Protein AF-A0A158PCN5-F1 (afdb_monomer)

Solvent-accessible surface area (backbone atoms only — not comparable to full-atom values): 52069 Å² total; per-residue (Å²): 144,90,88,88,84,86,87,84,90,72,97,65,90,73,74,81,76,56,83,80,60,51,60,63,44,44,75,76,46,55,90,62,90,71,87,57,81,92,58,58,67,81,50,50,25,30,46,49,51,27,66,89,44,34,61,41,16,14,32,66,30,36,47,32,69,95,60,77,64,40,23,57,74,60,38,73,46,63,46,52,27,91,87,75,43,81,59,66,56,39,60,61,54,22,59,75,51,40,44,72,83,76,62,91,84,60,80,88,72,73,70,64,87,44,64,33,8,41,42,43,44,53,52,47,51,52,56,40,51,13,32,39,34,82,47,58,40,54,52,99,86,65,49,67,78,64,27,60,84,62,61,82,47,93,56,39,58,49,50,65,60,90,65,82,87,64,91,82,65,101,62,55,48,41,76,37,55,44,64,28,72,23,69,44,78,94,64,46,89,76,51,72,35,46,28,24,55,18,16,22,41,83,63,47,26,82,76,48,26,31,34,65,66,51,31,46,52,74,57,62,81,64,86,62,95,75,61,79,66,66,54,54,68,63,33,41,73,82,47,97,67,69,48,63,56,57,53,50,41,49,49,46,39,51,54,44,38,74,55,37,77,83,61,53,73,67,57,44,51,53,52,39,50,51,52,51,30,37,47,52,52,47,40,42,62,73,65,45,42,42,49,44,45,9,60,69,51,29,57,78,58,54,49,71,78,51,84,86,67,49,58,67,63,61,37,78,86,52,77,15,30,36,38,39,54,38,71,40,44,51,58,65,47,52,41,16,33,43,57,90,59,78,65,65,59,59,67,74,67,64,56,72,73,50,32,41,67,34,50,22,40,62,50,30,47,70,31,60,46,38,70,80,51,82,80,90,81,60,62,66,79,50,51,62,16,48,50,53,47,43,18,37,73,65,13,51,54,24,29,34,62,49,24,35,75,59,70,71,50,79,63,88,47,68,72,69,39,53,87,47,33,58,64,36,87,68,46,48,64,53,48,60,73,58,39,95,47,56,58,58,40,52,33,45,63,52,35,37,32,30,46,50,42,90,68,24,56,34,5,66,50,41,27,44,53,51,45,55,47,55,29,30,35,53,28,35,27,60,72,34,64,52,25,61,64,71,79,50,30,53,50,74,61,44,44,48,27,47,71,65,11,60,37,67,29,33,60,50,26,71,70,67,31,63,84,32,66,48,25,57,52,40,49,35,37,64,46,96,77,89,28,39,64,40,50,43,75,40,76,80,32,44,56,69,58,65,69,70,63,47,76,64,80,71,78,78,76,85,80,59,68,66,58,52,51,42,45,51,52,17,44,54,51,51,54,53,51,40,56,55,35,43,55,26,44,65,59,54,68,76,56,80,81,83,66,84,41,73,64,62,36,49,53,58,46,29,56,54,51,72,68,44,48,30,45,22,55,42,16,51,27,34,40,41,30,33,49,54,42,47,31,82,83,48,92,91,46,61,69,42,52,93,85,43,60,88,65,54,67,85,55,92,39,61,81,61,47,42,71,53,54,60,96,42,92,43,56,72,81,75,77,79,69,70,85,82,58,91,67,83,47,48,32,29,45,47,76,29,83,89,49,37,72,58,54,16,34,61,35,48,65,88,69,95,59,84,78,79,30,64,75,55,37,75,42,72,68,72,86,82,77,78,95,66,86,88,64,48,76,55,71,65,72,80,69,60,63,97,58,91,77,75,66,91,86,62,62,73,61,59,61,40,54,49,50,53,54,45,50,18,39,51,40,61,24,39,52,60,40,83,88,70,42,84,67,79,19,48,46,67,57,15,37,82,58,36,38,79,51,19,60,33,47,44,48,30,86,83,42,90,83,53,70,29,57,50,96,93,38,71,24,27,44,65,34,62,40,64,28,43,27,38,75,44,48,42,51,71,40,43,27,19,60,31,20,62,44,97,73,51,25,35,63,44,10,33,26,53,50,51,32,55,67,49,36,54,84,50,96,85,35,64,44,64,29,78,65,77,82,82,52,102,58,93,59,72,36,61,30,65,35,92,76,53,89,57,35,79,50,49,91,83,41,80,47,40,46,52,34,30,59,56,40,56,75,46,70,73,52,36,52,76,77,51,132

Foldseek 3Di:
DDDDPDPDDDPDPPPPDDPVVVVVCCVQQPPDDDADDFDLFAALQRAPLQRVARCQLGAFAFFDAPDQFQAPVSAFHFHDFPVRHRAFALLLVLCQQADDPPPPPPPPPPDFPALFFLVLLQLLVQQLLQQADWDFDADPVRDHFDPPPHGPDPQWDWRAAPCPPDDDDPGSTFTDGFTYFGADPNNDDGHTTHGGRHGNALQRCVAQNNHPVSNVVSVVVPPDDDDPVVLLQVCFAAGVPHSLLVVQLVVQLVVLCVLPVPDDPVRSNRVSSLLVSQLSLLQCQPFRLCAAQNPVLCCVLVVCVDLPVLEQLADSVFRLRFHLCCHLNASSLSQQKDWPDPLLPDPDDNDPVNRQAIRIHFRARHGGNQSNDRDDRDDRSCPSSRSQVSCSSNSPFAQQVLCVVLVVDGDWALVVCPVFFDPSVSVSVSCVVRGVTNRSHGNNHVFRGGDGDVSHSTHSSSSSSVSVSSSSNQRNGSLNASHCDDSNYDDPVQSCLSNQAHDPQLSVCVVVDQADWGFLNRRGHADPPRGHTDGSVDCSNHHRDCNSVRCPDDPPDPDDDVVVVLLVVLLVVVVVVLVVLVVLQVVVVVDDPPDLDLLNLVLVLQADDQQLQLLLSLLSSLLSSLVVQCDPPDPVHDHQDLSCQAVADFDQCVVVSCVSPPDDPFDDQDPDDDPVDPAAALQQACVPNVDRPPQGAFAFDDDPDQDDAPSQAEHHDDPPDDDPPDDFPQPVVVPPPPDPDDDPPDDPLVVLVVVLQCQQAARFHFDARPVSHHFPLFDCCCCPSNHVQWHWGWHDCPHPPDHLDDPNHGTTHTDGHTRFRDSGRHHTTTTGRGGNDPRPLQAQASTNVSNVQQCPPPPRDGDWDQPPPPDPDRFTAADADPDQPSPPCPPVDGQHDGNGSCCVVDVSSVVVNGD

Nearest PDB structures (foldseek):
  6azp-assembly1_A  TM=8.158E-01  e=5.557E-30  Homo sapiens
  6bmt-assembly1_A  TM=8.157E-01  e=2.849E-29  Homo sapiens
  7oih-assembly1_A  TM=8.213E-01  e=1.122E-28  Homo sapiens
  7oih-assembly3_F  TM=8.105E-01  e=2.004E-28  Homo sapiens
  2z5z-assembly1_A  TM=8.029E-01  e=6.392E-28  Bubalus bubalis

pLDDT: mean 76.55, std 18.45, range [26.62, 98.06]

InterPro domains:
  IPR010255 Haem peroxidase superfamily [SSF48113] (36-550)
  IPR010255 Haem peroxidase superfamily [SSF48113] (673-914)
  IPR019791 Haem peroxidase, animal-type [PF03098] (41-226)
  IPR019791 Haem peroxidase, animal-type [PF03098] (258-338)
  IPR019791 Haem peroxidase, animal-type [PF03098] (384-523)
  IPR019791 Haem peroxidase, animal-type [PF03098] (679-914)
  IPR019791 Haem peroxidase, animal-type [PR00457] (65-76)
  IPR019791 Haem peroxidase, animal-type [PR00457] (268-294)
  IPR019791 Haem peroxidase, animal-type [PR00457] (424-444)
  IPR019791 Haem peroxidase, animal-type [PS50292] (33-553)
  IPR019791 Haem peroxidase, animal-type [PS50292] (670-915)
  IPR037120 Haem peroxidase domain superfamily, animal type [G3DSA:1.10.640.10] (29-245)
  IPR037120 Haem peroxidase domain superfamily, animal type [G3DSA:1.10.640.10] (249-552)
  IPR037120 Haem peroxidase domain superfamily, animal type [G3DSA:1.10.640.10] (665-915)

Structure (mmCIF, N/CA/C/O backb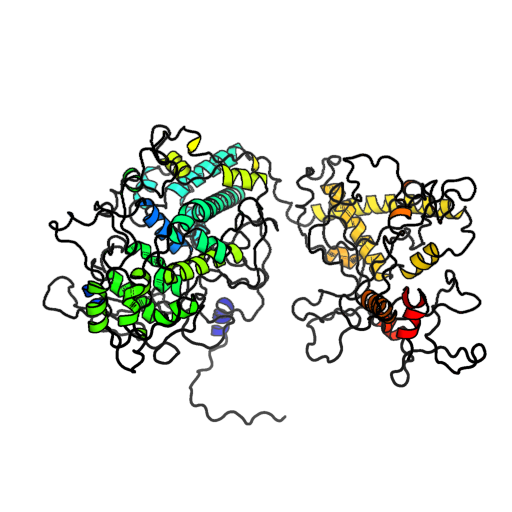one):
data_AF-A0A158PCN5-F1
#
_entry.id   AF-A0A158PCN5-F1
#
loop_
_atom_site.group_PDB
_atom_site.id
_atom_site.type_symbol
_atom_site.label_atom_id
_atom_site.label_alt_id
_atom_site.label_comp_id
_atom_site.label_asym_id
_atom_site.label_entity_id
_atom_site.label_seq_id
_atom_site.pdbx_PDB_ins_code
_atom_site.Cartn_x
_atom_site.Cartn_y
_atom_site.Cartn_z
_atom_site.occupancy
_atom_site.B_iso_or_equiv
_atom_site.auth_seq_id
_atom_site.auth_comp_id
_atom_site.auth_asym_id
_atom_site.auth_atom_id
_atom_site.pdbx_PDB_model_num
ATOM 1 N N . MET A 1 1 ? 1.568 -51.370 8.784 1.00 36.78 1 MET A N 1
ATOM 2 C CA . MET A 1 1 ? 2.260 -52.214 7.783 1.00 36.78 1 MET A CA 1
ATOM 3 C C . MET A 1 1 ? 1.472 -52.214 6.479 1.00 36.78 1 MET A C 1
ATOM 5 O O . MET A 1 1 ? 0.464 -52.900 6.411 1.00 36.78 1 MET A O 1
ATOM 9 N N . ARG A 1 2 ? 1.916 -51.409 5.502 1.00 32.78 2 ARG A N 1
ATOM 10 C CA . ARG A 1 2 ? 1.713 -51.487 4.033 1.00 32.78 2 ARG A CA 1
ATOM 11 C C . ARG A 1 2 ? 1.726 -50.071 3.441 1.00 32.78 2 ARG A C 1
ATOM 13 O O . ARG A 1 2 ? 0.676 -49.528 3.150 1.00 32.78 2 ARG A O 1
ATOM 20 N N . THR A 1 3 ? 2.925 -49.521 3.261 1.00 27.47 3 THR A N 1
ATOM 21 C CA . THR A 1 3 ? 3.263 -48.481 2.267 1.00 27.47 3 THR A CA 1
ATOM 22 C C . THR A 1 3 ? 4.791 -48.367 2.212 1.00 27.47 3 THR A C 1
ATOM 24 O O . THR A 1 3 ? 5.396 -47.459 2.765 1.00 27.47 3 THR A O 1
ATOM 27 N N . GLN A 1 4 ? 5.453 -49.351 1.594 1.00 29.39 4 GLN A N 1
ATOM 28 C CA . GLN A 1 4 ? 6.906 -49.306 1.365 1.00 29.39 4 GLN A CA 1
ATOM 29 C C . GLN A 1 4 ? 7.296 -49.846 -0.021 1.00 29.39 4 GLN A C 1
ATOM 31 O O . GLN A 1 4 ? 8.317 -50.499 -0.189 1.00 29.39 4 GLN A O 1
ATOM 36 N N . SER A 1 5 ? 6.478 -49.575 -1.040 1.00 33.09 5 SER A N 1
ATOM 37 C CA . SER A 1 5 ? 6.804 -49.942 -2.423 1.00 33.09 5 SER A CA 1
ATOM 38 C C . SER A 1 5 ? 6.317 -48.885 -3.410 1.00 33.09 5 SER A C 1
ATOM 40 O O . SER A 1 5 ? 5.390 -49.117 -4.178 1.00 33.09 5 SER A O 1
ATOM 42 N N . ALA A 1 6 ? 6.953 -47.717 -3.364 1.00 28.19 6 ALA A N 1
ATOM 43 C CA . ALA A 1 6 ? 6.990 -46.754 -4.467 1.00 28.19 6 ALA A CA 1
ATOM 44 C C . ALA A 1 6 ? 8.223 -45.840 -4.312 1.00 28.19 6 ALA A C 1
ATOM 46 O O . ALA A 1 6 ? 8.125 -44.621 -4.276 1.00 28.19 6 ALA A O 1
ATOM 47 N N . LYS A 1 7 ? 9.407 -46.440 -4.145 1.00 31.45 7 LYS A N 1
ATOM 48 C CA . LYS A 1 7 ? 10.701 -45.759 -4.300 1.00 31.45 7 LYS A CA 1
ATOM 49 C C . LYS A 1 7 ? 11.551 -46.584 -5.257 1.00 31.45 7 LYS A C 1
ATOM 51 O O . LYS A 1 7 ? 12.351 -47.405 -4.822 1.00 31.45 7 LYS A O 1
ATOM 56 N N . LYS A 1 8 ? 11.336 -46.405 -6.558 1.00 31.25 8 LYS A N 1
ATOM 57 C CA . LYS A 1 8 ? 12.357 -46.638 -7.586 1.00 31.25 8 LYS A CA 1
ATOM 58 C C . LYS A 1 8 ? 11.882 -46.061 -8.916 1.00 31.25 8 LYS A C 1
ATOM 60 O O . LYS A 1 8 ? 10.817 -46.438 -9.388 1.00 31.25 8 LYS A O 1
ATOM 65 N N . ASN A 1 9 ? 12.729 -45.193 -9.470 1.00 31.14 9 ASN A N 1
ATOM 66 C CA . ASN A 1 9 ? 12.731 -44.613 -10.819 1.00 31.14 9 ASN A CA 1
ATOM 67 C C . ASN A 1 9 ? 12.341 -43.132 -10.908 1.00 31.14 9 ASN A C 1
ATOM 69 O O . ASN A 1 9 ? 11.371 -42.771 -11.556 1.00 31.14 9 ASN A O 1
ATOM 73 N N . LEU A 1 10 ? 13.184 -42.284 -10.318 1.00 29.42 10 LEU A N 1
ATOM 74 C CA . LEU A 1 10 ? 13.584 -40.992 -10.881 1.00 29.42 10 LEU A CA 1
ATOM 75 C C . LEU A 1 10 ? 15.049 -40.804 -10.469 1.00 29.42 10 LEU A C 1
ATOM 77 O O . LEU A 1 10 ? 15.355 -40.592 -9.299 1.00 29.42 10 LEU A O 1
ATOM 81 N N . GLY A 1 11 ? 15.961 -41.027 -11.414 1.00 29.19 11 GLY A N 1
ATOM 82 C CA . GLY A 1 11 ? 17.407 -40.916 -11.227 1.00 29.19 11 GLY A CA 1
ATOM 83 C C . GLY A 1 11 ? 17.870 -39.463 -11.171 1.00 29.19 11 GLY A C 1
ATOM 84 O O . GLY A 1 11 ? 18.660 -39.046 -12.006 1.00 29.19 11 GLY A O 1
ATOM 85 N N . LEU A 1 12 ? 17.378 -38.700 -10.197 1.00 31.09 12 LEU A N 1
ATOM 86 C CA . LEU A 1 12 ? 17.938 -37.411 -9.803 1.00 31.09 12 LEU A CA 1
ATOM 87 C C . LEU A 1 12 ? 18.507 -37.596 -8.400 1.00 31.09 12 LEU A C 1
ATOM 89 O O . LEU A 1 12 ? 17.770 -37.791 -7.435 1.00 31.09 12 LEU A O 1
ATOM 93 N N . GLY A 1 13 ? 19.834 -37.616 -8.307 1.00 26.62 13 GLY A N 1
ATOM 94 C CA . GLY A 1 13 ? 20.552 -37.685 -7.041 1.00 26.62 13 GLY A CA 1
ATOM 95 C C . GLY A 1 13 ? 20.362 -36.401 -6.243 1.00 26.62 13 GLY A C 1
ATOM 96 O O . GLY A 1 13 ? 21.245 -35.552 -6.228 1.00 26.62 13 GLY A O 1
ATOM 97 N N . VAL A 1 14 ? 19.227 -36.262 -5.562 1.00 29.42 14 VAL A N 1
ATOM 98 C CA . VAL A 1 14 ? 19.102 -35.325 -4.447 1.00 29.42 14 VAL A CA 1
ATOM 99 C C . VAL A 1 14 ? 19.861 -35.966 -3.290 1.00 29.42 14 VAL A C 1
ATOM 101 O O . VAL A 1 14 ? 19.388 -36.929 -2.687 1.00 29.42 14 VAL A O 1
ATOM 104 N N . LYS A 1 15 ? 21.084 -35.493 -3.023 1.00 33.19 15 LYS A N 1
ATOM 105 C CA . LYS A 1 15 ? 21.747 -35.774 -1.745 1.00 33.19 15 LYS A CA 1
ATOM 106 C C . LYS A 1 15 ? 20.788 -35.326 -0.641 1.00 33.19 15 LYS A C 1
ATOM 108 O O . LYS A 1 15 ? 20.347 -34.182 -0.654 1.00 33.19 15 LYS A O 1
ATOM 113 N N . GLU A 1 16 ? 20.455 -36.225 0.281 1.00 33.88 16 GLU A N 1
ATOM 114 C CA . GLU A 1 16 ? 19.755 -35.866 1.515 1.00 33.88 16 GLU A CA 1
ATOM 115 C C . GLU A 1 16 ? 20.581 -34.784 2.233 1.00 33.88 16 GLU A C 1
ATOM 117 O O . GLU A 1 16 ? 21.687 -35.053 2.709 1.00 33.88 16 GLU A O 1
ATOM 122 N N . LEU A 1 17 ? 20.074 -33.546 2.236 1.00 36.72 17 LEU A N 1
ATOM 123 C CA . LEU A 1 17 ? 20.633 -32.429 2.999 1.00 36.72 17 LEU A CA 1
ATOM 124 C C . LEU A 1 17 ? 20.594 -32.790 4.489 1.00 36.72 17 LEU A C 1
ATOM 126 O O . LEU A 1 17 ? 19.602 -33.339 4.984 1.00 36.72 17 LEU A O 1
ATOM 130 N N . ARG A 1 18 ? 21.689 -32.530 5.210 1.00 33.97 18 ARG A N 1
ATOM 131 C CA . ARG A 1 18 ? 21.818 -32.914 6.626 1.00 33.97 18 ARG A CA 1
ATOM 132 C C . ARG A 1 18 ? 20.902 -32.039 7.479 1.00 33.97 18 ARG A C 1
ATOM 134 O O . ARG A 1 18 ? 20.659 -30.883 7.160 1.00 33.97 18 ARG A O 1
ATOM 141 N N . HIS A 1 19 ? 20.451 -32.556 8.622 1.00 39.81 19 HIS A N 1
ATOM 142 C CA . HIS A 1 19 ? 19.543 -31.851 9.541 1.00 39.81 19 HIS A CA 1
ATOM 143 C C . HIS A 1 19 ? 20.027 -30.450 9.988 1.00 39.81 19 HIS A C 1
ATOM 145 O O . HIS A 1 19 ? 19.202 -29.626 10.362 1.00 39.81 19 HIS A O 1
ATOM 151 N N . SER A 1 20 ? 21.331 -30.158 9.911 1.00 40.22 20 SER A N 1
ATOM 152 C CA . SER A 1 20 ? 21.919 -28.840 10.200 1.00 40.22 20 SER A CA 1
ATOM 153 C C . SER A 1 20 ? 21.675 -27.777 9.118 1.00 40.22 20 SER A C 1
ATOM 155 O O . SER A 1 20 ? 21.795 -26.594 9.406 1.00 40.22 20 SER A O 1
ATOM 157 N N . GLU A 1 21 ? 21.337 -28.173 7.888 1.00 41.56 21 GLU A N 1
ATOM 158 C CA . GLU A 1 21 ? 21.079 -27.266 6.752 1.00 41.56 21 GLU A CA 1
ATOM 159 C C . GLU A 1 21 ? 19.607 -26.813 6.692 1.00 41.56 21 GLU A C 1
ATOM 161 O O . GLU A 1 21 ? 19.281 -25.846 6.009 1.00 41.56 21 GLU A O 1
ATOM 166 N N . TRP A 1 22 ? 18.720 -27.461 7.458 1.00 41.69 22 TRP A N 1
ATOM 167 C CA . TRP A 1 22 ? 17.305 -27.082 7.569 1.00 41.69 22 TRP A CA 1
ATOM 168 C C . TRP A 1 22 ? 17.094 -25.778 8.351 1.00 41.69 22 TRP A C 1
ATOM 170 O O . TRP A 1 22 ? 16.144 -25.060 8.066 1.00 41.69 22 TRP A O 1
ATOM 180 N N . GLY A 1 23 ? 17.995 -25.434 9.282 1.00 44.22 23 GLY A N 1
ATOM 181 C CA . GLY A 1 23 ? 17.886 -24.199 10.072 1.00 44.22 23 GLY A CA 1
ATOM 182 C C . GLY A 1 23 ? 17.980 -22.928 9.221 1.00 44.22 23 GLY A C 1
ATOM 183 O O . GLY A 1 23 ? 17.174 -22.025 9.387 1.00 44.22 23 GLY A O 1
ATOM 184 N N . ALA A 1 24 ? 18.893 -22.893 8.243 1.00 50.75 24 ALA A N 1
ATOM 185 C CA . ALA A 1 24 ? 19.049 -21.746 7.344 1.00 50.75 24 ALA A CA 1
ATOM 186 C C . ALA A 1 24 ? 17.900 -21.624 6.325 1.00 50.75 24 ALA A C 1
ATOM 188 O O . ALA A 1 24 ? 17.564 -20.523 5.893 1.00 50.75 24 ALA A O 1
ATOM 189 N N . LEU A 1 25 ? 17.291 -22.751 5.933 1.00 53.62 25 LEU A N 1
ATOM 190 C CA . LEU A 1 25 ? 16.153 -22.744 5.015 1.00 53.62 25 LEU A CA 1
ATOM 191 C C . LEU A 1 25 ? 14.871 -22.256 5.703 1.00 53.62 25 LEU A C 1
ATOM 193 O O . LEU A 1 25 ? 14.098 -21.553 5.064 1.00 53.62 25 LEU A O 1
ATOM 197 N N . ASP A 1 26 ? 14.667 -22.583 6.984 1.00 55.25 26 ASP A N 1
ATOM 198 C CA . ASP A 1 26 ? 13.543 -22.075 7.784 1.00 55.25 26 ASP A CA 1
ATOM 199 C C . ASP A 1 26 ? 13.640 -20.552 8.016 1.00 55.25 26 ASP A C 1
ATOM 201 O O . ASP A 1 26 ? 12.610 -19.885 8.058 1.00 55.25 26 ASP A O 1
ATOM 205 N N . ASP A 1 27 ? 14.849 -19.982 8.099 1.00 53.72 27 ASP A N 1
ATOM 206 C CA . ASP A 1 27 ? 15.054 -18.530 8.252 1.00 53.72 27 ASP A CA 1
ATOM 207 C C . ASP A 1 27 ? 14.791 -17.746 6.949 1.00 53.72 27 ASP A C 1
ATOM 209 O O . ASP A 1 27 ? 14.288 -16.622 6.972 1.00 53.72 27 ASP A O 1
ATOM 213 N N . ILE A 1 28 ? 15.128 -18.336 5.796 1.00 55.16 28 ILE A N 1
ATOM 214 C CA . ILE A 1 28 ? 14.999 -17.710 4.464 1.00 55.16 28 ILE A CA 1
ATOM 215 C C . ILE A 1 28 ? 13.635 -18.024 3.827 1.00 55.16 28 ILE A C 1
ATOM 217 O O . ILE A 1 28 ? 13.120 -17.268 3.001 1.00 55.16 28 ILE A O 1
ATOM 221 N N . CYS A 1 29 ? 13.052 -19.159 4.198 1.00 62.91 29 CYS A N 1
ATOM 222 C CA . CYS A 1 29 ? 11.831 -19.703 3.637 1.00 62.91 29 CYS A CA 1
ATOM 223 C C . CYS A 1 29 ? 10.959 -20.339 4.736 1.00 62.91 29 CYS A C 1
ATOM 225 O O . CYS A 1 29 ? 10.746 -21.556 4.747 1.00 62.91 29 CYS A O 1
ATOM 227 N N . PRO A 1 30 ? 10.451 -19.528 5.684 1.00 57.41 30 PRO A N 1
ATOM 228 C CA . PRO A 1 30 ? 9.732 -20.040 6.838 1.00 57.41 30 PRO A CA 1
ATOM 229 C C . PRO A 1 30 ? 8.433 -20.719 6.405 1.00 57.41 30 PRO A C 1
ATOM 231 O O . PRO A 1 30 ? 7.486 -20.086 5.939 1.00 57.41 30 PRO A O 1
ATOM 234 N N . LEU A 1 31 ? 8.360 -22.034 6.618 1.00 54.09 31 LEU A N 1
ATOM 235 C CA . LEU A 1 31 ? 7.109 -22.799 6.531 1.00 54.09 31 LEU A CA 1
ATOM 236 C C . LEU A 1 31 ? 6.194 -22.543 7.745 1.00 54.09 31 LEU A C 1
ATOM 238 O O . LEU A 1 31 ? 5.067 -23.039 7.790 1.00 54.09 31 LEU A O 1
ATOM 242 N N . ARG A 1 32 ? 6.681 -21.794 8.745 1.00 54.44 32 ARG A N 1
ATOM 243 C CA . ARG A 1 32 ? 5.956 -21.411 9.961 1.00 54.44 32 ARG A CA 1
ATOM 244 C C . ARG A 1 32 ? 5.415 -19.990 9.848 1.00 54.44 32 ARG A C 1
ATOM 246 O O . ARG A 1 32 ? 6.055 -19.111 9.284 1.00 54.44 32 ARG A O 1
ATOM 253 N N . TYR A 1 33 ? 4.239 -19.779 10.429 1.00 58.56 33 TYR A N 1
ATOM 254 C CA . TYR A 1 33 ? 3.614 -18.465 10.520 1.00 58.56 33 TYR A CA 1
ATOM 255 C C . TYR A 1 33 ? 4.485 -17.517 11.357 1.00 58.56 33 TYR A C 1
ATOM 257 O O . TYR A 1 33 ? 4.848 -17.847 12.486 1.00 58.56 33 TYR A O 1
ATOM 265 N N . MET A 1 34 ? 4.826 -16.357 10.793 1.00 69.00 34 MET A N 1
ATOM 266 C CA . MET A 1 34 ? 5.485 -15.275 11.518 1.00 69.00 34 MET A CA 1
ATOM 267 C C . MET A 1 34 ? 4.409 -14.363 12.109 1.00 69.00 34 MET A C 1
ATOM 269 O O . MET A 1 34 ? 3.636 -13.752 11.375 1.00 69.00 34 MET A O 1
ATOM 273 N N . GLU A 1 35 ? 4.366 -14.259 13.435 1.00 71.62 35 GLU A N 1
ATOM 274 C CA . GLU A 1 35 ? 3.506 -13.290 14.112 1.00 71.62 35 GLU A CA 1
ATOM 275 C C . GLU A 1 35 ? 4.110 -11.886 14.013 1.00 71.62 35 GLU A C 1
ATOM 277 O O . GLU A 1 35 ? 5.271 -11.657 14.359 1.00 71.62 35 GLU A O 1
ATOM 282 N N . CYS A 1 36 ? 3.307 -10.934 13.541 1.00 74.69 36 CYS A N 1
ATOM 283 C CA . CYS A 1 36 ? 3.668 -9.525 13.502 1.00 74.69 36 CYS A CA 1
ATOM 284 C C . CYS A 1 36 ? 2.997 -8.776 14.649 1.00 74.69 36 CYS A C 1
ATOM 286 O O . CYS A 1 36 ? 1.771 -8.698 14.709 1.00 74.69 36 CYS A O 1
ATOM 288 N N . ASN A 1 37 ? 3.797 -8.139 15.502 1.00 68.69 37 ASN A N 1
ATOM 289 C CA . ASN A 1 37 ? 3.276 -7.133 16.420 1.00 68.69 37 ASN A CA 1
ATOM 290 C C . ASN A 1 37 ? 2.984 -5.850 15.638 1.00 68.69 37 ASN A C 1
ATOM 292 O O . ASN A 1 37 ? 3.862 -5.315 14.957 1.00 68.69 37 ASN A O 1
ATOM 296 N N . THR A 1 38 ? 1.756 -5.343 15.730 1.00 65.06 38 THR A N 1
ATOM 297 C CA . THR A 1 38 ? 1.387 -4.065 15.118 1.00 65.06 38 THR A CA 1
ATOM 298 C C . THR A 1 38 ? 2.088 -2.934 15.862 1.00 65.06 38 THR A C 1
ATOM 300 O O . THR A 1 38 ? 1.691 -2.560 16.962 1.00 65.06 38 THR A O 1
ATOM 303 N N . THR A 1 39 ? 3.162 -2.409 15.275 1.00 74.44 39 THR A N 1
ATOM 304 C CA . THR A 1 39 ? 3.881 -1.235 15.775 1.00 74.44 39 THR A CA 1
ATOM 305 C C . THR A 1 39 ? 3.483 0.014 15.000 1.00 74.44 39 THR A C 1
ATOM 307 O O . THR A 1 39 ? 3.189 -0.045 13.803 1.00 74.44 39 THR A O 1
ATOM 310 N N . LYS A 1 40 ? 3.557 1.163 15.678 1.00 80.31 40 LYS A N 1
ATOM 311 C CA . LYS A 1 40 ? 3.364 2.495 15.088 1.00 80.31 40 LYS A CA 1
ATOM 312 C C . LYS A 1 40 ? 4.382 2.832 13.994 1.00 80.31 40 LYS A C 1
ATOM 314 O O . LYS A 1 40 ? 4.065 3.567 13.063 1.00 80.31 40 LYS A O 1
ATOM 319 N N . TYR A 1 41 ? 5.606 2.320 14.115 1.00 84.44 41 TYR A N 1
ATOM 320 C CA . TYR A 1 41 ? 6.699 2.603 13.186 1.00 84.44 41 TYR A CA 1
ATOM 321 C C . TYR A 1 41 ? 7.018 1.400 12.311 1.00 84.44 41 TYR A C 1
ATOM 323 O O . TYR A 1 41 ? 6.896 0.246 12.733 1.00 84.44 41 TYR A O 1
ATOM 331 N N . ARG A 1 42 ? 7.461 1.698 11.092 1.00 88.00 42 ARG A N 1
ATOM 332 C CA . ARG A 1 42 ? 7.875 0.717 10.096 1.00 88.00 42 ARG A CA 1
ATOM 333 C C . ARG A 1 42 ? 9.252 0.140 10.432 1.00 88.00 42 ARG A C 1
ATOM 335 O O . ARG A 1 42 ? 10.184 0.872 10.778 1.00 88.00 42 ARG A O 1
ATOM 342 N N . SER A 1 43 ? 9.404 -1.168 10.251 1.00 86.44 43 SER A N 1
ATOM 343 C CA . SER A 1 43 ? 10.706 -1.841 10.308 1.00 86.44 43 SER A CA 1
ATOM 344 C C . SER A 1 43 ? 11.678 -1.301 9.240 1.00 86.44 43 SER A C 1
ATOM 346 O O . SER A 1 43 ? 11.265 -0.740 8.228 1.00 86.44 43 SER A O 1
ATOM 348 N N . ALA A 1 44 ? 12.991 -1.434 9.448 1.00 79.44 44 ALA A N 1
ATOM 349 C CA . ALA A 1 44 ? 13.974 -0.967 8.459 1.00 79.44 44 ALA A CA 1
ATOM 350 C C . ALA A 1 44 ? 13.916 -1.774 7.148 1.00 79.44 44 ALA A C 1
ATOM 352 O O . ALA A 1 44 ? 14.086 -1.219 6.074 1.00 79.44 44 ALA A O 1
ATOM 353 N N . CYS A 1 45 ? 13.635 -3.076 7.227 1.00 81.94 45 CYS A N 1
ATOM 354 C CA . CYS A 1 45 ? 13.583 -3.965 6.065 1.00 81.94 45 CYS A CA 1
ATOM 355 C C . CYS A 1 45 ? 12.192 -4.090 5.431 1.00 81.94 45 CYS A C 1
ATOM 357 O O . CYS A 1 45 ? 12.028 -4.859 4.492 1.00 81.94 45 CYS A O 1
ATOM 359 N N . GLY A 1 46 ? 11.176 -3.394 5.947 1.00 88.25 46 GLY A N 1
ATOM 360 C CA . GLY A 1 46 ? 9.803 -3.464 5.438 1.00 88.25 46 GLY A CA 1
ATOM 361 C C . GLY A 1 46 ? 9.004 -4.702 5.870 1.00 88.25 46 GLY A C 1
ATOM 362 O O . GLY A 1 46 ? 7.825 -4.799 5.531 1.00 88.25 46 GLY A O 1
ATOM 363 N N . ILE A 1 47 ? 9.594 -5.615 6.652 1.00 85.94 47 ILE A N 1
ATOM 364 C CA . ILE A 1 47 ? 8.882 -6.763 7.232 1.00 85.94 47 ILE A CA 1
ATOM 365 C C . ILE A 1 47 ? 7.734 -6.302 8.138 1.00 85.94 47 ILE A C 1
ATOM 367 O O . ILE A 1 47 ? 7.835 -5.259 8.794 1.00 85.94 47 ILE A O 1
ATOM 371 N N . CYS A 1 48 ? 6.657 -7.085 8.192 1.00 85.94 48 CYS A N 1
ATOM 372 C CA . CYS A 1 48 ? 5.439 -6.779 8.952 1.00 85.94 48 CYS A CA 1
ATOM 373 C C . CYS A 1 48 ? 4.713 -5.490 8.527 1.00 85.94 48 CYS A C 1
ATOM 375 O O . CYS A 1 48 ? 3.891 -4.947 9.276 1.00 85.94 48 CYS A O 1
ATOM 377 N N . ASN A 1 49 ? 4.971 -5.002 7.310 1.00 89.31 49 ASN A N 1
ATOM 378 C CA . ASN A 1 49 ? 4.046 -4.071 6.675 1.00 89.31 49 ASN A CA 1
ATOM 379 C C . ASN A 1 49 ? 2.677 -4.742 6.510 1.00 89.31 49 ASN A C 1
ATOM 381 O O . ASN A 1 49 ? 1.683 -4.270 7.060 1.00 89.31 49 ASN A O 1
ATOM 385 N N . ASN A 1 50 ? 2.681 -5.898 5.846 1.00 88.44 50 ASN A N 1
ATOM 386 C CA . ASN A 1 50 ? 1.517 -6.742 5.669 1.00 88.44 50 ASN A CA 1
ATOM 387 C C . ASN A 1 50 ? 1.446 -7.790 6.786 1.00 88.44 50 ASN A C 1
ATOM 389 O O . ASN A 1 50 ? 2.320 -8.643 6.898 1.00 88.44 50 ASN A O 1
ATOM 393 N N . VAL A 1 51 ? 0.409 -7.721 7.621 1.00 85.12 51 VAL A N 1
ATOM 394 C CA . VAL A 1 51 ? 0.253 -8.606 8.789 1.00 85.12 51 VAL A CA 1
ATOM 395 C C . VAL A 1 51 ? -0.130 -10.034 8.378 1.00 85.12 51 VAL A C 1
ATOM 397 O O . VAL A 1 51 ? 0.309 -10.985 9.016 1.00 85.12 51 VAL A O 1
ATOM 400 N N . LEU A 1 52 ? -0.893 -10.202 7.290 1.00 83.06 52 LEU A N 1
ATOM 401 C CA . LEU A 1 52 ? -1.281 -11.520 6.767 1.00 83.06 52 LEU A CA 1
ATOM 402 C C . LEU A 1 52 ? -0.123 -12.233 6.059 1.00 83.06 52 LEU A C 1
ATOM 404 O O . LEU A 1 52 ? -0.071 -13.460 6.010 1.00 83.06 52 LEU A O 1
ATOM 408 N N . SER A 1 53 ? 0.777 -11.469 5.445 1.00 85.25 53 SER A N 1
ATOM 409 C CA . SER A 1 53 ? 1.938 -11.959 4.700 1.00 85.25 53 SER A CA 1
ATOM 410 C C . SER A 1 53 ? 3.168 -11.104 5.028 1.00 85.25 53 SER A C 1
ATOM 412 O O . SER A 1 53 ? 3.541 -10.244 4.229 1.00 85.25 53 SER A O 1
ATOM 414 N N . PRO A 1 54 ? 3.835 -11.357 6.174 1.00 85.12 54 PRO A N 1
ATOM 415 C CA . PRO A 1 54 ? 4.885 -10.498 6.746 1.00 85.12 54 PRO A CA 1
ATOM 416 C C . PRO A 1 54 ? 6.032 -10.116 5.811 1.00 85.12 54 PRO A C 1
ATOM 418 O O . PRO A 1 54 ? 6.620 -9.047 5.969 1.00 85.12 54 PRO A O 1
ATOM 421 N N . HIS A 1 55 ? 6.344 -10.971 4.836 1.00 84.44 55 HIS A N 1
ATOM 422 C CA . HIS A 1 55 ? 7.434 -10.770 3.881 1.00 84.44 55 HIS A CA 1
ATOM 423 C C . HIS A 1 55 ? 7.043 -9.944 2.646 1.00 84.44 55 HIS A C 1
ATOM 425 O O . HIS A 1 55 ? 7.919 -9.613 1.847 1.00 84.44 55 HIS A O 1
ATOM 431 N N . TYR A 1 56 ? 5.761 -9.628 2.434 1.00 90.31 56 TYR A N 1
ATOM 432 C CA . TYR A 1 56 ? 5.341 -8.834 1.276 1.00 90.31 56 TYR A CA 1
ATOM 433 C C . TYR A 1 56 ? 5.908 -7.414 1.360 1.00 90.31 56 TYR A C 1
ATOM 435 O O . TYR A 1 56 ? 5.664 -6.675 2.310 1.00 90.31 56 TYR A O 1
ATOM 443 N N . GLY A 1 57 ? 6.688 -7.055 0.345 1.00 91.19 57 GLY A N 1
ATOM 444 C CA . GLY A 1 57 ? 7.430 -5.809 0.220 1.00 91.19 57 GLY A CA 1
ATOM 445 C C . GLY A 1 57 ? 8.711 -5.730 1.054 1.00 91.19 57 GLY A C 1
ATOM 446 O O . GLY A 1 57 ? 9.389 -4.705 1.008 1.00 91.19 57 GLY A O 1
ATOM 447 N N . ALA A 1 58 ? 9.059 -6.777 1.807 1.00 90.25 58 ALA A N 1
ATOM 448 C CA . ALA A 1 58 ? 10.277 -6.794 2.606 1.00 90.25 58 ALA A CA 1
ATOM 449 C C . ALA A 1 58 ? 11.533 -6.959 1.733 1.00 90.25 58 ALA A C 1
ATOM 451 O O . ALA A 1 58 ? 11.500 -7.617 0.689 1.00 90.25 58 ALA A O 1
ATOM 452 N N . ALA A 1 59 ? 12.648 -6.400 2.198 1.00 89.38 59 ALA A N 1
ATOM 453 C CA . ALA A 1 59 ? 13.967 -6.640 1.630 1.00 89.38 59 ALA A CA 1
ATOM 454 C C . ALA A 1 59 ? 14.343 -8.130 1.690 1.00 89.38 59 ALA A C 1
ATOM 456 O O . ALA A 1 59 ? 13.845 -8.883 2.529 1.00 89.38 59 ALA A O 1
ATOM 457 N N . LEU A 1 60 ? 15.253 -8.540 0.803 1.00 85.81 60 LEU A N 1
ATOM 458 C CA . LEU A 1 60 ? 15.708 -9.922 0.593 1.00 85.81 60 LEU A CA 1
ATOM 459 C C . LEU A 1 60 ? 14.625 -10.870 0.049 1.00 85.81 60 LEU A C 1
ATOM 461 O O . LEU A 1 60 ? 14.793 -12.089 0.072 1.00 85.81 60 LEU A O 1
ATOM 465 N N . ASN A 1 61 ? 13.528 -10.324 -0.480 1.00 86.38 61 ASN A N 1
ATOM 466 C CA . ASN A 1 61 ? 12.461 -11.097 -1.108 1.00 86.38 61 ASN A CA 1
ATOM 467 C C . ASN A 1 61 ? 12.539 -11.029 -2.644 1.00 86.38 61 ASN A C 1
ATOM 469 O O . ASN A 1 61 ? 13.249 -10.207 -3.222 1.00 86.38 61 ASN A O 1
ATOM 473 N N . SER A 1 62 ? 11.813 -11.914 -3.324 1.00 91.81 62 SER A N 1
ATOM 474 C CA . SER A 1 62 ? 11.735 -11.946 -4.788 1.00 91.81 62 SER A CA 1
ATOM 475 C C . SER A 1 62 ? 10.965 -10.756 -5.365 1.00 91.81 62 SER A C 1
ATOM 477 O O . SER A 1 62 ? 9.980 -10.297 -4.783 1.00 91.81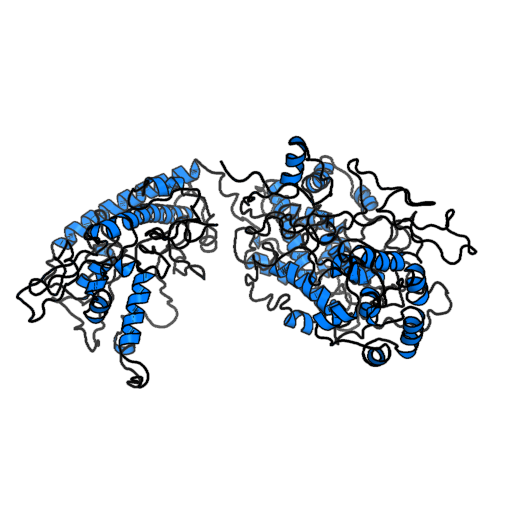 62 SER A O 1
ATOM 479 N N . PHE A 1 63 ? 11.351 -10.289 -6.554 1.00 95.50 63 PHE A N 1
ATOM 480 C CA . PHE A 1 63 ? 10.514 -9.355 -7.313 1.00 95.50 63 PHE A CA 1
ATOM 481 C C . PHE A 1 63 ? 9.177 -9.997 -7.717 1.00 95.50 63 PHE A C 1
ATOM 483 O O . PHE A 1 63 ? 9.112 -11.166 -8.099 1.00 95.50 63 PHE A O 1
ATOM 490 N N . HIS A 1 64 ? 8.101 -9.211 -7.706 1.00 94.69 64 HIS A N 1
ATOM 491 C CA . HIS A 1 64 ? 6.799 -9.639 -8.203 1.00 94.69 64 HIS A CA 1
ATOM 492 C C . HIS A 1 64 ? 6.793 -9.726 -9.734 1.00 94.69 64 HIS A C 1
ATOM 494 O O . HIS A 1 64 ? 7.273 -8.828 -10.428 1.00 94.69 64 HIS A O 1
ATOM 500 N N . ARG A 1 65 ? 6.191 -10.779 -10.289 1.00 92.75 65 ARG A N 1
ATOM 501 C CA . ARG A 1 65 ? 6.040 -10.959 -11.737 1.00 92.75 65 ARG A CA 1
ATOM 502 C C . ARG A 1 65 ? 4.575 -10.807 -12.133 1.00 92.75 65 ARG A C 1
ATOM 504 O O . ARG A 1 65 ? 3.761 -11.639 -11.756 1.00 92.75 65 ARG A O 1
ATOM 511 N N . ALA A 1 66 ? 4.247 -9.764 -12.900 1.00 94.31 66 ALA A N 1
ATOM 512 C CA . ALA A 1 66 ? 2.899 -9.617 -13.466 1.00 94.31 66 ALA A CA 1
ATOM 513 C C . ALA A 1 66 ? 2.677 -10.523 -14.692 1.00 94.31 66 ALA A C 1
ATOM 515 O O . ALA A 1 66 ? 1.562 -10.971 -14.934 1.00 94.31 66 ALA A O 1
ATOM 516 N N . LEU A 1 67 ? 3.750 -10.829 -15.429 1.00 95.31 67 LEU A N 1
ATOM 517 C CA . LEU A 1 67 ? 3.769 -11.808 -16.514 1.00 95.31 67 LEU A CA 1
ATOM 518 C C . LEU A 1 67 ? 4.739 -12.954 -16.178 1.00 95.31 67 LEU A C 1
ATOM 520 O O . LEU A 1 67 ? 5.749 -12.704 -15.510 1.00 95.31 67 LEU A O 1
ATOM 524 N N . PRO A 1 68 ? 4.479 -14.191 -16.645 1.00 94.19 68 PRO A N 1
ATOM 525 C CA . PRO A 1 68 ? 5.423 -15.299 -16.509 1.00 94.19 68 PRO A CA 1
ATOM 526 C C . PRO A 1 68 ? 6.809 -14.953 -17.085 1.00 94.19 68 PRO A C 1
ATOM 528 O O . PRO A 1 68 ? 6.882 -14.208 -18.066 1.00 94.19 68 PRO A O 1
ATOM 531 N N . PRO A 1 69 ? 7.907 -15.471 -16.500 1.00 94.31 69 PRO A N 1
ATOM 532 C CA . PRO A 1 69 ? 9.244 -15.242 -17.035 1.00 94.31 69 PRO A CA 1
ATOM 533 C C . PRO A 1 69 ? 9.431 -15.897 -18.407 1.00 94.31 69 PRO A C 1
ATOM 535 O O . PRO A 1 69 ? 8.888 -16.968 -18.671 1.00 94.31 69 PRO A O 1
ATOM 538 N N . ASP A 1 70 ? 10.245 -15.265 -19.248 1.00 94.00 70 ASP A N 1
ATOM 539 C CA . ASP A 1 70 ? 10.521 -15.666 -20.631 1.00 94.00 70 ASP A CA 1
ATOM 540 C C . ASP A 1 70 ? 11.961 -16.190 -20.765 1.00 94.00 70 ASP A C 1
ATOM 542 O O . ASP A 1 70 ? 12.849 -15.520 -21.295 1.00 94.00 70 ASP A O 1
ATOM 546 N N . TYR A 1 71 ? 12.207 -17.371 -20.194 1.00 93.75 71 TYR A N 1
ATOM 547 C CA . TYR A 1 71 ? 13.485 -18.088 -20.288 1.00 93.75 71 TYR A CA 1
ATOM 548 C C . TYR A 1 71 ? 13.455 -19.105 -21.431 1.00 93.75 71 TYR A C 1
ATOM 550 O O . TYR A 1 71 ? 12.410 -19.698 -21.688 1.00 93.75 71 TYR A O 1
ATOM 558 N N . GLY A 1 72 ? 14.593 -19.350 -22.090 1.00 89.62 72 GLY A N 1
ATOM 559 C CA . GLY A 1 72 ? 14.665 -20.271 -23.237 1.00 89.62 72 GLY A CA 1
ATOM 560 C C . GLY A 1 72 ? 14.251 -21.714 -22.910 1.00 89.62 72 GLY A C 1
ATOM 561 O O . GLY A 1 72 ? 13.632 -22.381 -23.731 1.00 89.62 72 GLY A O 1
ATOM 562 N N . ASP A 1 73 ? 14.532 -22.173 -21.691 1.00 90.69 73 ASP A N 1
ATOM 563 C CA . ASP A 1 73 ? 14.115 -23.467 -21.138 1.00 90.69 73 ASP A CA 1
ATOM 564 C C . ASP A 1 73 ? 12.857 -23.374 -20.253 1.00 90.69 73 ASP A C 1
ATOM 566 O O . ASP A 1 73 ? 12.443 -24.360 -19.644 1.00 90.69 73 ASP A O 1
ATOM 570 N N . GLY A 1 74 ? 12.262 -22.182 -20.138 1.00 88.88 74 GLY A N 1
ATOM 571 C CA . GLY A 1 74 ? 11.151 -21.884 -19.234 1.00 88.88 74 GLY A CA 1
ATOM 572 C C . GLY A 1 74 ? 11.515 -21.853 -17.743 1.00 88.88 74 GLY A C 1
ATOM 573 O O . GLY A 1 74 ? 10.622 -21.664 -16.916 1.00 88.88 74 GLY A O 1
ATOM 574 N N . ILE A 1 75 ? 12.791 -22.025 -17.373 1.00 90.56 75 ILE A N 1
ATOM 575 C CA . ILE A 1 75 ? 13.242 -22.157 -15.980 1.00 90.56 75 ILE A CA 1
ATOM 576 C C . ILE A 1 75 ? 14.291 -21.105 -15.619 1.00 90.56 75 ILE A C 1
ATOM 578 O O . ILE A 1 75 ? 14.060 -20.328 -14.692 1.00 90.56 75 ILE A O 1
ATOM 582 N N . ALA A 1 76 ? 15.449 -21.092 -16.280 1.00 90.75 76 ALA A N 1
ATOM 583 C CA . ALA A 1 76 ? 16.576 -20.240 -15.892 1.00 90.75 76 ALA A CA 1
ATOM 584 C C . ALA A 1 76 ? 17.574 -19.924 -17.016 1.00 90.75 76 ALA A C 1
ATOM 586 O O . ALA A 1 76 ? 18.453 -19.080 -16.794 1.00 90.75 76 ALA A O 1
ATOM 587 N N . SER A 1 77 ? 17.501 -20.589 -18.174 1.00 91.38 77 SER A N 1
ATOM 588 C CA . SER A 1 77 ? 18.415 -20.327 -19.288 1.00 91.38 77 SER A CA 1
ATOM 589 C C . SER A 1 77 ? 18.189 -18.938 -19.878 1.00 91.38 77 SER A C 1
ATOM 591 O O . SER A 1 77 ? 17.126 -18.341 -19.725 1.00 91.38 77 SER A O 1
ATOM 593 N N . TRP A 1 78 ? 19.168 -18.434 -20.624 1.00 88.25 78 TRP A N 1
ATOM 594 C CA . TRP A 1 78 ? 19.005 -17.193 -21.377 1.00 88.25 78 TRP A CA 1
ATOM 595 C C . TRP A 1 78 ? 17.815 -17.265 -22.340 1.00 88.25 78 TRP A C 1
ATOM 597 O O . TRP A 1 78 ? 17.481 -18.335 -22.859 1.00 88.25 78 TRP A O 1
ATOM 607 N N . LYS A 1 79 ? 17.167 -16.115 -22.544 1.00 87.25 79 LYS A N 1
ATOM 608 C CA . LYS A 1 79 ? 16.064 -15.957 -23.494 1.00 87.25 79 LYS A CA 1
ATOM 609 C C . LYS A 1 79 ? 16.548 -16.257 -24.917 1.00 87.25 79 LYS A C 1
ATOM 611 O O . LYS A 1 79 ? 17.613 -15.785 -25.320 1.00 87.25 79 LYS A O 1
ATOM 616 N N . LEU A 1 80 ? 15.749 -17.014 -25.662 1.00 87.00 80 LEU A N 1
ATOM 617 C CA . LEU A 1 80 ? 15.954 -17.302 -27.083 1.00 87.00 80 LEU A CA 1
ATOM 618 C C . LEU A 1 80 ? 14.963 -16.496 -27.928 1.00 87.00 80 LEU A C 1
ATOM 620 O O . LEU A 1 80 ? 13.947 -16.026 -27.411 1.00 87.00 80 LEU A O 1
ATOM 624 N N . SER A 1 81 ? 15.272 -16.326 -29.214 1.00 87.81 81 SER A N 1
ATOM 625 C CA . SER A 1 81 ? 14.315 -15.781 -30.181 1.00 87.81 81 SER A CA 1
ATOM 626 C C . SER A 1 81 ? 13.116 -16.722 -30.321 1.00 87.81 81 SER A C 1
ATOM 628 O O . SER A 1 81 ? 13.258 -17.941 -30.175 1.00 87.81 81 SER A O 1
ATOM 630 N N . VAL A 1 82 ? 11.944 -16.172 -30.645 1.00 85.69 82 VAL A N 1
ATOM 631 C CA . VAL A 1 82 ? 10.726 -16.949 -30.936 1.00 85.69 82 VAL A CA 1
ATOM 632 C C . VAL A 1 82 ? 10.922 -17.985 -32.052 1.00 85.69 82 VAL A C 1
ATOM 634 O O . VAL A 1 82 ? 10.294 -19.042 -32.016 1.00 85.69 82 VAL A O 1
ATOM 637 N N . ASP A 1 83 ? 11.862 -17.753 -32.973 1.00 81.94 83 ASP A N 1
ATOM 638 C CA . ASP A 1 83 ? 12.210 -18.683 -34.056 1.00 81.94 83 ASP A CA 1
ATOM 639 C C . ASP A 1 83 ? 13.280 -19.724 -33.645 1.00 81.94 83 ASP A C 1
ATOM 641 O O . ASP A 1 83 ? 13.850 -20.407 -34.493 1.00 81.94 83 ASP A O 1
ATOM 645 N N . SER A 1 84 ? 13.560 -19.870 -32.341 1.00 67.50 84 SER A N 1
ATOM 646 C CA . SER A 1 84 ? 14.597 -20.751 -31.758 1.00 67.50 84 SER A CA 1
ATOM 647 C C . SER A 1 84 ? 16.046 -20.412 -32.144 1.00 67.50 84 SER A C 1
ATOM 649 O O . SER A 1 84 ? 16.944 -21.238 -31.975 1.00 67.50 84 SER A O 1
ATOM 651 N N . ASP A 1 85 ? 16.285 -19.188 -32.617 1.00 72.94 85 ASP A N 1
ATOM 652 C CA . ASP A 1 85 ? 17.615 -18.631 -32.881 1.00 72.94 85 ASP A CA 1
ATOM 653 C C . ASP A 1 85 ? 18.123 -17.745 -31.722 1.00 72.94 85 ASP A C 1
ATOM 655 O O . ASP A 1 85 ? 17.447 -17.528 -30.712 1.00 72.94 85 ASP A O 1
ATOM 659 N N . HIS A 1 86 ? 19.351 -17.232 -31.837 1.00 81.88 86 HIS A N 1
ATOM 660 C CA . HIS A 1 86 ? 19.931 -16.325 -30.841 1.00 81.88 86 HIS A CA 1
ATOM 661 C C . HIS A 1 86 ? 19.383 -14.897 -31.007 1.00 81.88 86 HIS A C 1
ATOM 663 O O . HIS A 1 86 ? 19.280 -14.390 -32.124 1.00 81.88 86 HIS A O 1
ATOM 669 N N . LEU A 1 87 ? 19.078 -14.227 -29.891 1.00 91.06 87 LEU A N 1
ATOM 670 C CA . LEU A 1 87 ? 18.753 -12.795 -29.873 1.00 91.06 87 LEU A CA 1
ATOM 671 C C . LEU A 1 87 ? 19.981 -11.942 -30.250 1.00 91.06 87 LEU A C 1
ATOM 673 O O . LEU A 1 87 ? 21.114 -12.361 -29.985 1.00 91.06 87 LEU A O 1
ATOM 677 N N . PRO A 1 88 ? 19.798 -10.724 -30.799 1.00 91.56 88 PRO A N 1
ATOM 678 C CA . PRO A 1 88 ? 20.918 -9.848 -31.136 1.00 91.56 88 PRO A CA 1
ATOM 679 C C . PRO A 1 88 ? 21.759 -9.516 -29.902 1.00 91.56 88 PRO A C 1
ATOM 681 O O . PRO A 1 88 ? 21.229 -9.313 -28.805 1.00 91.56 88 PRO A O 1
ATOM 684 N N . HIS A 1 89 ? 23.079 -9.439 -30.081 1.00 89.19 89 HIS A N 1
ATOM 685 C CA . HIS A 1 89 ? 24.006 -9.152 -28.988 1.00 89.19 89 HIS A CA 1
ATOM 686 C C . HIS A 1 89 ? 23.707 -7.776 -28.352 1.00 89.19 89 HIS A C 1
ATOM 688 O O . HIS A 1 89 ? 23.553 -6.804 -29.099 1.00 89.19 89 HIS A O 1
ATOM 694 N N . PRO A 1 90 ? 23.657 -7.640 -27.010 1.00 89.19 90 PRO A N 1
ATOM 695 C CA . PRO A 1 90 ? 23.289 -6.382 -26.349 1.00 89.19 90 PRO A CA 1
ATOM 696 C C . PRO A 1 90 ? 24.143 -5.180 -26.762 1.00 89.19 90 PRO A C 1
ATOM 698 O O . PRO A 1 90 ? 23.587 -4.117 -27.019 1.00 89.19 90 PRO A O 1
ATOM 701 N N . ASN A 1 91 ? 25.463 -5.354 -26.926 1.00 84.19 91 ASN A N 1
ATOM 702 C CA . ASN A 1 91 ? 26.347 -4.277 -27.405 1.00 84.19 91 ASN A CA 1
ATOM 703 C C . ASN A 1 91 ? 25.964 -3.798 -28.811 1.00 84.19 91 ASN A C 1
ATOM 705 O O . ASN A 1 91 ? 26.024 -2.607 -29.101 1.00 84.19 91 ASN A O 1
ATOM 709 N N . HIS A 1 92 ? 25.518 -4.708 -29.683 1.00 85.56 92 HIS A N 1
ATOM 710 C CA . HIS A 1 92 ? 25.105 -4.343 -31.035 1.00 85.56 92 HIS A CA 1
ATOM 711 C C . HIS A 1 92 ? 23.802 -3.533 -31.019 1.00 85.56 92 HIS A C 1
ATOM 713 O O . HIS A 1 92 ? 23.704 -2.510 -31.697 1.00 85.56 92 HIS A O 1
ATOM 719 N N . VAL A 1 93 ? 22.832 -3.949 -30.195 1.00 88.88 93 VAL A N 1
ATOM 720 C CA . VAL A 1 93 ? 21.570 -3.221 -29.994 1.00 88.88 93 VAL A CA 1
ATOM 721 C C . VAL A 1 93 ? 21.841 -1.833 -29.408 1.00 88.88 93 VAL A C 1
ATOM 723 O O . VAL A 1 93 ? 21.376 -0.835 -29.957 1.00 88.88 93 VAL A O 1
ATOM 726 N N . ALA A 1 94 ? 22.639 -1.763 -28.338 1.00 85.31 94 ALA A N 1
ATOM 727 C CA . ALA A 1 94 ? 23.013 -0.517 -27.677 1.00 85.31 94 ALA A CA 1
ATOM 728 C C . ALA A 1 94 ? 23.701 0.458 -28.644 1.00 85.31 94 ALA A C 1
ATOM 730 O O . ALA A 1 94 ? 23.291 1.609 -28.747 1.00 85.31 94 ALA A O 1
ATOM 731 N N . ARG A 1 95 ? 24.680 -0.008 -29.429 1.00 81.06 95 ARG A N 1
ATOM 732 C CA . ARG A 1 95 ? 25.432 0.837 -30.370 1.00 81.06 95 ARG A CA 1
ATOM 733 C C . ARG A 1 95 ? 24.567 1.449 -31.471 1.00 81.06 95 ARG A C 1
ATOM 735 O O . ARG A 1 95 ? 24.818 2.576 -31.902 1.00 81.06 95 ARG A O 1
ATOM 742 N N . LEU A 1 96 ? 23.603 0.691 -31.995 1.00 84.31 96 LEU A N 1
ATOM 743 C CA . LEU A 1 96 ? 22.762 1.168 -33.093 1.00 84.31 96 LEU A CA 1
ATOM 744 C C . LEU A 1 96 ? 21.625 2.072 -32.621 1.00 84.31 96 LEU A C 1
ATOM 746 O O . LEU A 1 96 ? 21.276 2.992 -33.356 1.00 84.31 96 LEU A O 1
ATOM 750 N N . LEU A 1 97 ? 21.074 1.827 -31.429 1.00 85.12 97 LEU A N 1
ATOM 751 C CA . LEU A 1 97 ? 19.896 2.542 -30.935 1.00 85.12 97 LEU A CA 1
ATOM 752 C C . LEU A 1 97 ? 20.226 3.668 -29.946 1.00 85.12 97 LEU A C 1
ATOM 754 O O . LEU A 1 97 ? 19.555 4.687 -29.991 1.00 85.12 97 LEU A O 1
ATOM 758 N N . PHE A 1 98 ? 21.263 3.523 -29.113 1.00 79.25 98 PHE A N 1
ATOM 759 C CA . PHE A 1 98 ? 21.612 4.438 -28.014 1.00 79.25 98 PHE A CA 1
ATOM 760 C C . PHE A 1 98 ? 22.903 5.228 -28.283 1.00 79.25 98 PHE A C 1
ATOM 762 O O . PHE A 1 98 ? 23.849 5.204 -27.494 1.00 79.25 98 PHE A O 1
ATOM 769 N N . ARG A 1 99 ? 22.984 5.911 -29.432 1.00 65.12 99 ARG A N 1
ATOM 770 C CA . ARG A 1 99 ? 24.197 6.649 -29.830 1.00 65.12 99 ARG A CA 1
ATOM 771 C C . ARG A 1 99 ? 24.489 7.829 -28.898 1.00 65.12 99 ARG A C 1
ATOM 773 O O . ARG A 1 99 ? 23.664 8.718 -28.734 1.00 65.12 99 ARG A O 1
ATOM 780 N N . SER A 1 100 ? 25.717 7.889 -28.382 1.00 49.41 100 SER A N 1
ATOM 781 C CA . SER A 1 100 ? 26.232 9.053 -27.657 1.00 49.41 100 SER A CA 1
ATOM 782 C C . SER A 1 100 ? 26.572 10.187 -28.630 1.00 49.41 100 SER A C 1
ATOM 784 O O . SER A 1 100 ? 27.409 10.029 -29.523 1.00 49.41 100 SER A O 1
ATOM 786 N N . THR A 1 101 ? 25.944 11.352 -28.477 1.00 45.19 101 THR A N 1
ATOM 787 C CA . THR A 1 101 ? 26.301 12.578 -29.204 1.00 45.19 101 THR A CA 1
ATOM 788 C C . THR A 1 101 ? 27.576 13.196 -28.619 1.00 45.19 101 THR A C 1
ATOM 790 O O . THR A 1 101 ? 27.545 14.273 -28.035 1.00 45.19 101 THR A O 1
ATOM 793 N N . THR A 1 102 ? 28.727 12.534 -28.758 1.00 39.34 102 THR A N 1
ATOM 794 C CA . THR A 1 102 ? 30.036 13.110 -28.382 1.00 39.34 102 THR A CA 1
ATOM 795 C C . THR A 1 102 ? 30.605 14.056 -29.444 1.00 39.34 102 THR A C 1
ATOM 797 O O . THR A 1 102 ? 31.559 14.791 -29.173 1.00 39.34 102 THR A O 1
ATOM 800 N N . SER A 1 103 ? 30.025 14.125 -30.650 1.00 33.69 103 SER A N 1
ATOM 801 C CA . SER A 1 103 ? 30.455 15.112 -31.645 1.00 33.69 103 SER A CA 1
ATOM 802 C C . SER A 1 103 ? 29.873 16.491 -31.325 1.00 33.69 103 SER A C 1
ATOM 804 O O . SER A 1 103 ? 28.704 16.764 -31.599 1.00 33.69 103 SER A O 1
ATOM 806 N N . HIS A 1 104 ? 30.732 17.380 -30.825 1.00 37.59 104 HIS A N 1
ATOM 807 C CA . HIS A 1 104 ? 30.500 18.804 -30.535 1.00 37.59 104 HIS A CA 1
ATOM 808 C C . HIS A 1 104 ? 29.899 19.645 -31.692 1.00 37.59 104 HIS A C 1
ATOM 810 O O . HIS A 1 104 ? 29.728 20.853 -31.551 1.00 37.59 104 HIS A O 1
ATOM 816 N N . SER A 1 105 ? 29.585 19.060 -32.851 1.00 31.14 105 SER A N 1
ATOM 817 C CA . SER A 1 105 ? 29.110 19.755 -34.052 1.00 31.14 105 SER A CA 1
ATOM 818 C C . SER A 1 105 ? 27.610 19.606 -34.349 1.00 31.14 105 SER A C 1
ATOM 820 O O . SER A 1 105 ? 27.151 20.194 -35.325 1.00 31.14 105 SER A O 1
ATOM 822 N N . GLN A 1 106 ? 26.828 18.876 -33.539 1.00 34.97 106 GLN A N 1
ATOM 823 C CA . GLN A 1 106 ? 25.383 18.673 -33.784 1.00 34.97 106 GLN A CA 1
ATOM 824 C C . GLN A 1 106 ? 24.440 19.181 -32.676 1.00 34.97 106 GLN A C 1
ATOM 826 O O . GLN A 1 106 ? 23.242 18.917 -32.718 1.00 34.97 106 GLN A O 1
ATOM 831 N N . HIS A 1 107 ? 24.917 20.008 -31.740 1.00 40.88 107 HIS A N 1
ATOM 832 C CA . HIS A 1 107 ? 24.063 20.641 -30.716 1.00 40.88 107 HIS A CA 1
ATOM 833 C C . HIS A 1 107 ? 23.051 21.677 -31.259 1.00 40.88 107 HIS A C 1
ATOM 835 O O . HIS A 1 107 ? 22.343 22.305 -30.479 1.00 40.88 107 HIS A O 1
ATOM 841 N N . GLN A 1 108 ? 22.951 21.889 -32.577 1.00 33.41 108 GLN A N 1
ATOM 842 C CA . GLN A 1 108 ? 22.112 22.951 -33.148 1.00 33.41 108 GLN A CA 1
ATOM 843 C C . GLN A 1 108 ? 20.635 22.582 -33.381 1.00 33.41 108 GLN A C 1
ATOM 845 O O . GLN A 1 108 ? 19.858 23.487 -33.686 1.00 33.41 108 GLN A O 1
ATOM 850 N N . HIS A 1 109 ? 20.208 21.321 -33.205 1.00 37.12 109 HIS A N 1
ATOM 851 C CA . HIS A 1 109 ? 18.817 20.924 -33.512 1.00 37.12 109 HIS A CA 1
ATOM 852 C C . HIS A 1 109 ? 18.056 20.097 -32.460 1.00 37.12 109 HIS A C 1
ATOM 854 O O . HIS A 1 109 ? 16.853 19.913 -32.629 1.00 37.12 109 HIS A O 1
ATOM 860 N N . MET A 1 110 ? 18.666 19.678 -31.347 1.00 42.25 110 MET A N 1
ATOM 861 C CA . MET A 1 110 ? 17.901 19.153 -30.203 1.00 42.25 110 MET A CA 1
ATOM 862 C C . MET A 1 110 ? 17.459 20.320 -29.318 1.00 42.25 110 MET A C 1
ATOM 864 O O . MET A 1 110 ? 18.127 20.675 -28.352 1.00 42.25 110 MET A O 1
ATOM 868 N N . MET A 1 111 ? 16.343 20.963 -29.672 1.00 42.59 111 MET A N 1
ATOM 869 C CA . MET A 1 111 ? 15.636 21.799 -28.701 1.00 42.59 111 MET A CA 1
ATOM 870 C C . MET A 1 111 ? 15.104 20.875 -27.594 1.00 42.59 111 MET A C 1
ATOM 872 O O . MET A 1 111 ? 14.437 19.901 -27.942 1.00 42.59 111 MET A O 1
ATOM 876 N N . PRO A 1 112 ? 15.368 21.127 -26.299 1.00 48.34 112 PRO A N 1
ATOM 877 C CA . PRO A 1 112 ? 14.673 20.414 -25.234 1.00 48.34 112 PRO A CA 1
ATOM 878 C C . PRO A 1 112 ? 13.172 20.688 -25.393 1.00 48.34 112 PRO A C 1
ATOM 880 O O . PRO A 1 112 ? 12.723 21.829 -25.293 1.00 48.34 112 PRO A O 1
ATOM 883 N N . ILE A 1 113 ? 12.414 19.651 -25.751 1.00 51.94 113 ILE A N 1
ATOM 884 C CA . ILE A 1 113 ? 10.965 19.727 -26.007 1.00 51.94 113 ILE A CA 1
ATOM 885 C C . ILE A 1 113 ? 10.195 19.832 -24.674 1.00 51.94 113 ILE A C 1
ATOM 887 O O . ILE A 1 113 ? 9.044 20.267 -24.636 1.00 51.94 113 ILE A O 1
ATOM 891 N N . THR A 1 114 ? 10.856 19.512 -23.564 1.00 59.03 114 THR A N 1
ATOM 892 C CA . THR A 1 114 ? 10.304 19.430 -22.215 1.00 59.03 114 THR A CA 1
ATOM 893 C C . THR A 1 114 ? 10.571 20.660 -21.367 1.00 59.03 114 THR A C 1
ATOM 895 O O . THR A 1 114 ? 11.671 21.201 -21.293 1.00 59.03 114 THR A O 1
ATOM 898 N N . SER A 1 115 ? 9.550 21.037 -20.604 1.00 74.69 115 SER A N 1
ATOM 899 C CA . SER A 1 115 ? 9.628 22.014 -19.522 1.00 74.69 115 SER A CA 1
ATOM 900 C C . SER A 1 115 ? 10.109 21.391 -18.202 1.00 74.69 115 SER A C 1
ATOM 902 O O . SER A 1 115 ? 9.664 21.837 -17.151 1.00 74.69 115 SER A O 1
ATOM 904 N N . VAL A 1 116 ? 10.939 20.339 -18.225 1.00 87.44 116 VAL A N 1
ATOM 905 C CA . VAL A 1 116 ? 11.336 19.555 -17.034 1.00 87.44 116 VAL A CA 1
ATOM 906 C C . VAL A 1 116 ? 12.799 19.821 -16.677 1.00 87.44 116 VAL A C 1
ATOM 908 O O . VAL A 1 116 ? 13.648 19.916 -17.564 1.00 87.44 116 VAL A O 1
ATOM 911 N N . SER A 1 117 ? 13.085 19.967 -15.383 1.00 86.00 117 SER A N 1
ATOM 912 C CA . SER A 1 117 ? 14.423 20.249 -14.855 1.00 86.00 117 SER A CA 1
ATOM 913 C C . SER A 1 117 ? 15.228 18.971 -14.584 1.00 86.00 117 SER A C 1
ATOM 915 O O . SER A 1 117 ? 14.666 17.893 -14.366 1.00 86.00 117 SER A O 1
ATOM 917 N N . ALA A 1 118 ? 16.557 19.082 -14.518 1.00 81.56 118 ALA A N 1
ATOM 918 C CA . ALA A 1 118 ? 17.454 17.976 -14.161 1.00 81.56 118 ALA A CA 1
ATOM 919 C C . ALA A 1 118 ? 17.169 17.362 -12.777 1.00 81.56 118 ALA A C 1
ATOM 921 O O . ALA A 1 118 ? 17.493 16.196 -12.527 1.00 81.56 118 ALA A O 1
ATOM 922 N N . LEU A 1 119 ? 16.483 18.102 -11.903 1.00 80.69 119 LEU A N 1
ATOM 923 C CA . LEU A 1 119 ? 15.973 17.615 -10.623 1.00 80.69 119 LEU A CA 1
ATOM 924 C C . LEU A 1 119 ? 15.067 16.380 -10.763 1.00 80.69 119 LEU A C 1
ATOM 926 O O . LEU A 1 119 ? 15.085 15.493 -9.909 1.00 80.69 119 LEU A O 1
ATOM 930 N N . PHE A 1 120 ? 14.302 16.294 -11.855 1.00 88.25 120 PHE A N 1
ATOM 931 C CA . PHE A 1 120 ? 13.413 15.168 -12.135 1.00 88.25 120 PHE A CA 1
ATOM 932 C C . PHE A 1 120 ? 14.180 13.850 -12.282 1.00 88.25 120 PHE A C 1
ATOM 934 O O . PHE A 1 120 ? 13.780 12.830 -11.718 1.00 88.25 120 PHE A O 1
ATOM 941 N N . VAL A 1 121 ? 15.310 13.869 -12.994 1.00 83.94 121 VAL A N 1
ATOM 942 C CA . VAL A 1 121 ? 16.168 12.689 -13.203 1.00 83.94 121 VAL A CA 1
ATOM 943 C C . VAL A 1 121 ? 16.706 12.186 -11.868 1.00 83.94 121 VAL A C 1
ATOM 945 O O . VAL A 1 121 ? 16.679 10.989 -11.584 1.00 83.94 121 VAL A O 1
ATOM 948 N N . GLN A 1 122 ? 17.133 13.109 -11.010 1.00 79.62 122 GLN A N 1
ATOM 949 C CA . GLN A 1 122 ? 17.689 12.762 -9.709 1.00 79.62 122 GLN A CA 1
ATOM 950 C C . GLN A 1 122 ? 16.632 12.203 -8.746 1.00 79.62 122 GLN A C 1
ATOM 952 O O . GLN A 1 122 ? 16.890 11.219 -8.054 1.00 79.62 122 GLN A O 1
ATOM 957 N N . TRP A 1 123 ? 15.419 12.763 -8.750 1.00 85.88 123 TRP A N 1
ATOM 958 C CA . TRP A 1 123 ? 14.301 12.212 -7.978 1.00 85.88 123 TRP A CA 1
ATOM 959 C C . TRP A 1 123 ? 13.869 10.835 -8.493 1.00 85.88 123 TRP A C 1
ATOM 961 O O . TRP A 1 123 ? 13.607 9.932 -7.700 1.00 85.88 123 TRP A O 1
ATOM 971 N N . SER A 1 124 ? 13.872 10.638 -9.816 1.00 90.94 124 SER A N 1
ATOM 972 C CA . SER A 1 124 ? 13.617 9.332 -10.442 1.00 90.94 124 SER A CA 1
ATOM 973 C C . SER A 1 124 ? 14.609 8.281 -9.942 1.00 90.94 124 SER A C 1
ATOM 975 O O . SER A 1 124 ? 14.207 7.191 -9.531 1.00 90.94 124 SER A O 1
ATOM 977 N N . ARG A 1 125 ? 15.903 8.630 -9.920 1.00 85.81 125 ARG A N 1
ATOM 978 C CA . ARG A 1 125 ? 16.969 7.762 -9.414 1.00 85.81 125 ARG A CA 1
ATOM 979 C C . ARG A 1 125 ? 16.785 7.440 -7.934 1.00 85.81 125 ARG A C 1
ATOM 981 O O . ARG A 1 125 ? 16.891 6.277 -7.557 1.00 85.81 125 ARG A O 1
ATOM 988 N N . PHE A 1 126 ? 16.487 8.449 -7.116 1.00 84.44 126 PHE A N 1
ATOM 989 C CA . PHE A 1 126 ? 16.239 8.270 -5.687 1.00 84.44 126 PHE A CA 1
ATOM 990 C C . PHE A 1 126 ? 15.100 7.276 -5.430 1.00 84.44 126 PHE A C 1
ATOM 992 O O . PHE A 1 126 ? 15.286 6.315 -4.690 1.00 84.44 126 PHE A O 1
ATOM 999 N N . LEU A 1 127 ? 13.944 7.467 -6.076 1.00 92.31 127 LEU A N 1
ATOM 1000 C CA . LEU A 1 127 ? 12.792 6.576 -5.907 1.00 92.31 127 LEU A CA 1
ATOM 1001 C C . LEU A 1 127 ? 13.071 5.156 -6.402 1.00 92.31 127 LEU A C 1
ATOM 1003 O O . LEU A 1 127 ? 12.585 4.193 -5.812 1.00 92.31 127 LEU A O 1
ATOM 1007 N N . TYR A 1 128 ? 13.826 5.018 -7.492 1.00 94.31 128 TYR A N 1
ATOM 1008 C CA . TYR A 1 128 ? 14.213 3.710 -8.001 1.00 94.31 128 TYR A CA 1
ATOM 1009 C C . TYR A 1 128 ? 15.075 2.952 -6.983 1.00 94.31 128 TYR A C 1
ATOM 1011 O O . TYR A 1 128 ? 14.744 1.816 -6.652 1.00 94.31 128 TYR A O 1
ATOM 1019 N N . ASP A 1 129 ? 16.102 3.591 -6.418 1.00 87.75 129 ASP A N 1
ATOM 1020 C CA . ASP A 1 129 ? 16.984 2.956 -5.428 1.00 87.75 129 ASP A CA 1
ATOM 1021 C C . ASP A 1 129 ? 16.329 2.741 -4.058 1.00 87.75 129 ASP A C 1
ATOM 1023 O O . ASP A 1 129 ? 16.784 1.902 -3.281 1.00 87.75 129 ASP A O 1
ATOM 1027 N N . ASP A 1 130 ? 15.246 3.464 -3.763 1.00 92.38 130 ASP A N 1
ATOM 1028 C CA . ASP A 1 130 ? 14.404 3.209 -2.592 1.00 92.38 130 ASP A CA 1
ATOM 1029 C C . ASP A 1 130 ? 13.673 1.865 -2.696 1.00 92.38 130 ASP A C 1
ATOM 1031 O O . ASP A 1 130 ? 13.590 1.111 -1.730 1.00 92.38 130 ASP A O 1
ATOM 1035 N N . MET A 1 131 ? 13.214 1.525 -3.904 1.00 95.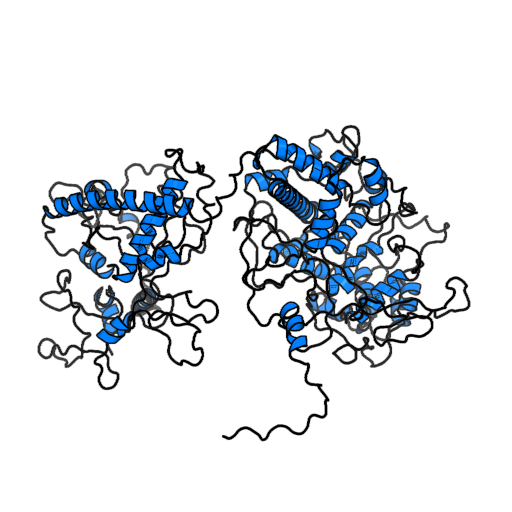38 131 MET A N 1
ATOM 1036 C CA . MET A 1 131 ? 12.390 0.341 -4.156 1.00 95.38 131 MET A CA 1
ATOM 1037 C C . MET A 1 131 ? 13.154 -0.857 -4.736 1.00 95.38 131 MET A C 1
ATOM 1039 O O . MET A 1 131 ? 12.596 -1.963 -4.804 1.00 95.38 131 MET A O 1
ATOM 1043 N N . VAL A 1 132 ? 14.373 -0.650 -5.245 1.00 95.44 132 VAL A N 1
ATOM 1044 C CA . VAL A 1 132 ? 15.126 -1.632 -6.036 1.00 95.44 132 VAL A CA 1
ATOM 1045 C C . VAL A 1 132 ? 16.596 -1.655 -5.636 1.00 95.44 132 VAL A C 1
ATOM 1047 O O . VAL A 1 132 ? 17.311 -0.666 -5.730 1.00 95.44 132 VAL A O 1
ATOM 1050 N N . SER A 1 133 ? 17.088 -2.846 -5.302 1.00 93.06 133 SER A N 1
ATOM 1051 C CA . SER A 1 133 ? 18.518 -3.128 -5.224 1.00 93.06 133 SER A CA 1
ATOM 1052 C C . SER A 1 133 ? 18.798 -4.518 -5.792 1.00 93.06 133 SER A C 1
ATOM 1054 O O . SER A 1 133 ? 18.491 -5.538 -5.170 1.00 93.06 133 SER A O 1
ATOM 1056 N N . ILE A 1 134 ? 19.344 -4.544 -7.011 1.00 91.88 134 ILE A N 1
ATOM 1057 C CA . ILE A 1 134 ? 19.752 -5.763 -7.719 1.00 91.88 134 ILE A CA 1
ATOM 1058 C C . ILE A 1 134 ? 21.257 -5.925 -7.539 1.00 91.88 134 ILE A C 1
ATOM 1060 O O . ILE A 1 134 ? 22.025 -5.045 -7.926 1.00 91.88 134 ILE A O 1
ATOM 1064 N N . VAL A 1 135 ? 21.680 -7.061 -6.988 1.00 89.31 135 VAL A N 1
ATOM 1065 C CA . VAL A 1 135 ? 23.098 -7.371 -6.773 1.00 89.31 135 VAL A CA 1
ATOM 1066 C C . VAL A 1 135 ? 23.548 -8.563 -7.617 1.00 89.31 135 VAL A C 1
ATOM 1068 O O . VAL A 1 135 ? 22.741 -9.466 -7.874 1.00 89.31 135 VAL A O 1
ATOM 1071 N N . PRO A 1 136 ? 24.825 -8.597 -8.045 1.00 90.19 136 PRO A N 1
ATOM 1072 C CA . PRO A 1 136 ? 25.381 -9.765 -8.717 1.00 90.19 136 PRO A CA 1
ATOM 1073 C C . PRO A 1 136 ? 25.378 -10.975 -7.783 1.00 90.19 136 PRO A C 1
ATOM 1075 O O . PRO A 1 136 ? 25.438 -10.827 -6.558 1.00 90.19 136 PRO A O 1
ATOM 1078 N N . PHE A 1 137 ? 25.348 -12.166 -8.375 1.00 90.81 137 PHE A N 1
ATOM 1079 C CA . PHE A 1 137 ? 25.474 -13.420 -7.652 1.00 90.81 137 PHE A CA 1
ATOM 1080 C C . PHE A 1 137 ? 26.744 -13.439 -6.795 1.00 90.81 137 PHE A C 1
ATOM 1082 O O . PHE A 1 137 ? 27.836 -13.084 -7.254 1.00 90.81 137 PHE A O 1
ATOM 1089 N N . ARG A 1 138 ? 26.586 -13.891 -5.553 1.00 86.62 138 ARG A N 1
ATOM 1090 C CA . ARG A 1 138 ? 27.668 -14.168 -4.611 1.00 86.62 138 ARG A CA 1
ATOM 1091 C C . ARG A 1 138 ? 27.570 -15.614 -4.144 1.00 86.62 138 ARG A C 1
ATOM 1093 O O . ARG A 1 138 ? 26.468 -16.117 -3.918 1.00 86.62 138 ARG A O 1
ATOM 1100 N N . ASP A 1 139 ? 28.719 -16.264 -4.000 1.00 81.19 139 ASP A N 1
ATOM 1101 C CA . ASP A 1 139 ? 28.798 -17.597 -3.402 1.00 81.19 139 ASP A CA 1
ATOM 1102 C C . ASP A 1 139 ? 28.525 -17.567 -1.883 1.00 81.19 139 ASP A C 1
ATOM 1104 O O . ASP A 1 139 ? 28.240 -16.516 -1.298 1.00 81.19 139 ASP A O 1
ATOM 1108 N N . ALA A 1 140 ? 28.570 -18.736 -1.236 1.00 76.81 140 ALA A N 1
ATOM 1109 C CA . ALA A 1 140 ? 28.297 -18.874 0.196 1.00 76.81 140 ALA A CA 1
ATOM 1110 C C . ALA A 1 140 ? 29.295 -18.091 1.073 1.00 76.81 140 ALA A C 1
ATOM 1112 O O . ALA A 1 140 ? 28.974 -17.720 2.202 1.00 76.81 140 ALA A O 1
ATOM 1113 N N . GLU A 1 141 ? 30.484 -17.805 0.544 1.00 80.19 141 GLU A N 1
ATOM 1114 C CA . GLU A 1 141 ? 31.542 -17.019 1.169 1.00 80.19 141 GLU A CA 1
ATOM 1115 C C . GLU A 1 141 ? 31.435 -15.512 0.849 1.00 80.19 141 GLU A C 1
ATOM 1117 O O . GLU A 1 141 ? 32.240 -14.712 1.331 1.00 80.19 141 GLU A O 1
ATOM 1122 N N . GLY A 1 142 ? 30.433 -15.099 0.062 1.00 79.69 142 GLY A N 1
ATOM 1123 C CA . GLY A 1 142 ? 30.167 -13.706 -0.303 1.00 79.69 142 GLY A CA 1
ATOM 1124 C C . GLY A 1 142 ? 31.014 -13.174 -1.465 1.00 79.69 142 GLY A C 1
ATOM 1125 O O . GLY A 1 142 ? 30.979 -11.966 -1.752 1.00 79.69 142 GLY A O 1
ATOM 1126 N N . LYS A 1 143 ? 31.771 -14.040 -2.145 1.00 84.88 143 LYS A N 1
ATOM 1127 C CA . LYS A 1 143 ? 32.683 -13.688 -3.235 1.00 84.88 143 LYS A CA 1
ATOM 1128 C C . LYS A 1 143 ? 31.940 -13.635 -4.574 1.00 84.88 143 LYS A C 1
ATOM 1130 O O . LYS A 1 143 ? 31.031 -14.416 -4.843 1.00 84.88 143 LYS A O 1
ATOM 1135 N N . ILE A 1 144 ? 32.332 -12.679 -5.416 1.00 83.31 144 ILE A N 1
ATOM 1136 C CA . ILE A 1 144 ? 31.819 -12.535 -6.785 1.00 83.31 144 ILE A CA 1
ATOM 1137 C C . ILE A 1 144 ? 32.684 -13.398 -7.727 1.00 83.31 144 ILE A C 1
ATOM 1139 O O . ILE A 1 144 ? 33.915 -13.315 -7.628 1.00 83.31 144 ILE A O 1
ATOM 1143 N N . PRO A 1 145 ? 32.086 -14.205 -8.626 1.00 86.00 145 PRO A N 1
ATOM 1144 C CA . PRO A 1 145 ? 32.824 -14.989 -9.618 1.00 86.00 145 PRO A CA 1
ATOM 1145 C C . PRO A 1 145 ? 33.695 -14.142 -10.559 1.00 86.00 145 PRO A C 1
ATOM 1147 O O . PRO A 1 145 ? 33.387 -12.981 -10.835 1.00 86.00 145 PRO A O 1
ATOM 1150 N N . VAL A 1 146 ? 34.771 -14.734 -11.086 1.00 83.44 146 VAL A N 1
ATOM 1151 C CA . VAL A 1 146 ? 35.680 -14.066 -12.030 1.00 83.44 146 VAL A CA 1
ATOM 1152 C C . VAL A 1 146 ? 35.264 -14.424 -13.459 1.00 83.44 146 VAL A C 1
ATOM 1154 O O . VAL A 1 146 ? 35.456 -15.546 -13.904 1.00 83.44 146 VAL A O 1
ATOM 1157 N N . CYS A 1 147 ? 34.687 -13.468 -14.193 1.00 82.56 147 CYS A N 1
ATOM 1158 C CA . CYS A 1 147 ? 34.075 -13.756 -15.501 1.00 82.56 147 CYS A CA 1
ATOM 1159 C C . CYS A 1 147 ? 34.902 -13.361 -16.732 1.00 82.56 147 CYS A C 1
ATOM 1161 O O . CYS A 1 147 ? 34.515 -13.708 -17.843 1.00 82.56 147 CYS A O 1
ATOM 1163 N N . CYS A 1 148 ? 36.004 -12.628 -16.557 1.00 80.88 148 CYS A N 1
ATOM 1164 C CA . CYS A 1 148 ? 36.896 -12.221 -17.645 1.00 80.88 148 CYS A CA 1
ATOM 1165 C C . CYS A 1 148 ? 38.352 -12.580 -17.293 1.00 80.88 148 CYS A C 1
ATOM 1167 O O . CYS A 1 148 ? 38.728 -12.438 -16.126 1.00 80.88 148 CYS A O 1
ATOM 1169 N N . PRO A 1 149 ? 39.195 -12.985 -18.268 1.00 71.69 149 PRO A N 1
ATOM 1170 C CA . PRO A 1 149 ? 38.905 -13.104 -19.708 1.00 71.69 149 PRO A CA 1
ATOM 1171 C C . PRO A 1 149 ? 38.056 -14.328 -20.093 1.00 71.69 149 PRO A C 1
ATOM 1173 O O . PRO A 1 149 ? 37.308 -14.262 -21.067 1.00 71.69 149 PRO A O 1
ATOM 1176 N N . GLU A 1 150 ? 38.131 -15.415 -19.323 1.00 74.50 150 GLU A N 1
ATOM 1177 C CA . GLU A 1 150 ? 37.340 -16.631 -19.534 1.00 74.50 150 GLU A CA 1
ATOM 1178 C C . GLU A 1 150 ? 36.462 -16.905 -18.304 1.00 74.50 150 GLU A C 1
ATOM 1180 O O . GLU A 1 150 ? 36.962 -16.819 -17.180 1.00 74.50 150 GLU A O 1
ATOM 1185 N N . PRO A 1 151 ? 35.167 -17.217 -18.486 1.00 80.31 151 PRO A N 1
ATOM 1186 C CA . PRO A 1 151 ? 34.258 -17.478 -17.379 1.00 80.31 151 PRO A CA 1
ATOM 1187 C C . PRO A 1 151 ? 34.527 -18.852 -16.754 1.00 80.31 151 PRO A C 1
ATOM 1189 O O . PRO A 1 151 ? 34.473 -19.875 -17.436 1.00 80.31 151 PRO A O 1
ATOM 1192 N N . ASP A 1 152 ? 34.747 -18.889 -15.439 1.00 80.12 152 ASP A N 1
ATOM 1193 C CA . ASP A 1 152 ? 34.949 -20.124 -14.665 1.00 80.12 152 ASP A CA 1
ATOM 1194 C C . ASP A 1 152 ? 33.687 -20.599 -13.916 1.00 80.12 152 ASP A C 1
ATOM 1196 O O . ASP A 1 152 ? 33.701 -21.637 -13.249 1.00 80.12 152 ASP A O 1
ATOM 1200 N N . HIS A 1 153 ? 32.577 -19.864 -14.043 1.00 89.06 153 HIS A N 1
ATOM 1201 C CA . HIS A 1 153 ? 31.369 -20.060 -13.245 1.00 89.06 153 HIS A CA 1
ATOM 1202 C C . HIS A 1 153 ? 30.083 -19.960 -14.092 1.00 89.06 153 HIS A C 1
ATOM 1204 O O . HIS A 1 153 ? 29.984 -19.077 -14.943 1.00 89.06 153 HIS A O 1
ATOM 1210 N N . PRO A 1 154 ? 29.044 -20.790 -13.850 1.00 87.88 154 PRO A N 1
ATOM 1211 C CA . PRO A 1 154 ? 27.799 -20.784 -14.640 1.00 87.88 154 PRO A CA 1
ATOM 1212 C C . PRO A 1 154 ? 26.967 -19.495 -14.522 1.00 87.88 154 PRO A C 1
ATOM 1214 O O . PRO A 1 154 ? 26.111 -19.227 -15.361 1.00 87.88 154 PRO A O 1
ATOM 1217 N N . GLU A 1 155 ? 27.204 -18.696 -13.480 1.00 91.38 155 GLU A N 1
ATOM 1218 C CA . GLU A 1 155 ? 26.564 -17.383 -13.291 1.00 91.38 155 GLU A CA 1
ATOM 1219 C C . GLU A 1 155 ? 27.304 -16.246 -14.019 1.00 91.38 155 GLU A C 1
ATOM 1221 O O . GLU A 1 155 ? 26.851 -15.103 -13.990 1.00 91.38 155 GLU A O 1
ATOM 1226 N N . CYS A 1 156 ? 28.429 -16.534 -14.680 1.00 89.38 156 CYS A N 1
ATOM 1227 C CA . CYS A 1 156 ? 29.114 -15.578 -15.540 1.00 89.38 156 CYS A CA 1
ATOM 1228 C C . CYS A 1 156 ? 28.462 -15.512 -16.921 1.00 89.38 156 CYS A C 1
ATOM 1230 O O . CYS A 1 156 ? 28.239 -16.536 -17.565 1.00 89.38 156 CYS A O 1
ATOM 1232 N N . ALA A 1 157 ? 28.218 -14.296 -17.403 1.00 87.38 157 ALA A N 1
ATOM 1233 C CA . ALA A 1 157 ? 27.768 -14.049 -18.769 1.00 87.38 157 ALA A CA 1
ATOM 1234 C C . ALA A 1 157 ? 28.445 -12.793 -19.327 1.00 87.38 157 ALA A C 1
ATOM 1236 O O . ALA A 1 157 ? 27.794 -11.767 -19.503 1.00 87.38 157 ALA A O 1
ATOM 1237 N N . PRO A 1 158 ? 29.771 -12.840 -19.543 1.00 85.19 158 PRO A N 1
ATOM 1238 C CA . PRO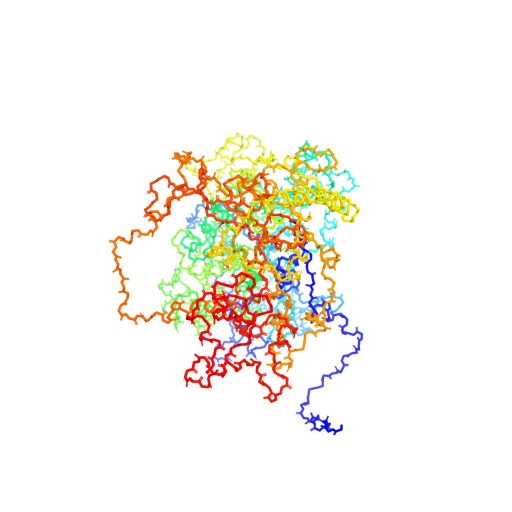 A 1 158 ? 30.512 -11.687 -20.031 1.00 85.19 158 PRO A CA 1
ATOM 1239 C C . PRO A 1 158 ? 29.987 -11.210 -21.391 1.00 85.19 158 PRO A C 1
ATOM 1241 O O . PRO A 1 158 ? 29.625 -12.010 -22.257 1.00 85.19 158 PRO A O 1
ATOM 1244 N N . LEU A 1 159 ? 29.987 -9.893 -21.584 1.00 81.69 159 LEU A N 1
ATOM 1245 C CA . LEU A 1 159 ? 29.691 -9.257 -22.863 1.00 81.69 159 LEU A CA 1
ATOM 1246 C C . LEU A 1 159 ? 31.016 -9.043 -23.604 1.00 81.69 159 LEU A C 1
ATOM 1248 O O . LEU A 1 159 ? 31.828 -8.206 -23.209 1.00 81.69 159 LEU A O 1
ATOM 1252 N N . TYR A 1 160 ? 31.255 -9.819 -24.658 1.00 76.31 160 TYR A N 1
ATOM 1253 C CA . TYR A 1 160 ? 32.457 -9.675 -25.481 1.00 76.31 160 TYR A CA 1
ATOM 1254 C C . TYR A 1 160 ? 32.301 -8.519 -26.476 1.00 76.31 160 TYR A C 1
ATOM 1256 O O . TYR A 1 160 ? 31.206 -8.263 -26.990 1.00 76.31 160 TYR A O 1
ATOM 1264 N N . ASP A 1 161 ? 33.396 -7.803 -26.731 1.00 68.00 161 ASP A N 1
ATOM 1265 C CA . ASP A 1 161 ? 33.415 -6.770 -27.766 1.00 68.00 161 ASP A CA 1
ATOM 1266 C C . ASP A 1 161 ? 33.419 -7.420 -29.158 1.00 68.00 161 ASP A C 1
ATOM 1268 O O . ASP A 1 161 ? 34.111 -8.408 -29.403 1.00 68.00 161 ASP A O 1
ATOM 1272 N N . ILE A 1 162 ? 32.610 -6.875 -30.062 1.00 61.75 162 ILE A N 1
ATOM 1273 C CA . ILE A 1 162 ? 32.393 -7.410 -31.410 1.00 61.75 162 ILE A CA 1
ATOM 1274 C C . ILE A 1 162 ? 33.470 -6.870 -32.374 1.00 61.75 162 ILE A C 1
ATOM 1276 O O . ILE A 1 162 ? 33.799 -7.543 -33.347 1.00 61.75 162 ILE A O 1
ATOM 1280 N N . ASP A 1 163 ? 34.063 -5.704 -32.073 1.00 55.56 163 ASP A N 1
ATOM 1281 C CA . ASP A 1 163 ? 35.064 -5.014 -32.900 1.00 55.56 163 ASP A CA 1
ATOM 1282 C C . ASP A 1 163 ? 36.369 -4.787 -32.096 1.00 55.56 163 ASP A C 1
ATOM 1284 O O . ASP A 1 163 ? 36.715 -3.662 -31.738 1.00 55.56 163 ASP A O 1
ATOM 1288 N N . ALA A 1 164 ? 37.138 -5.850 -31.825 1.00 50.03 164 ALA A N 1
ATOM 1289 C CA . ALA A 1 164 ? 38.387 -5.807 -31.037 1.00 50.03 164 ALA A CA 1
ATOM 1290 C C . ALA A 1 164 ? 39.526 -4.913 -31.608 1.00 50.03 164 ALA A C 1
ATOM 1292 O O . ALA A 1 164 ? 40.593 -4.811 -31.002 1.00 50.03 164 ALA A O 1
ATOM 1293 N N . ASP A 1 165 ? 39.314 -4.252 -32.751 1.00 45.94 165 ASP A N 1
ATOM 1294 C CA . ASP A 1 165 ? 40.297 -3.402 -33.439 1.00 45.94 165 ASP A CA 1
ATOM 1295 C C . ASP A 1 165 ? 40.329 -1.939 -32.943 1.00 45.94 165 ASP A C 1
ATOM 1297 O O . ASP A 1 165 ? 41.213 -1.170 -33.338 1.00 45.94 165 ASP A O 1
ATOM 1301 N N . ARG A 1 166 ? 39.415 -1.517 -32.053 1.00 47.34 166 ARG A N 1
ATOM 1302 C CA . ARG A 1 166 ? 39.471 -0.192 -31.404 1.00 47.34 166 ARG A CA 1
ATOM 1303 C C . ARG A 1 166 ? 39.788 -0.309 -29.911 1.00 47.34 166 ARG A C 1
ATOM 1305 O O . ARG A 1 166 ? 38.983 -0.719 -29.092 1.00 47.34 166 ARG A O 1
ATOM 1312 N N . ILE A 1 167 ? 41.012 0.095 -29.589 1.00 48.84 167 ILE A N 1
ATOM 1313 C CA . ILE A 1 167 ? 41.615 0.220 -28.257 1.00 48.84 167 ILE A CA 1
ATOM 1314 C C . ILE A 1 167 ? 40.684 0.963 -27.278 1.00 48.84 167 ILE A C 1
ATOM 1316 O O . ILE A 1 167 ? 40.477 2.153 -27.491 1.00 48.84 167 ILE A O 1
ATOM 1320 N N . THR A 1 168 ? 40.255 0.310 -26.181 1.00 45.56 168 THR A N 1
ATOM 1321 C CA . THR A 1 168 ? 40.149 0.928 -24.826 1.00 45.56 168 THR A CA 1
ATOM 1322 C C . THR A 1 168 ? 39.904 -0.032 -23.649 1.00 45.56 168 THR A C 1
ATOM 1324 O O . THR A 1 168 ? 40.162 0.385 -22.522 1.00 45.56 168 THR A O 1
ATOM 1327 N N . SER A 1 169 ? 39.491 -1.296 -23.823 1.00 47.16 169 SER A N 1
ATOM 1328 C CA . SER A 1 169 ? 39.504 -2.263 -22.705 1.00 47.16 169 SER A CA 1
ATOM 1329 C C . SER A 1 169 ? 40.694 -3.213 -22.844 1.00 47.16 169 SER A C 1
ATOM 1331 O O . SER A 1 169 ? 40.856 -3.879 -23.860 1.00 47.16 169 SER A O 1
ATOM 1333 N N . GLN A 1 170 ? 41.556 -3.297 -21.830 1.00 47.69 170 GLN A N 1
ATOM 1334 C CA . GLN A 1 170 ? 42.741 -4.170 -21.843 1.00 47.69 170 GLN A CA 1
ATOM 1335 C C . GLN A 1 170 ? 42.411 -5.686 -21.903 1.00 47.69 170 GLN A C 1
ATOM 1337 O O . GLN A 1 170 ? 43.334 -6.493 -21.843 1.00 47.69 170 GLN A O 1
ATOM 1342 N N . LEU A 1 171 ? 41.133 -6.089 -22.030 1.00 52.34 171 LEU A N 1
ATOM 1343 C CA . LEU A 1 171 ? 40.688 -7.492 -22.016 1.00 52.34 171 LEU A CA 1
ATOM 1344 C C . LEU A 1 171 ? 39.637 -7.897 -23.078 1.00 52.34 171 LEU A C 1
ATOM 1346 O O . LEU A 1 171 ? 39.336 -9.085 -23.152 1.00 52.34 171 LEU A O 1
ATOM 1350 N N . GLY A 1 172 ? 39.049 -6.991 -23.876 1.00 65.44 172 GLY A N 1
ATOM 1351 C CA . GLY A 1 172 ? 38.011 -7.356 -24.871 1.00 65.44 172 GLY A CA 1
ATOM 1352 C C . GLY A 1 172 ? 36.739 -8.010 -24.287 1.00 65.44 172 GLY A C 1
ATOM 1353 O O . GLY A 1 172 ? 35.945 -8.600 -25.018 1.00 65.44 172 GLY A O 1
ATOM 1354 N N . CYS A 1 173 ? 36.560 -7.932 -22.964 1.00 73.50 173 CYS A N 1
ATOM 1355 C CA . CYS A 1 173 ? 35.545 -8.638 -22.185 1.00 73.50 173 CYS A CA 1
ATOM 1356 C C . CYS A 1 173 ? 34.983 -7.695 -21.118 1.00 73.50 173 CYS A C 1
ATOM 1358 O O . CYS A 1 173 ? 35.720 -7.218 -20.252 1.00 73.50 173 CYS A O 1
ATOM 1360 N N . GLN A 1 174 ? 33.681 -7.424 -21.177 1.00 77.69 174 GLN A N 1
ATOM 1361 C CA . GLN A 1 174 ? 32.961 -6.678 -20.154 1.00 77.69 174 GLN A CA 1
ATOM 1362 C C . GLN A 1 174 ? 32.337 -7.658 -19.153 1.00 77.69 174 GLN A C 1
ATOM 1364 O O . GLN A 1 174 ? 31.550 -8.535 -19.516 1.00 77.69 174 GLN A O 1
ATOM 1369 N N . VAL A 1 175 ? 32.680 -7.493 -17.873 1.00 80.00 175 VAL A N 1
ATOM 1370 C CA . VAL A 1 175 ? 32.212 -8.369 -16.793 1.00 80.00 175 VAL A CA 1
ATOM 1371 C C . VAL A 1 175 ? 30.712 -8.175 -16.564 1.00 80.00 175 VAL A C 1
ATOM 1373 O O . VAL A 1 175 ? 30.266 -7.079 -16.232 1.00 80.00 175 VAL A O 1
ATOM 1376 N N . TYR A 1 176 ? 29.949 -9.263 -16.665 1.00 86.56 176 TYR A N 1
ATOM 1377 C CA . TYR A 1 176 ? 28.578 -9.341 -16.171 1.00 86.56 176 TYR A CA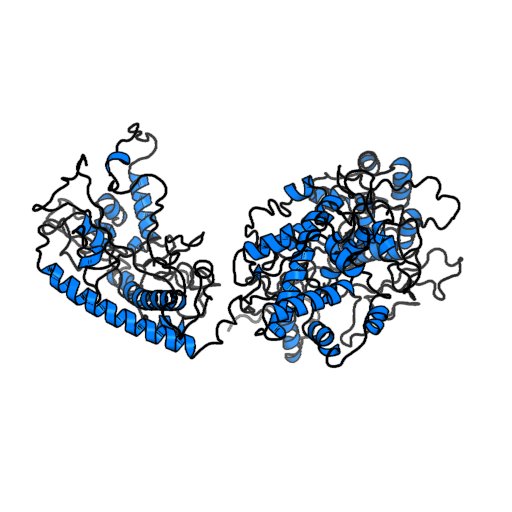 1
ATOM 1378 C C . TYR A 1 176 ? 28.374 -10.668 -15.434 1.00 86.56 176 TYR A C 1
ATOM 1380 O O . TYR A 1 176 ? 28.698 -11.747 -15.939 1.00 86.56 176 TYR A O 1
ATOM 1388 N N . VAL A 1 177 ? 27.838 -10.562 -14.221 1.00 89.38 177 VAL A N 1
ATOM 1389 C CA . VAL A 1 177 ? 27.457 -11.688 -13.366 1.00 89.38 177 VAL A CA 1
ATOM 1390 C C . VAL A 1 177 ? 25.946 -11.643 -13.220 1.00 89.38 177 VAL A C 1
ATOM 1392 O O . VAL A 1 177 ? 25.391 -10.585 -12.918 1.00 89.38 177 VAL A O 1
ATOM 1395 N N . ARG A 1 178 ? 25.282 -12.782 -13.418 1.00 92.88 178 ARG A N 1
ATOM 1396 C CA . ARG A 1 178 ? 23.834 -12.904 -13.238 1.00 92.88 178 ARG A CA 1
ATOM 1397 C C . ARG A 1 178 ? 23.405 -12.483 -11.836 1.00 92.88 178 ARG A C 1
ATOM 1399 O O . ARG A 1 178 ? 24.153 -12.606 -10.868 1.00 92.88 178 ARG A O 1
ATOM 1406 N N . SER A 1 179 ? 22.174 -12.008 -11.728 1.00 94.25 179 SER A N 1
ATOM 1407 C CA . SER A 1 179 ? 21.645 -11.419 -10.498 1.00 94.25 179 SER A CA 1
ATOM 1408 C C . SER A 1 179 ? 21.367 -12.469 -9.419 1.00 94.25 179 SER A C 1
ATOM 1410 O O . SER A 1 179 ? 20.934 -13.585 -9.730 1.00 94.25 179 SER A O 1
ATOM 1412 N N . GLN A 1 180 ? 21.567 -12.103 -8.148 1.00 92.25 180 GLN A N 1
ATOM 1413 C CA . GLN A 1 180 ? 21.325 -12.971 -6.991 1.00 92.25 180 GLN A CA 1
ATOM 1414 C C . GLN A 1 180 ? 19.891 -13.525 -6.985 1.00 92.25 180 GLN A C 1
ATOM 1416 O O . GLN A 1 180 ? 18.922 -12.815 -7.268 1.00 92.25 180 GLN A O 1
ATOM 1421 N N . MET A 1 181 ? 19.754 -14.808 -6.647 1.00 89.88 181 MET A N 1
ATOM 1422 C CA . MET A 1 181 ? 18.469 -15.508 -6.648 1.00 89.88 181 MET A CA 1
ATOM 1423 C C . MET A 1 181 ? 17.728 -15.350 -5.320 1.00 89.88 181 MET A C 1
ATOM 1425 O O . MET A 1 181 ? 18.343 -15.386 -4.257 1.00 89.88 181 MET A O 1
ATOM 1429 N N . ALA A 1 182 ? 16.401 -15.251 -5.390 1.00 87.88 182 ALA A N 1
ATOM 1430 C CA . ALA A 1 182 ? 15.502 -15.355 -4.244 1.00 87.88 182 ALA A CA 1
ATOM 1431 C C . ALA A 1 182 ? 14.675 -16.651 -4.315 1.00 87.88 182 ALA A C 1
ATOM 1433 O O . ALA A 1 182 ? 14.395 -17.141 -5.415 1.00 87.88 182 ALA A O 1
ATOM 1434 N N . PRO A 1 183 ? 14.234 -17.197 -3.168 1.00 81.38 183 PRO A N 1
ATOM 1435 C CA . PRO A 1 183 ? 13.234 -18.255 -3.152 1.00 81.38 183 PRO A CA 1
ATOM 1436 C C . PRO A 1 183 ? 11.944 -17.793 -3.837 1.00 81.38 183 PRO A C 1
ATOM 1438 O O . PRO A 1 183 ? 11.558 -16.624 -3.751 1.00 81.38 183 PRO A O 1
ATOM 1441 N N . ALA A 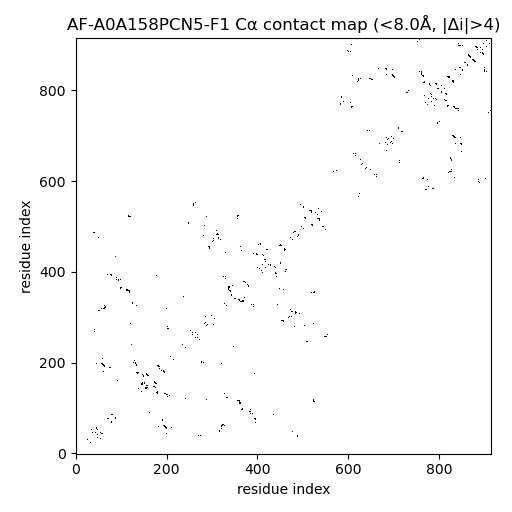1 184 ? 11.239 -18.717 -4.490 1.00 75.88 184 ALA A N 1
ATOM 1442 C CA . ALA A 1 184 ? 9.897 -18.417 -4.967 1.00 75.88 184 ALA A CA 1
ATOM 1443 C C . ALA A 1 184 ? 8.936 -18.226 -3.782 1.00 75.88 184 ALA A C 1
ATOM 1445 O O . ALA A 1 184 ? 9.154 -18.734 -2.678 1.00 75.88 184 ALA A O 1
ATOM 1446 N N . SER A 1 185 ? 7.831 -17.520 -4.024 1.00 70.06 185 SER A N 1
ATOM 1447 C CA . SER A 1 185 ? 6.799 -17.281 -3.013 1.00 70.06 185 SER A CA 1
ATOM 1448 C C . SER A 1 185 ? 6.351 -18.584 -2.342 1.00 70.06 185 SER A C 1
ATOM 1450 O O . SER A 1 185 ? 6.059 -19.561 -3.039 1.00 70.06 185 SER A O 1
ATOM 1452 N N . ARG A 1 186 ? 6.244 -18.577 -1.007 1.00 68.50 186 ARG A N 1
ATOM 1453 C CA . ARG A 1 186 ? 5.870 -19.750 -0.192 1.00 68.50 186 ARG A CA 1
ATOM 1454 C C . ARG A 1 186 ? 6.782 -20.968 -0.392 1.00 68.50 186 ARG A C 1
ATOM 1456 O O . ARG A 1 186 ? 6.336 -22.090 -0.179 1.00 68.50 186 ARG A O 1
ATOM 1463 N N . CYS A 1 187 ? 8.030 -20.760 -0.814 1.00 72.44 187 CYS A N 1
ATOM 1464 C CA . CYS A 1 187 ? 9.012 -21.836 -0.977 1.00 72.44 187 CYS A CA 1
ATOM 1465 C C . CYS A 1 187 ? 8.643 -22.864 -2.053 1.00 72.44 187 CYS A C 1
ATOM 1467 O O . CYS A 1 187 ? 9.083 -24.011 -2.002 1.00 72.44 187 CYS A O 1
ATOM 1469 N N . ASN A 1 188 ? 7.822 -22.471 -3.029 1.00 76.81 188 ASN A N 1
ATOM 1470 C CA . ASN A 1 188 ? 7.430 -23.358 -4.117 1.00 76.81 188 ASN A CA 1
ATOM 1471 C C . ASN A 1 188 ? 8.584 -23.585 -5.108 1.00 76.81 188 ASN A C 1
ATOM 1473 O O . ASN A 1 188 ? 9.460 -22.740 -5.283 1.00 76.81 188 ASN A O 1
ATOM 1477 N N . LEU A 1 189 ? 8.556 -24.717 -5.813 1.00 82.44 189 LEU A N 1
ATOM 1478 C CA . LEU A 1 189 ? 9.414 -24.929 -6.980 1.00 82.44 189 LEU A CA 1
ATOM 1479 C C . LEU A 1 189 ? 8.900 -24.092 -8.158 1.00 82.44 189 LEU A C 1
ATOM 1481 O O . LEU A 1 189 ? 7.690 -23.938 -8.334 1.00 82.44 189 LEU A O 1
ATOM 1485 N N . GLY A 1 190 ? 9.806 -23.571 -8.982 1.00 87.06 190 GLY A N 1
ATOM 1486 C CA . GLY A 1 190 ? 9.437 -22.741 -10.123 1.00 87.06 190 GLY A CA 1
ATOM 1487 C C . GLY A 1 190 ? 10.640 -22.172 -10.876 1.00 87.06 190 GLY A C 1
ATOM 1488 O O . GLY A 1 190 ? 11.780 -22.525 -10.567 1.00 87.06 190 GLY A O 1
ATOM 1489 N N . PRO A 1 191 ? 10.390 -21.298 -11.867 1.00 91.06 191 PRO A N 1
ATOM 1490 C CA . PRO A 1 191 ? 11.444 -20.615 -12.607 1.00 91.06 191 PRO A CA 1
ATOM 1491 C C . PRO A 1 191 ? 12.233 -19.656 -11.708 1.00 91.06 191 PRO A C 1
ATOM 1493 O O . PRO A 1 191 ? 11.744 -19.208 -10.665 1.00 91.06 191 PRO A O 1
ATOM 1496 N N . ARG A 1 192 ? 13.445 -19.305 -12.147 1.00 93.00 192 ARG A N 1
ATOM 1497 C CA . ARG A 1 192 ? 14.376 -18.414 -11.449 1.00 93.00 192 ARG A CA 1
ATOM 1498 C C . ARG A 1 192 ? 13.709 -17.089 -11.053 1.00 93.00 192 ARG A C 1
ATOM 1500 O O . ARG A 1 192 ? 13.117 -16.387 -11.880 1.00 93.00 192 ARG A O 1
ATOM 1507 N N . GLN A 1 193 ? 13.853 -16.728 -9.779 1.00 92.94 193 GLN A N 1
ATOM 1508 C CA . GLN A 1 193 ? 13.443 -15.438 -9.220 1.00 92.94 193 GLN A CA 1
ATOM 1509 C C . GLN A 1 193 ? 14.675 -14.668 -8.750 1.00 92.94 193 GLN A C 1
ATOM 1511 O O . GLN A 1 193 ? 15.578 -15.259 -8.161 1.00 92.94 193 GLN A O 1
ATOM 1516 N N . GLN A 1 194 ? 14.710 -13.362 -9.002 1.00 94.19 194 GLN A N 1
ATOM 1517 C CA . GLN A 1 194 ? 15.786 -12.481 -8.549 1.00 94.19 194 GLN A CA 1
ATOM 1518 C C . GLN A 1 194 ? 15.411 -11.820 -7.227 1.00 94.19 194 GLN A C 1
ATOM 1520 O O . GLN A 1 194 ? 14.239 -11.517 -6.987 1.00 94.19 194 GLN A O 1
ATOM 1525 N N . MET A 1 195 ? 16.417 -11.616 -6.384 1.00 91.88 195 MET A N 1
ATOM 1526 C CA . MET A 1 195 ? 16.278 -10.994 -5.076 1.00 91.88 195 MET A CA 1
ATOM 1527 C C . MET A 1 195 ? 16.302 -9.472 -5.182 1.00 91.88 195 MET A C 1
ATOM 1529 O O . MET A 1 195 ? 17.146 -8.907 -5.874 1.00 91.88 195 MET A O 1
ATOM 1533 N N . ASN A 1 196 ? 15.407 -8.826 -4.441 1.00 93.81 196 ASN A N 1
ATOM 1534 C CA . ASN A 1 196 ? 15.472 -7.404 -4.156 1.00 93.81 196 ASN A CA 1
ATOM 1535 C C . ASN A 1 196 ? 16.119 -7.191 -2.785 1.00 93.81 196 ASN A C 1
ATOM 1537 O O . ASN A 1 196 ? 15.573 -7.641 -1.779 1.00 93.81 196 ASN A O 1
ATOM 1541 N N . MET A 1 197 ? 17.262 -6.512 -2.717 1.00 90.19 197 MET A N 1
ATOM 1542 C CA . MET A 1 197 ? 17.888 -6.163 -1.433 1.00 90.19 197 MET A CA 1
ATOM 1543 C C . MET A 1 197 ? 17.317 -4.886 -0.800 1.00 90.19 197 MET A C 1
ATOM 1545 O O . MET A 1 197 ? 17.600 -4.614 0.365 1.00 90.19 197 MET A O 1
ATOM 1549 N N . ALA A 1 198 ? 16.508 -4.124 -1.539 1.00 91.00 198 ALA A N 1
ATOM 1550 C CA . ALA A 1 198 ? 15.791 -2.963 -1.026 1.00 91.00 198 ALA A CA 1
ATOM 1551 C C . ALA A 1 198 ? 14.407 -3.362 -0.497 1.00 91.00 198 ALA A C 1
ATOM 1553 O O . ALA A 1 198 ? 13.857 -4.409 -0.856 1.00 91.00 198 ALA A O 1
ATOM 1554 N N . SER A 1 199 ? 13.828 -2.502 0.343 1.00 93.62 199 SER A N 1
ATOM 1555 C CA . SER A 1 199 ? 12.392 -2.564 0.626 1.00 93.62 199 SER A CA 1
ATOM 1556 C C . SER A 1 199 ? 11.623 -2.272 -0.676 1.00 93.62 199 SER A C 1
ATOM 1558 O O . SER A 1 199 ? 12.162 -1.680 -1.603 1.00 93.62 199 SER A O 1
ATOM 1560 N N . SER A 1 200 ? 10.376 -2.727 -0.806 1.00 95.75 200 SER A N 1
ATOM 1561 C CA . SER A 1 200 ? 9.556 -2.417 -1.995 1.00 95.75 200 SER A CA 1
ATOM 1562 C C . SER A 1 200 ? 8.725 -1.140 -1.845 1.00 95.75 200 SER A C 1
ATOM 1564 O O . SER A 1 200 ? 7.822 -0.894 -2.643 1.00 95.75 200 SER A O 1
ATOM 1566 N N . PHE A 1 201 ? 8.973 -0.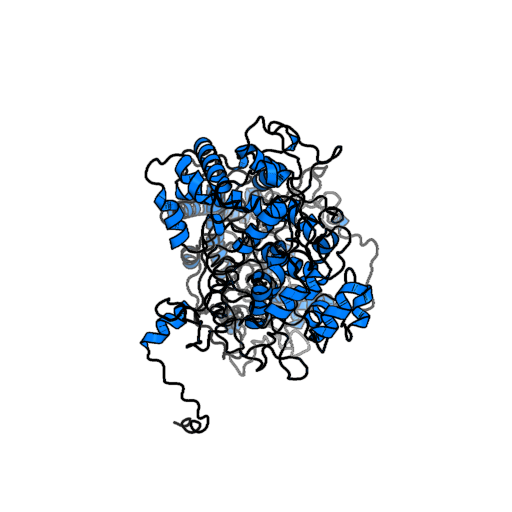362 -0.794 1.00 95.50 201 PHE A N 1
ATOM 1567 C CA . PHE A 1 201 ? 8.161 0.784 -0.410 1.00 95.50 201 PHE A CA 1
ATOM 1568 C C . PHE A 1 201 ? 8.917 2.087 -0.659 1.00 95.50 201 PHE A C 1
ATOM 1570 O O . PHE A 1 201 ? 10.138 2.094 -0.726 1.00 95.50 201 PHE A O 1
ATOM 1577 N N . ILE A 1 202 ? 8.189 3.200 -0.759 1.00 94.38 202 ILE A N 1
ATOM 1578 C CA . ILE A 1 202 ? 8.807 4.526 -0.663 1.00 94.38 202 ILE A CA 1
ATOM 1579 C C . ILE A 1 202 ? 8.960 4.821 0.830 1.00 94.38 202 ILE A C 1
ATOM 1581 O O . ILE A 1 202 ? 8.022 5.317 1.464 1.00 94.38 202 ILE A O 1
ATOM 1585 N N . ASP A 1 203 ? 10.091 4.413 1.406 1.00 90.75 203 ASP A N 1
ATOM 1586 C CA . ASP A 1 203 ? 10.399 4.515 2.837 1.00 90.75 203 ASP A CA 1
ATOM 1587 C C . ASP A 1 203 ? 11.795 5.087 3.142 1.00 90.75 203 ASP A C 1
ATOM 1589 O O . ASP A 1 203 ? 12.254 5.050 4.293 1.00 90.75 203 ASP A O 1
ATOM 1593 N N . ALA A 1 204 ? 12.413 5.711 2.134 1.00 85.69 204 ALA A N 1
ATOM 1594 C CA . ALA A 1 204 ? 13.697 6.392 2.204 1.00 85.69 204 ALA A CA 1
ATOM 1595 C C . ALA A 1 204 ? 14.851 5.478 2.659 1.00 85.69 204 ALA A C 1
ATOM 1597 O O . ALA A 1 204 ? 15.734 5.891 3.414 1.00 85.69 204 ALA A O 1
ATOM 1598 N N . GLY A 1 205 ? 14.886 4.242 2.163 1.00 83.06 205 GLY A N 1
ATOM 1599 C CA . GLY A 1 205 ? 15.983 3.283 2.267 1.00 83.06 205 GLY A CA 1
ATOM 1600 C C . GLY A 1 205 ? 17.375 3.852 1.942 1.00 83.06 205 GLY A C 1
ATOM 1601 O O . GLY A 1 205 ? 18.306 3.581 2.709 1.00 83.06 205 GLY A O 1
ATOM 1602 N N . PRO A 1 206 ? 17.570 4.717 0.922 1.00 77.94 206 PRO A N 1
ATOM 1603 C CA . PRO A 1 206 ? 18.861 5.362 0.677 1.00 77.94 206 PRO A CA 1
ATOM 1604 C C . PRO A 1 206 ? 19.339 6.190 1.880 1.00 77.94 206 PRO A C 1
ATOM 1606 O O . PRO A 1 206 ? 20.533 6.213 2.186 1.00 77.94 206 PRO A O 1
ATOM 1609 N N . VAL A 1 207 ? 18.407 6.764 2.647 1.00 73.12 207 VAL A N 1
ATOM 1610 C CA . VAL A 1 207 ? 18.672 7.552 3.859 1.00 73.12 207 VAL A CA 1
ATOM 1611 C C . VAL A 1 207 ? 18.791 6.648 5.085 1.00 73.12 207 VAL A C 1
ATOM 1613 O O . VAL A 1 207 ? 19.810 6.656 5.771 1.00 73.12 207 VAL A O 1
ATOM 1616 N N . TYR A 1 208 ? 17.795 5.809 5.360 1.00 73.56 208 TYR A N 1
ATOM 1617 C CA . TYR A 1 208 ? 17.695 5.072 6.626 1.00 73.56 208 TYR A CA 1
ATOM 1618 C C . TYR A 1 208 ? 18.284 3.657 6.586 1.00 73.56 208 TYR A C 1
ATOM 1620 O O . TYR A 1 208 ? 18.563 3.090 7.636 1.00 73.56 208 TYR A O 1
ATOM 1628 N N . GLY A 1 209 ? 18.556 3.118 5.398 1.00 74.56 209 GLY A N 1
ATOM 1629 C CA . GLY A 1 209 ? 18.974 1.733 5.185 1.00 74.56 209 GLY A CA 1
ATOM 1630 C C . GLY A 1 209 ? 17.798 0.752 5.163 1.00 74.56 209 GLY A C 1
ATOM 1631 O O . GLY A 1 209 ? 16.765 0.991 5.782 1.00 74.56 209 GLY A O 1
ATOM 1632 N N . SER A 1 210 ? 17.983 -0.376 4.471 1.00 79.25 210 SER A N 1
ATOM 1633 C CA . SER A 1 210 ? 16.973 -1.442 4.333 1.00 79.25 210 SER A CA 1
ATOM 1634 C C . SER A 1 210 ? 17.232 -2.658 5.239 1.00 79.25 210 SER A C 1
ATOM 1636 O O . SER A 1 210 ? 16.604 -3.703 5.083 1.00 79.25 210 SER A O 1
ATOM 1638 N N . SER A 1 211 ? 18.155 -2.545 6.201 1.00 75.25 211 SER A N 1
ATOM 1639 C CA . SER A 1 211 ? 18.384 -3.544 7.255 1.00 75.25 211 SER A CA 1
ATOM 1640 C C . SER A 1 211 ? 18.543 -2.866 8.613 1.00 75.25 211 SER A C 1
ATOM 1642 O O . SER A 1 211 ? 18.875 -1.681 8.701 1.00 75.25 211 SER A O 1
ATOM 1644 N N . LYS A 1 212 ? 18.305 -3.623 9.689 1.00 71.00 212 LYS A N 1
ATOM 1645 C CA . LYS A 1 212 ? 18.436 -3.111 11.057 1.00 71.00 212 LYS A CA 1
ATOM 1646 C C . LYS A 1 212 ? 19.880 -2.704 11.362 1.00 71.00 212 LYS A C 1
ATOM 1648 O O . LYS A 1 212 ? 20.105 -1.680 11.996 1.00 71.00 212 LYS A O 1
ATOM 1653 N N . GLU A 1 213 ? 20.844 -3.482 10.890 1.00 70.25 213 GLU A N 1
ATOM 1654 C CA . GLU A 1 213 ? 22.279 -3.279 11.095 1.00 70.25 213 GLU A CA 1
ATOM 1655 C C . GLU A 1 213 ? 22.745 -2.007 10.390 1.00 70.25 213 GLU A C 1
ATOM 1657 O O . GLU A 1 213 ? 23.380 -1.164 11.019 1.00 70.25 213 GLU A O 1
ATOM 1662 N N . VAL A 1 214 ? 22.360 -1.820 9.123 1.00 68.94 214 VAL A N 1
ATOM 1663 C CA . VAL A 1 214 ? 22.699 -0.614 8.354 1.00 68.94 214 VAL A CA 1
ATOM 1664 C C . VAL A 1 214 ? 22.041 0.622 8.967 1.00 68.94 214 VAL A C 1
ATOM 1666 O O . VAL A 1 214 ? 22.688 1.662 9.096 1.00 68.94 214 VAL A O 1
ATOM 1669 N N . ALA A 1 215 ? 20.779 0.518 9.397 1.00 66.25 215 ALA A N 1
ATOM 1670 C CA . ALA A 1 215 ? 20.083 1.615 10.066 1.00 66.25 215 ALA A CA 1
ATOM 1671 C C . ALA A 1 215 ? 20.776 2.023 11.378 1.00 66.25 215 ALA A C 1
ATOM 1673 O O . ALA A 1 215 ? 20.943 3.213 11.656 1.00 66.25 215 ALA A O 1
ATOM 1674 N N . LEU A 1 216 ? 21.235 1.043 12.164 1.00 64.12 216 LEU A N 1
ATOM 1675 C CA . LEU A 1 216 ? 21.996 1.284 13.389 1.00 64.12 216 LEU A CA 1
ATOM 1676 C C . LEU A 1 216 ? 23.395 1.839 13.107 1.00 64.12 216 LEU A C 1
ATOM 1678 O O . LEU A 1 216 ? 23.817 2.748 13.811 1.00 64.12 216 LEU A O 1
ATOM 1682 N N . GLU A 1 217 ? 24.104 1.359 12.083 1.00 65.81 217 GLU A N 1
ATOM 1683 C CA . GLU A 1 217 ? 25.426 1.875 11.704 1.00 65.81 217 GLU A CA 1
ATOM 1684 C C . GLU A 1 217 ? 25.350 3.348 11.286 1.00 65.81 217 GLU A C 1
ATOM 1686 O O . GLU A 1 217 ? 26.130 4.180 11.762 1.00 65.81 217 GLU A O 1
ATOM 1691 N N . LYS A 1 218 ? 24.362 3.687 10.448 1.00 66.06 218 LYS A N 1
ATOM 1692 C CA . LYS A 1 218 ? 24.095 5.066 10.022 1.00 66.06 218 LYS A CA 1
ATOM 1693 C C . LYS A 1 218 ? 23.756 5.985 11.202 1.00 66.06 218 LYS A C 1
ATOM 1695 O O . LYS A 1 218 ? 24.059 7.175 11.146 1.00 66.06 218 LYS A O 1
ATOM 1700 N N . ARG A 1 219 ? 23.182 5.443 12.283 1.00 62.94 219 ARG A N 1
ATOM 1701 C CA . ARG A 1 219 ? 22.909 6.167 13.536 1.00 62.94 219 ARG A CA 1
ATOM 1702 C C . ARG A 1 219 ? 24.127 6.253 14.468 1.00 62.94 219 ARG A C 1
ATOM 1704 O O . ARG A 1 219 ? 24.384 7.310 15.034 1.00 62.94 219 ARG A O 1
ATOM 1711 N N . ALA A 1 220 ? 24.893 5.170 14.624 1.00 47.09 220 ALA A N 1
ATOM 1712 C CA . ALA A 1 220 ? 25.975 5.034 15.606 1.00 47.09 220 ALA A CA 1
ATOM 1713 C C . ALA A 1 220 ? 27.237 5.850 15.271 1.00 47.09 220 ALA A C 1
ATOM 1715 O O . ALA A 1 220 ? 27.973 6.235 16.180 1.00 47.09 220 ALA A O 1
ATOM 1716 N N . LYS A 1 221 ? 27.474 6.193 13.998 1.00 49.31 221 LYS A N 1
ATOM 1717 C CA . LYS A 1 221 ? 28.597 7.057 13.573 1.00 49.31 221 LYS A CA 1
ATOM 1718 C C . LYS A 1 221 ? 28.499 8.528 14.048 1.00 49.31 221 LYS A C 1
ATOM 1720 O O . LYS A 1 221 ? 29.307 9.345 13.622 1.00 49.31 221 LYS A O 1
ATOM 1725 N N . LYS A 1 222 ? 27.555 8.884 14.937 1.00 50.69 222 LYS A N 1
ATOM 1726 C CA . LYS A 1 222 ? 27.292 10.260 15.419 1.00 50.69 222 LYS A CA 1
ATOM 1727 C C . LYS A 1 222 ? 27.277 10.443 16.953 1.00 50.69 222 LYS A C 1
ATOM 1729 O O . LYS A 1 222 ? 26.592 11.323 17.461 1.00 50.69 222 LYS A O 1
ATOM 1734 N N . HIS A 1 223 ? 28.086 9.698 17.711 1.00 34.59 223 HIS A N 1
ATOM 1735 C CA . HIS A 1 223 ? 28.380 10.026 19.124 1.00 34.59 223 HIS A CA 1
ATOM 1736 C C . HIS A 1 223 ? 29.727 10.749 19.299 1.00 34.59 223 HIS A C 1
ATOM 1738 O O . HIS A 1 223 ? 30.642 10.263 19.958 1.00 34.59 223 HIS A O 1
ATOM 1744 N N . GLY A 1 224 ? 29.844 11.940 18.714 1.00 31.64 224 GLY A N 1
ATOM 1745 C CA . GLY A 1 224 ? 31.011 12.806 18.877 1.00 31.64 224 GLY A CA 1
ATOM 1746 C C . GLY A 1 224 ? 31.057 13.855 17.777 1.00 31.64 224 GLY A C 1
ATOM 1747 O O . GLY A 1 224 ? 31.207 13.514 16.609 1.00 31.64 224 GLY A O 1
ATOM 1748 N N . THR A 1 225 ? 30.870 15.117 18.163 1.00 42.78 225 THR A N 1
ATOM 1749 C CA . THR A 1 225 ? 30.912 16.330 17.328 1.00 42.78 225 THR A CA 1
ATOM 1750 C C . THR A 1 225 ? 31.797 16.198 16.087 1.00 42.78 225 THR A C 1
ATOM 1752 O O . THR A 1 225 ? 33.015 16.096 16.215 1.00 42.78 225 THR A O 1
ATOM 1755 N N . THR A 1 226 ? 31.208 16.260 14.895 1.00 32.25 226 THR A N 1
ATOM 1756 C CA . THR A 1 226 ? 31.959 16.392 13.640 1.00 32.25 226 THR A CA 1
ATOM 1757 C C . THR A 1 226 ? 31.253 17.370 12.705 1.00 32.25 226 THR A C 1
ATOM 1759 O O . THR A 1 226 ? 30.026 17.438 12.646 1.00 32.25 226 THR A O 1
ATOM 1762 N N . SER A 1 227 ? 32.080 18.211 12.088 1.00 37.34 227 SER A N 1
ATOM 1763 C CA . SER A 1 227 ? 31.755 19.426 11.341 1.00 37.34 227 SER A CA 1
ATOM 1764 C C . SER A 1 227 ? 30.920 19.146 10.084 1.00 37.34 227 SER A C 1
ATOM 1766 O O . SER A 1 227 ? 31.095 18.112 9.443 1.00 37.34 227 SER A O 1
ATOM 1768 N N . LEU A 1 228 ? 30.113 20.133 9.668 1.00 35.53 228 LEU A N 1
ATOM 1769 C CA . LEU A 1 228 ? 29.419 20.245 8.365 1.00 35.53 228 LEU A CA 1
ATOM 1770 C C . LEU A 1 228 ? 30.297 19.873 7.143 1.00 35.53 228 LEU A C 1
ATOM 1772 O O . LEU A 1 228 ? 29.791 19.562 6.071 1.00 35.53 228 LEU A O 1
ATOM 1776 N N . THR A 1 229 ? 31.620 19.879 7.298 1.00 32.88 229 THR A N 1
ATOM 1777 C CA . THR A 1 229 ? 32.616 19.603 6.253 1.00 32.88 229 THR A CA 1
ATOM 1778 C C . THR A 1 229 ? 32.844 18.110 5.963 1.00 32.88 229 THR A C 1
ATOM 1780 O O . THR A 1 229 ? 33.189 17.768 4.837 1.00 32.88 229 THR A O 1
ATOM 1783 N N . ASP A 1 230 ? 32.617 17.203 6.919 1.00 33.72 230 ASP A N 1
ATOM 1784 C CA . ASP A 1 230 ? 32.721 15.749 6.661 1.00 33.72 230 ASP A CA 1
ATOM 1785 C C . ASP A 1 230 ? 31.464 15.213 5.953 1.00 33.72 230 ASP A C 1
ATOM 1787 O O . ASP A 1 230 ? 31.509 14.227 5.217 1.00 33.72 230 ASP A O 1
ATOM 1791 N N . ILE A 1 231 ? 30.354 15.940 6.118 1.00 34.81 231 ILE A N 1
ATOM 1792 C CA . ILE A 1 231 ? 29.086 15.767 5.407 1.00 34.81 231 ILE A CA 1
ATOM 1793 C C . ILE A 1 231 ? 29.280 16.125 3.922 1.00 34.81 231 ILE A C 1
ATOM 1795 O O . ILE A 1 231 ? 28.939 15.311 3.075 1.00 34.81 231 ILE A O 1
ATOM 1799 N N . TYR A 1 232 ? 29.979 17.220 3.598 1.00 36.22 232 TYR A N 1
ATOM 1800 C CA . TYR A 1 232 ? 30.333 17.629 2.224 1.00 36.22 232 TYR A CA 1
ATOM 1801 C C . TYR A 1 232 ? 31.008 16.535 1.368 1.00 36.22 232 TYR A C 1
ATOM 1803 O O . TYR A 1 232 ? 30.689 16.374 0.192 1.00 36.22 232 TYR A O 1
ATOM 1811 N N . ASN A 1 233 ? 31.905 15.731 1.949 1.00 31.27 233 ASN A N 1
ATOM 1812 C CA . ASN A 1 233 ? 32.663 14.719 1.198 1.00 31.27 233 ASN A CA 1
ATOM 1813 C C . ASN A 1 233 ? 31.894 13.403 0.960 1.00 31.27 233 ASN A C 1
ATOM 1815 O O . ASN A 1 233 ? 32.260 12.634 0.073 1.00 31.27 233 ASN A O 1
ATOM 1819 N N . PHE A 1 234 ? 30.822 13.140 1.715 1.00 33.62 234 PHE A N 1
ATOM 1820 C CA . PHE A 1 234 ? 29.940 11.979 1.516 1.00 33.62 234 PHE A CA 1
ATOM 1821 C C . PHE A 1 234 ? 28.870 12.239 0.440 1.00 33.62 234 PHE A C 1
ATOM 1823 O O . PHE A 1 234 ? 28.494 11.338 -0.306 1.00 33.62 234 PHE A O 1
ATOM 1830 N N . ILE A 1 235 ? 28.432 13.495 0.333 1.00 34.72 235 ILE A N 1
ATOM 1831 C CA . ILE A 1 235 ? 27.390 14.005 -0.581 1.00 34.72 235 ILE A CA 1
ATOM 1832 C C . ILE A 1 235 ? 27.734 13.822 -2.040 1.00 34.72 235 ILE A C 1
ATOM 1834 O O . ILE A 1 235 ? 26.887 13.614 -2.901 1.00 34.72 235 ILE A O 1
ATOM 1838 N N . VAL A 1 236 ? 29.011 13.961 -2.311 1.00 33.84 236 VAL A N 1
ATOM 1839 C CA . VAL A 1 236 ? 29.447 14.351 -3.623 1.00 33.84 236 VAL A CA 1
ATOM 1840 C C . VAL A 1 236 ? 29.597 13.132 -4.540 1.00 33.84 236 VAL A C 1
ATOM 1842 O O . VAL A 1 236 ? 29.404 13.280 -5.738 1.00 33.84 236 VAL A O 1
ATOM 1845 N N . VAL A 1 237 ? 29.886 11.930 -4.013 1.00 37.53 237 VAL A N 1
ATOM 1846 C CA . VAL A 1 237 ? 30.410 10.812 -4.829 1.00 37.53 237 VAL A CA 1
ATOM 1847 C C . VAL A 1 237 ? 29.383 9.791 -5.320 1.00 37.53 237 VAL A C 1
ATOM 1849 O O . VAL A 1 237 ? 29.646 9.157 -6.336 1.00 37.53 237 VAL A O 1
ATOM 1852 N N . VAL A 1 238 ? 28.228 9.596 -4.671 1.00 35.91 238 VAL A N 1
ATOM 1853 C CA . VAL A 1 238 ? 27.382 8.426 -5.019 1.00 35.91 238 VAL A CA 1
ATOM 1854 C C . VAL A 1 238 ? 25.893 8.727 -5.187 1.00 35.91 238 VAL A C 1
ATOM 1856 O O . VAL A 1 238 ? 25.225 7.983 -5.892 1.00 35.91 238 VAL A O 1
ATOM 1859 N N . HIS A 1 239 ? 25.348 9.809 -4.622 1.00 41.41 239 HIS A N 1
ATOM 1860 C CA . HIS A 1 239 ? 23.911 10.088 -4.727 1.00 41.41 239 HIS A CA 1
ATOM 1861 C C . HIS A 1 239 ? 23.582 11.566 -4.475 1.00 41.41 239 HIS A C 1
ATOM 1863 O O . HIS A 1 239 ? 23.642 11.986 -3.318 1.00 41.41 239 HIS A O 1
ATOM 1869 N N . PRO A 1 240 ? 23.151 12.343 -5.489 1.00 39.16 240 PRO A N 1
ATOM 1870 C CA . PRO A 1 240 ? 22.860 13.778 -5.353 1.00 39.16 240 PRO A CA 1
ATOM 1871 C C . PRO A 1 240 ? 21.650 14.166 -4.470 1.00 39.16 240 PRO A C 1
ATOM 1873 O O . PRO A 1 240 ? 21.114 15.246 -4.653 1.00 39.16 240 PRO A O 1
ATOM 1876 N N . TRP A 1 241 ? 21.190 13.314 -3.543 1.00 42.78 241 TRP A N 1
ATOM 1877 C CA . TRP A 1 241 ? 20.066 13.600 -2.624 1.00 42.78 241 TRP A CA 1
ATOM 1878 C C . TRP A 1 241 ? 20.255 13.105 -1.185 1.00 42.78 241 TRP A C 1
ATOM 1880 O O . TRP A 1 241 ? 19.320 13.168 -0.389 1.00 42.78 241 TRP A O 1
ATOM 1890 N N . CYS A 1 242 ? 21.434 12.595 -0.809 1.00 38.78 242 CYS A N 1
ATOM 1891 C CA . CYS A 1 242 ? 21.637 12.072 0.546 1.00 38.78 242 CYS A CA 1
ATOM 1892 C C . CYS A 1 242 ? 22.351 12.970 1.588 1.00 38.78 242 CYS A C 1
ATOM 1894 O O . CYS A 1 242 ? 22.653 12.444 2.660 1.00 38.78 242 CYS A O 1
ATOM 1896 N N . PRO A 1 243 ? 22.578 14.287 1.392 1.00 38.44 243 PRO A N 1
ATOM 1897 C CA . PRO A 1 243 ? 22.771 15.214 2.522 1.00 38.44 243 PRO A CA 1
ATOM 1898 C C . PRO A 1 243 ? 21.528 15.891 3.059 1.00 38.44 243 PRO A C 1
ATOM 1900 O O . PRO A 1 243 ? 21.410 16.060 4.274 1.00 38.44 243 PRO A O 1
ATOM 1903 N N . ASP A 1 244 ? 20.621 16.290 2.173 1.00 40.56 244 ASP A N 1
ATOM 1904 C CA . ASP A 1 244 ? 19.584 17.272 2.503 1.00 40.56 244 ASP A CA 1
ATOM 1905 C C . ASP A 1 244 ? 18.532 16.673 3.428 1.00 40.56 244 ASP A C 1
ATOM 1907 O O . ASP A 1 244 ? 17.976 17.343 4.299 1.00 40.56 244 ASP A O 1
ATOM 1911 N N . THR A 1 245 ? 18.342 15.355 3.336 1.00 41.81 245 THR A N 1
ATOM 1912 C CA . THR A 1 245 ? 17.534 14.608 4.290 1.00 41.81 245 THR A CA 1
ATOM 1913 C C . THR A 1 245 ? 18.148 14.617 5.683 1.00 41.81 245 THR A C 1
ATOM 1915 O O . THR A 1 245 ? 17.395 14.695 6.635 1.00 41.81 245 THR A O 1
ATOM 1918 N N . TYR A 1 246 ? 19.473 14.589 5.871 1.00 43.53 246 TYR A N 1
ATOM 1919 C CA . TYR A 1 246 ? 20.054 14.573 7.224 1.00 43.53 246 TYR A CA 1
ATOM 1920 C C . TYR A 1 246 ? 20.021 15.934 7.914 1.00 43.53 246 TYR A C 1
ATOM 1922 O O . TYR A 1 246 ? 19.866 15.975 9.135 1.00 43.53 246 TYR A O 1
ATOM 1930 N N . GLU A 1 247 ? 20.122 17.033 7.168 1.00 43.31 247 GLU A N 1
ATOM 1931 C CA . GLU A 1 247 ? 19.945 18.379 7.716 1.00 43.31 247 GLU A CA 1
ATOM 1932 C C . GLU A 1 247 ? 18.466 18.678 7.985 1.00 43.31 247 GLU A C 1
ATOM 1934 O O . GLU A 1 247 ? 18.143 19.131 9.079 1.00 43.31 247 GLU A O 1
ATOM 1939 N N . ALA A 1 248 ? 17.545 18.274 7.098 1.00 43.25 248 ALA A N 1
ATOM 1940 C CA . ALA A 1 248 ? 16.107 18.305 7.375 1.00 43.25 248 ALA A CA 1
ATOM 1941 C C . ALA A 1 248 ? 15.715 17.396 8.556 1.00 43.25 248 ALA A C 1
ATOM 1943 O O . ALA A 1 248 ? 14.932 17.818 9.401 1.00 43.25 248 ALA A O 1
ATOM 1944 N N . ILE A 1 249 ? 16.293 16.191 8.682 1.00 48.69 249 ILE A N 1
ATOM 1945 C CA . ILE A 1 249 ? 16.147 15.317 9.861 1.00 48.69 249 ILE A CA 1
ATOM 1946 C C . ILE A 1 249 ? 16.635 16.060 11.101 1.00 48.69 249 ILE A C 1
ATOM 1948 O O . ILE A 1 249 ? 15.896 16.133 12.069 1.00 48.69 249 ILE A O 1
ATOM 1952 N N . ASN A 1 250 ? 17.838 16.639 11.096 1.00 48.97 250 ASN A N 1
ATOM 1953 C CA . ASN A 1 250 ? 18.383 17.334 12.265 1.00 48.97 250 ASN A CA 1
ATOM 1954 C C . ASN A 1 250 ? 17.576 18.586 12.637 1.00 48.97 250 ASN A C 1
ATOM 1956 O O . ASN A 1 250 ? 17.386 18.845 13.820 1.00 48.97 250 ASN A O 1
ATOM 1960 N N . ILE A 1 251 ? 17.075 19.335 11.651 1.00 52.44 251 ILE A N 1
ATOM 1961 C CA . ILE A 1 251 ? 16.193 20.491 11.842 1.00 52.44 251 ILE A CA 1
ATOM 1962 C C . ILE A 1 251 ? 14.857 20.027 12.428 1.00 52.44 251 ILE A C 1
ATOM 1964 O O . ILE A 1 251 ? 14.425 20.552 13.450 1.00 52.44 251 ILE A O 1
ATOM 1968 N N . LEU A 1 252 ? 14.227 19.000 11.851 1.00 53.84 252 LEU A N 1
ATOM 1969 C CA . LEU A 1 252 ? 12.993 18.409 12.375 1.00 53.84 252 LEU A CA 1
ATOM 1970 C C . LEU A 1 252 ? 13.191 17.830 13.779 1.00 53.84 252 LEU A C 1
ATOM 1972 O O . LEU A 1 252 ? 12.324 18.012 14.624 1.00 53.84 252 LEU A O 1
ATOM 1976 N N . LEU A 1 253 ? 14.326 17.184 14.057 1.00 51.78 253 LEU A N 1
ATOM 1977 C CA . LEU A 1 253 ? 14.685 16.658 15.375 1.00 51.78 253 LEU A CA 1
ATOM 1978 C C . LEU A 1 253 ? 14.918 17.787 16.384 1.00 51.78 253 LEU A C 1
ATOM 1980 O O . LEU A 1 253 ? 14.424 17.694 17.502 1.00 51.78 253 LEU A O 1
ATOM 1984 N N . ALA A 1 254 ? 15.607 18.863 15.998 1.00 49.53 254 ALA A N 1
ATOM 1985 C CA . ALA A 1 254 ? 15.841 20.029 16.848 1.00 49.53 254 ALA A CA 1
ATOM 1986 C C . ALA A 1 254 ? 14.530 20.767 17.165 1.00 49.53 254 ALA A C 1
ATOM 1988 O O . ALA A 1 254 ? 14.228 21.006 18.333 1.00 49.53 254 ALA A O 1
ATOM 1989 N N . PHE A 1 255 ? 13.695 21.037 16.157 1.00 53.69 255 PHE A N 1
ATOM 1990 C CA . PHE A 1 255 ? 12.373 21.635 16.358 1.00 53.69 255 PHE A CA 1
ATOM 1991 C C . PHE A 1 255 ? 11.425 20.703 17.124 1.00 53.69 255 PHE A C 1
ATOM 1993 O O . PHE A 1 255 ? 10.649 21.165 17.959 1.00 53.69 255 PHE A O 1
ATOM 2000 N N . SER A 1 256 ? 11.481 19.389 16.887 1.00 52.69 256 SER A N 1
ATOM 2001 C CA . SER A 1 256 ? 10.683 18.410 17.633 1.00 52.69 256 SER A CA 1
ATOM 2002 C C . SER A 1 256 ? 11.148 18.279 19.083 1.00 52.69 256 SER A C 1
ATOM 2004 O O . SER A 1 256 ? 10.307 18.071 19.951 1.00 52.69 256 SER A O 1
ATOM 2006 N N . PHE A 1 257 ? 12.442 18.437 19.371 1.00 53.94 257 PHE A N 1
ATOM 2007 C CA . PHE A 1 257 ? 12.974 18.480 20.734 1.00 53.94 257 PHE A CA 1
ATOM 2008 C C . PHE A 1 257 ? 12.538 19.755 21.471 1.00 53.94 257 PHE A C 1
ATOM 2010 O O . PHE A 1 257 ? 12.124 19.684 22.625 1.00 53.94 257 PHE A O 1
ATOM 2017 N N . GLU A 1 258 ? 12.543 20.914 20.803 1.00 62.75 258 GLU A N 1
ATOM 2018 C CA . GLU A 1 258 ? 12.003 22.158 21.375 1.00 62.75 258 GLU A CA 1
ATOM 2019 C C . GLU A 1 258 ? 10.491 22.072 21.644 1.00 62.75 258 GLU A C 1
ATOM 2021 O O . GLU A 1 258 ? 10.002 22.576 22.659 1.00 62.75 258 GLU A O 1
ATOM 2026 N N . LEU A 1 259 ? 9.738 21.420 20.752 1.00 66.25 259 LEU A N 1
ATOM 2027 C CA . LEU A 1 259 ? 8.290 21.232 20.888 1.00 66.25 259 LEU A CA 1
ATOM 2028 C C . LEU A 1 259 ? 7.912 20.134 21.892 1.00 66.25 259 LEU A C 1
ATOM 2030 O O . LEU A 1 259 ? 6.864 20.246 22.531 1.00 66.25 259 LEU A O 1
ATOM 2034 N N . ASN A 1 260 ? 8.743 19.096 22.026 1.00 68.94 260 ASN A N 1
ATOM 2035 C CA . ASN A 1 260 ? 8.524 17.915 22.861 1.00 68.94 260 ASN A CA 1
ATOM 2036 C C . ASN A 1 260 ? 9.811 17.523 23.626 1.00 68.94 260 ASN A C 1
ATOM 2038 O O . ASN A 1 260 ? 10.425 16.494 23.332 1.00 68.94 260 ASN A O 1
ATOM 2042 N N . PRO A 1 261 ? 10.213 18.294 24.653 1.00 67.06 261 PRO A N 1
ATOM 2043 C CA . PRO A 1 261 ? 11.480 18.088 25.367 1.00 67.06 261 PRO A CA 1
ATOM 2044 C C . PRO A 1 261 ? 11.548 16.790 26.190 1.00 67.06 261 PRO A C 1
ATOM 2046 O O . PRO A 1 261 ? 12.598 16.460 26.733 1.00 67.06 261 PRO A O 1
ATOM 2049 N N . THR A 1 262 ? 10.436 16.062 26.325 1.00 72.25 262 THR A N 1
ATOM 2050 C CA . THR A 1 262 ? 10.335 14.812 27.093 1.00 72.25 262 THR A CA 1
ATOM 2051 C C . THR A 1 262 ? 10.475 13.546 26.247 1.00 72.25 262 THR A C 1
ATOM 2053 O O . THR A 1 262 ? 10.475 12.455 26.812 1.00 72.25 262 THR A O 1
ATOM 2056 N N . TRP A 1 263 ? 10.560 13.648 24.916 1.00 69.69 263 TRP A N 1
ATOM 2057 C CA . TRP A 1 263 ? 10.677 12.469 24.053 1.00 69.69 263 TRP A CA 1
ATOM 2058 C C . TRP A 1 263 ? 12.064 11.829 24.139 1.00 69.69 263 TRP A C 1
ATOM 2060 O O . TRP A 1 263 ? 13.086 12.515 24.173 1.00 69.69 263 TRP A O 1
ATOM 2070 N N . ALA A 1 264 ? 12.095 10.495 24.124 1.00 69.31 264 ALA A N 1
ATOM 2071 C CA . ALA A 1 264 ? 13.333 9.735 24.010 1.00 69.31 264 ALA A CA 1
ATOM 2072 C C . ALA A 1 264 ? 13.941 9.857 22.598 1.00 69.31 264 ALA A C 1
ATOM 2074 O O . ALA A 1 264 ? 13.227 10.074 21.617 1.00 69.31 264 ALA A O 1
ATOM 2075 N N . ASP A 1 265 ? 15.255 9.644 22.484 1.00 69.19 265 ASP A N 1
ATOM 2076 C CA . ASP A 1 265 ? 16.000 9.712 21.213 1.00 69.19 265 ASP A CA 1
ATOM 2077 C C . ASP A 1 265 ? 15.401 8.809 20.117 1.00 69.19 265 ASP A C 1
ATOM 2079 O O . ASP A 1 265 ? 15.225 9.234 18.978 1.00 69.19 265 ASP A O 1
ATOM 2083 N N . GLU A 1 266 ? 14.998 7.583 20.473 1.00 71.50 266 GLU A N 1
ATOM 2084 C CA . GLU A 1 266 ? 14.339 6.659 19.540 1.00 71.50 266 GLU A CA 1
ATOM 2085 C C . GLU A 1 266 ? 13.016 7.214 19.008 1.00 71.50 266 GLU A C 1
ATOM 2087 O O . GLU A 1 266 ? 12.741 7.141 17.812 1.00 71.50 266 GLU A O 1
ATOM 2092 N N . GLN A 1 267 ? 12.199 7.794 19.887 1.00 73.75 267 GLN A N 1
ATOM 2093 C CA . GLN A 1 267 ? 10.907 8.351 19.508 1.00 73.75 267 GLN A CA 1
ATOM 2094 C C . GLN A 1 267 ? 11.079 9.552 18.573 1.00 73.75 267 GLN A C 1
ATOM 2096 O O . GLN A 1 267 ? 10.369 9.651 17.572 1.00 73.75 267 GLN A O 1
ATOM 2101 N N . LEU A 1 268 ? 12.045 10.429 18.865 1.00 70.31 268 LEU A N 1
ATOM 2102 C CA . LEU A 1 268 ? 12.393 11.563 18.008 1.00 70.31 268 LEU A CA 1
ATOM 2103 C C . LEU A 1 268 ? 12.835 11.089 16.620 1.00 70.31 268 LEU A C 1
ATOM 2105 O O . LEU A 1 268 ? 12.307 11.564 15.613 1.00 70.31 268 LEU A O 1
ATOM 2109 N N . TYR A 1 269 ? 13.747 10.113 16.562 1.00 72.12 269 TYR A N 1
ATOM 2110 C CA . TYR A 1 269 ? 14.222 9.529 15.308 1.00 72.12 269 TYR A CA 1
ATOM 2111 C C . TYR A 1 269 ? 13.077 8.945 14.471 1.00 72.12 269 TYR A C 1
ATOM 2113 O O . TYR A 1 269 ? 12.964 9.253 13.283 1.00 72.12 269 TYR A O 1
ATOM 2121 N N . GLN A 1 270 ? 12.209 8.131 15.079 1.00 77.62 270 GLN A N 1
ATOM 2122 C CA . GLN A 1 270 ? 11.131 7.465 14.350 1.00 77.62 270 GLN A CA 1
ATOM 2123 C C . GLN A 1 270 ? 10.048 8.440 13.870 1.00 77.62 270 GLN A C 1
ATOM 2125 O O . GLN A 1 270 ? 9.550 8.286 12.755 1.00 77.62 270 GLN A O 1
ATOM 2130 N N . GLU A 1 271 ? 9.698 9.467 14.652 1.00 79.94 271 GLU A N 1
ATOM 2131 C CA . GLU A 1 271 ? 8.753 10.502 14.209 1.00 79.94 271 GLU A CA 1
ATOM 2132 C C . GLU A 1 271 ? 9.332 11.361 13.081 1.00 79.94 271 GLU A C 1
ATOM 2134 O O . GLU A 1 271 ? 8.652 11.579 12.078 1.00 79.94 271 GLU A O 1
ATOM 2139 N N . ALA A 1 272 ? 10.599 11.776 13.178 1.00 74.62 272 ALA A N 1
ATOM 2140 C CA . ALA A 1 272 ? 11.263 12.508 12.099 1.00 74.62 272 ALA A CA 1
ATOM 2141 C C . ALA A 1 272 ? 11.330 11.671 10.810 1.00 74.62 272 ALA A C 1
ATOM 2143 O O . ALA A 1 272 ? 10.956 12.152 9.738 1.00 74.62 272 ALA A O 1
ATOM 2144 N N . ARG A 1 273 ? 11.723 10.393 10.922 1.00 79.00 273 ARG A N 1
ATOM 2145 C CA . ARG A 1 273 ? 11.726 9.432 9.809 1.00 79.00 273 ARG A CA 1
ATOM 2146 C C . ARG A 1 273 ? 10.352 9.321 9.160 1.00 79.00 273 ARG A C 1
ATOM 2148 O O . ARG A 1 273 ? 10.230 9.414 7.943 1.00 79.00 273 ARG A O 1
ATOM 2155 N N . ARG A 1 274 ? 9.310 9.161 9.970 1.00 84.62 274 ARG A N 1
ATOM 2156 C CA . ARG A 1 274 ? 7.931 9.012 9.503 1.00 84.62 274 ARG A CA 1
ATOM 2157 C C . ARG A 1 274 ? 7.423 10.262 8.774 1.00 84.62 274 ARG A C 1
ATOM 2159 O O . ARG A 1 274 ? 6.789 10.125 7.732 1.00 84.62 274 ARG A O 1
ATOM 2166 N N . ILE A 1 275 ? 7.719 11.463 9.281 1.00 81.19 275 ILE A N 1
ATOM 2167 C CA . ILE A 1 275 ? 7.352 12.733 8.629 1.00 81.19 275 ILE A CA 1
ATOM 2168 C C . ILE A 1 275 ? 8.027 12.850 7.260 1.00 81.19 275 ILE A C 1
ATOM 2170 O O . ILE A 1 275 ? 7.352 13.133 6.276 1.00 81.19 275 ILE A O 1
ATOM 2174 N N . ILE A 1 276 ? 9.332 12.589 7.175 1.00 80.69 276 ILE A N 1
ATOM 2175 C CA . ILE A 1 276 ? 10.088 12.721 5.921 1.00 80.69 276 ILE A CA 1
ATOM 2176 C C . ILE A 1 276 ? 9.604 11.734 4.869 1.00 80.69 276 ILE A C 1
ATOM 2178 O O . ILE A 1 276 ? 9.398 12.121 3.721 1.00 80.69 276 ILE A O 1
ATOM 2182 N N . ILE A 1 277 ? 9.358 10.482 5.260 1.00 86.44 277 ILE A N 1
ATOM 2183 C CA . ILE A 1 277 ? 8.771 9.485 4.363 1.00 86.44 277 ILE A CA 1
ATOM 2184 C C . ILE A 1 277 ? 7.436 9.999 3.810 1.00 86.44 277 ILE A C 1
ATOM 2186 O O . ILE A 1 277 ? 7.219 9.957 2.601 1.00 86.44 277 ILE A O 1
ATOM 2190 N N . ALA A 1 278 ? 6.575 10.569 4.657 1.00 88.31 278 ALA A N 1
ATOM 2191 C CA . ALA A 1 278 ? 5.311 11.147 4.210 1.00 88.31 278 ALA A CA 1
ATOM 2192 C C . ALA A 1 278 ? 5.497 12.338 3.254 1.00 88.31 278 ALA A C 1
ATOM 2194 O O . ALA A 1 278 ? 4.741 12.466 2.292 1.00 88.31 278 ALA A O 1
ATOM 2195 N N . GLN A 1 279 ? 6.510 13.185 3.467 1.00 85.38 279 GLN A N 1
ATOM 2196 C CA . GLN A 1 279 ? 6.844 14.272 2.542 1.00 85.38 279 GLN A CA 1
ATOM 2197 C C . GLN A 1 279 ? 7.301 13.741 1.179 1.00 85.38 279 GLN A C 1
ATOM 2199 O O . GLN A 1 279 ? 6.827 14.227 0.154 1.00 85.38 279 GLN A O 1
ATOM 2204 N N . ILE A 1 280 ? 8.162 12.719 1.153 1.00 86.56 280 ILE A N 1
ATOM 2205 C CA . ILE A 1 280 ? 8.632 12.072 -0.082 1.00 86.56 280 ILE A CA 1
ATOM 2206 C C . ILE A 1 280 ? 7.459 11.434 -0.829 1.00 86.56 280 ILE A C 1
ATOM 2208 O O . ILE A 1 280 ? 7.312 11.645 -2.035 1.00 86.56 280 ILE A O 1
ATOM 2212 N N . GLN A 1 281 ? 6.597 10.693 -0.127 1.00 91.94 281 GLN A N 1
ATOM 2213 C CA . GLN A 1 281 ? 5.398 10.084 -0.708 1.00 91.94 281 GLN A CA 1
ATOM 2214 C C . GLN A 1 281 ? 4.461 11.155 -1.290 1.00 91.94 281 GLN A C 1
ATOM 2216 O O . GLN A 1 281 ? 4.000 11.019 -2.425 1.00 91.94 281 GLN A O 1
ATOM 2221 N N . PHE A 1 282 ? 4.236 12.251 -0.558 1.00 90.19 282 PHE A N 1
ATOM 2222 C CA . PHE A 1 282 ? 3.398 13.358 -1.010 1.00 90.19 282 PHE A CA 1
ATOM 2223 C C . PHE A 1 282 ? 3.975 14.068 -2.243 1.00 90.19 282 PHE A C 1
ATOM 2225 O O . PHE A 1 282 ? 3.265 14.210 -3.235 1.00 90.19 282 PHE A O 1
ATOM 2232 N N . ILE A 1 283 ? 5.258 14.451 -2.231 1.00 89.25 283 ILE A N 1
ATOM 2233 C CA . ILE A 1 283 ? 5.940 15.084 -3.378 1.00 89.25 283 ILE A CA 1
ATOM 2234 C C . ILE A 1 283 ? 5.900 14.161 -4.598 1.00 89.25 283 ILE A C 1
ATOM 2236 O O . ILE A 1 283 ? 5.604 14.601 -5.709 1.00 89.25 283 ILE A O 1
ATOM 2240 N N . THR A 1 284 ? 6.138 12.864 -4.391 1.00 92.81 284 THR A N 1
ATOM 2241 C CA . THR A 1 284 ? 6.130 11.873 -5.472 1.00 92.81 284 THR A CA 1
ATOM 2242 C C . THR A 1 284 ? 4.782 11.835 -6.182 1.00 92.81 284 THR A C 1
ATOM 2244 O O . THR A 1 284 ? 4.726 11.881 -7.407 1.00 92.81 284 THR A O 1
ATOM 2247 N N . VAL A 1 285 ? 3.685 11.796 -5.431 1.00 91.62 285 VAL A N 1
ATOM 2248 C CA . VAL A 1 285 ? 2.337 11.704 -6.003 1.00 91.62 285 VAL A CA 1
ATOM 2249 C C . VAL A 1 285 ? 1.821 13.048 -6.515 1.00 91.62 285 VAL A C 1
ATOM 2251 O O . VAL A 1 285 ? 1.113 13.078 -7.516 1.00 91.62 285 VAL A O 1
ATOM 2254 N N . ASN A 1 286 ? 2.158 14.152 -5.850 1.00 90.06 286 ASN A N 1
ATOM 2255 C CA . ASN A 1 286 ? 1.583 15.463 -6.142 1.00 90.06 286 ASN A CA 1
ATOM 2256 C C . ASN A 1 286 ? 2.381 16.265 -7.184 1.00 90.06 286 ASN A C 1
ATOM 2258 O O . ASN A 1 286 ? 1.786 17.000 -7.968 1.00 90.06 286 ASN A O 1
ATOM 2262 N N . GLU A 1 287 ? 3.712 16.135 -7.208 1.00 90.56 287 GLU A N 1
ATOM 2263 C CA . GLU A 1 287 ? 4.592 16.937 -8.074 1.00 90.56 287 GLU A CA 1
ATOM 2264 C C . GLU A 1 287 ? 5.278 16.106 -9.174 1.00 90.56 287 GLU A C 1
ATOM 2266 O O . GLU A 1 287 ? 5.447 16.602 -10.285 1.00 90.56 287 GLU A O 1
ATOM 2271 N N . TYR A 1 288 ? 5.659 14.852 -8.901 1.00 93.81 288 TYR A N 1
ATOM 2272 C CA . TYR A 1 288 ? 6.477 14.039 -9.818 1.00 93.81 288 TYR A CA 1
ATOM 2273 C C . TYR A 1 288 ? 5.657 13.136 -10.760 1.00 93.81 288 TYR A C 1
ATOM 2275 O O . TYR A 1 288 ? 5.768 13.241 -11.983 1.00 93.81 288 TYR A O 1
ATOM 2283 N N . LEU A 1 289 ? 4.808 12.253 -10.220 1.00 94.81 289 LEU A N 1
ATOM 2284 C CA . LEU A 1 289 ? 4.047 11.272 -11.008 1.00 94.81 289 LEU A CA 1
ATOM 2285 C C . LEU A 1 289 ? 3.114 11.881 -12.066 1.00 94.81 289 LEU A C 1
ATOM 2287 O O . LEU A 1 289 ? 3.055 11.317 -13.163 1.00 94.81 289 LEU A O 1
ATOM 2291 N N . PRO A 1 290 ? 2.435 13.022 -11.818 1.00 93.06 290 PRO A N 1
ATOM 2292 C CA . PRO A 1 290 ? 1.603 13.654 -12.834 1.00 93.06 290 PRO A CA 1
ATOM 2293 C C . PRO A 1 290 ? 2.389 14.077 -14.078 1.00 93.06 290 PRO A C 1
ATOM 2295 O O . PRO A 1 290 ? 1.812 14.096 -15.159 1.00 93.06 290 PRO A O 1
ATOM 2298 N N . LEU A 1 291 ? 3.684 14.395 -13.935 1.00 92.94 291 LEU A N 1
ATOM 2299 C CA . LEU A 1 291 ? 4.575 14.696 -15.059 1.00 92.94 291 LEU A CA 1
ATOM 2300 C C . LEU A 1 291 ? 5.011 13.410 -15.767 1.00 92.94 291 LEU A C 1
ATOM 2302 O O . LEU A 1 291 ? 5.007 13.343 -16.993 1.00 92.94 291 LEU A O 1
ATOM 2306 N N . LEU A 1 292 ? 5.354 12.372 -14.995 1.00 94.62 292 LEU A N 1
ATOM 2307 C CA . LEU A 1 292 ? 5.849 11.114 -15.543 1.00 94.62 292 LEU A CA 1
ATOM 2308 C C . LEU A 1 292 ? 4.776 10.374 -16.346 1.00 94.62 292 LEU A C 1
ATOM 2310 O O . LEU A 1 292 ? 4.935 10.208 -17.549 1.00 94.62 292 LEU A O 1
ATOM 2314 N N . ILE A 1 293 ? 3.684 9.942 -15.707 1.00 94.62 293 ILE A N 1
ATOM 2315 C CA . ILE A 1 293 ? 2.682 9.036 -16.307 1.00 94.62 293 ILE A CA 1
ATOM 2316 C C . ILE A 1 293 ? 1.382 9.733 -16.736 1.00 94.62 293 ILE A C 1
ATOM 2318 O O . ILE A 1 293 ? 0.538 9.110 -17.381 1.00 94.62 293 ILE A O 1
ATOM 2322 N N . GLY A 1 294 ? 1.220 11.017 -16.406 1.00 92.31 294 GLY A N 1
ATOM 2323 C CA . GLY A 1 294 ? 0.024 11.797 -16.722 1.00 92.31 294 GLY A CA 1
ATOM 2324 C C . GLY A 1 294 ? -1.155 11.541 -15.774 1.00 92.31 294 GLY A C 1
ATOM 2325 O O . GLY A 1 294 ? -1.305 10.466 -15.190 1.00 92.31 294 GLY A O 1
ATOM 2326 N N . LYS A 1 295 ? -2.033 12.544 -15.638 1.00 90.38 295 LYS A N 1
ATOM 2327 C CA . LYS A 1 295 ? -3.186 12.504 -14.714 1.00 90.38 295 LYS A CA 1
ATOM 2328 C C . LYS A 1 295 ? -4.225 11.441 -15.077 1.00 90.38 295 LYS A C 1
ATOM 2330 O O . LYS A 1 295 ? -4.722 10.763 -14.190 1.00 90.38 295 LYS A O 1
ATOM 2335 N N . GLU A 1 296 ? -4.506 11.257 -16.367 1.00 89.38 296 GLU A N 1
ATOM 2336 C CA . GLU A 1 296 ? -5.471 10.253 -16.840 1.00 89.38 296 GLU A CA 1
ATOM 2337 C C . GLU A 1 296 ? -5.042 8.830 -16.446 1.00 89.38 296 GLU A C 1
ATOM 2339 O O . GLU A 1 296 ? -5.839 8.047 -15.935 1.00 89.38 296 GLU A O 1
ATOM 2344 N N . THR A 1 297 ? -3.755 8.504 -16.603 1.00 91.31 297 THR A N 1
ATOM 2345 C CA . THR A 1 297 ? -3.204 7.220 -16.151 1.00 91.31 297 THR A CA 1
ATOM 2346 C C . THR A 1 297 ? -3.297 7.085 -14.632 1.00 91.31 297 THR A C 1
ATOM 2348 O O . THR A 1 297 ? -3.674 6.026 -14.136 1.00 91.31 297 THR A O 1
ATOM 2351 N N . MET A 1 298 ? -2.992 8.145 -13.876 1.00 90.69 298 MET A N 1
ATOM 2352 C CA . MET A 1 298 ? -3.125 8.116 -12.416 1.00 90.69 298 MET A CA 1
ATOM 2353 C C . MET A 1 298 ? -4.561 7.808 -11.977 1.00 90.69 298 MET A C 1
ATOM 2355 O O . MET A 1 298 ? -4.748 6.930 -11.136 1.00 90.69 298 MET A O 1
ATOM 2359 N N . GLU A 1 299 ? -5.563 8.450 -12.582 1.00 88.00 299 GLU A N 1
ATOM 2360 C CA . GLU A 1 299 ? -6.985 8.192 -12.314 1.00 88.00 299 GLU A CA 1
ATOM 2361 C C . GLU A 1 299 ? -7.375 6.746 -12.672 1.00 88.00 299 GLU A C 1
ATOM 2363 O O . GLU A 1 299 ? -7.938 6.025 -11.847 1.00 88.00 299 GLU A O 1
ATOM 2368 N N . ASN A 1 300 ? -6.994 6.264 -13.861 1.00 88.44 300 ASN A N 1
ATOM 2369 C CA . ASN A 1 300 ? -7.311 4.906 -14.324 1.00 88.44 300 ASN A CA 1
ATOM 2370 C C . ASN A 1 300 ? -6.758 3.810 -13.399 1.00 88.44 300 ASN A C 1
ATOM 2372 O O . ASN A 1 300 ? -7.413 2.790 -13.166 1.00 88.44 300 ASN A O 1
ATOM 2376 N N . TYR A 1 301 ? -5.565 4.026 -12.844 1.00 88.44 301 TYR A N 1
ATOM 2377 C CA . TYR A 1 301 ? -4.925 3.107 -11.903 1.00 88.44 301 TYR A CA 1
ATOM 2378 C C . TYR A 1 301 ? -5.201 3.467 -10.434 1.00 88.44 301 TYR A C 1
ATOM 2380 O O . TYR A 1 301 ? -4.629 2.844 -9.538 1.00 88.44 301 TYR A O 1
ATOM 2388 N N . LYS A 1 302 ? -6.097 4.423 -10.156 1.00 84.81 302 LYS A N 1
ATOM 2389 C CA . LYS A 1 302 ? -6.470 4.864 -8.799 1.00 84.81 302 LYS A CA 1
ATOM 2390 C C . LYS A 1 302 ? -5.262 5.249 -7.942 1.00 84.81 302 LYS A C 1
ATOM 2392 O O . LYS A 1 302 ? -5.218 5.007 -6.734 1.00 84.81 302 LYS A O 1
ATOM 2397 N N . ILE A 1 303 ? -4.253 5.832 -8.579 1.00 83.19 303 ILE A N 1
ATOM 2398 C CA . ILE A 1 303 ? -3.075 6.367 -7.911 1.00 83.19 303 ILE A CA 1
ATOM 2399 C C . ILE A 1 303 ? -3.497 7.709 -7.313 1.00 83.19 303 ILE A C 1
ATOM 2401 O O . ILE A 1 303 ? -3.496 8.729 -7.993 1.00 83.19 303 ILE A O 1
ATOM 2405 N N . ALA A 1 304 ? -3.871 7.671 -6.032 1.00 63.78 304 ALA A N 1
ATOM 2406 C CA . ALA A 1 304 ? -4.271 8.826 -5.226 1.00 63.78 304 ALA A CA 1
ATOM 2407 C C . ALA A 1 304 ? -5.535 9.557 -5.714 1.00 63.78 304 ALA A C 1
ATOM 2409 O O . ALA A 1 304 ? -5.530 10.773 -5.886 1.00 63.78 304 ALA A O 1
ATOM 2410 N N . ASP A 1 305 ? -6.636 8.807 -5.849 1.00 47.31 305 ASP A N 1
ATOM 2411 C CA . ASP A 1 305 ? -7.930 9.290 -6.357 1.00 47.31 305 ASP A CA 1
ATOM 2412 C C . ASP A 1 305 ? -8.408 10.597 -5.685 1.00 47.31 305 ASP A C 1
ATOM 2414 O O . ASP A 1 305 ? -8.973 11.448 -6.367 1.00 47.31 305 ASP A O 1
ATOM 2418 N N . ARG A 1 306 ? -8.157 10.810 -4.376 1.00 53.19 306 ARG A N 1
ATOM 2419 C CA . ARG A 1 306 ? -8.452 12.072 -3.659 1.00 53.19 306 ARG A CA 1
ATOM 2420 C C . ARG A 1 306 ? -7.569 12.267 -2.425 1.00 53.19 306 ARG A C 1
ATOM 2422 O O . ARG A 1 306 ? -7.876 11.745 -1.353 1.00 53.19 306 ARG A O 1
ATOM 2429 N N . LEU A 1 307 ? -6.515 13.079 -2.542 1.00 54.62 307 LEU A N 1
ATOM 2430 C CA . LEU A 1 307 ? -5.719 13.538 -1.387 1.00 54.62 307 LEU A CA 1
ATOM 2431 C C . LEU A 1 307 ? -6.575 14.266 -0.328 1.00 54.62 307 LEU A C 1
ATOM 2433 O O . LEU A 1 307 ? -6.179 14.326 0.832 1.00 54.62 307 LEU A O 1
ATOM 2437 N N . ASP A 1 308 ? -7.753 14.762 -0.715 1.00 53.06 308 ASP A N 1
ATOM 2438 C CA . ASP A 1 308 ? -8.691 15.480 0.154 1.00 53.06 308 ASP A CA 1
ATOM 2439 C C . ASP A 1 308 ? -9.540 14.565 1.056 1.00 53.06 308 ASP A C 1
ATOM 2441 O O . ASP A 1 308 ? -9.981 14.998 2.124 1.00 53.06 308 ASP A O 1
ATOM 2445 N N . ASP A 1 309 ? -9.755 13.304 0.660 1.00 55.81 309 ASP A N 1
ATOM 2446 C CA . ASP A 1 309 ? -10.679 12.400 1.361 1.00 55.81 309 ASP A CA 1
ATOM 2447 C C . ASP A 1 309 ? -9.976 11.564 2.455 1.00 55.81 309 ASP A C 1
ATOM 2449 O O . ASP A 1 309 ? -10.660 10.942 3.268 1.00 55.81 309 ASP A O 1
ATOM 2453 N N . PHE A 1 310 ? -8.629 11.570 2.512 1.00 65.75 310 PHE A N 1
ATOM 2454 C CA . PHE A 1 310 ? -7.785 10.867 3.506 1.00 65.75 310 PHE A CA 1
ATOM 2455 C C . PHE A 1 310 ? -8.317 9.467 3.876 1.00 65.75 310 PHE A C 1
ATOM 2457 O O . PHE A 1 310 ? -8.471 9.126 5.054 1.00 65.75 310 PHE A O 1
ATOM 2464 N N . THR A 1 311 ? -8.696 8.688 2.858 1.00 61.06 311 THR A N 1
ATOM 2465 C CA . THR A 1 311 ? -9.323 7.372 3.019 1.00 61.06 311 THR A CA 1
ATOM 2466 C C . THR A 1 311 ? -8.275 6.272 3.095 1.00 61.06 311 THR A C 1
ATOM 2468 O O . THR A 1 311 ? -7.252 6.318 2.417 1.00 61.06 311 THR A O 1
ATOM 2471 N N . ASN A 1 312 ? -8.543 5.251 3.911 1.00 69.50 312 ASN A N 1
ATOM 2472 C CA . ASN A 1 312 ? -7.730 4.046 3.918 1.00 69.50 312 ASN A CA 1
ATOM 2473 C C . ASN A 1 312 ? -8.018 3.216 2.660 1.00 69.50 312 ASN A C 1
ATOM 2475 O O . ASN A 1 312 ? -9.103 2.646 2.528 1.00 69.50 312 ASN A O 1
ATOM 2479 N N . LEU A 1 313 ? -7.039 3.154 1.760 1.00 77.06 313 LEU A N 1
ATOM 2480 C CA . LEU A 1 313 ? -7.079 2.342 0.542 1.00 77.06 313 LEU A CA 1
ATOM 2481 C C . LEU A 1 313 ? -6.158 1.116 0.634 1.00 77.06 313 LEU A C 1
ATOM 2483 O O . LEU A 1 313 ? -5.975 0.411 -0.359 1.00 77.06 313 LEU A O 1
ATOM 2487 N N . TYR A 1 314 ? -5.583 0.859 1.813 1.00 85.31 314 TYR A N 1
ATOM 2488 C CA . TYR A 1 314 ? -4.704 -0.278 2.037 1.00 85.31 314 TYR A CA 1
ATOM 2489 C C . TYR A 1 314 ? -5.425 -1.602 1.759 1.00 85.31 314 TYR A C 1
ATOM 2491 O O . TYR A 1 314 ? -6.506 -1.874 2.287 1.00 85.31 314 TYR A O 1
ATOM 2499 N N . ASN A 1 315 ? -4.799 -2.439 0.938 1.00 87.50 315 ASN A N 1
ATOM 2500 C CA . ASN A 1 315 ? -5.274 -3.760 0.567 1.00 87.50 315 ASN A CA 1
ATOM 2501 C C . ASN A 1 315 ? -4.262 -4.819 1.015 1.00 87.50 315 ASN A C 1
ATOM 2503 O O . ASN A 1 315 ? -3.272 -5.091 0.337 1.00 87.50 315 ASN A O 1
ATOM 2507 N N . GLU A 1 316 ? -4.559 -5.472 2.134 1.00 87.75 316 GLU A N 1
ATOM 2508 C CA . GLU A 1 316 ? -3.734 -6.534 2.721 1.00 87.75 316 GLU A CA 1
ATOM 2509 C C . GLU A 1 316 ? -3.623 -7.810 1.868 1.00 87.75 316 GLU A C 1
ATOM 2511 O O . GLU A 1 316 ? -2.761 -8.647 2.128 1.00 87.75 316 GLU A O 1
ATOM 2516 N N . LEU A 1 317 ? -4.453 -7.977 0.833 1.00 88.12 317 LEU A N 1
ATOM 2517 C CA . LEU A 1 317 ? -4.358 -9.107 -0.098 1.00 88.12 317 LEU A CA 1
ATOM 2518 C C . LEU A 1 317 ? -3.424 -8.818 -1.283 1.00 88.12 317 LEU A C 1
ATOM 2520 O O . LEU A 1 317 ? -3.104 -9.727 -2.053 1.00 88.12 317 LEU A O 1
ATOM 2524 N N . LEU A 1 318 ? -2.992 -7.566 -1.457 1.00 89.50 318 LEU A N 1
ATOM 2525 C CA . LEU A 1 318 ? -2.097 -7.173 -2.537 1.00 89.50 318 LEU A CA 1
ATOM 2526 C C . LEU A 1 318 ? -0.660 -7.622 -2.238 1.00 89.50 318 LEU A C 1
ATOM 2528 O O . LEU A 1 318 ? -0.127 -7.391 -1.155 1.00 89.50 318 LEU A O 1
ATOM 2532 N N . ASN A 1 319 ? 0.006 -8.228 -3.224 1.00 91.56 319 ASN A N 1
ATOM 2533 C CA . ASN A 1 319 ? 1.437 -8.504 -3.125 1.00 91.56 319 ASN A CA 1
ATOM 2534 C C . ASN A 1 319 ? 2.230 -7.207 -3.327 1.00 91.56 319 ASN A C 1
ATOM 2536 O O . ASN A 1 319 ? 2.291 -6.695 -4.445 1.00 91.56 319 ASN A O 1
ATOM 2540 N N . SER A 1 320 ? 2.868 -6.704 -2.273 1.00 93.44 320 SER A N 1
ATOM 2541 C CA . SER A 1 320 ? 3.592 -5.425 -2.287 1.00 93.44 320 SER A CA 1
ATOM 2542 C C . SER A 1 320 ? 5.022 -5.495 -2.845 1.00 93.44 320 SER A C 1
ATOM 2544 O O . SER A 1 320 ? 5.648 -4.453 -2.983 1.00 93.44 320 SER A O 1
ATOM 2546 N N . ASN A 1 321 ? 5.546 -6.667 -3.238 1.00 94.81 321 ASN A N 1
ATOM 2547 C CA . ASN A 1 321 ? 6.915 -6.785 -3.773 1.00 94.81 321 ASN A CA 1
ATOM 2548 C C . ASN A 1 321 ? 7.092 -5.979 -5.074 1.00 94.81 321 ASN A C 1
ATOM 2550 O O . ASN A 1 321 ? 6.237 -6.047 -5.959 1.00 94.81 321 ASN A O 1
ATOM 2554 N N . THR A 1 322 ? 8.206 -5.268 -5.245 1.00 97.00 322 THR A N 1
ATOM 2555 C CA . THR A 1 322 ? 8.505 -4.496 -6.467 1.00 97.00 322 THR A CA 1
ATOM 2556 C C . THR A 1 322 ? 8.397 -5.355 -7.732 1.00 97.00 322 THR A C 1
ATOM 2558 O O . THR A 1 322 ? 8.807 -6.516 -7.741 1.00 97.00 322 THR A O 1
ATOM 2561 N N . LEU A 1 323 ? 7.823 -4.811 -8.809 1.00 97.75 323 LEU A N 1
ATOM 2562 C CA . LEU A 1 323 ? 7.676 -5.503 -10.088 1.00 97.75 323 LEU A CA 1
ATOM 2563 C C . LEU A 1 323 ? 9.038 -5.762 -10.731 1.00 97.75 323 LEU A C 1
ATOM 2565 O O . LEU A 1 323 ? 9.852 -4.855 -10.868 1.00 97.75 323 LEU A O 1
ATOM 2569 N N . ASN A 1 324 ? 9.256 -6.983 -11.217 1.00 97.00 324 ASN A N 1
ATOM 2570 C CA . ASN A 1 324 ? 10.502 -7.352 -11.888 1.00 97.00 324 ASN A CA 1
ATOM 2571 C C . ASN A 1 324 ? 10.689 -6.569 -13.202 1.00 97.00 324 ASN A C 1
ATOM 2573 O O . ASN A 1 324 ? 11.789 -6.136 -13.524 1.00 97.00 324 ASN A O 1
ATOM 2577 N N . SER A 1 325 ? 9.604 -6.303 -13.938 1.00 97.56 325 SER A N 1
ATOM 2578 C CA . SER A 1 325 ? 9.648 -5.453 -15.136 1.00 97.56 325 SER A CA 1
ATOM 2579 C C . SER A 1 325 ? 9.948 -3.990 -14.832 1.00 97.56 325 SER A C 1
ATOM 2581 O O . SER A 1 325 ? 10.577 -3.328 -15.650 1.00 97.56 325 SER A O 1
ATOM 2583 N N . PHE A 1 326 ? 9.556 -3.482 -13.663 1.00 98.06 326 PHE A N 1
ATOM 2584 C CA . PHE A 1 326 ? 10.009 -2.174 -13.202 1.00 98.06 326 PHE A CA 1
ATOM 2585 C C . PHE A 1 326 ? 11.498 -2.232 -12.839 1.00 98.06 326 PHE A C 1
ATOM 2587 O O . PHE A 1 326 ? 12.283 -1.471 -13.386 1.00 98.06 326 PHE A O 1
ATOM 2594 N N . ALA A 1 327 ? 11.907 -3.190 -12.006 1.00 97.12 327 ALA A N 1
ATOM 2595 C CA . ALA A 1 327 ? 13.272 -3.286 -11.492 1.00 97.12 327 ALA A CA 1
ATOM 2596 C C . ALA A 1 327 ? 14.342 -3.580 -12.559 1.00 97.12 327 ALA A C 1
ATOM 2598 O O . ALA A 1 327 ? 15.432 -3.047 -12.488 1.00 97.12 327 ALA A O 1
ATOM 2599 N N . ALA A 1 328 ? 14.071 -4.437 -13.542 1.00 95.44 328 ALA A N 1
ATOM 2600 C CA . ALA A 1 328 ? 15.073 -4.867 -14.527 1.00 95.44 328 ALA A CA 1
ATOM 2601 C C . ALA A 1 328 ? 14.643 -4.648 -15.983 1.00 95.44 328 ALA A C 1
ATOM 2603 O O . ALA A 1 328 ? 15.348 -5.044 -16.911 1.00 95.44 328 ALA A O 1
ATOM 2604 N N . GLY A 1 329 ? 13.461 -4.071 -16.198 1.00 93.88 329 GLY A N 1
ATOM 2605 C CA . GLY A 1 329 ? 12.943 -3.764 -17.528 1.00 93.88 329 GLY A CA 1
ATOM 2606 C C . GLY A 1 329 ? 13.020 -2.278 -17.840 1.00 93.88 329 GLY A C 1
ATOM 2607 O O . GLY A 1 329 ? 13.698 -1.903 -18.787 1.00 93.88 329 GLY A O 1
ATOM 2608 N N . VAL A 1 330 ? 12.303 -1.447 -17.076 1.00 95.81 330 VAL A N 1
ATOM 2609 C CA . VAL A 1 330 ? 12.020 -0.058 -17.485 1.00 95.81 330 VAL A CA 1
ATOM 2610 C C . VAL A 1 330 ? 12.195 1.021 -16.410 1.00 95.81 330 VAL A C 1
ATOM 2612 O O . VAL A 1 330 ? 12.140 2.203 -16.732 1.00 95.81 330 VAL A O 1
ATOM 2615 N N . GLY A 1 331 ? 12.397 0.664 -15.140 1.00 93.94 331 GLY A N 1
ATOM 2616 C CA . GLY A 1 331 ? 12.446 1.618 -14.021 1.00 93.94 331 GLY A CA 1
ATOM 2617 C C . GLY A 1 331 ? 13.626 2.593 -14.070 1.00 93.94 331 GLY A C 1
ATOM 2618 O O . GLY A 1 331 ? 13.538 3.680 -13.510 1.00 93.94 331 GLY A O 1
ATOM 2619 N N . GLU A 1 332 ? 14.686 2.254 -14.805 1.00 92.19 332 GLU A N 1
ATOM 2620 C CA . GLU A 1 332 ? 15.856 3.113 -15.038 1.00 92.19 332 GLU A CA 1
ATOM 2621 C C . GLU A 1 332 ? 15.744 3.968 -16.309 1.00 92.19 332 GLU A C 1
ATOM 2623 O O . GLU A 1 332 ? 16.755 4.417 -16.846 1.00 92.19 332 GLU A O 1
ATOM 2628 N N . PHE A 1 333 ? 14.527 4.226 -16.806 1.00 91.62 333 PHE A N 1
ATOM 2629 C CA . PHE A 1 333 ? 14.299 5.088 -17.976 1.00 91.62 333 PHE A CA 1
ATOM 2630 C C . PHE A 1 333 ? 15.000 6.455 -17.857 1.00 91.62 333 PHE A C 1
ATOM 2632 O O . PHE A 1 333 ? 15.414 7.023 -18.864 1.00 91.62 333 PHE A O 1
ATOM 2639 N N . PHE A 1 334 ? 15.176 6.973 -16.635 1.00 88.25 334 PHE A N 1
ATOM 2640 C CA . PHE A 1 334 ? 15.843 8.248 -16.363 1.00 88.25 334 PHE A CA 1
ATOM 2641 C C . PHE A 1 334 ? 17.318 8.266 -16.804 1.00 88.25 334 PHE A C 1
ATOM 2643 O O . PHE A 1 334 ? 17.852 9.339 -17.064 1.00 88.25 334 PHE A O 1
ATOM 2650 N N . LEU A 1 335 ? 17.969 7.104 -16.965 1.00 85.25 335 LEU A N 1
ATOM 2651 C CA . LEU A 1 335 ? 19.309 7.006 -17.561 1.00 85.25 335 LEU A CA 1
ATOM 2652 C C . LEU A 1 335 ? 19.322 7.403 -19.041 1.00 85.25 335 LEU A C 1
ATOM 2654 O O . LEU A 1 335 ? 20.389 7.598 -19.610 1.00 85.25 335 LEU A O 1
ATOM 2658 N N . THR A 1 336 ? 18.158 7.527 -19.676 1.00 84.44 336 THR A N 1
ATOM 2659 C CA . THR A 1 336 ? 18.028 7.958 -21.075 1.00 84.44 336 THR A CA 1
ATOM 2660 C C . THR A 1 336 ? 17.700 9.441 -21.233 1.00 84.44 336 THR A C 1
ATOM 2662 O O . THR A 1 336 ? 17.521 9.933 -22.342 1.00 84.44 336 THR A O 1
ATOM 2665 N N . MET A 1 337 ? 17.658 10.175 -20.120 1.00 83.50 337 MET A N 1
ATOM 2666 C CA . MET A 1 337 ? 17.455 11.619 -20.101 1.00 83.50 337 MET A CA 1
ATOM 2667 C C . MET A 1 337 ? 18.817 12.317 -19.984 1.00 83.50 337 MET A C 1
ATOM 2669 O O . MET A 1 337 ? 19.591 12.042 -19.065 1.00 83.50 337 MET A O 1
ATOM 2673 N N . GLN A 1 338 ? 19.131 13.205 -20.927 1.00 73.81 338 GLN A N 1
ATOM 2674 C CA . GLN A 1 338 ? 20.393 13.946 -20.977 1.00 73.81 338 GLN A CA 1
ATOM 2675 C C . GLN A 1 338 ? 20.189 15.429 -20.693 1.00 73.81 338 GLN A C 1
ATOM 2677 O O . GLN A 1 338 ? 19.144 15.998 -20.998 1.00 73.81 338 GLN A O 1
ATOM 2682 N N . SER A 1 339 ? 21.229 16.043 -20.141 1.00 71.00 339 SER A N 1
ATOM 2683 C CA . SER A 1 339 ? 21.278 17.458 -19.800 1.00 71.00 339 SER A CA 1
ATOM 2684 C C . SER A 1 339 ? 22.212 18.214 -20.750 1.00 71.00 339 SER A C 1
ATOM 2686 O O . SER A 1 339 ? 23.143 17.621 -21.297 1.00 71.00 339 SER A O 1
ATOM 2688 N N . SER A 1 340 ? 21.977 19.510 -20.980 1.00 60.34 340 SER A N 1
ATOM 2689 C CA . SER A 1 340 ? 22.777 20.311 -21.929 1.00 60.34 340 SER A CA 1
ATOM 2690 C C . SER A 1 340 ? 24.211 20.595 -21.467 1.00 60.34 340 SER A C 1
ATOM 2692 O O . SER A 1 340 ? 25.062 20.941 -22.286 1.00 60.34 340 SER A O 1
ATOM 2694 N N . SER A 1 341 ? 24.478 20.473 -20.169 1.00 56.50 341 SER A N 1
ATOM 2695 C CA . SER A 1 341 ? 25.775 20.710 -19.538 1.00 56.50 341 SER A CA 1
ATOM 2696 C C . SER A 1 341 ? 26.310 19.389 -18.992 1.00 56.50 341 SER A C 1
ATOM 2698 O O . SER A 1 341 ? 25.551 18.539 -18.530 1.00 56.50 341 SER A O 1
ATOM 2700 N N . SER A 1 342 ? 27.632 19.212 -18.989 1.00 52.81 342 SER A N 1
ATOM 2701 C CA . SER A 1 342 ? 28.294 18.068 -18.345 1.00 52.81 342 SER A CA 1
ATOM 2702 C C . SER A 1 342 ? 28.289 18.185 -16.810 1.00 52.81 342 SER A C 1
ATOM 2704 O O . SER A 1 342 ? 29.322 18.030 -16.165 1.00 52.81 342 SER A O 1
ATOM 2706 N N . ILE A 1 343 ? 27.133 18.489 -16.212 1.00 51.16 343 ILE A N 1
ATOM 2707 C CA . ILE A 1 343 ? 26.933 18.593 -14.756 1.00 51.16 343 ILE A CA 1
ATOM 2708 C C . ILE A 1 343 ? 27.183 17.279 -14.013 1.00 51.16 343 ILE A C 1
ATOM 2710 O O . ILE A 1 343 ? 27.278 17.302 -12.792 1.00 51.16 343 ILE A O 1
ATOM 2714 N N . TYR A 1 344 ? 27.335 16.150 -14.708 1.00 51.06 344 TYR A N 1
ATOM 2715 C CA . TYR A 1 344 ? 27.729 14.887 -14.081 1.00 51.06 344 TYR A CA 1
ATOM 2716 C C . TYR A 1 344 ? 29.244 14.611 -14.172 1.00 51.06 344 TYR A C 1
ATOM 2718 O O . TYR A 1 344 ? 29.696 13.514 -13.840 1.00 51.06 344 TYR A O 1
ATOM 2726 N N . GLN A 1 345 ? 30.062 15.606 -14.554 1.00 42.09 345 GLN A N 1
ATOM 2727 C CA . GLN A 1 345 ? 31.521 15.514 -14.460 1.00 42.09 345 GLN A CA 1
ATOM 2728 C C . GLN A 1 345 ? 31.972 15.514 -13.002 1.00 42.09 345 GLN A C 1
ATOM 2730 O O . GLN A 1 345 ? 31.998 16.548 -12.344 1.00 42.09 345 GLN A O 1
ATOM 2735 N N . THR A 1 346 ? 32.403 14.339 -12.547 1.00 41.50 346 THR A N 1
ATOM 2736 C CA . THR A 1 346 ? 33.218 14.093 -11.350 1.00 41.50 346 THR A CA 1
ATOM 2737 C C . THR A 1 346 ? 32.762 14.811 -10.065 1.00 41.50 346 THR A C 1
ATOM 2739 O O . THR A 1 346 ? 33.043 15.996 -9.869 1.00 41.50 346 THR A O 1
ATOM 2742 N N . PRO A 1 347 ? 32.167 14.070 -9.119 1.00 42.34 347 PRO A N 1
ATOM 2743 C CA . PRO A 1 347 ? 32.154 14.422 -7.695 1.00 42.34 347 PRO A CA 1
ATOM 2744 C C . PRO A 1 347 ? 33.442 15.170 -7.243 1.00 42.34 347 PRO A C 1
ATOM 2746 O O . PRO A 1 347 ? 34.487 14.511 -7.276 1.00 42.34 347 PRO A O 1
ATOM 2749 N N . PRO A 1 348 ? 33.478 16.498 -6.900 1.00 43.06 348 PRO A N 1
ATOM 2750 C CA . PRO A 1 348 ? 32.564 17.315 -6.059 1.00 43.06 348 PRO A CA 1
ATOM 2751 C C . PRO A 1 348 ? 31.773 18.478 -6.659 1.00 43.06 348 PRO A C 1
ATOM 2753 O O . PRO A 1 348 ? 31.228 19.268 -5.893 1.00 43.06 348 PRO A O 1
ATOM 2756 N N . LEU A 1 349 ? 31.710 18.647 -7.974 1.00 44.31 349 LEU A N 1
ATOM 2757 C CA . LEU A 1 349 ? 31.364 19.956 -8.552 1.00 44.31 349 LEU A CA 1
ATOM 2758 C C . LEU A 1 349 ? 29.904 20.125 -9.027 1.00 44.31 349 LEU A C 1
ATOM 2760 O O . LEU A 1 349 ? 29.649 21.000 -9.853 1.00 44.31 349 LEU A O 1
ATOM 2764 N N . ILE A 1 350 ? 28.938 19.344 -8.524 1.00 53.97 350 ILE A N 1
ATOM 2765 C CA . ILE A 1 350 ? 27.521 19.549 -8.886 1.00 53.97 350 ILE A CA 1
ATOM 2766 C C . ILE A 1 350 ? 26.977 20.776 -8.143 1.00 53.97 350 ILE A C 1
ATOM 2768 O O . ILE A 1 350 ? 26.800 20.750 -6.929 1.00 53.97 350 ILE A O 1
ATOM 2772 N N . ASP A 1 351 ? 26.691 21.850 -8.878 1.00 62.38 351 ASP A N 1
ATOM 2773 C CA . ASP A 1 351 ? 25.961 23.008 -8.358 1.00 62.38 351 ASP A CA 1
ATOM 2774 C C . ASP A 1 351 ? 24.461 22.684 -8.291 1.00 62.38 351 ASP A C 1
ATOM 2776 O O . ASP A 1 351 ? 23.781 22.603 -9.312 1.00 62.38 351 ASP A O 1
ATOM 2780 N N . GLU A 1 352 ? 23.917 22.512 -7.088 1.00 62.31 352 GLU A N 1
ATOM 2781 C CA . GLU A 1 352 ? 22.497 22.200 -6.864 1.00 62.31 352 GLU A CA 1
ATOM 2782 C C . GLU A 1 352 ? 21.548 23.236 -7.472 1.00 62.31 352 GLU A C 1
ATOM 2784 O O . GLU A 1 352 ? 20.440 22.918 -7.912 1.00 62.31 352 GLU A O 1
ATOM 2789 N N . LYS A 1 353 ? 21.999 24.490 -7.559 1.00 66.69 353 LYS A N 1
ATOM 2790 C CA . LYS A 1 353 ? 21.247 25.550 -8.222 1.00 66.69 353 LYS A CA 1
ATOM 2791 C C . LYS A 1 353 ? 21.135 25.299 -9.726 1.00 66.69 353 LYS A C 1
ATOM 2793 O O . LYS A 1 353 ? 20.127 25.671 -10.320 1.00 66.69 353 LYS A O 1
ATOM 2798 N N . SER A 1 354 ? 22.119 24.643 -10.334 1.00 71.38 354 SER A N 1
ATOM 2799 C CA . SER A 1 354 ? 22.078 24.266 -11.746 1.00 71.38 354 SER A CA 1
ATOM 2800 C C . SER A 1 354 ? 21.009 23.197 -12.011 1.00 71.38 354 SER A C 1
ATOM 2802 O O . SER A 1 354 ? 20.277 23.323 -12.989 1.00 71.38 354 SER A O 1
ATOM 2804 N N . LEU A 1 355 ? 20.776 22.249 -11.088 1.00 74.69 355 LEU A N 1
ATOM 2805 C CA . LEU A 1 355 ? 19.737 21.211 -11.241 1.00 74.69 355 LEU A CA 1
ATOM 2806 C C . LEU A 1 355 ? 18.311 21.769 -11.400 1.00 74.69 355 LEU A C 1
ATOM 2808 O O . LEU A 1 355 ? 17.468 21.138 -12.040 1.00 74.69 355 LEU A O 1
ATOM 2812 N N . LEU A 1 356 ? 18.036 22.946 -10.828 1.00 76.94 356 LEU A N 1
ATOM 2813 C CA . LEU A 1 356 ? 16.747 23.636 -10.948 1.00 76.94 356 LEU A CA 1
ATOM 2814 C C . LEU A 1 356 ? 16.514 24.234 -12.333 1.00 76.94 356 LEU A C 1
ATOM 2816 O O . LEU A 1 356 ? 15.374 24.313 -12.789 1.00 76.94 356 LEU A O 1
ATOM 2820 N N . PHE A 1 357 ? 17.568 24.736 -12.965 1.00 80.25 357 PHE A N 1
ATOM 2821 C CA . PHE A 1 357 ? 17.450 25.554 -14.170 1.00 80.25 357 PHE A CA 1
ATOM 2822 C C . PHE A 1 357 ? 17.838 24.802 -15.434 1.00 80.25 357 PHE A C 1
ATOM 2824 O O . PHE A 1 357 ? 17.589 25.293 -16.534 1.00 80.25 357 PHE A O 1
ATOM 2831 N N . GLU A 1 358 ? 18.429 23.622 -15.284 1.00 80.06 358 GLU A N 1
ATOM 2832 C CA . GLU A 1 358 ? 18.941 22.876 -16.411 1.00 80.06 358 GLU A CA 1
ATOM 2833 C C . GLU A 1 358 ? 17.867 21.999 -17.068 1.00 80.06 358 GLU A C 1
ATOM 2835 O O . GLU A 1 358 ? 17.230 21.196 -16.377 1.00 80.06 358 GLU A O 1
ATOM 2840 N N . PRO A 1 359 ? 17.643 22.149 -18.387 1.00 82.06 359 PRO A N 1
ATOM 2841 C CA . PRO A 1 359 ? 16.695 21.329 -19.123 1.00 82.06 359 PRO A CA 1
ATOM 2842 C C . PRO A 1 359 ? 17.237 19.916 -19.338 1.00 82.06 359 PRO A C 1
ATOM 2844 O O . PRO A 1 359 ? 18.414 19.735 -19.653 1.00 82.06 359 PRO A O 1
ATOM 2847 N N . VAL A 1 360 ? 16.343 18.932 -19.271 1.00 80.50 360 VAL A N 1
ATOM 2848 C CA . VAL A 1 360 ? 16.638 17.541 -19.643 1.00 80.50 360 VAL A CA 1
ATOM 2849 C C . VAL A 1 360 ? 15.809 17.087 -20.831 1.00 80.50 360 VAL A C 1
ATOM 2851 O O . VAL A 1 360 ? 14.673 17.521 -20.993 1.00 80.50 360 VAL A O 1
ATOM 2854 N N . THR A 1 361 ? 16.359 16.201 -21.657 1.00 81.31 361 THR A N 1
ATOM 2855 C CA . THR A 1 361 ? 15.622 15.575 -22.762 1.00 81.31 361 THR A CA 1
ATOM 2856 C C . THR A 1 361 ? 14.513 14.654 -22.254 1.00 81.31 361 THR A C 1
ATOM 2858 O O . THR A 1 361 ? 14.594 14.114 -21.149 1.00 81.31 361 THR A O 1
ATOM 2861 N N . ASP A 1 362 ? 13.502 14.430 -23.094 1.00 82.44 362 ASP A N 1
ATOM 2862 C CA . ASP A 1 362 ? 12.543 13.339 -22.905 1.00 82.44 362 ASP A CA 1
ATOM 2863 C C . ASP A 1 362 ? 13.257 11.977 -22.799 1.00 82.44 362 ASP A C 1
ATOM 2865 O O . ASP A 1 362 ? 14.316 11.794 -23.416 1.00 82.44 362 ASP A O 1
ATOM 2869 N N . PRO A 1 363 ? 12.685 11.003 -22.063 1.00 87.06 363 PRO A N 1
ATOM 2870 C CA . PRO A 1 363 ? 13.126 9.615 -22.131 1.00 87.06 363 PRO A CA 1
ATOM 2871 C C . PRO A 1 363 ? 13.031 9.092 -23.568 1.00 87.06 363 PRO A C 1
ATOM 2873 O O . PRO A 1 363 ? 12.009 9.267 -24.231 1.00 87.06 363 PRO A O 1
ATOM 2876 N N . GLY A 1 364 ? 14.072 8.421 -24.057 1.00 85.56 364 GLY A N 1
ATOM 2877 C CA . GLY A 1 364 ? 14.084 7.943 -25.436 1.00 85.56 364 GLY A CA 1
ATOM 2878 C C . GLY A 1 364 ? 15.334 7.157 -25.802 1.00 85.56 364 GLY A C 1
ATOM 2879 O O . GLY A 1 364 ? 16.248 6.992 -25.005 1.00 85.56 364 GLY A O 1
ATOM 2880 N N . LEU A 1 365 ? 15.386 6.655 -27.035 1.00 82.94 365 LEU A N 1
ATOM 2881 C CA . LEU A 1 365 ? 16.528 5.861 -27.503 1.00 82.94 365 LEU A CA 1
ATOM 2882 C C . LEU A 1 365 ? 17.761 6.717 -27.823 1.00 82.94 365 LEU A C 1
ATOM 2884 O O . LEU A 1 365 ? 18.877 6.242 -27.702 1.00 82.94 365 LEU A O 1
ATOM 2888 N N . ASN A 1 366 ? 17.586 7.990 -28.173 1.00 68.88 366 ASN A N 1
ATOM 2889 C CA . ASN A 1 366 ? 18.657 8.816 -28.746 1.00 68.88 366 ASN A CA 1
ATOM 2890 C C . ASN A 1 366 ? 19.667 9.369 -27.725 1.00 68.88 366 ASN A C 1
ATOM 2892 O O . ASN A 1 366 ? 20.599 10.071 -28.111 1.00 68.88 366 ASN A O 1
ATOM 2896 N N . SER A 1 367 ? 19.482 9.076 -26.439 1.00 66.81 367 SER A N 1
ATOM 2897 C CA . SER A 1 367 ? 20.266 9.639 -25.347 1.00 66.81 367 SER A CA 1
ATOM 2898 C C . SER A 1 367 ? 20.499 8.569 -24.283 1.00 66.81 367 SER A C 1
ATOM 2900 O O . SER A 1 367 ? 19.576 7.877 -23.865 1.00 66.81 367 SER A O 1
ATOM 2902 N N . PHE A 1 368 ? 21.745 8.417 -23.837 1.00 72.06 368 PHE A N 1
ATOM 2903 C CA . PHE A 1 368 ? 22.095 7.571 -22.697 1.00 72.06 368 PHE A CA 1
ATOM 2904 C C . PHE A 1 368 ? 23.123 8.300 -21.835 1.00 72.06 368 PHE A C 1
ATOM 2906 O O . PHE A 1 368 ? 24.145 8.773 -22.336 1.00 72.06 368 PHE A O 1
ATOM 2913 N N . ASN A 1 369 ? 22.831 8.443 -20.548 1.00 64.75 369 ASN A N 1
ATOM 2914 C CA . ASN A 1 369 ? 23.687 9.097 -19.579 1.00 64.75 369 ASN A CA 1
ATOM 2915 C C . ASN A 1 369 ? 24.439 8.037 -18.775 1.00 64.75 369 ASN A C 1
ATOM 2917 O O . ASN A 1 369 ? 23.929 7.458 -17.816 1.00 64.75 369 ASN A O 1
ATOM 2921 N N . ALA A 1 370 ? 25.669 7.767 -19.191 1.00 53.72 370 ALA A N 1
ATOM 2922 C CA . ALA A 1 370 ? 26.501 6.771 -18.540 1.00 53.72 370 ALA A CA 1
ATOM 2923 C C . ALA A 1 370 ? 27.374 7.327 -17.404 1.00 53.72 370 ALA A C 1
ATOM 2925 O O . ALA A 1 370 ? 28.145 6.579 -16.810 1.00 53.72 370 ALA A O 1
ATOM 2926 N N . GLU A 1 371 ? 27.230 8.610 -17.064 1.00 53.00 371 GLU A N 1
ATOM 2927 C CA . GLU A 1 371 ? 27.939 9.251 -15.946 1.00 53.00 371 GLU A CA 1
ATOM 2928 C C . GLU A 1 371 ? 27.377 8.812 -14.572 1.00 53.00 371 GLU A C 1
ATOM 2930 O O . GLU A 1 371 ? 27.975 9.088 -13.538 1.00 53.00 371 GLU A O 1
ATOM 2935 N N . PHE A 1 372 ? 26.269 8.056 -14.553 1.00 53.28 372 PHE A N 1
ATOM 2936 C CA . PHE A 1 372 ? 25.657 7.465 -13.353 1.00 53.28 372 PHE A CA 1
ATOM 2937 C C . PHE A 1 372 ? 26.247 6.110 -12.919 1.00 53.28 372 PHE A C 1
ATOM 2939 O O . PHE A 1 372 ? 25.839 5.571 -11.888 1.00 53.28 372 PHE A O 1
ATOM 2946 N N . PHE A 1 373 ? 27.182 5.534 -13.681 1.00 53.31 373 PHE A N 1
ATOM 2947 C CA . PHE A 1 373 ? 27.877 4.306 -13.287 1.00 53.31 373 PHE A CA 1
ATOM 2948 C C . PHE A 1 373 ? 29.202 4.664 -12.592 1.00 53.31 373 PHE A C 1
ATOM 2950 O O . PHE A 1 373 ? 30.005 5.388 -13.180 1.00 53.31 373 PHE A O 1
ATOM 2957 N N . PRO A 1 374 ? 29.479 4.173 -11.369 1.00 43.94 374 PRO A N 1
ATOM 2958 C CA . PRO A 1 374 ? 30.760 4.429 -10.711 1.00 43.94 374 PRO A CA 1
ATOM 2959 C C . PRO A 1 374 ? 31.924 3.846 -11.541 1.00 43.94 374 PRO A C 1
ATOM 2961 O O . PRO A 1 374 ? 31.958 2.645 -11.813 1.00 43.94 374 PRO A O 1
ATOM 2964 N N . SER A 1 375 ? 32.869 4.696 -11.962 1.00 43.16 375 SER A N 1
ATOM 2965 C CA . SER A 1 375 ? 34.093 4.335 -12.707 1.00 43.16 375 SER A CA 1
ATOM 2966 C C . SER A 1 375 ? 34.992 3.426 -11.853 1.00 43.16 375 SER A C 1
ATOM 2968 O O . SER A 1 375 ? 35.284 3.774 -10.714 1.00 43.16 375 SER A O 1
ATOM 2970 N N . ASP A 1 376 ? 35.337 2.198 -12.265 1.00 38.91 376 ASP A N 1
ATOM 2971 C CA . ASP A 1 376 ? 36.450 1.892 -13.189 1.00 38.91 376 ASP A CA 1
ATOM 2972 C C . ASP A 1 376 ? 36.168 0.740 -14.191 1.00 38.91 376 ASP A C 1
ATOM 2974 O O . ASP A 1 376 ? 37.047 0.354 -14.960 1.00 38.91 376 ASP A O 1
ATOM 2978 N N . LEU A 1 377 ? 34.959 0.162 -14.215 1.00 42.09 377 LEU A N 1
ATOM 2979 C CA . LEU A 1 377 ? 34.668 -1.072 -14.980 1.00 42.09 377 LEU A CA 1
ATOM 2980 C C . LEU A 1 377 ? 33.715 -0.909 -16.175 1.00 42.09 377 LEU A C 1
ATOM 2982 O O . LEU A 1 377 ? 33.527 -1.866 -16.925 1.00 42.09 377 LEU A O 1
ATOM 2986 N N . LEU A 1 378 ? 33.116 0.268 -16.381 1.00 47.28 378 LEU A N 1
ATOM 2987 C CA . LEU A 1 378 ? 32.073 0.478 -17.392 1.00 47.28 378 LEU A CA 1
ATOM 2988 C C . LEU A 1 378 ? 32.223 1.848 -18.069 1.00 47.28 378 LEU A C 1
ATOM 2990 O O . LEU A 1 378 ? 31.784 2.863 -17.541 1.00 47.28 378 LEU A O 1
ATOM 2994 N N . GLN A 1 379 ? 32.854 1.881 -19.248 1.00 49.91 379 GLN A N 1
ATOM 2995 C CA . GLN A 1 379 ? 32.827 3.055 -20.128 1.00 49.91 379 GLN A CA 1
ATOM 2996 C C . GLN A 1 379 ? 31.436 3.247 -20.757 1.00 49.91 379 GLN A C 1
ATOM 2998 O O . GLN A 1 379 ? 30.643 2.314 -20.875 1.00 49.91 379 GLN A O 1
ATOM 3003 N N . GLN A 1 380 ? 31.163 4.484 -21.173 1.00 47.66 380 GLN A N 1
ATOM 3004 C CA . GLN A 1 380 ? 29.833 5.032 -21.438 1.00 47.66 380 GLN A CA 1
ATOM 3005 C C . GLN A 1 380 ? 28.988 4.337 -22.528 1.00 47.66 380 GLN A C 1
ATOM 3007 O O . GLN A 1 380 ? 27.766 4.465 -22.525 1.00 47.66 380 GLN A O 1
ATOM 3012 N N . GLU A 1 381 ? 29.596 3.552 -23.416 1.00 48.19 381 GLU A N 1
ATOM 3013 C CA . GLU A 1 381 ? 28.903 2.816 -24.489 1.00 48.19 381 GLU A CA 1
ATOM 3014 C C . GLU A 1 381 ? 28.266 1.488 -24.007 1.00 48.19 381 GLU A C 1
ATOM 3016 O O . GLU A 1 381 ? 27.440 0.897 -24.701 1.00 48.19 381 GLU A O 1
ATOM 3021 N N . ASN A 1 382 ? 28.573 1.053 -22.777 1.00 61.75 382 ASN A N 1
ATOM 3022 C CA . ASN A 1 382 ? 28.236 -0.275 -22.248 1.00 61.75 382 ASN A CA 1
ATOM 3023 C C . ASN A 1 382 ? 27.048 -0.320 -21.261 1.00 61.75 382 ASN A C 1
ATOM 3025 O O . ASN A 1 382 ? 26.637 -1.404 -20.839 1.00 61.75 382 ASN A O 1
ATOM 3029 N N . GLY A 1 383 ? 26.474 0.825 -20.875 1.00 74.62 383 GLY A N 1
ATOM 3030 C CA . GLY A 1 383 ? 25.392 0.880 -19.880 1.00 74.62 383 GLY A CA 1
ATOM 3031 C C . GLY A 1 383 ? 24.039 0.390 -20.412 1.00 74.62 383 GLY A C 1
ATOM 3032 O O . GLY A 1 383 ? 23.409 -0.467 -19.795 1.00 74.62 383 GLY A O 1
ATOM 3033 N N . ALA A 1 384 ? 23.614 0.857 -21.592 1.00 81.44 384 ALA A N 1
ATOM 3034 C CA . ALA A 1 384 ? 22.374 0.395 -22.228 1.00 81.44 384 ALA A CA 1
ATOM 3035 C C . ALA A 1 384 ? 22.422 -1.110 -22.545 1.00 81.44 384 ALA A C 1
ATOM 3037 O O . ALA A 1 384 ? 21.433 -1.824 -22.369 1.00 81.44 384 ALA A O 1
ATOM 3038 N N . ALA A 1 385 ? 23.599 -1.610 -22.939 1.00 86.06 385 ALA A N 1
ATOM 3039 C CA . ALA A 1 385 ? 23.834 -3.033 -23.148 1.00 86.06 385 ALA A CA 1
ATOM 3040 C C . ALA A 1 385 ? 23.633 -3.841 -21.857 1.00 86.06 385 ALA A C 1
ATOM 3042 O O . ALA A 1 385 ? 22.989 -4.887 -21.903 1.00 86.06 385 ALA A O 1
ATOM 3043 N N . ILE A 1 386 ? 24.093 -3.340 -20.702 1.00 86.00 386 ILE A N 1
ATOM 3044 C CA . ILE A 1 386 ? 23.831 -3.969 -19.397 1.00 86.00 386 ILE A CA 1
ATOM 3045 C C . ILE A 1 386 ? 22.343 -3.979 -19.071 1.00 86.00 386 ILE A C 1
ATOM 3047 O O . ILE A 1 386 ? 21.857 -5.002 -18.602 1.00 86.00 386 ILE A O 1
ATOM 3051 N N . LEU A 1 387 ? 21.606 -2.890 -19.313 1.00 89.31 387 LEU A N 1
ATOM 3052 C CA . LEU A 1 387 ? 20.166 -2.856 -19.031 1.00 89.31 387 LEU A CA 1
ATOM 3053 C C . LEU A 1 387 ? 19.415 -3.914 -19.847 1.00 89.31 387 LEU A C 1
ATOM 3055 O O . LEU A 1 387 ? 18.633 -4.686 -19.293 1.00 89.31 387 LEU A O 1
ATOM 3059 N N . ILE A 1 388 ? 19.715 -4.003 -21.146 1.00 91.88 388 ILE A N 1
ATOM 3060 C CA . ILE A 1 388 ? 19.159 -5.026 -22.039 1.00 91.88 388 ILE A CA 1
ATOM 3061 C C . ILE A 1 388 ? 19.551 -6.426 -21.554 1.00 91.88 388 ILE A C 1
ATOM 3063 O O . ILE A 1 388 ? 18.703 -7.310 -21.424 1.00 91.88 388 ILE A O 1
ATOM 3067 N N . HIS A 1 389 ? 20.831 -6.635 -21.247 1.00 92.19 389 HIS A N 1
ATOM 3068 C CA . HIS A 1 389 ? 21.333 -7.932 -20.812 1.00 92.19 389 HIS A CA 1
ATOM 3069 C C . HIS A 1 389 ? 20.731 -8.365 -19.465 1.00 92.19 389 HIS A C 1
ATOM 3071 O O . HIS A 1 389 ? 20.315 -9.515 -19.320 1.00 92.19 389 HIS A O 1
ATOM 3077 N N . ARG A 1 390 ? 20.562 -7.432 -18.523 1.00 93.44 390 ARG A N 1
ATOM 3078 C CA . ARG A 1 390 ? 19.883 -7.652 -17.242 1.00 93.44 390 ARG A CA 1
ATOM 3079 C C . ARG A 1 390 ? 18.405 -7.967 -17.419 1.00 93.44 390 ARG A C 1
ATOM 3081 O O . ARG A 1 390 ? 17.898 -8.872 -16.761 1.00 93.44 390 ARG A O 1
ATOM 3088 N N . SER A 1 391 ? 17.726 -7.303 -18.350 1.00 95.31 391 SER A N 1
ATOM 3089 C CA . SER A 1 391 ? 16.338 -7.630 -18.691 1.00 95.31 391 SER A CA 1
ATOM 3090 C C . SER A 1 391 ? 16.196 -9.088 -19.150 1.00 95.31 391 SER A C 1
ATOM 3092 O O . SER A 1 391 ? 15.297 -9.810 -18.709 1.00 95.31 391 SER A O 1
ATOM 3094 N N . ARG A 1 392 ? 17.148 -9.565 -19.963 1.00 94.69 392 ARG A N 1
ATOM 3095 C CA . ARG A 1 392 ? 17.207 -10.963 -20.419 1.00 94.69 392 ARG A CA 1
ATOM 3096 C C . ARG A 1 392 ? 17.568 -11.938 -19.290 1.00 94.69 392 ARG A C 1
ATOM 3098 O O . ARG A 1 392 ? 16.937 -12.986 -19.191 1.00 94.69 392 ARG A O 1
ATOM 3105 N N . ASP A 1 393 ? 18.502 -11.590 -18.400 1.00 95.25 393 ASP A N 1
ATOM 3106 C CA . ASP A 1 393 ? 18.840 -12.377 -17.194 1.00 95.25 393 ASP A CA 1
ATOM 3107 C C . ASP A 1 393 ? 17.627 -12.553 -16.260 1.00 95.25 393 ASP A C 1
ATOM 3109 O O . ASP A 1 393 ? 17.356 -13.633 -15.719 1.00 95.25 393 ASP A O 1
ATOM 3113 N N . HIS A 1 394 ? 16.830 -11.496 -16.120 1.00 96.00 394 HIS A N 1
ATOM 3114 C CA . HIS A 1 394 ? 15.607 -11.496 -15.325 1.00 96.00 394 HIS A CA 1
ATOM 3115 C C . HIS A 1 394 ? 14.425 -12.195 -16.014 1.00 96.00 394 HIS A C 1
ATOM 3117 O O . HIS A 1 394 ? 13.369 -12.362 -15.390 1.00 96.00 394 HIS A O 1
ATOM 3123 N N . GLY A 1 395 ? 14.591 -12.643 -17.264 1.00 95.44 395 GLY A N 1
ATOM 3124 C CA . GLY A 1 395 ? 13.546 -13.304 -18.041 1.00 95.44 395 GLY A CA 1
ATOM 3125 C C . GLY A 1 395 ? 12.353 -12.384 -18.275 1.00 95.44 395 GLY A C 1
ATOM 3126 O O . GLY A 1 395 ? 11.211 -12.816 -18.125 1.00 95.44 395 GLY A O 1
ATOM 3127 N N . ILE A 1 396 ? 12.592 -11.096 -18.539 1.00 97.00 396 ILE A N 1
ATOM 3128 C CA . ILE A 1 396 ? 11.521 -10.135 -18.804 1.00 97.00 396 ILE A CA 1
ATOM 3129 C C . ILE A 1 396 ? 10.936 -10.402 -20.205 1.00 97.00 396 ILE A C 1
ATOM 3131 O O . ILE A 1 396 ? 11.684 -10.438 -21.188 1.00 97.00 396 ILE A O 1
ATOM 3135 N N . PRO A 1 397 ? 9.606 -10.586 -20.327 1.00 95.88 397 PRO A N 1
ATOM 3136 C CA . PRO A 1 397 ? 8.950 -10.730 -21.624 1.00 95.88 397 PRO A CA 1
ATOM 3137 C C . PRO A 1 397 ? 9.224 -9.551 -22.564 1.00 95.88 397 PRO A C 1
ATOM 3139 O O . PRO A 1 397 ? 9.377 -8.415 -22.116 1.00 95.88 397 PRO A O 1
ATOM 3142 N N . GLY A 1 398 ? 9.255 -9.825 -23.873 1.00 94.88 398 GLY A N 1
ATOM 3143 C CA . GLY A 1 398 ? 9.421 -8.793 -24.905 1.00 94.88 398 GLY A CA 1
ATOM 3144 C C . GLY A 1 398 ? 8.292 -7.758 -24.911 1.00 94.88 398 GLY A C 1
ATOM 3145 O O . GLY A 1 398 ? 7.230 -7.962 -24.313 1.00 94.88 398 GLY A O 1
ATOM 3146 N N . TYR A 1 399 ? 8.514 -6.649 -25.616 1.00 97.31 399 TYR A N 1
ATOM 3147 C CA . TYR A 1 399 ? 7.594 -5.509 -25.649 1.00 97.31 399 TYR A CA 1
ATOM 3148 C C . TYR A 1 399 ? 6.156 -5.886 -26.038 1.00 97.31 399 TYR A C 1
ATOM 3150 O O . TYR A 1 399 ? 5.216 -5.463 -25.368 1.00 97.31 399 TYR A O 1
ATOM 3158 N N . VAL A 1 400 ? 5.975 -6.719 -27.069 1.00 96.88 400 VAL A N 1
ATOM 3159 C CA . VAL A 1 400 ? 4.645 -7.082 -27.594 1.00 96.88 400 VAL A CA 1
ATOM 3160 C C . VAL A 1 400 ? 3.750 -7.694 -26.510 1.00 96.88 400 VAL A C 1
ATOM 3162 O O . VAL A 1 400 ? 2.588 -7.308 -26.387 1.00 96.88 400 VAL A O 1
ATOM 3165 N N . LYS A 1 401 ? 4.301 -8.583 -25.668 1.00 96.38 401 LYS A N 1
ATOM 3166 C CA . LYS A 1 401 ? 3.567 -9.222 -24.560 1.00 96.38 401 LYS A CA 1
ATOM 3167 C C . LYS A 1 401 ? 3.124 -8.199 -23.504 1.00 96.38 401 LYS A C 1
ATOM 3169 O O . LYS A 1 401 ? 2.013 -8.282 -22.988 1.00 96.38 401 LYS A O 1
ATOM 3174 N N . TRP A 1 402 ? 3.976 -7.222 -23.189 1.00 97.31 402 TRP A N 1
ATOM 3175 C CA . TRP A 1 402 ? 3.642 -6.152 -22.242 1.00 97.31 402 TRP A CA 1
ATOM 3176 C C . TRP A 1 402 ? 2.636 -5.159 -22.802 1.00 97.31 402 TRP A C 1
ATOM 3178 O O . TRP A 1 402 ? 1.717 -4.764 -22.090 1.00 97.31 402 TRP A O 1
ATOM 3188 N N . ARG A 1 403 ? 2.769 -4.789 -24.076 1.00 96.94 403 ARG A N 1
ATOM 3189 C CA . ARG A 1 403 ? 1.809 -3.922 -24.754 1.00 96.94 403 ARG A CA 1
ATOM 3190 C C . ARG A 1 403 ? 0.413 -4.539 -24.745 1.00 96.94 403 ARG A C 1
ATOM 3192 O O . ARG A 1 403 ? -0.552 -3.855 -24.415 1.00 96.94 403 ARG A O 1
ATOM 3199 N N . GLU A 1 404 ? 0.312 -5.828 -25.063 1.00 96.69 404 GLU A N 1
ATOM 3200 C CA . GLU A 1 404 ? -0.948 -6.570 -25.014 1.00 96.69 404 GLU A CA 1
ATOM 3201 C C . GLU A 1 404 ? -1.528 -6.594 -23.592 1.00 96.69 404 GLU A C 1
ATOM 3203 O O . GLU A 1 404 ? -2.692 -6.243 -23.402 1.00 96.69 404 GLU A O 1
ATOM 3208 N N . TYR A 1 405 ? -0.704 -6.905 -22.584 1.00 96.75 405 TYR A N 1
ATOM 3209 C CA . TYR A 1 405 ? -1.103 -6.878 -21.171 1.00 96.75 405 TYR A CA 1
ATOM 3210 C C . TYR A 1 405 ? -1.615 -5.499 -20.721 1.00 96.75 405 TYR A C 1
ATOM 3212 O O . TYR A 1 405 ? -2.583 -5.405 -19.970 1.00 96.75 405 TYR A O 1
ATOM 3220 N N . CYS A 1 406 ? -0.997 -4.427 -21.214 1.00 96.06 406 CYS A N 1
ATOM 3221 C CA . CYS A 1 406 ? -1.378 -3.044 -20.939 1.00 96.06 406 CYS A CA 1
ATOM 3222 C C . CYS A 1 406 ? -2.537 -2.528 -21.815 1.00 96.06 406 CYS A C 1
ATOM 3224 O O . CYS A 1 406 ? -2.848 -1.340 -21.776 1.00 96.06 406 CYS A O 1
ATOM 3226 N N . GLY A 1 407 ? -3.183 -3.389 -22.611 1.00 94.69 407 GLY A N 1
ATOM 3227 C CA . GLY A 1 407 ? -4.352 -3.031 -23.422 1.00 94.69 407 GLY A CA 1
ATOM 3228 C C . GLY A 1 407 ? -4.037 -2.309 -24.738 1.00 94.69 407 GLY A C 1
ATOM 3229 O O . GLY A 1 407 ? -4.954 -1.847 -25.411 1.00 94.69 407 GLY A O 1
ATOM 3230 N N . GLY A 1 408 ? -2.765 -2.231 -25.145 1.00 91.00 408 GLY A N 1
ATOM 3231 C CA . GLY A 1 408 ? -2.321 -1.578 -26.384 1.00 91.00 408 GLY A CA 1
ATOM 3232 C C . GLY A 1 408 ? -2.497 -2.411 -27.664 1.00 91.00 408 GLY A C 1
ATOM 3233 O O . GLY A 1 408 ? -2.125 -1.941 -28.744 1.00 91.00 408 GLY A O 1
ATOM 3234 N N . GLY A 1 409 ? -3.046 -3.625 -27.550 1.00 91.62 409 GLY A N 1
ATOM 3235 C CA . GLY A 1 409 ? -3.199 -4.591 -28.643 1.00 91.62 409 GLY A CA 1
ATOM 3236 C C . GLY A 1 409 ? -1.897 -5.314 -29.010 1.00 91.62 409 GLY A C 1
ATOM 3237 O O . GLY A 1 409 ? -0.799 -4.852 -28.693 1.00 91.62 409 GLY A O 1
ATOM 3238 N N . LYS A 1 410 ? -2.023 -6.467 -29.678 1.00 92.75 410 LYS A N 1
ATOM 3239 C CA . LYS A 1 410 ? -0.878 -7.242 -30.169 1.00 92.75 410 LYS A CA 1
ATOM 3240 C C . LYS A 1 410 ? -0.346 -6.636 -31.470 1.00 92.75 410 LYS A C 1
ATOM 3242 O O . LYS A 1 410 ? -1.122 -6.399 -32.389 1.00 92.75 410 LYS A O 1
ATOM 3247 N N . VAL A 1 411 ? 0.970 -6.445 -31.536 1.00 94.19 411 VAL A N 1
ATOM 3248 C CA . VAL A 1 411 ? 1.699 -6.032 -32.744 1.00 94.19 411 VAL A CA 1
ATOM 3249 C C . VAL A 1 411 ? 2.334 -7.264 -33.380 1.00 94.19 411 VAL A C 1
ATOM 3251 O O . VAL A 1 411 ? 3.029 -8.008 -32.687 1.00 94.19 411 VAL A O 1
ATOM 3254 N N . SER A 1 412 ? 2.089 -7.491 -34.672 1.00 92.81 412 SER A N 1
ATOM 3255 C CA . SER A 1 412 ? 2.525 -8.719 -35.368 1.00 92.81 412 SER A CA 1
ATOM 3256 C C . SER A 1 412 ? 3.632 -8.500 -36.405 1.00 92.81 412 SER A C 1
ATOM 3258 O O . SER A 1 412 ? 4.260 -9.465 -36.836 1.00 92.81 412 SER A O 1
ATOM 3260 N N . SER A 1 413 ? 3.904 -7.255 -36.803 1.00 95.38 413 SER A N 1
ATOM 3261 C CA . SER A 1 413 ? 4.960 -6.906 -37.763 1.00 95.38 413 SER A CA 1
ATOM 3262 C C . SER A 1 413 ? 5.624 -5.571 -37.411 1.00 95.38 413 SER A C 1
ATOM 3264 O O . SER A 1 413 ? 5.090 -4.786 -36.626 1.00 95.38 413 SER A O 1
ATOM 3266 N N . PHE A 1 414 ? 6.793 -5.294 -37.998 1.00 96.25 414 PHE A N 1
ATOM 3267 C CA . PHE A 1 414 ? 7.456 -3.996 -37.833 1.00 96.25 414 PHE A CA 1
ATOM 3268 C C . PHE A 1 414 ? 6.669 -2.840 -38.471 1.00 96.25 414 PHE A C 1
ATOM 3270 O O . PHE A 1 414 ? 6.742 -1.727 -37.964 1.00 96.25 414 PHE A O 1
ATOM 3277 N N . ASP A 1 415 ? 5.879 -3.085 -39.520 1.00 95.19 415 ASP A N 1
ATOM 3278 C CA . ASP A 1 415 ? 5.103 -2.036 -40.203 1.00 95.19 415 ASP A CA 1
ATOM 3279 C C . ASP A 1 415 ? 4.016 -1.439 -39.293 1.00 95.19 415 ASP A C 1
ATOM 3281 O O . ASP A 1 415 ? 3.772 -0.234 -39.294 1.00 95.19 415 ASP A O 1
ATOM 3285 N N . GLU A 1 416 ? 3.400 -2.262 -38.439 1.00 95.12 416 GLU A N 1
ATOM 3286 C CA . GLU A 1 416 ? 2.381 -1.813 -37.480 1.00 95.12 416 GLU A CA 1
ATOM 3287 C C . GLU A 1 416 ? 2.935 -0.810 -36.446 1.00 95.12 416 GLU A C 1
ATOM 3289 O O . GLU A 1 416 ? 2.183 0.003 -35.896 1.00 95.12 416 GLU A O 1
ATOM 3294 N N . LEU A 1 417 ? 4.256 -0.809 -36.219 1.00 95.81 417 LEU A N 1
ATOM 3295 C CA . LEU A 1 417 ? 4.918 0.137 -35.321 1.00 95.81 417 LEU A CA 1
ATOM 3296 C C . LEU A 1 417 ? 4.939 1.572 -35.868 1.00 95.81 417 LEU A C 1
ATOM 3298 O O . LEU A 1 417 ? 5.108 2.494 -35.072 1.00 95.81 417 LEU A O 1
ATOM 3302 N N . GLU A 1 418 ? 4.716 1.803 -37.169 1.00 94.81 418 GLU A N 1
ATOM 3303 C CA . GLU A 1 418 ? 4.784 3.136 -37.798 1.00 94.81 418 GLU A CA 1
ATOM 3304 C C . GLU A 1 418 ? 3.864 4.164 -37.109 1.00 94.81 418 GLU A C 1
ATOM 3306 O O . GLU A 1 418 ? 4.217 5.326 -36.879 1.00 94.81 418 GLU A O 1
ATOM 3311 N N . SER A 1 419 ? 2.678 3.719 -36.690 1.00 92.38 419 SER A N 1
ATOM 3312 C CA . SER A 1 419 ? 1.724 4.567 -35.970 1.00 92.38 419 SER A CA 1
ATOM 3313 C C . SER A 1 419 ? 2.041 4.726 -34.475 1.00 92.38 419 SER A C 1
ATOM 3315 O O . SER A 1 419 ? 1.580 5.692 -33.861 1.00 92.38 419 SER A O 1
ATOM 3317 N N . ILE A 1 420 ? 2.868 3.843 -33.910 1.00 95.19 420 ILE A N 1
ATOM 3318 C CA . ILE A 1 420 ? 3.090 3.670 -32.467 1.00 95.19 420 ILE A CA 1
ATOM 3319 C C . ILE A 1 420 ? 4.346 4.403 -31.982 1.00 95.19 420 ILE A C 1
ATOM 3321 O O . ILE A 1 420 ? 4.311 5.017 -30.915 1.00 95.19 420 ILE A O 1
ATOM 3325 N N . VAL A 1 421 ? 5.441 4.353 -32.746 1.00 94.06 421 VAL A N 1
ATOM 3326 C CA . VAL A 1 421 ? 6.766 4.820 -32.301 1.00 94.06 421 VAL A CA 1
ATOM 3327 C C . VAL A 1 421 ? 7.115 6.223 -32.797 1.00 94.06 421 VAL A C 1
ATOM 3329 O O . VAL A 1 421 ? 6.597 6.694 -33.811 1.00 94.06 421 VAL A O 1
ATOM 3332 N N . ILE A 1 422 ? 7.999 6.906 -32.076 1.00 88.88 422 ILE A N 1
ATOM 3333 C CA . ILE A 1 422 ? 8.609 8.167 -32.501 1.00 88.88 422 ILE A CA 1
ATOM 3334 C C . ILE A 1 422 ? 9.582 7.883 -33.656 1.00 88.88 422 ILE A C 1
ATOM 3336 O O . ILE A 1 422 ? 10.316 6.900 -33.620 1.00 88.88 422 ILE A O 1
ATOM 3340 N N . ASP A 1 423 ? 9.577 8.749 -34.674 1.00 87.75 423 ASP A N 1
ATOM 3341 C CA . ASP A 1 423 ? 10.467 8.687 -35.848 1.00 87.75 423 ASP A CA 1
ATOM 3342 C C . ASP A 1 423 ? 10.590 7.287 -36.505 1.00 87.75 423 ASP A C 1
ATOM 3344 O O . ASP A 1 423 ? 11.679 6.709 -36.612 1.00 87.75 423 ASP A O 1
ATOM 3348 N N . PRO A 1 424 ? 9.466 6.704 -36.966 1.00 90.94 424 PRO A N 1
ATOM 3349 C CA . PRO A 1 424 ? 9.451 5.346 -37.509 1.00 90.94 424 PRO A CA 1
ATOM 3350 C C . PRO A 1 424 ? 10.327 5.190 -38.761 1.00 90.94 424 PRO A C 1
ATOM 3352 O O . PRO A 1 424 ? 10.901 4.124 -38.980 1.00 90.94 424 PRO A O 1
ATOM 3355 N N . HIS A 1 425 ? 10.489 6.246 -39.565 1.00 90.38 425 HIS A N 1
ATOM 3356 C CA . HIS A 1 425 ? 11.306 6.200 -40.780 1.00 90.38 425 HIS A CA 1
ATOM 3357 C C . HIS A 1 425 ? 12.789 5.938 -40.489 1.00 90.38 425 HIS A C 1
ATOM 3359 O O . HIS A 1 425 ? 13.462 5.309 -41.307 1.00 90.38 425 HIS A O 1
ATOM 3365 N N . HIS A 1 426 ? 13.296 6.384 -39.336 1.00 88.50 426 HIS A N 1
ATOM 3366 C CA . HIS A 1 426 ? 14.659 6.091 -38.903 1.00 88.50 426 HIS A CA 1
ATOM 3367 C C . HIS A 1 426 ? 14.755 4.781 -38.109 1.00 88.50 426 HIS A C 1
ATOM 3369 O O . HIS A 1 426 ? 15.676 3.991 -38.325 1.00 88.50 426 HIS A O 1
ATOM 3375 N N . LEU A 1 427 ? 13.797 4.529 -37.212 1.00 90.94 427 LEU A N 1
ATOM 3376 C CA . LEU A 1 427 ? 13.864 3.422 -36.257 1.00 90.94 427 LEU A CA 1
ATOM 3377 C C . LEU A 1 427 ? 13.588 2.045 -36.883 1.00 90.94 427 LEU A C 1
ATOM 3379 O O . LEU A 1 427 ? 14.302 1.083 -36.590 1.00 90.94 427 LEU A O 1
ATOM 3383 N N . LEU A 1 428 ? 12.570 1.921 -37.741 1.00 94.62 428 LEU A N 1
ATOM 3384 C CA . LEU A 1 428 ? 12.137 0.618 -38.268 1.00 94.62 428 LEU A CA 1
ATOM 3385 C C . LEU A 1 428 ? 13.204 -0.097 -39.116 1.00 94.62 428 LEU A C 1
ATOM 3387 O O . LEU A 1 428 ? 13.374 -1.307 -38.930 1.00 94.62 428 LEU A O 1
ATOM 3391 N N . PRO A 1 429 ? 13.986 0.593 -39.976 1.00 94.69 429 PRO A N 1
ATOM 3392 C CA . PRO A 1 429 ? 15.106 -0.038 -40.672 1.00 94.69 429 PRO A CA 1
ATOM 3393 C C . PRO A 1 429 ? 16.157 -0.619 -39.716 1.00 94.69 429 PRO A C 1
ATOM 3395 O O . PRO A 1 429 ? 16.676 -1.707 -39.961 1.00 94.69 429 PRO A O 1
ATOM 3398 N N . ILE A 1 430 ? 16.442 0.070 -38.603 1.00 92.88 430 ILE A N 1
ATOM 3399 C CA . ILE A 1 430 ? 17.409 -0.396 -37.601 1.00 92.88 430 ILE A CA 1
ATOM 3400 C C . ILE A 1 430 ? 16.856 -1.623 -36.870 1.00 92.88 430 ILE A C 1
ATOM 3402 O O . ILE A 1 430 ? 17.552 -2.633 -36.767 1.00 92.88 430 ILE A O 1
ATOM 3406 N N . LEU A 1 431 ? 15.597 -1.582 -36.422 1.00 94.50 431 LEU A N 1
ATOM 3407 C CA . LEU A 1 431 ? 14.958 -2.717 -35.747 1.00 94.50 431 LEU A CA 1
ATOM 3408 C C . LEU A 1 431 ? 14.888 -3.959 -36.638 1.00 94.50 431 LEU A C 1
ATOM 3410 O O . LEU A 1 431 ? 15.248 -5.037 -36.177 1.00 94.50 431 LEU A O 1
ATOM 3414 N N . THR A 1 432 ? 14.527 -3.799 -37.913 1.00 94.50 432 THR A N 1
ATOM 3415 C CA . THR A 1 432 ? 14.470 -4.903 -38.891 1.00 94.50 432 THR A CA 1
ATOM 3416 C C . THR A 1 432 ? 15.857 -5.496 -39.167 1.00 94.50 432 THR A C 1
ATOM 3418 O O . THR A 1 432 ? 15.984 -6.678 -39.475 1.00 94.50 432 THR A O 1
ATOM 3421 N N . SER A 1 433 ? 16.920 -4.692 -39.041 1.00 93.38 433 SER A N 1
ATOM 3422 C CA . SER A 1 433 ? 18.301 -5.177 -39.174 1.00 93.38 433 SER A CA 1
ATOM 3423 C C . SER A 1 433 ? 18.804 -5.939 -37.940 1.00 93.38 433 SER A C 1
ATOM 3425 O O . SER A 1 433 ? 19.696 -6.778 -38.059 1.00 93.38 433 SER A O 1
ATOM 3427 N N . LEU A 1 434 ? 18.243 -5.649 -36.760 1.00 92.31 434 LEU A N 1
ATOM 3428 C CA . LEU A 1 434 ? 18.652 -6.223 -35.474 1.00 92.31 434 LEU A CA 1
ATOM 3429 C C . LEU A 1 434 ? 17.833 -7.455 -35.082 1.00 92.31 434 LEU A C 1
ATOM 3431 O O . LEU A 1 434 ? 18.388 -8.428 -34.574 1.00 92.31 434 LEU A O 1
ATOM 3435 N N . TYR A 1 435 ? 16.519 -7.403 -35.282 1.00 93.75 435 TYR A N 1
ATOM 3436 C CA . TYR A 1 435 ? 15.563 -8.407 -34.829 1.00 93.75 435 TYR A CA 1
ATOM 3437 C C . TYR A 1 435 ? 14.849 -9.028 -36.023 1.00 93.75 435 TYR A C 1
ATOM 3439 O O . TYR A 1 435 ? 14.418 -8.330 -36.937 1.00 93.75 435 TYR A O 1
ATOM 3447 N N . ARG A 1 436 ? 14.680 -10.352 -35.992 1.00 90.81 436 ARG A N 1
ATOM 3448 C CA . ARG A 1 436 ? 13.934 -11.074 -37.033 1.00 90.81 436 ARG A CA 1
ATOM 3449 C C . ARG A 1 436 ? 12.426 -10.936 -36.871 1.00 90.81 436 ARG A C 1
ATOM 3451 O O . ARG A 1 436 ? 11.716 -10.800 -37.860 1.00 90.81 436 ARG A O 1
ATOM 3458 N N . SER A 1 437 ? 11.962 -10.947 -35.624 1.00 93.38 437 SER A N 1
ATOM 3459 C CA . SER A 1 437 ? 10.559 -10.791 -35.257 1.00 93.38 437 SER A CA 1
ATOM 3460 C C . SER A 1 437 ? 10.379 -9.590 -34.336 1.00 93.38 437 SER A C 1
ATOM 3462 O O . SER A 1 437 ? 11.219 -9.315 -33.478 1.00 93.38 437 SER A O 1
ATOM 3464 N N . VAL A 1 438 ? 9.248 -8.895 -34.473 1.00 94.88 438 VAL A N 1
ATOM 3465 C CA . VAL A 1 438 ? 8.863 -7.810 -33.560 1.00 94.88 438 VAL A CA 1
ATOM 3466 C C . VAL A 1 438 ? 8.610 -8.321 -32.133 1.00 94.88 438 VAL A C 1
ATOM 3468 O O . VAL A 1 438 ? 8.796 -7.581 -31.169 1.00 94.88 438 VAL A O 1
ATOM 3471 N N . GLU A 1 439 ? 8.252 -9.602 -31.974 1.00 93.75 439 GLU A N 1
ATOM 3472 C CA . GLU A 1 439 ? 8.038 -10.233 -30.661 1.00 93.75 439 GLU A CA 1
ATOM 3473 C C . GLU A 1 439 ? 9.340 -10.379 -29.848 1.00 93.75 439 GLU A C 1
ATOM 3475 O O . GLU A 1 439 ? 9.302 -10.426 -28.614 1.00 93.75 439 GLU A O 1
ATOM 3480 N N . ASP A 1 440 ? 10.493 -10.394 -30.526 1.00 94.00 440 ASP A N 1
ATOM 3481 C CA . ASP A 1 440 ? 11.812 -10.539 -29.902 1.00 94.00 440 ASP A CA 1
ATOM 3482 C C . ASP A 1 440 ? 12.366 -9.232 -29.331 1.00 94.00 440 ASP A C 1
ATOM 3484 O O . ASP A 1 440 ? 13.318 -9.266 -28.547 1.00 94.00 440 ASP A O 1
ATOM 3488 N N . VAL A 1 441 ? 11.788 -8.087 -29.704 1.00 96.25 441 VAL A N 1
ATOM 3489 C CA . VAL A 1 441 ? 12.316 -6.780 -29.310 1.00 96.25 441 VAL A CA 1
ATOM 3490 C C . VAL A 1 441 ? 12.216 -6.606 -27.791 1.00 96.25 441 VAL A C 1
ATOM 3492 O O . VAL A 1 441 ? 11.144 -6.755 -27.188 1.00 96.25 441 VAL A O 1
ATOM 3495 N N . ASP A 1 442 ? 13.359 -6.308 -27.165 1.00 96.38 442 ASP A N 1
ATOM 3496 C CA . ASP A 1 442 ? 13.467 -6.126 -25.717 1.00 96.38 442 ASP A CA 1
ATOM 3497 C C . ASP A 1 442 ? 12.512 -5.021 -25.228 1.00 96.38 442 ASP A C 1
ATOM 3499 O O . ASP A 1 442 ? 12.337 -3.991 -25.883 1.00 96.38 442 ASP A O 1
ATOM 3503 N N . LEU A 1 443 ? 11.905 -5.223 -24.052 1.00 97.00 443 LEU A N 1
ATOM 3504 C CA . LEU A 1 443 ? 10.882 -4.325 -23.501 1.00 97.00 443 LEU A CA 1
ATOM 3505 C C . LEU A 1 443 ? 11.343 -2.862 -23.458 1.00 97.00 443 LEU A C 1
ATOM 3507 O O . LEU A 1 443 ? 10.621 -1.990 -23.933 1.00 97.00 443 LEU A O 1
ATOM 3511 N N . LEU A 1 444 ? 12.541 -2.610 -22.918 1.00 94.62 444 LEU A N 1
ATOM 3512 C CA . LEU A 1 444 ? 13.104 -1.265 -22.771 1.00 94.62 444 LEU A CA 1
ATOM 3513 C C . LEU A 1 444 ? 13.162 -0.512 -24.108 1.00 94.62 444 LEU A C 1
ATOM 3515 O O . LEU A 1 444 ? 12.865 0.676 -24.150 1.00 94.62 444 LEU A O 1
ATOM 3519 N N . VAL A 1 445 ? 13.507 -1.209 -25.197 1.00 94.88 445 VAL A N 1
ATOM 3520 C CA . VAL A 1 445 ? 13.730 -0.598 -26.513 1.00 94.88 445 VAL A CA 1
ATOM 3521 C C . VAL A 1 445 ? 12.449 0.038 -27.043 1.00 94.88 445 VAL A C 1
ATOM 3523 O O . VAL A 1 445 ? 12.421 1.231 -27.335 1.00 94.88 445 VAL A O 1
ATOM 3526 N N . LEU A 1 446 ? 11.372 -0.740 -27.154 1.00 96.06 446 LEU A N 1
ATOM 3527 C CA . LEU A 1 446 ? 10.122 -0.218 -27.706 1.00 96.06 446 LEU A CA 1
ATOM 3528 C C . LEU A 1 446 ? 9.304 0.568 -26.680 1.00 96.06 446 LEU A C 1
ATOM 3530 O O . LEU A 1 446 ? 8.592 1.481 -27.079 1.00 96.06 446 LEU A O 1
ATOM 3534 N N . ALA A 1 447 ? 9.450 0.304 -25.377 1.00 96.06 447 ALA A N 1
ATOM 3535 C CA . ALA A 1 447 ? 8.820 1.126 -24.342 1.00 96.06 447 ALA A CA 1
ATOM 3536 C C . ALA A 1 447 ? 9.338 2.578 -24.348 1.00 96.06 447 ALA A C 1
ATOM 3538 O O . ALA A 1 447 ? 8.552 3.493 -24.118 1.00 96.06 447 ALA A O 1
ATOM 3539 N N . LEU A 1 448 ? 10.628 2.792 -24.645 1.00 93.44 448 LEU A N 1
ATOM 3540 C CA . LEU A 1 448 ? 11.218 4.127 -24.827 1.00 93.44 448 LEU A CA 1
ATOM 3541 C C . LEU A 1 448 ? 10.931 4.738 -26.205 1.00 93.44 448 LEU A C 1
ATOM 3543 O O . LEU A 1 448 ? 10.974 5.954 -26.354 1.00 93.44 448 LEU A O 1
ATOM 3547 N N . ALA A 1 449 ? 10.676 3.911 -27.221 1.00 94.25 449 ALA A N 1
ATOM 3548 C CA . ALA A 1 449 ? 10.375 4.384 -28.569 1.00 94.25 449 ALA A CA 1
ATOM 3549 C C . ALA A 1 449 ? 8.903 4.772 -28.772 1.00 94.25 449 ALA A C 1
ATOM 3551 O O . ALA A 1 449 ? 8.581 5.417 -29.768 1.00 94.25 449 ALA A O 1
ATOM 3552 N N . GLU A 1 450 ? 7.994 4.352 -27.889 1.00 94.50 450 GLU A N 1
ATOM 3553 C CA . GLU A 1 450 ? 6.574 4.694 -27.976 1.00 94.50 450 GLU A CA 1
ATOM 3554 C C . GLU A 1 450 ? 6.334 6.207 -27.920 1.00 94.50 450 GLU A C 1
ATOM 3556 O O . GLU A 1 450 ? 6.935 6.927 -27.126 1.00 94.50 450 GLU A O 1
ATOM 3561 N N . LYS A 1 451 ? 5.374 6.689 -28.719 1.00 92.62 451 LYS A N 1
ATOM 3562 C CA . LYS A 1 451 ? 4.893 8.072 -28.621 1.00 92.62 451 LYS A CA 1
ATOM 3563 C C . LYS A 1 451 ? 4.315 8.331 -27.217 1.00 92.62 451 LYS A C 1
ATOM 3565 O O . LYS A 1 451 ? 3.450 7.556 -26.790 1.00 92.62 451 LYS A O 1
ATOM 3570 N N . PRO A 1 452 ? 4.716 9.417 -26.527 1.00 91.12 452 PRO A N 1
ATOM 3571 C CA . PRO A 1 452 ? 4.184 9.748 -25.214 1.00 91.12 452 PRO A CA 1
ATOM 3572 C C . PRO A 1 452 ? 2.681 10.018 -25.235 1.00 91.12 452 PRO A C 1
ATOM 3574 O O . PRO A 1 452 ? 2.133 10.548 -26.210 1.00 91.12 452 PRO A O 1
ATOM 3577 N N . VAL A 1 453 ? 2.009 9.688 -24.133 1.00 88.12 453 VAL A N 1
ATOM 3578 C CA . VAL A 1 453 ? 0.612 10.087 -23.920 1.00 88.12 453 VAL A CA 1
ATOM 3579 C C . VAL A 1 453 ? 0.560 11.600 -23.672 1.00 88.12 453 VAL A C 1
ATOM 3581 O O . VAL A 1 453 ? 1.485 12.192 -23.119 1.00 88.12 453 VAL A O 1
ATOM 3584 N N . ARG A 1 454 ? -0.521 12.272 -24.084 1.00 85.56 454 ARG A N 1
ATOM 3585 C CA . ARG A 1 454 ? -0.661 13.721 -23.863 1.00 85.56 454 ARG A CA 1
ATOM 3586 C C . ARG A 1 454 ? -0.574 14.052 -22.369 1.00 85.56 454 ARG A C 1
ATOM 3588 O O . ARG A 1 454 ? -1.360 13.543 -21.579 1.00 85.56 454 ARG A O 1
ATOM 3595 N N . GLY A 1 455 ? 0.342 14.951 -22.010 1.00 85.75 455 GLY A N 1
ATOM 3596 C CA . GLY A 1 455 ? 0.572 15.348 -20.617 1.00 85.75 455 GLY A CA 1
ATOM 3597 C C . GLY A 1 455 ? 1.393 14.346 -19.798 1.00 85.75 455 GLY A C 1
ATOM 3598 O O . GLY A 1 455 ? 1.365 14.427 -18.576 1.00 85.75 455 GLY A O 1
ATOM 3599 N N . SER A 1 456 ? 2.093 13.416 -20.452 1.00 90.56 456 SER A N 1
ATOM 3600 C CA . SER A 1 456 ? 3.011 12.445 -19.850 1.00 90.56 456 SER A CA 1
ATOM 3601 C C . SER A 1 456 ? 4.352 12.473 -20.587 1.00 90.56 456 SER A C 1
ATOM 3603 O O . SER A 1 456 ? 4.402 12.778 -21.778 1.00 90.56 456 SER A O 1
ATOM 3605 N N . LEU A 1 457 ? 5.431 12.133 -19.879 1.00 91.50 457 LEU A N 1
ATOM 3606 C CA . LEU A 1 457 ? 6.771 11.962 -20.452 1.00 91.50 457 LEU A CA 1
ATOM 3607 C C . LEU A 1 457 ? 6.971 10.605 -21.142 1.00 91.50 457 LEU A C 1
ATOM 3609 O O . LEU A 1 457 ? 7.990 10.399 -21.793 1.00 91.50 457 LEU A O 1
ATOM 3613 N N . VAL A 1 458 ? 6.045 9.656 -20.979 1.00 94.00 458 VAL A N 1
ATOM 3614 C CA . VAL A 1 458 ? 6.231 8.272 -21.429 1.00 94.00 458 VAL A CA 1
ATOM 3615 C C . VAL A 1 458 ? 5.059 7.762 -22.261 1.00 94.00 458 VAL A C 1
ATOM 3617 O O . VAL A 1 458 ? 3.932 8.258 -22.186 1.00 94.00 458 VAL A O 1
ATOM 3620 N N . GLY A 1 459 ? 5.336 6.748 -23.081 1.00 94.19 459 GLY A N 1
ATOM 3621 C CA . GLY A 1 459 ? 4.325 6.031 -23.853 1.00 94.19 459 GLY A CA 1
ATOM 3622 C C . GLY A 1 459 ? 3.387 5.175 -22.992 1.00 94.19 459 GLY A C 1
ATOM 3623 O O . GLY A 1 459 ? 3.654 4.944 -21.807 1.00 94.19 459 GLY A O 1
ATOM 3624 N N . PRO A 1 460 ? 2.279 4.678 -23.569 1.00 95.25 460 PRO A N 1
ATOM 3625 C CA . PRO A 1 460 ? 1.249 3.934 -22.842 1.00 95.25 460 PRO A CA 1
ATOM 3626 C C . PRO A 1 460 ? 1.758 2.652 -22.161 1.00 95.25 460 PRO A C 1
ATOM 3628 O O . PRO A 1 460 ? 1.334 2.352 -21.045 1.00 95.25 460 PRO A O 1
ATOM 3631 N N . THR A 1 461 ? 2.675 1.901 -22.777 1.00 96.69 461 THR A N 1
ATOM 3632 C CA . THR A 1 461 ? 3.193 0.647 -22.202 1.00 96.69 461 THR A CA 1
ATOM 3633 C C . THR A 1 461 ? 4.115 0.930 -21.018 1.00 96.69 461 THR A C 1
ATOM 3635 O O . THR A 1 461 ? 3.982 0.309 -19.961 1.00 96.69 461 THR A O 1
ATOM 3638 N N . LEU A 1 462 ? 5.017 1.908 -21.156 1.00 97.00 462 LEU A N 1
ATOM 3639 C CA . LEU A 1 462 ? 5.885 2.343 -20.061 1.00 97.00 462 LEU A CA 1
ATOM 3640 C C . LEU A 1 462 ? 5.063 2.948 -18.911 1.00 97.00 462 LEU A C 1
ATOM 3642 O O . LEU A 1 462 ? 5.239 2.563 -17.754 1.00 97.00 462 LEU A O 1
ATOM 3646 N N . GLY A 1 463 ? 4.108 3.823 -19.238 1.00 96.50 463 GLY A N 1
ATOM 3647 C CA . GLY A 1 463 ? 3.186 4.435 -18.283 1.00 96.50 463 GLY A CA 1
ATOM 3648 C C . GLY A 1 463 ? 2.365 3.407 -17.505 1.00 96.50 463 GLY A C 1
ATOM 3649 O O . GLY A 1 463 ? 2.265 3.513 -16.288 1.00 96.50 463 GLY A O 1
ATOM 3650 N N . CYS A 1 464 ? 1.861 2.364 -18.169 1.00 97.12 464 CYS A N 1
ATOM 3651 C CA . CYS A 1 464 ? 1.162 1.242 -17.537 1.00 97.12 464 CYS A CA 1
ATOM 3652 C C . CYS A 1 464 ? 2.034 0.502 -16.508 1.00 97.12 464 CYS A C 1
ATOM 3654 O O . CYS A 1 464 ? 1.597 0.279 -15.379 1.00 97.12 464 CYS A O 1
ATOM 3656 N N . ILE A 1 465 ? 3.274 0.135 -16.855 1.00 98.06 465 ILE A N 1
ATOM 3657 C CA . ILE A 1 465 ? 4.168 -0.600 -15.940 1.00 98.06 465 ILE A CA 1
ATOM 3658 C C . ILE A 1 465 ? 4.538 0.262 -14.727 1.00 98.06 465 ILE A C 1
ATOM 3660 O O . ILE A 1 465 ? 4.507 -0.223 -13.593 1.00 98.06 465 ILE A O 1
ATOM 3664 N N . LEU A 1 466 ? 4.848 1.541 -14.956 1.00 97.56 466 LEU A N 1
ATOM 3665 C CA . LEU A 1 466 ? 5.118 2.505 -13.889 1.00 97.56 466 LEU A CA 1
ATOM 3666 C C . LEU A 1 466 ? 3.885 2.688 -12.996 1.00 97.56 466 LEU A C 1
ATOM 3668 O O . LEU A 1 466 ? 3.996 2.600 -11.774 1.00 97.56 466 LEU A O 1
ATOM 3672 N N . ALA A 1 467 ? 2.700 2.861 -13.583 1.00 96.19 467 ALA A N 1
ATOM 3673 C CA . ALA A 1 467 ? 1.451 3.001 -12.844 1.00 96.19 467 ALA A CA 1
ATOM 3674 C C . ALA A 1 467 ? 1.157 1.769 -11.976 1.00 96.19 467 ALA A C 1
ATOM 3676 O O . ALA A 1 467 ? 0.839 1.914 -10.799 1.00 96.19 467 ALA A O 1
ATOM 3677 N N . LEU A 1 468 ? 1.349 0.558 -12.506 1.00 96.31 468 LEU A N 1
ATOM 3678 C CA . LEU A 1 468 ? 1.222 -0.680 -11.733 1.00 96.31 468 LEU A CA 1
ATOM 3679 C C . LEU A 1 468 ? 2.207 -0.731 -10.558 1.00 96.31 468 LEU A C 1
ATOM 3681 O O . LEU A 1 468 ? 1.828 -1.156 -9.469 1.00 96.31 468 LEU A O 1
ATOM 3685 N N . GLN A 1 469 ? 3.457 -0.295 -10.746 1.00 97.00 469 GLN A N 1
ATOM 3686 C CA . GLN A 1 469 ? 4.430 -0.248 -9.654 1.00 97.00 469 GLN A CA 1
ATOM 3687 C C . GLN A 1 469 ? 3.992 0.736 -8.560 1.00 97.00 469 GLN A C 1
ATOM 3689 O O . GLN A 1 469 ? 3.903 0.350 -7.396 1.00 97.00 469 GLN A O 1
ATOM 3694 N N . TYR A 1 470 ? 3.676 1.984 -8.913 1.00 95.38 470 TYR A N 1
ATOM 3695 C CA . TYR A 1 470 ? 3.316 3.011 -7.929 1.00 95.38 470 TYR A CA 1
ATOM 3696 C C . TYR A 1 470 ? 1.950 2.766 -7.271 1.00 95.38 470 TYR A C 1
ATOM 3698 O O . TYR A 1 470 ? 1.786 3.062 -6.088 1.00 95.38 470 TYR A O 1
ATOM 3706 N N . GLN A 1 471 ? 0.996 2.151 -7.977 1.00 93.06 471 GLN A N 1
ATOM 3707 C CA . GLN A 1 471 ? -0.258 1.668 -7.389 1.00 93.06 471 GLN A CA 1
ATOM 3708 C C . GLN A 1 471 ? 0.008 0.619 -6.300 1.00 93.06 471 GLN A C 1
ATOM 3710 O O . GLN A 1 471 ? -0.625 0.638 -5.246 1.00 93.06 471 GLN A O 1
ATOM 3715 N N . LYS A 1 472 ? 0.954 -0.301 -6.529 1.00 92.62 472 LYS A N 1
ATOM 3716 C CA . LYS A 1 472 ? 1.308 -1.317 -5.528 1.00 92.62 472 LYS A CA 1
ATOM 3717 C C . LYS A 1 472 ? 1.947 -0.708 -4.292 1.00 92.62 472 LYS A C 1
ATOM 3719 O O . LYS A 1 472 ? 1.678 -1.186 -3.196 1.00 92.62 472 LYS A O 1
ATOM 3724 N N . VAL A 1 473 ? 2.763 0.329 -4.465 1.00 90.00 473 VAL A N 1
ATOM 3725 C CA . VAL A 1 473 ? 3.368 1.046 -3.339 1.00 90.00 473 VAL A CA 1
ATOM 3726 C C . VAL A 1 473 ? 2.298 1.742 -2.504 1.00 90.00 473 VAL A C 1
ATOM 3728 O O . VAL A 1 473 ? 2.355 1.653 -1.288 1.00 90.00 473 VAL A O 1
ATOM 3731 N N . SER A 1 474 ? 1.307 2.393 -3.117 1.00 89.38 474 SER A N 1
ATOM 3732 C CA . SER A 1 474 ? 0.279 3.113 -2.356 1.00 89.38 474 SER A CA 1
ATOM 3733 C C . SER A 1 474 ? -0.745 2.185 -1.696 1.00 89.38 474 SER A C 1
ATOM 3735 O O . SER A 1 474 ? -1.016 2.313 -0.506 1.00 89.38 474 SER A O 1
ATOM 3737 N N . LEU A 1 475 ? -1.300 1.223 -2.440 1.00 90.44 475 LEU A N 1
ATOM 3738 C CA . LEU A 1 475 ? -2.342 0.320 -1.936 1.00 90.44 475 LEU A CA 1
ATOM 3739 C C . LEU A 1 475 ? -1.779 -0.820 -1.081 1.00 90.44 475 LEU A C 1
ATOM 3741 O O . LEU A 1 475 ? -2.478 -1.358 -0.230 1.00 90.44 475 LEU A O 1
ATOM 3745 N N . GLY A 1 476 ? -0.535 -1.226 -1.325 1.00 91.69 476 GLY A N 1
ATOM 3746 C CA . GLY A 1 476 ? 0.118 -2.329 -0.623 1.00 91.69 476 GLY A CA 1
ATOM 3747 C C . GLY A 1 476 ? 0.913 -1.896 0.605 1.00 91.69 476 GLY A C 1
ATOM 3748 O O . GLY A 1 476 ? 1.552 -2.749 1.220 1.00 91.69 476 GLY A O 1
ATOM 3749 N N . ASP A 1 477 ? 0.912 -0.606 0.948 1.00 92.50 477 ASP A N 1
ATOM 3750 C CA . ASP A 1 477 ? 1.633 -0.061 2.094 1.00 92.50 477 ASP A CA 1
ATOM 3751 C C . ASP A 1 477 ? 0.681 0.318 3.233 1.00 92.50 477 ASP A C 1
ATOM 3753 O O . ASP A 1 477 ? -0.042 1.311 3.164 1.00 92.50 477 ASP A O 1
ATOM 3757 N N . ARG A 1 478 ? 0.744 -0.433 4.337 1.00 89.88 478 ARG A N 1
ATOM 3758 C CA . ARG A 1 478 ? 0.015 -0.114 5.573 1.00 89.88 478 ARG A CA 1
ATOM 3759 C C . ARG A 1 478 ? 0.389 1.256 6.163 1.00 89.88 478 ARG A C 1
ATOM 3761 O O . ARG A 1 478 ? -0.472 1.946 6.697 1.00 89.88 478 ARG A O 1
ATOM 3768 N N . PHE A 1 479 ? 1.645 1.673 6.019 1.00 91.31 479 PHE A N 1
ATOM 3769 C CA . PHE A 1 479 ? 2.197 2.951 6.483 1.00 91.31 479 PHE A CA 1
ATOM 3770 C C . PHE A 1 479 ? 2.092 4.077 5.442 1.00 91.31 479 PHE A C 1
ATOM 3772 O O . PHE A 1 479 ? 2.710 5.128 5.631 1.00 91.31 479 PHE A O 1
ATOM 3779 N N . TRP A 1 480 ? 1.338 3.884 4.352 1.00 91.62 480 TRP A N 1
ATOM 3780 C CA . TRP A 1 480 ? 1.104 4.939 3.371 1.00 91.62 480 TRP A CA 1
ATOM 3781 C C . TRP A 1 480 ? 0.511 6.176 4.049 1.00 91.62 480 TRP A C 1
ATOM 3783 O O . TRP A 1 480 ? -0.441 6.069 4.824 1.00 91.62 480 TRP A O 1
ATOM 3793 N N . PHE A 1 481 ? 1.058 7.360 3.762 1.00 87.31 481 PHE A N 1
ATOM 3794 C CA . PHE A 1 481 ? 0.804 8.557 4.568 1.00 87.31 481 PHE A CA 1
ATOM 3795 C C . PHE A 1 481 ? -0.676 8.948 4.711 1.00 87.31 481 PHE A C 1
ATOM 3797 O O . PHE A 1 481 ? -1.037 9.555 5.712 1.00 87.31 481 PHE A O 1
ATOM 3804 N N . THR A 1 482 ? -1.542 8.601 3.755 1.00 82.88 482 THR A N 1
ATOM 3805 C CA . THR A 1 482 ? -2.985 8.923 3.808 1.00 82.88 482 THR A CA 1
ATOM 3806 C C . THR A 1 482 ? -3.839 7.900 4.554 1.00 82.88 482 THR A C 1
ATOM 3808 O O . THR A 1 482 ? -5.015 8.172 4.806 1.00 82.88 482 THR A O 1
ATOM 3811 N N . ASN A 1 483 ? -3.276 6.754 4.948 1.00 81.31 483 ASN A N 1
ATOM 3812 C CA . ASN A 1 483 ? -4.016 5.740 5.688 1.00 81.31 483 ASN A CA 1
ATOM 3813 C C . ASN A 1 483 ? -4.429 6.272 7.066 1.00 81.31 483 ASN A C 1
ATOM 3815 O O . ASN A 1 483 ? -3.643 6.880 7.795 1.00 81.31 483 ASN A O 1
ATOM 3819 N N . ASN A 1 484 ? -5.688 6.019 7.426 1.00 69.25 484 ASN A N 1
ATOM 3820 C CA . ASN A 1 484 ? -6.327 6.579 8.618 1.00 69.25 484 ASN A CA 1
ATOM 3821 C C . ASN A 1 484 ? -6.720 5.521 9.669 1.00 69.25 484 ASN A C 1
ATOM 3823 O O . ASN A 1 484 ? -7.477 5.820 10.594 1.00 69.25 484 ASN A O 1
ATOM 3827 N N . VAL A 1 485 ? -6.213 4.292 9.529 1.00 59.78 485 VAL A N 1
ATOM 3828 C CA . VAL A 1 485 ? -6.487 3.156 10.421 1.00 59.78 485 VAL A CA 1
ATOM 3829 C C . VAL A 1 485 ? -5.194 2.723 11.111 1.00 59.78 485 VAL A C 1
ATOM 3831 O O . VAL A 1 485 ? -4.156 2.651 10.465 1.00 59.78 485 VAL A O 1
ATOM 3834 N N . GLY A 1 486 ? -5.274 2.412 12.408 1.00 65.38 486 GLY A N 1
ATOM 3835 C CA . GLY A 1 486 ? -4.141 1.934 13.208 1.00 65.38 486 GLY A CA 1
ATOM 3836 C C . GLY A 1 486 ? -3.323 3.045 13.876 1.00 65.38 486 GLY A C 1
ATOM 3837 O O . GLY A 1 486 ? -3.591 4.237 13.707 1.00 65.38 486 GLY A O 1
ATOM 3838 N N . ASP A 1 487 ? -2.327 2.643 14.664 1.00 67.94 487 ASP A N 1
ATOM 3839 C CA . ASP A 1 487 ? -1.446 3.555 15.412 1.00 67.94 487 ASP A CA 1
ATOM 3840 C C . ASP A 1 487 ? -0.450 4.283 14.489 1.00 67.94 487 ASP A C 1
ATOM 3842 O O . ASP A 1 487 ? 0.052 5.364 14.807 1.00 67.94 487 ASP A O 1
ATOM 3846 N N . GLU A 1 488 ? -0.192 3.707 13.316 1.00 75.62 488 GLU A N 1
ATOM 3847 C CA . GLU A 1 488 ? 0.618 4.235 12.220 1.00 75.62 488 GLU A CA 1
ATOM 3848 C C . GLU A 1 488 ? -0.025 5.406 11.467 1.00 75.62 488 GLU A C 1
ATOM 3850 O O . GLU A 1 488 ? 0.657 6.072 10.682 1.00 75.62 488 GLU A O 1
ATOM 3855 N N . ALA A 1 489 ? -1.314 5.680 11.683 1.00 79.25 489 ALA A N 1
ATOM 3856 C CA . ALA A 1 489 ? -2.045 6.721 10.972 1.00 79.25 489 ALA A CA 1
ATOM 3857 C C . ALA A 1 489 ? -1.667 8.124 11.465 1.00 79.25 489 ALA A C 1
ATOM 3859 O O . ALA A 1 489 ? -1.560 8.396 12.670 1.00 79.25 489 ALA A O 1
ATOM 3860 N N . PHE A 1 490 ? -1.465 9.057 10.535 1.00 80.44 490 PHE A N 1
ATOM 3861 C CA . PHE A 1 490 ? -1.351 10.469 10.894 1.00 80.44 490 PHE A CA 1
ATOM 3862 C C . PHE A 1 490 ? -2.724 11.016 11.300 1.00 80.44 490 PHE A C 1
ATOM 3864 O O . PHE A 1 490 ? -3.766 10.580 10.814 1.00 80.44 490 PHE A O 1
ATOM 3871 N N . SER A 1 491 ? -2.748 11.985 12.216 1.00 77.56 491 SER A N 1
ATOM 3872 C CA . SER A 1 491 ? -3.976 12.730 12.496 1.00 77.56 491 SER A CA 1
ATOM 3873 C C . SER A 1 491 ? -4.355 13.605 11.301 1.00 77.56 491 SER A C 1
ATOM 3875 O O . SER A 1 491 ? -3.504 13.995 10.505 1.00 77.56 491 SER A O 1
ATOM 3877 N N . LEU A 1 492 ? -5.622 14.008 11.207 1.00 74.12 492 LEU A N 1
ATOM 3878 C CA . LEU A 1 492 ? -6.065 14.908 10.138 1.00 74.12 492 LEU A CA 1
ATOM 3879 C C . LEU A 1 492 ? -5.315 16.255 10.160 1.00 74.12 492 LEU A C 1
ATOM 3881 O O . LEU A 1 492 ? -5.083 16.856 9.116 1.00 74.12 492 LEU A O 1
ATOM 3885 N N . GLN A 1 493 ? -4.924 16.737 11.344 1.00 76.31 493 GLN A N 1
ATOM 3886 C CA . GLN A 1 493 ? -4.138 17.968 11.479 1.00 76.31 493 GLN A CA 1
ATOM 3887 C C . GLN A 1 493 ? -2.693 17.773 11.006 1.00 76.31 493 GLN A C 1
ATOM 3889 O O . GLN A 1 493 ? -2.159 18.646 10.326 1.00 76.31 493 GLN A O 1
ATOM 3894 N N . GLN A 1 494 ? -2.088 16.626 11.325 1.00 82.81 494 GLN A N 1
ATOM 3895 C CA . GLN A 1 494 ? -0.763 16.241 10.833 1.00 82.81 494 GLN A CA 1
ATOM 3896 C C . GLN A 1 494 ? -0.768 16.090 9.310 1.00 82.81 494 GLN A C 1
ATOM 3898 O O . GLN A 1 494 ? 0.100 16.640 8.639 1.00 82.81 494 GLN A O 1
ATOM 3903 N N . LEU A 1 495 ? -1.792 15.431 8.759 1.00 82.69 495 LEU A N 1
ATOM 3904 C CA . LEU A 1 495 ? -1.964 15.276 7.318 1.00 82.69 495 LEU A CA 1
ATOM 3905 C C . LEU A 1 495 ? -2.105 16.616 6.620 1.00 82.69 495 LEU A C 1
ATOM 3907 O O . LEU A 1 495 ? -1.375 16.872 5.674 1.00 82.69 495 LEU A O 1
ATOM 3911 N N . ARG A 1 496 ? -2.969 17.504 7.123 1.00 81.44 496 ARG A N 1
ATOM 3912 C CA . ARG A 1 496 ? -3.099 18.861 6.576 1.00 81.44 496 ARG A CA 1
ATOM 3913 C C . ARG A 1 496 ? -1.789 19.631 6.640 1.00 81.44 496 ARG A C 1
ATOM 3915 O O . ARG A 1 496 ? -1.457 20.293 5.671 1.00 81.44 496 ARG A O 1
ATOM 3922 N N . ALA A 1 497 ? -1.036 19.533 7.736 1.00 83.12 497 ALA A N 1
ATOM 3923 C CA . ALA A 1 497 ? 0.263 20.192 7.835 1.00 83.12 497 ALA A CA 1
ATOM 3924 C C . ALA A 1 497 ? 1.266 19.656 6.801 1.00 83.12 497 ALA A C 1
ATOM 3926 O O . ALA A 1 497 ? 1.980 20.452 6.192 1.00 83.12 497 ALA A O 1
ATOM 3927 N N . ILE A 1 498 ? 1.282 18.341 6.560 1.00 83.44 498 ILE A N 1
ATOM 3928 C CA . ILE A 1 498 ? 2.108 17.721 5.516 1.00 83.44 498 ILE A CA 1
ATOM 3929 C C . ILE A 1 498 ? 1.646 18.189 4.134 1.00 83.44 498 ILE A C 1
ATOM 3931 O O . ILE A 1 498 ? 2.461 18.725 3.389 1.00 83.44 498 ILE A O 1
ATOM 3935 N N . THR A 1 499 ? 0.360 18.052 3.800 1.00 84.62 499 THR A N 1
ATOM 3936 C CA . THR A 1 499 ? -0.151 18.320 2.446 1.00 84.62 499 THR A CA 1
ATOM 3937 C C . THR A 1 499 ? -0.201 19.806 2.093 1.00 84.62 499 THR A C 1
ATOM 3939 O O . THR A 1 499 ? -0.003 20.159 0.936 1.00 84.62 499 THR A O 1
ATOM 3942 N N . SER A 1 500 ? -0.418 20.704 3.061 1.00 82.69 500 SER A N 1
ATOM 3943 C CA . SER A 1 500 ? -0.381 22.154 2.815 1.00 82.69 500 SER A CA 1
ATOM 3944 C C . SER A 1 500 ? 1.028 22.741 2.891 1.00 82.69 500 SER A C 1
ATOM 3946 O O . SER A 1 500 ? 1.289 23.793 2.313 1.00 82.69 500 SER A O 1
ATOM 3948 N N . GLY A 1 501 ? 1.905 22.124 3.688 1.00 73.81 501 GLY A N 1
ATOM 3949 C CA . GLY A 1 501 ? 3.214 22.672 4.041 1.00 73.81 501 GLY A CA 1
ATOM 3950 C C . GLY A 1 501 ? 4.383 22.105 3.242 1.00 73.81 501 GLY A C 1
ATOM 3951 O O . GLY A 1 501 ? 5.449 22.715 3.245 1.00 73.81 501 GLY A O 1
ATOM 3952 N N . THR A 1 502 ? 4.206 20.965 2.572 1.00 80.00 502 THR A N 1
ATOM 3953 C CA . THR A 1 502 ? 5.281 20.279 1.846 1.00 80.00 502 THR A CA 1
ATOM 3954 C C . THR A 1 502 ? 5.265 20.643 0.371 1.00 80.00 502 THR A C 1
ATOM 3956 O O . THR A 1 502 ? 4.278 20.411 -0.322 1.00 80.00 502 THR A O 1
ATOM 3959 N N . LYS A 1 503 ? 6.400 21.152 -0.106 1.00 82.31 503 LYS A N 1
ATOM 3960 C CA . LYS A 1 503 ? 6.764 21.216 -1.522 1.00 82.31 503 LYS A CA 1
ATOM 3961 C C . LYS A 1 503 ? 8.235 20.891 -1.672 1.00 82.31 503 LYS A C 1
ATOM 3963 O O . LYS A 1 503 ? 9.019 21.219 -0.775 1.00 82.31 503 LYS A O 1
ATOM 3968 N N . LEU A 1 504 ? 8.634 20.353 -2.819 1.00 84.12 504 LEU A N 1
ATOM 3969 C CA . LEU A 1 504 ? 10.057 20.139 -3.074 1.00 84.12 504 LEU A CA 1
ATOM 3970 C C . LEU A 1 504 ? 10.843 21.458 -3.051 1.00 84.12 504 LEU A C 1
ATOM 3972 O O . LEU A 1 504 ? 11.911 21.537 -2.449 1.00 84.12 504 LEU A O 1
ATOM 3976 N N . SER A 1 505 ? 10.269 22.533 -3.599 1.00 83.69 505 SER A N 1
ATOM 3977 C CA . SER A 1 505 ? 10.895 23.862 -3.582 1.00 83.69 505 SER A CA 1
ATOM 3978 C C . SER A 1 505 ? 11.107 24.422 -2.169 1.00 83.69 505 SER A C 1
ATOM 3980 O O . SER A 1 505 ? 12.095 25.114 -1.936 1.00 83.69 505 SER A O 1
ATOM 3982 N N . TYR A 1 506 ? 10.241 24.090 -1.203 1.00 80.56 506 TYR A N 1
ATOM 3983 C CA . TYR A 1 506 ? 10.451 24.450 0.203 1.00 80.56 506 TYR A CA 1
ATOM 3984 C C . TYR A 1 506 ? 11.646 23.723 0.812 1.00 80.56 506 TYR A C 1
ATOM 3986 O O . TYR A 1 506 ? 12.450 24.358 1.492 1.00 80.56 506 TYR A O 1
ATOM 3994 N N . ILE A 1 507 ? 11.784 22.421 0.540 1.00 76.31 507 ILE A N 1
ATOM 3995 C CA . ILE A 1 507 ? 12.925 21.624 1.010 1.00 76.31 507 ILE A CA 1
ATOM 3996 C C . ILE A 1 507 ? 14.226 22.213 0.452 1.00 76.31 507 ILE A C 1
ATOM 3998 O O . ILE A 1 507 ? 15.148 22.485 1.215 1.00 76.31 507 ILE A O 1
ATOM 4002 N N . MET A 1 508 ? 14.262 22.539 -0.842 1.00 75.50 508 MET A N 1
ATOM 4003 C CA . MET A 1 508 ? 15.429 23.180 -1.465 1.00 75.50 508 MET A CA 1
ATOM 4004 C C . MET A 1 508 ? 15.741 24.559 -0.873 1.00 75.50 508 MET A C 1
ATOM 4006 O O . MET A 1 508 ? 16.901 24.937 -0.726 1.00 75.50 508 MET A O 1
ATOM 4010 N N . CYS A 1 509 ? 14.718 25.320 -0.490 1.00 75.69 509 CYS A N 1
ATOM 4011 C CA . CYS A 1 509 ? 14.891 26.621 0.147 1.00 75.69 509 CYS A CA 1
ATOM 4012 C C . CYS A 1 509 ? 15.493 26.560 1.555 1.00 75.69 509 CYS A C 1
ATOM 4014 O O . CYS A 1 509 ? 16.144 27.522 1.967 1.00 75.69 509 CYS A O 1
ATOM 4016 N N . GLN A 1 510 ? 15.302 25.456 2.287 1.00 71.12 510 GLN A N 1
ATOM 4017 C CA . GLN A 1 510 ? 15.990 25.249 3.566 1.00 71.12 510 GLN A CA 1
ATOM 4018 C C . GLN A 1 510 ? 17.506 25.134 3.368 1.00 71.12 510 GLN A C 1
ATOM 4020 O O . GLN A 1 510 ? 18.259 25.628 4.202 1.00 71.12 510 GLN A O 1
ATOM 4025 N N . PHE A 1 511 ? 17.939 24.562 2.241 1.00 67.69 511 PHE A N 1
ATOM 4026 C CA . PHE A 1 511 ? 19.349 24.390 1.904 1.00 67.69 511 PHE A CA 1
ATOM 4027 C C . PHE A 1 511 ? 19.978 25.650 1.287 1.00 67.69 511 PHE A C 1
ATOM 4029 O O . PHE A 1 511 ? 20.975 26.173 1.779 1.00 67.69 511 PHE A O 1
ATOM 4036 N N . LEU A 1 512 ? 19.366 26.197 0.230 1.00 71.06 512 LEU A N 1
ATOM 4037 C CA . LEU A 1 512 ? 19.919 27.336 -0.519 1.00 71.06 512 LEU A CA 1
ATOM 4038 C C . LEU A 1 512 ? 19.878 28.661 0.273 1.00 71.06 512 LEU A C 1
ATOM 4040 O O . LEU A 1 512 ? 20.499 29.654 -0.119 1.00 71.06 512 LEU A O 1
ATOM 4044 N N . GLY A 1 513 ? 19.141 28.683 1.386 1.00 69.19 513 GLY A N 1
ATOM 4045 C CA . GLY A 1 513 ? 19.001 29.819 2.286 1.00 69.19 513 GLY A CA 1
ATOM 4046 C C . GLY A 1 513 ? 17.926 30.824 1.860 1.00 69.19 513 GLY A C 1
ATOM 4047 O O . GLY A 1 513 ? 17.502 30.913 0.708 1.00 69.19 513 GLY A O 1
ATOM 4048 N N . ILE A 1 514 ? 17.505 31.661 2.813 1.00 73.94 514 ILE A N 1
ATOM 4049 C CA . ILE A 1 514 ? 16.346 32.568 2.675 1.00 73.94 514 ILE A CA 1
ATOM 4050 C C . ILE A 1 514 ? 16.454 33.603 1.541 1.00 73.94 514 ILE A C 1
ATOM 4052 O O . ILE A 1 514 ? 15.441 34.171 1.129 1.00 73.94 514 ILE A O 1
ATOM 4056 N N . HIS A 1 515 ? 17.666 33.876 1.053 1.00 77.56 515 HIS A N 1
ATOM 4057 C CA . HIS A 1 515 ? 17.930 34.849 -0.011 1.00 77.56 515 HIS A CA 1
ATOM 4058 C C . HIS A 1 515 ? 18.012 34.218 -1.407 1.00 77.56 515 HIS A C 1
ATOM 4060 O O . HIS A 1 515 ? 18.089 34.949 -2.399 1.00 77.56 515 HIS A O 1
ATOM 4066 N N . ALA A 1 516 ? 17.986 32.887 -1.503 1.00 83.62 516 ALA A N 1
ATOM 4067 C CA . ALA A 1 516 ? 17.933 32.198 -2.779 1.00 83.62 516 ALA A CA 1
ATOM 4068 C C . ALA A 1 516 ? 16.578 32.403 -3.468 1.00 83.62 516 ALA A C 1
ATOM 4070 O O . ALA A 1 516 ? 15.567 32.727 -2.837 1.00 83.62 516 ALA A O 1
ATOM 4071 N N . LYS A 1 517 ? 16.583 32.234 -4.793 1.00 87.62 517 LYS A N 1
ATOM 4072 C CA . LYS A 1 517 ? 15.375 32.235 -5.615 1.00 87.62 517 LYS A CA 1
ATOM 4073 C C . LYS A 1 517 ? 15.179 30.861 -6.228 1.00 87.62 517 LYS A C 1
ATOM 4075 O O . LYS A 1 517 ? 16.076 30.391 -6.925 1.00 87.62 517 LYS A O 1
ATOM 4080 N N . VAL A 1 518 ? 14.014 30.273 -5.993 1.00 86.44 518 VAL A N 1
ATOM 4081 C CA . VAL A 1 518 ? 13.639 28.932 -6.451 1.00 86.44 518 VAL A CA 1
ATOM 4082 C C . VAL A 1 518 ? 12.255 29.024 -7.092 1.00 86.44 518 VAL A C 1
ATOM 4084 O O . VAL A 1 518 ? 11.420 29.827 -6.671 1.00 86.44 518 VAL A O 1
ATOM 4087 N N . GLN A 1 519 ? 12.000 28.263 -8.150 1.00 89.69 519 GLN A N 1
ATOM 4088 C CA . GLN A 1 519 ? 10.664 28.176 -8.737 1.00 89.69 519 GLN A CA 1
ATOM 4089 C C . GLN A 1 519 ? 9.715 27.337 -7.856 1.00 89.69 519 GLN A C 1
ATOM 4091 O O . GLN A 1 519 ? 10.166 26.390 -7.209 1.00 89.69 519 GLN A O 1
ATOM 4096 N N . PRO A 1 520 ? 8.404 27.641 -7.800 1.00 89.38 520 PRO A N 1
ATOM 4097 C CA . PRO A 1 520 ? 7.464 26.879 -6.978 1.00 89.38 520 PRO A CA 1
ATOM 4098 C C . PRO A 1 520 ? 7.405 25.379 -7.305 1.00 89.38 520 PRO A C 1
ATOM 4100 O O . PRO A 1 520 ? 7.377 24.579 -6.369 1.00 89.38 520 PRO A O 1
ATOM 4103 N N . ASN A 1 521 ? 7.415 25.010 -8.592 1.00 90.31 521 ASN A N 1
ATOM 4104 C CA . ASN A 1 521 ? 7.434 23.623 -9.064 1.00 90.31 521 ASN A CA 1
ATOM 4105 C C . ASN A 1 521 ? 8.861 23.252 -9.476 1.00 90.31 521 ASN A C 1
ATOM 4107 O O . ASN A 1 521 ? 9.305 23.585 -10.576 1.00 90.31 521 ASN A O 1
ATOM 4111 N N . ALA A 1 522 ? 9.582 22.571 -8.587 1.00 87.75 522 ALA A N 1
ATOM 4112 C CA . ALA A 1 522 ? 11.021 22.350 -8.734 1.00 87.75 522 ALA A CA 1
ATOM 4113 C C . ALA A 1 522 ? 11.383 21.375 -9.873 1.00 87.75 522 ALA A C 1
ATOM 4115 O O . ALA A 1 522 ? 12.461 21.486 -10.454 1.00 87.75 522 ALA A O 1
ATOM 4116 N N . PHE A 1 523 ? 10.469 20.467 -10.237 1.00 90.06 523 PHE A N 1
ATOM 4117 C CA . PHE A 1 523 ? 10.622 19.568 -11.391 1.00 90.06 523 PHE A CA 1
ATOM 4118 C C . PHE A 1 523 ? 10.375 20.235 -12.739 1.00 90.06 523 PHE A C 1
ATOM 4120 O O . PHE A 1 523 ? 10.703 19.657 -13.770 1.00 90.06 523 PHE A O 1
ATOM 4127 N N . LEU A 1 524 ? 9.779 21.426 -12.749 1.00 90.56 524 LEU A N 1
ATOM 4128 C CA . LEU A 1 524 ? 9.550 22.176 -13.970 1.00 90.56 524 LEU A CA 1
ATOM 4129 C C . LEU A 1 524 ? 10.613 23.262 -14.118 1.00 90.56 524 LEU A C 1
ATOM 4131 O O . LEU A 1 524 ? 11.050 23.884 -13.144 1.00 90.56 524 LEU A O 1
ATOM 4135 N N . LEU A 1 525 ? 10.999 23.515 -15.363 1.00 88.56 525 LEU A N 1
ATOM 4136 C CA . LEU A 1 525 ? 11.798 24.674 -15.713 1.00 88.56 525 LEU A CA 1
ATOM 4137 C C . LEU A 1 525 ? 11.030 25.944 -15.379 1.00 88.56 525 LEU A C 1
ATOM 4139 O O . LEU A 1 525 ? 9.796 25.992 -15.382 1.00 88.56 525 LEU A O 1
ATOM 4143 N N . HIS A 1 526 ? 11.788 26.983 -15.070 1.00 86.81 526 HIS A N 1
ATOM 4144 C CA . HIS A 1 526 ? 11.199 28.266 -14.770 1.00 86.81 526 HIS A CA 1
ATOM 4145 C C . HIS A 1 526 ? 10.626 28.915 -16.036 1.00 86.81 526 HIS A C 1
ATOM 4147 O O . HIS A 1 526 ? 11.200 28.830 -17.122 1.00 86.81 526 HIS A O 1
ATOM 4153 N N . ASP A 1 527 ? 9.519 29.632 -15.885 1.00 84.75 527 ASP A N 1
ATOM 4154 C CA . ASP A 1 527 ? 8.919 30.419 -16.960 1.00 84.75 527 ASP A CA 1
ATOM 4155 C C . ASP A 1 527 ? 8.726 31.883 -16.522 1.00 84.75 527 ASP A C 1
ATOM 4157 O O . ASP A 1 527 ? 9.241 32.316 -15.488 1.00 84.75 527 ASP A O 1
ATOM 4161 N N . LYS A 1 528 ? 8.067 32.690 -17.362 1.00 81.88 528 LYS A N 1
ATOM 4162 C CA . LYS A 1 528 ? 7.815 34.119 -17.098 1.00 81.88 528 LYS A CA 1
ATOM 4163 C C . LYS A 1 528 ? 6.474 34.394 -16.406 1.00 81.88 528 LYS A C 1
ATOM 4165 O O . LYS A 1 528 ? 6.179 35.560 -16.151 1.00 81.88 528 LYS A O 1
ATOM 4170 N N . PHE A 1 529 ? 5.662 33.370 -16.166 1.00 81.31 529 PHE A N 1
ATOM 4171 C CA . PHE A 1 529 ? 4.252 33.485 -15.806 1.00 81.31 529 PHE A CA 1
ATOM 4172 C C . PHE A 1 529 ? 3.918 32.714 -14.525 1.00 81.31 529 PHE A C 1
ATOM 4174 O O . PHE A 1 529 ? 3.710 33.348 -13.494 1.00 81.31 529 PHE A O 1
ATOM 4181 N N . ASP A 1 530 ? 3.903 31.382 -14.567 1.00 83.12 530 ASP A N 1
ATOM 4182 C CA . ASP A 1 530 ? 3.358 30.526 -13.508 1.00 83.12 530 ASP A CA 1
ATOM 4183 C C . ASP A 1 530 ? 4.455 29.882 -12.645 1.00 83.12 530 ASP A C 1
ATOM 4185 O O . ASP A 1 530 ? 4.270 29.715 -11.439 1.00 83.12 530 ASP A O 1
ATOM 4189 N N . ASN A 1 531 ? 5.623 29.569 -13.221 1.00 90.69 531 ASN A N 1
ATOM 4190 C CA . ASN A 1 531 ? 6.734 28.911 -12.525 1.00 90.69 531 ASN A CA 1
ATOM 4191 C C . ASN A 1 531 ? 7.999 29.786 -12.433 1.00 90.69 531 ASN A C 1
ATOM 4193 O O . ASN A 1 531 ? 9.123 29.294 -12.511 1.00 90.69 531 ASN A O 1
ATOM 4197 N N . TYR A 1 532 ? 7.854 31.106 -12.308 1.00 89.69 532 TYR A N 1
ATOM 4198 C CA . TYR A 1 532 ? 9.002 32.012 -12.189 1.00 89.69 532 TYR A CA 1
ATOM 4199 C C . TYR A 1 532 ? 9.701 31.885 -10.816 1.00 89.69 532 TYR A C 1
ATOM 4201 O O . TYR A 1 532 ? 9.031 31.646 -9.808 1.00 89.69 532 TYR A O 1
ATOM 4209 N N . PRO A 1 533 ? 11.034 32.080 -10.716 1.00 90.50 533 PRO A N 1
ATOM 4210 C CA . PRO A 1 533 ? 11.745 31.932 -9.448 1.00 90.50 533 PRO A CA 1
ATOM 4211 C C . PRO A 1 533 ? 11.382 33.044 -8.458 1.00 90.50 533 PRO A C 1
ATOM 4213 O O . PRO A 1 533 ? 11.525 34.236 -8.758 1.00 90.50 533 PRO A O 1
ATOM 4216 N N . VAL A 1 534 ? 10.970 32.660 -7.251 1.00 91.69 534 VAL A N 1
ATOM 4217 C CA . VAL A 1 534 ? 10.617 33.567 -6.149 1.00 91.69 534 VAL A CA 1
ATOM 4218 C C . VAL A 1 534 ? 11.564 33.375 -4.970 1.00 91.69 534 VAL A C 1
ATOM 4220 O O . VAL A 1 534 ? 12.277 32.382 -4.899 1.00 91.69 534 VAL A O 1
ATOM 4223 N N . LEU A 1 535 ? 11.640 34.365 -4.077 1.00 90.31 535 LEU A N 1
ATOM 4224 C CA . LEU A 1 535 ? 12.509 34.287 -2.900 1.00 90.31 535 LEU A CA 1
ATOM 4225 C C . LEU A 1 535 ? 12.045 33.182 -1.948 1.00 90.31 535 LEU A C 1
ATOM 4227 O O . LEU A 1 535 ? 10.848 33.050 -1.698 1.00 90.31 535 LEU A O 1
ATOM 4231 N N . CYS A 1 536 ? 12.995 32.477 -1.340 1.00 83.12 536 CYS A N 1
ATOM 4232 C CA . CYS A 1 536 ? 12.721 31.364 -0.433 1.00 83.12 536 CYS A CA 1
ATOM 4233 C C . CYS A 1 536 ? 11.906 31.720 0.821 1.00 83.12 536 CYS A C 1
ATOM 4235 O O . CYS A 1 536 ? 11.258 30.855 1.399 1.00 83.12 536 CYS A O 1
ATOM 4237 N N . ASN A 1 537 ? 11.878 32.990 1.231 1.00 82.56 537 ASN A N 1
ATOM 4238 C CA . ASN A 1 537 ? 11.017 33.471 2.318 1.00 82.56 537 ASN A CA 1
ATOM 4239 C C . ASN A 1 537 ? 9.556 33.744 1.895 1.00 82.56 537 ASN A C 1
ATOM 4241 O O . ASN A 1 537 ? 8.745 34.169 2.718 1.00 82.56 537 ASN A O 1
ATOM 4245 N N . SER A 1 538 ? 9.222 33.546 0.619 1.00 85.50 538 SER A N 1
ATOM 4246 C CA . SER A 1 538 ? 7.870 33.697 0.088 1.00 85.50 538 SER A CA 1
ATOM 4247 C C . SER A 1 538 ? 6.951 32.582 0.583 1.00 85.50 538 SER A C 1
ATOM 4249 O O . SER A 1 538 ? 7.326 31.411 0.604 1.00 85.50 538 SER A O 1
ATOM 4251 N N . SER A 1 539 ? 5.690 32.920 0.863 1.00 80.12 539 SER A N 1
ATOM 4252 C CA . SER A 1 539 ? 4.653 31.938 1.206 1.00 80.12 539 SER A CA 1
ATOM 4253 C C . SER A 1 539 ? 4.343 30.945 0.075 1.00 80.12 539 SER A C 1
ATOM 4255 O O . SER A 1 539 ? 3.722 29.916 0.330 1.00 80.12 539 SER A O 1
ATOM 4257 N N . MET A 1 540 ? 4.792 31.212 -1.159 1.00 78.50 540 MET A N 1
ATOM 4258 C CA . MET A 1 540 ? 4.586 30.344 -2.330 1.00 78.50 540 MET A CA 1
ATOM 4259 C C . MET A 1 540 ? 5.272 28.976 -2.220 1.00 78.50 540 MET A C 1
ATOM 4261 O O . MET A 1 540 ? 4.792 28.001 -2.811 1.00 78.50 540 MET A O 1
ATOM 4265 N N . HIS A 1 541 ? 6.367 28.894 -1.461 1.00 77.19 541 HIS A N 1
ATOM 4266 C CA . HIS A 1 541 ? 7.062 27.634 -1.202 1.00 77.19 541 HIS A CA 1
ATOM 4267 C C . HIS A 1 541 ? 6.323 26.773 -0.170 1.00 77.19 541 HIS A C 1
ATOM 4269 O O . HIS A 1 541 ? 6.437 25.555 -0.206 1.00 77.19 541 HIS A O 1
ATOM 4275 N N . GLY A 1 542 ? 5.481 27.372 0.675 1.00 72.31 542 GLY A N 1
ATOM 4276 C CA . GLY A 1 542 ? 4.838 26.686 1.794 1.00 72.31 542 GLY A CA 1
ATOM 4277 C C . GLY A 1 542 ? 5.717 26.673 3.047 1.00 72.31 542 GLY A C 1
ATOM 4278 O O . GLY A 1 542 ? 6.651 27.463 3.182 1.00 72.31 542 GLY A O 1
ATOM 4279 N N . GLY A 1 543 ? 5.375 25.799 3.991 1.00 72.94 543 GLY A N 1
ATOM 4280 C CA . GLY A 1 543 ? 6.124 25.604 5.226 1.00 72.94 543 GLY A CA 1
ATOM 4281 C C . GLY A 1 543 ? 5.473 24.563 6.126 1.00 72.94 543 GLY A C 1
ATOM 4282 O O . GLY A 1 543 ? 4.297 24.684 6.480 1.00 72.94 543 GLY A O 1
ATOM 4283 N N . LEU A 1 544 ? 6.234 23.532 6.498 1.00 76.12 544 LEU A N 1
ATOM 4284 C CA . LEU A 1 544 ? 5.745 22.483 7.385 1.00 76.12 544 LEU A CA 1
ATOM 4285 C C . LEU A 1 544 ? 5.623 23.024 8.816 1.00 76.12 544 LEU A C 1
ATOM 4287 O O . LEU A 1 544 ? 6.617 23.365 9.454 1.00 76.12 544 LEU A O 1
ATOM 4291 N N . SER A 1 545 ? 4.399 23.070 9.346 1.00 79.56 545 SER A N 1
ATOM 4292 C CA . SER A 1 545 ? 4.184 23.355 10.766 1.00 79.56 545 SER A CA 1
ATOM 4293 C C . SER A 1 545 ? 4.217 22.063 11.574 1.00 79.56 545 SER A C 1
ATOM 4295 O O . SER A 1 545 ? 3.367 21.196 11.389 1.00 79.56 545 SER A O 1
ATOM 4297 N N . LEU A 1 546 ? 5.145 21.969 12.527 1.00 78.56 546 LEU A N 1
ATOM 4298 C CA . LEU A 1 546 ? 5.222 20.849 13.472 1.00 78.56 546 LEU A CA 1
ATOM 4299 C C . LEU A 1 546 ? 4.309 21.009 14.693 1.00 78.56 546 LEU A C 1
ATOM 4301 O O . LEU A 1 546 ? 4.257 20.133 15.551 1.00 78.56 546 LEU A O 1
ATOM 4305 N N . THR A 1 547 ? 3.534 22.093 14.770 1.00 81.06 547 THR A N 1
ATOM 4306 C CA . THR A 1 547 ? 2.575 22.327 15.862 1.00 81.06 547 THR A CA 1
ATOM 4307 C C . THR A 1 547 ? 1.630 21.140 16.111 1.00 81.06 547 THR A C 1
ATOM 4309 O O . THR A 1 547 ? 1.411 20.824 17.279 1.00 81.06 547 THR A O 1
ATOM 4312 N N . PRO A 1 548 ? 1.110 20.427 15.085 1.00 81.75 548 PRO A N 1
ATOM 4313 C CA . PRO A 1 548 ? 0.267 19.244 15.296 1.00 81.75 548 PRO A CA 1
ATOM 4314 C C . PRO A 1 548 ? 0.965 18.048 15.965 1.00 81.75 548 PRO A C 1
ATOM 4316 O O . PRO A 1 548 ? 0.288 17.094 16.336 1.00 81.75 548 PRO A O 1
ATOM 4319 N N . TRP A 1 549 ? 2.295 18.073 16.106 1.00 77.69 549 TRP A N 1
ATOM 4320 C CA . TRP A 1 549 ? 3.082 17.072 16.838 1.00 77.69 549 TRP A CA 1
ATOM 4321 C C . TRP A 1 549 ? 3.391 17.490 18.282 1.00 77.69 549 TRP A C 1
ATOM 4323 O O . TRP A 1 549 ? 4.018 16.724 19.013 1.00 77.69 549 TRP A O 1
ATOM 4333 N N . ARG A 1 550 ? 2.959 18.682 18.717 1.00 73.12 550 ARG A N 1
ATOM 4334 C CA . ARG A 1 550 ? 3.142 19.170 20.090 1.00 73.12 550 ARG A CA 1
ATOM 4335 C C . ARG A 1 550 ? 2.234 18.406 21.053 1.00 73.12 550 ARG A C 1
ATOM 4337 O O . ARG A 1 550 ? 1.022 18.390 20.859 1.00 73.12 550 ARG A O 1
ATOM 4344 N N . ASN A 1 551 ? 2.809 17.857 22.124 1.00 57.12 551 ASN A N 1
ATOM 4345 C CA . ASN A 1 551 ? 2.095 17.100 23.158 1.00 57.12 551 ASN A CA 1
ATOM 4346 C C . ASN A 1 551 ? 1.303 15.897 22.608 1.00 57.12 551 ASN A C 1
ATOM 4348 O O . ASN A 1 551 ? 0.192 15.639 23.067 1.00 57.12 551 ASN A O 1
ATOM 4352 N N . LEU A 1 552 ? 1.854 15.148 21.645 1.00 50.28 552 LEU A N 1
ATOM 4353 C CA . LEU A 1 552 ? 1.344 13.794 21.406 1.00 50.28 552 LEU A CA 1
ATOM 4354 C C . LEU A 1 552 ? 1.590 12.975 22.681 1.00 50.28 552 LEU A C 1
ATOM 4356 O O . LEU A 1 552 ? 2.699 13.067 23.225 1.00 50.28 552 LEU A O 1
ATOM 4360 N N . PRO A 1 553 ? 0.593 12.221 23.179 1.00 42.91 553 PRO A N 1
ATOM 4361 C CA . PRO A 1 553 ? 0.729 11.499 24.425 1.00 42.91 553 PRO A CA 1
ATOM 4362 C C . PRO A 1 553 ? 1.973 10.621 24.380 1.00 42.91 553 PRO A C 1
ATOM 4364 O O . PRO A 1 553 ? 2.221 9.875 23.428 1.00 42.91 553 PRO A O 1
ATOM 4367 N N . VAL A 1 554 ? 2.759 10.817 25.437 1.00 34.06 554 VAL A N 1
ATOM 4368 C CA . VAL A 1 554 ? 3.791 9.927 25.953 1.00 34.06 554 VAL A CA 1
ATOM 4369 C C . VAL A 1 554 ? 3.350 8.484 25.738 1.00 34.06 554 VAL A C 1
ATOM 4371 O O . VAL A 1 554 ? 2.171 8.177 25.911 1.00 34.06 554 VAL A O 1
ATOM 4374 N N . GLU A 1 555 ? 4.304 7.644 25.338 1.00 34.25 555 GLU A N 1
ATOM 4375 C CA . GLU A 1 555 ? 4.200 6.187 25.304 1.00 34.25 555 GLU A CA 1
ATOM 4376 C C . GLU A 1 555 ? 3.118 5.666 26.255 1.00 34.25 555 GLU A C 1
ATOM 4378 O O . GLU A 1 555 ? 3.166 5.911 27.465 1.00 34.25 555 GLU A O 1
ATOM 4383 N N . PHE A 1 556 ? 2.135 4.943 25.708 1.00 38.25 556 PHE A N 1
ATOM 4384 C CA . PHE A 1 556 ? 1.279 4.132 26.558 1.00 38.25 556 PHE A CA 1
ATOM 4385 C C . PHE A 1 556 ? 2.193 3.235 27.396 1.00 38.25 556 PHE A C 1
ATOM 4387 O O . PHE A 1 556 ? 3.086 2.598 26.826 1.00 38.25 556 PHE A O 1
ATOM 4394 N N . PRO A 1 557 ? 2.020 3.222 28.728 1.00 34.84 557 PRO A N 1
ATOM 4395 C CA . PRO A 1 557 ? 2.939 2.543 29.617 1.00 34.84 557 PRO A CA 1
ATOM 4396 C C . PRO A 1 557 ? 3.092 1.087 29.191 1.00 34.84 557 PRO A C 1
ATOM 4398 O O . PRO A 1 557 ? 2.119 0.388 28.897 1.00 34.84 557 PRO A O 1
ATOM 4401 N N . THR A 1 558 ? 4.339 0.635 29.164 1.00 39.78 558 THR A N 1
ATOM 4402 C CA . THR A 1 558 ? 4.691 -0.774 29.057 1.00 39.78 558 THR A CA 1
ATOM 4403 C C . THR A 1 558 ? 4.029 -1.545 30.211 1.00 39.78 558 THR A C 1
ATOM 4405 O O . THR A 1 558 ? 4.473 -1.455 31.353 1.00 39.78 558 THR A O 1
ATOM 4408 N N . VAL A 1 559 ? 2.913 -2.213 29.893 1.00 47.25 559 VAL A N 1
ATOM 4409 C CA . VAL A 1 559 ? 2.317 -3.457 30.440 1.00 47.25 559 VAL A CA 1
ATOM 4410 C C . VAL A 1 559 ? 3.161 -4.105 31.566 1.00 47.25 559 VAL A C 1
ATOM 4412 O O . VAL A 1 559 ? 4.337 -4.371 31.350 1.00 47.25 559 VAL A O 1
ATOM 4415 N N . ASP A 1 560 ? 2.712 -4.360 32.807 1.00 57.50 560 ASP A N 1
ATOM 4416 C CA . ASP A 1 560 ? 1.424 -4.917 33.276 1.00 57.50 560 ASP A CA 1
ATOM 4417 C C . ASP A 1 560 ? 0.747 -4.161 34.447 1.00 57.50 560 ASP A C 1
ATOM 4419 O O . ASP A 1 560 ? -0.476 -4.213 34.601 1.00 57.50 560 ASP A O 1
ATOM 4423 N N . ASN A 1 561 ? 1.506 -3.459 35.298 1.00 58.47 561 ASN A N 1
ATOM 4424 C CA . ASN A 1 561 ? 0.991 -2.996 36.599 1.00 58.47 561 ASN A CA 1
ATOM 4425 C C . ASN A 1 561 ? -0.066 -1.881 36.494 1.00 58.47 561 ASN A C 1
ATOM 4427 O O . ASN A 1 561 ? -1.001 -1.849 37.295 1.00 58.47 561 ASN A O 1
ATOM 4431 N N . ASP A 1 562 ? 0.051 -0.973 35.523 1.00 69.00 562 ASP A N 1
ATOM 4432 C CA . ASP A 1 562 ? -0.873 0.163 35.406 1.00 69.00 562 ASP A CA 1
ATOM 4433 C C . ASP A 1 562 ? -2.218 -0.240 34.795 1.00 69.00 562 ASP A C 1
ATOM 4435 O O . ASP A 1 562 ? -3.262 0.234 35.243 1.00 69.00 562 ASP A O 1
ATOM 4439 N N . ILE A 1 563 ? -2.218 -1.184 33.847 1.00 76.88 563 ILE A N 1
ATOM 4440 C CA . ILE A 1 563 ? -3.451 -1.759 33.288 1.00 76.88 563 ILE A CA 1
ATOM 4441 C C . ILE A 1 563 ? -4.165 -2.590 34.351 1.00 76.88 563 ILE A C 1
ATOM 4443 O O . ILE A 1 563 ? -5.376 -2.461 34.505 1.00 76.88 563 ILE A O 1
ATOM 4447 N N . GLN A 1 564 ? -3.436 -3.384 35.141 1.00 81.94 564 GLN A N 1
ATOM 4448 C CA . GLN A 1 564 ? -4.032 -4.114 36.262 1.00 81.94 564 GLN A CA 1
ATOM 4449 C C . GLN A 1 564 ? -4.655 -3.167 37.295 1.00 81.94 564 GLN A C 1
ATOM 4451 O O . GLN A 1 564 ? -5.781 -3.399 37.729 1.00 81.94 564 GLN A O 1
ATOM 4456 N N . ARG A 1 565 ? -3.981 -2.064 37.651 1.00 82.31 565 ARG A N 1
ATOM 4457 C CA . ARG A 1 565 ? -4.541 -1.035 38.548 1.00 82.31 565 ARG A CA 1
ATOM 4458 C C . ARG A 1 565 ? -5.776 -0.358 37.960 1.00 82.31 565 ARG A C 1
ATOM 4460 O O . ARG A 1 565 ? -6.749 -0.147 38.683 1.00 82.31 565 ARG A O 1
ATOM 4467 N N . LEU A 1 566 ? -5.746 -0.026 36.670 1.00 84.69 566 LEU A N 1
ATOM 4468 C CA . LEU A 1 566 ? -6.876 0.567 35.960 1.00 84.69 566 LEU A CA 1
ATOM 4469 C C . LEU A 1 566 ? -8.083 -0.376 35.960 1.00 84.69 566 LEU A C 1
ATOM 4471 O O . LEU A 1 566 ? -9.179 0.039 36.333 1.00 84.69 566 LEU A O 1
ATOM 4475 N N . LEU A 1 567 ? -7.877 -1.639 35.576 1.00 89.31 567 LEU A N 1
ATOM 4476 C CA . LEU A 1 567 ? -8.921 -2.660 35.575 1.00 89.31 567 LEU A CA 1
ATOM 4477 C C . LEU A 1 567 ? -9.462 -2.876 36.990 1.00 89.31 567 LEU A C 1
ATOM 4479 O O . LEU A 1 567 ? -10.674 -2.881 37.165 1.00 89.31 567 LEU A O 1
ATOM 4483 N N . GLN A 1 568 ? -8.604 -2.932 38.012 1.00 90.50 568 GLN A N 1
ATOM 4484 C CA . GLN A 1 568 ? -9.045 -3.075 39.402 1.00 90.50 568 GLN A CA 1
ATOM 4485 C C . GLN A 1 568 ? -9.931 -1.907 39.855 1.00 90.50 568 GLN A C 1
ATOM 4487 O O . GLN A 1 568 ? -10.972 -2.114 40.480 1.00 90.50 568 GLN A O 1
ATOM 4492 N N . LYS A 1 569 ? -9.549 -0.672 39.509 1.00 88.81 569 LYS A N 1
ATOM 4493 C CA . LYS A 1 569 ? -10.339 0.530 39.805 1.00 88.81 569 LYS A CA 1
ATOM 4494 C C . LYS A 1 569 ? -11.676 0.524 39.060 1.00 88.81 569 LYS A C 1
ATOM 4496 O O . LYS A 1 569 ? -12.707 0.873 39.636 1.00 88.81 569 LYS A O 1
ATOM 4501 N N . ALA A 1 570 ? -11.673 0.093 37.801 1.00 91.94 570 ALA A N 1
ATOM 4502 C CA . ALA A 1 570 ? -12.884 -0.080 37.009 1.00 91.94 570 ALA A CA 1
ATOM 4503 C C . ALA A 1 570 ? -13.815 -1.149 37.611 1.00 91.94 570 ALA A C 1
ATOM 4505 O O . ALA A 1 570 ? -15.016 -0.908 37.740 1.00 91.94 570 ALA A O 1
ATOM 4506 N N . GLU A 1 571 ? -13.281 -2.289 38.060 1.00 93.94 571 GLU A N 1
ATOM 4507 C CA . GLU A 1 571 ? -14.047 -3.330 38.757 1.00 93.94 571 GLU A CA 1
ATOM 4508 C C . GLU A 1 571 ? -14.715 -2.797 40.026 1.00 93.94 571 GLU A C 1
ATOM 4510 O O . GLU A 1 571 ? -15.894 -3.070 40.269 1.00 93.94 571 GLU A O 1
ATOM 4515 N N . ASP A 1 572 ? -13.996 -2.006 40.824 1.00 92.00 572 ASP A N 1
ATOM 4516 C CA . ASP A 1 572 ? -14.540 -1.403 42.040 1.00 92.00 572 ASP A CA 1
ATOM 4517 C C . ASP A 1 572 ? -15.668 -0.406 41.729 1.00 92.00 572 ASP A C 1
ATOM 4519 O O . ASP A 1 572 ? -16.721 -0.441 42.381 1.00 92.00 572 ASP A O 1
ATOM 4523 N N . ASN A 1 573 ? -15.506 0.427 40.695 1.00 92.12 573 ASN A N 1
ATOM 4524 C CA . ASN A 1 573 ? -16.553 1.336 40.221 1.00 92.12 573 ASN A CA 1
ATOM 4525 C C . ASN A 1 573 ? -17.800 0.572 39.755 1.00 92.12 573 ASN A C 1
ATOM 4527 O O . ASN A 1 573 ? -18.921 0.894 40.166 1.00 92.12 573 ASN A O 1
ATOM 4531 N N . ILE A 1 574 ? -17.625 -0.465 38.931 1.00 92.31 574 ILE A N 1
ATOM 4532 C CA . ILE A 1 574 ? -18.726 -1.309 38.449 1.00 92.31 574 ILE A CA 1
ATOM 4533 C C . ILE A 1 574 ? -19.417 -2.019 39.617 1.00 92.31 574 ILE A C 1
ATOM 4535 O O . ILE A 1 574 ? -20.649 -2.030 39.692 1.00 92.31 574 ILE A O 1
ATOM 4539 N N . ARG A 1 575 ? -18.660 -2.535 40.593 1.00 91.50 575 ARG A N 1
ATOM 4540 C CA . ARG A 1 575 ? -19.209 -3.167 41.802 1.00 91.50 575 ARG A CA 1
ATOM 4541 C C . ARG A 1 575 ? -20.093 -2.202 42.593 1.00 91.50 575 ARG A C 1
ATOM 4543 O O . ARG A 1 575 ? -21.146 -2.605 43.091 1.00 91.50 575 ARG A O 1
ATOM 4550 N N . GLN A 1 576 ? -19.705 -0.931 42.705 1.00 90.06 576 GLN A N 1
ATOM 4551 C CA . GLN A 1 576 ? -20.531 0.096 43.346 1.00 90.06 576 GLN A CA 1
ATOM 4552 C C . GLN A 1 576 ? -21.789 0.419 42.527 1.00 90.06 576 GLN A C 1
ATOM 4554 O O . GLN A 1 576 ? -22.885 0.451 43.094 1.00 90.06 576 GLN A O 1
ATOM 4559 N N . LYS A 1 577 ? -21.660 0.598 41.204 1.00 89.12 577 LYS A N 1
ATOM 4560 C CA . LYS A 1 577 ? -22.796 0.855 40.300 1.00 89.12 577 LYS A CA 1
ATOM 4561 C C . LYS A 1 577 ? -23.830 -0.274 40.362 1.00 89.12 577 LYS A C 1
ATOM 4563 O O . LYS A 1 577 ? -25.015 0.001 40.537 1.00 89.12 577 LYS A O 1
ATOM 4568 N N . ARG A 1 578 ? -23.394 -1.537 40.335 1.00 89.62 578 ARG A N 1
ATOM 4569 C CA . ARG A 1 578 ? -24.276 -2.712 40.445 1.00 89.62 578 ARG A CA 1
ATOM 4570 C C . ARG A 1 578 ? -25.069 -2.738 41.751 1.00 89.62 578 ARG A C 1
ATOM 4572 O O . ARG A 1 578 ? -26.267 -2.988 41.714 1.00 89.62 578 ARG A O 1
ATOM 4579 N N . LYS A 1 579 ? -24.463 -2.395 42.896 1.00 89.75 579 LYS A N 1
ATOM 4580 C CA . LYS A 1 579 ? -25.198 -2.297 44.176 1.00 89.75 579 LYS A CA 1
ATOM 4581 C C . LYS A 1 579 ? -26.318 -1.255 44.126 1.00 89.75 579 LYS A C 1
ATOM 4583 O O . LYS A 1 579 ? -27.401 -1.500 44.652 1.00 89.75 579 LYS A O 1
ATOM 4588 N N . GLN A 1 580 ? -26.072 -0.107 43.491 1.00 87.31 580 GLN A N 1
ATOM 4589 C CA . GLN A 1 580 ? -27.088 0.940 43.336 1.00 87.31 580 GLN A CA 1
ATOM 4590 C C . GLN A 1 580 ? -28.218 0.501 42.402 1.00 87.31 580 GLN A C 1
ATOM 4592 O O . GLN A 1 580 ? -29.386 0.724 42.715 1.00 87.31 580 GLN A O 1
ATOM 4597 N N . ILE A 1 581 ? -27.879 -0.138 41.277 1.00 86.44 581 ILE A N 1
ATOM 4598 C CA . ILE A 1 581 ? -28.867 -0.677 40.335 1.00 86.44 581 ILE A CA 1
ATOM 4599 C C . ILE A 1 581 ? -29.707 -1.756 41.026 1.00 86.44 581 ILE A C 1
ATOM 4601 O O . ILE A 1 581 ? -30.927 -1.697 40.942 1.00 86.44 581 ILE A O 1
ATOM 4605 N N . GLN A 1 582 ? -29.104 -2.660 41.805 1.00 88.44 582 GLN A N 1
ATOM 4606 C CA . GLN A 1 582 ? -29.851 -3.705 42.514 1.00 88.44 582 GLN A CA 1
ATOM 4607 C C . GLN A 1 582 ? -30.909 -3.129 43.460 1.00 88.44 582 GLN A C 1
ATOM 4609 O O . GLN A 1 582 ? -32.043 -3.607 43.499 1.00 88.44 582 GLN A O 1
ATOM 4614 N N . GLN A 1 583 ? -30.555 -2.087 44.219 1.00 85.75 583 GLN A N 1
ATOM 4615 C CA . GLN A 1 583 ? -31.499 -1.406 45.108 1.00 85.75 583 GLN A CA 1
ATOM 4616 C C . GLN A 1 583 ? -32.652 -0.772 44.322 1.00 85.75 583 GLN A C 1
ATOM 4618 O O . GLN A 1 583 ? -33.806 -0.858 44.736 1.00 85.75 583 GLN A O 1
ATOM 4623 N N . ARG A 1 584 ? -32.351 -0.152 43.177 1.00 85.75 584 ARG A N 1
ATOM 4624 C CA . ARG A 1 584 ? -33.349 0.464 42.293 1.00 85.75 584 ARG A CA 1
ATOM 4625 C C . ARG A 1 584 ? -34.290 -0.562 41.672 1.00 85.75 584 ARG A C 1
ATOM 4627 O O . ARG A 1 584 ? -35.498 -0.355 41.717 1.00 85.75 584 ARG A O 1
ATOM 4634 N N . VAL A 1 585 ? -33.752 -1.664 41.155 1.00 83.62 585 VAL A N 1
ATOM 4635 C CA . VAL A 1 585 ? -34.530 -2.767 40.575 1.00 83.62 585 VAL A CA 1
ATOM 4636 C C . VAL A 1 585 ? -35.462 -3.366 41.630 1.00 83.62 585 VAL A C 1
ATOM 4638 O O . VAL A 1 585 ? -36.672 -3.377 41.429 1.00 83.62 585 VAL A O 1
ATOM 4641 N N . SER A 1 586 ? -34.933 -3.685 42.817 1.00 81.31 586 SER A N 1
ATOM 4642 C CA . SER A 1 586 ? -35.731 -4.222 43.934 1.00 81.31 586 SER A CA 1
ATOM 4643 C C . SER A 1 586 ? -36.859 -3.272 44.369 1.00 81.31 586 SER A C 1
ATOM 4645 O O . SER A 1 586 ? -37.947 -3.710 44.735 1.00 81.31 586 SER A O 1
ATOM 4647 N N . ASN A 1 587 ? -36.624 -1.955 44.317 1.00 75.38 587 ASN A N 1
ATOM 4648 C CA . ASN A 1 587 ? -37.649 -0.950 44.609 1.00 75.38 587 ASN A CA 1
ATOM 4649 C C . ASN A 1 587 ? -38.662 -0.789 43.464 1.00 75.38 587 ASN A C 1
ATOM 4651 O O . ASN A 1 587 ? -39.810 -0.424 43.715 1.00 75.38 587 ASN A O 1
ATOM 4655 N N . SER A 1 588 ? -38.265 -1.039 42.215 1.00 66.75 588 SER A N 1
ATOM 4656 C CA . SER A 1 588 ? -39.131 -0.939 41.036 1.00 66.75 588 SER A CA 1
ATOM 4657 C C . SER A 1 588 ? -40.150 -2.082 40.959 1.00 66.75 588 SER A C 1
ATOM 4659 O O . SER A 1 588 ? -41.271 -1.854 40.502 1.00 66.75 588 SER A O 1
ATOM 4661 N N . ASP A 1 589 ? -39.809 -3.266 41.475 1.00 58.91 589 ASP A N 1
ATOM 4662 C CA . ASP A 1 589 ? -40.692 -4.447 41.531 1.00 58.91 589 ASP A CA 1
ATOM 4663 C C . ASP A 1 589 ? -41.907 -4.283 42.465 1.00 58.91 589 ASP A C 1
ATOM 4665 O O . ASP A 1 589 ? -42.813 -5.116 42.487 1.00 58.91 589 ASP A O 1
ATOM 4669 N N . SER A 1 590 ? -41.985 -3.169 43.201 1.00 48.97 590 SER A N 1
ATOM 4670 C CA . SER A 1 590 ? -43.159 -2.797 44.000 1.00 48.97 590 SER A CA 1
ATOM 4671 C C . SER A 1 590 ? -44.358 -2.305 43.167 1.00 48.97 590 SER A C 1
ATOM 4673 O O . SER A 1 590 ? -45.454 -2.142 43.709 1.00 48.97 590 SER A O 1
ATOM 4675 N N . TYR A 1 591 ? -44.192 -2.110 41.851 1.00 48.34 591 TYR A N 1
ATOM 4676 C CA . TYR A 1 591 ? -45.277 -1.790 40.921 1.00 48.34 591 TYR A CA 1
ATOM 4677 C C . TYR A 1 591 ? -45.668 -3.035 40.115 1.00 48.34 591 TYR A C 1
ATOM 4679 O O . TYR A 1 591 ? -44.880 -3.494 39.287 1.00 48.34 591 TYR A O 1
ATOM 4687 N N . PRO A 1 592 ? -46.878 -3.590 40.303 1.00 45.53 592 PRO A N 1
ATOM 4688 C CA . PRO A 1 592 ? -47.264 -4.811 39.617 1.00 45.53 592 PRO A CA 1
ATOM 4689 C C . PRO A 1 592 ? -47.331 -4.562 38.107 1.00 45.53 592 PRO A C 1
ATOM 4691 O O . PRO A 1 592 ? -48.145 -3.761 37.632 1.00 45.53 592 PRO A O 1
ATOM 4694 N N . VAL A 1 593 ? -46.497 -5.289 37.354 1.00 46.78 593 VAL A N 1
ATOM 4695 C CA . VAL A 1 593 ? -46.634 -5.482 35.904 1.00 46.78 593 VAL A CA 1
ATOM 4696 C C . VAL A 1 593 ? -47.943 -6.232 35.683 1.00 46.78 593 VAL A C 1
ATOM 4698 O O . VAL A 1 593 ? -48.019 -7.457 35.613 1.00 46.78 593 VAL A O 1
ATOM 4701 N N . THR A 1 594 ? -49.033 -5.482 35.669 1.00 42.75 594 THR A N 1
ATOM 4702 C CA . THR A 1 594 ? -50.341 -6.006 35.322 1.00 42.75 594 THR A CA 1
ATOM 4703 C C . THR A 1 594 ? -50.358 -6.164 33.806 1.00 42.75 594 THR A C 1
ATOM 4705 O O . THR A 1 594 ? -50.516 -5.191 33.081 1.00 42.75 594 THR A O 1
ATOM 4708 N N . GLN A 1 595 ? -50.200 -7.419 33.368 1.00 50.16 595 GLN A N 1
ATOM 4709 C CA . GLN A 1 595 ? -50.321 -7.972 32.007 1.00 50.16 595 GLN A CA 1
ATOM 4710 C C . GLN A 1 595 ? -48.998 -8.325 31.321 1.00 50.16 595 GLN A C 1
ATOM 4712 O O . GLN A 1 595 ? -48.125 -7.488 31.112 1.00 50.16 595 GLN A O 1
ATOM 4717 N N . ARG A 1 596 ? -48.920 -9.589 30.880 1.00 58.75 596 ARG A N 1
ATOM 4718 C CA . ARG A 1 596 ? -47.952 -10.068 29.893 1.00 58.75 596 ARG A CA 1
ATOM 4719 C C . ARG A 1 596 ? -48.134 -9.255 28.607 1.00 58.75 596 ARG A C 1
ATOM 4721 O O . ARG A 1 596 ? -49.034 -9.520 27.812 1.00 58.75 596 ARG A O 1
ATOM 4728 N N . SER A 1 597 ? -47.341 -8.207 28.444 1.00 65.56 597 SER A N 1
ATOM 4729 C CA . SER A 1 597 ? -47.388 -7.347 27.267 1.00 65.56 597 SER A CA 1
ATOM 4730 C C . SER A 1 597 ? -46.530 -7.943 26.145 1.00 65.56 597 SER A C 1
ATOM 4732 O O . SER A 1 597 ? -45.585 -8.693 26.401 1.00 65.56 597 SER A O 1
ATOM 4734 N N . SER A 1 598 ? -46.839 -7.613 24.889 1.00 70.19 598 SER A N 1
ATOM 4735 C CA . SER A 1 598 ? -46.023 -8.059 23.750 1.00 70.19 598 SER A CA 1
ATOM 4736 C C . SER A 1 598 ? -44.554 -7.609 23.843 1.00 70.19 598 SER A C 1
ATOM 4738 O O . SER A 1 598 ? -43.703 -8.440 23.537 1.00 70.19 598 SER A O 1
ATOM 4740 N N . PRO A 1 599 ? -44.223 -6.379 24.294 1.00 72.31 599 PRO A N 1
ATOM 4741 C CA . PRO A 1 599 ? -42.834 -5.984 24.540 1.00 72.31 599 PRO A CA 1
ATOM 4742 C C . PRO A 1 599 ? -42.142 -6.851 25.595 1.00 72.31 599 PRO A C 1
ATOM 4744 O O . PRO A 1 599 ? -41.094 -7.409 25.304 1.00 72.31 599 PRO A O 1
ATOM 4747 N N . SER A 1 600 ? -42.774 -7.084 26.750 1.00 69.94 600 SER A N 1
ATOM 4748 C CA . SER A 1 600 ? -42.183 -7.926 27.803 1.00 69.94 600 SER A CA 1
ATOM 4749 C C . SER A 1 600 ? -41.963 -9.380 27.360 1.00 69.94 600 SER A C 1
ATOM 4751 O O . SER A 1 600 ? -40.981 -10.006 27.743 1.00 69.94 600 SER A O 1
ATOM 4753 N N . ALA A 1 601 ? -42.851 -9.923 26.516 1.00 77.31 601 ALA A N 1
ATOM 4754 C CA . ALA A 1 601 ? -42.677 -11.259 25.945 1.00 77.31 601 ALA A CA 1
ATOM 4755 C C . ALA A 1 601 ? -41.553 -11.308 24.894 1.00 77.31 601 ALA A C 1
ATOM 4757 O O . ALA A 1 601 ? -40.880 -12.325 24.771 1.00 77.31 601 ALA A O 1
ATOM 4758 N N . TYR A 1 602 ? -41.328 -10.218 24.155 1.00 82.19 602 TYR A N 1
ATOM 4759 C CA . TYR A 1 602 ? -40.192 -10.105 23.241 1.00 82.19 602 TYR A CA 1
ATOM 4760 C C . TYR A 1 602 ? -38.869 -9.954 24.001 1.00 82.19 602 TYR A C 1
ATOM 4762 O O . TYR A 1 602 ? -37.907 -10.636 23.668 1.00 82.19 602 TYR A O 1
ATOM 4770 N N . SER A 1 603 ? -38.834 -9.133 25.057 1.00 78.81 603 SER A N 1
ATOM 4771 C CA . SER A 1 603 ? -37.659 -8.970 25.923 1.00 78.81 603 SER A CA 1
ATOM 4772 C C . SER A 1 603 ? -37.186 -10.308 26.496 1.00 78.81 603 SER A C 1
ATOM 4774 O O . SER A 1 603 ? -35.988 -10.569 26.539 1.00 78.81 603 SER A O 1
ATOM 4776 N N . TYR A 1 604 ? -38.132 -11.189 26.836 1.00 78.88 604 TYR A N 1
ATOM 4777 C CA . TYR A 1 604 ? -37.845 -12.555 27.259 1.00 78.88 604 TYR A CA 1
ATOM 4778 C C . TYR A 1 604 ? -37.112 -13.379 26.189 1.00 78.88 604 TYR A C 1
ATOM 4780 O O . TYR A 1 604 ? -36.119 -14.017 26.501 1.00 78.88 604 TYR A O 1
ATOM 4788 N N . MET A 1 605 ? -37.559 -13.333 24.927 1.00 86.19 605 MET A N 1
ATOM 4789 C CA . MET A 1 605 ? -36.930 -14.072 23.815 1.00 86.19 605 MET A CA 1
ATOM 4790 C C . MET A 1 605 ? -35.546 -13.528 23.425 1.00 86.19 605 MET A C 1
ATOM 4792 O O . MET A 1 605 ? -34.867 -14.119 22.588 1.00 86.19 605 MET A O 1
ATOM 4796 N N . MET A 1 606 ? -35.163 -12.379 23.983 1.00 88.81 606 MET A N 1
ATOM 4797 C CA . MET A 1 606 ? -33.890 -11.702 23.758 1.00 88.81 606 MET A CA 1
ATOM 4798 C C . MET A 1 606 ? -32.985 -11.770 25.000 1.00 88.81 606 MET A C 1
ATOM 4800 O O . MET A 1 606 ? -32.069 -10.954 25.134 1.00 88.81 606 MET A O 1
ATOM 4804 N N . ARG A 1 607 ? -33.240 -12.685 25.945 1.00 86.88 607 ARG A N 1
ATOM 4805 C CA . ARG A 1 607 ? -32.414 -12.830 27.150 1.00 86.88 607 ARG A CA 1
ATOM 4806 C C . ARG A 1 607 ? -31.000 -13.296 26.812 1.00 86.88 607 ARG A C 1
ATOM 4808 O O . ARG A 1 607 ? -30.753 -14.020 25.845 1.00 86.88 607 ARG A O 1
ATOM 4815 N N . ALA A 1 608 ? -30.056 -12.863 27.640 1.00 90.56 608 ALA A N 1
ATOM 4816 C CA . ALA A 1 608 ? -28.676 -13.298 27.540 1.00 90.56 608 ALA A CA 1
ATOM 4817 C C . ALA A 1 608 ? -28.532 -14.747 28.017 1.00 90.56 608 ALA A C 1
ATOM 4819 O O . ALA A 1 608 ? -28.965 -15.104 29.113 1.00 90.56 608 ALA A O 1
ATOM 4820 N N . LYS A 1 609 ? -27.844 -15.567 27.222 1.00 89.62 609 LYS A N 1
ATOM 4821 C CA . LYS A 1 609 ? -27.282 -16.838 27.686 1.00 89.62 609 LYS A CA 1
ATOM 4822 C C . LYS A 1 609 ? -26.261 -16.559 28.791 1.00 89.62 609 LYS A C 1
ATOM 4824 O O . LYS A 1 609 ? -25.580 -15.532 28.768 1.00 89.62 609 LYS A O 1
ATOM 4829 N N . GLU A 1 610 ? -26.081 -17.502 29.713 1.00 88.31 610 GLU A N 1
ATOM 4830 C CA . GLU A 1 610 ? -25.171 -17.348 30.861 1.00 88.31 610 GLU A CA 1
ATOM 4831 C C . GLU A 1 610 ? -23.749 -16.931 30.437 1.00 88.31 610 GLU A C 1
ATOM 4833 O O . GLU A 1 610 ? -23.159 -16.017 31.017 1.00 88.31 610 GLU A O 1
ATOM 4838 N N . THR A 1 611 ? -23.216 -17.543 29.376 1.00 90.06 611 THR A N 1
ATOM 4839 C CA . THR A 1 611 ? -21.903 -17.195 28.812 1.00 90.06 611 THR A CA 1
ATOM 4840 C C . THR A 1 611 ? -21.863 -15.763 28.274 1.00 90.06 611 THR A C 1
ATOM 4842 O O . THR A 1 611 ? -20.895 -15.045 28.519 1.00 90.06 611 THR A O 1
ATOM 4845 N N . ALA A 1 612 ? -22.918 -15.310 27.588 1.00 92.25 612 ALA A N 1
ATOM 4846 C CA . ALA A 1 612 ? -23.005 -13.938 27.090 1.00 92.25 612 ALA A CA 1
ATOM 4847 C C . ALA A 1 612 ? -23.043 -12.927 28.248 1.00 92.25 612 ALA A C 1
ATOM 4849 O O . ALA A 1 612 ? -22.322 -11.931 28.215 1.00 92.25 612 ALA A O 1
ATOM 4850 N N . ALA A 1 613 ? -23.814 -13.215 29.303 1.00 91.56 613 ALA A N 1
ATOM 4851 C CA . ALA A 1 613 ? -23.885 -12.387 30.507 1.00 91.56 613 ALA A CA 1
ATOM 4852 C C . ALA A 1 613 ? -22.524 -12.283 31.223 1.00 91.56 613 ALA A C 1
ATOM 4854 O O . ALA A 1 613 ? -22.096 -11.188 31.596 1.00 91.56 613 ALA A O 1
ATOM 4855 N N . LYS A 1 614 ? -21.798 -13.402 31.353 1.00 90.69 614 LYS A N 1
ATOM 4856 C CA . LYS A 1 614 ? -20.438 -13.440 31.918 1.00 90.69 614 LYS A CA 1
ATOM 4857 C C . LYS A 1 614 ? -19.445 -12.603 31.110 1.00 90.69 614 LYS A C 1
ATOM 4859 O O . LYS A 1 614 ? -18.715 -11.796 31.682 1.00 90.69 614 LYS A O 1
ATOM 4864 N N . LEU A 1 615 ? -19.442 -12.747 29.785 1.00 91.75 615 LEU A N 1
ATOM 4865 C CA . LEU A 1 615 ? -18.571 -11.966 28.901 1.00 91.75 615 LEU A CA 1
ATOM 4866 C C . LEU A 1 615 ? -18.935 -10.474 28.897 1.00 91.75 615 LEU A C 1
ATOM 4868 O O . LEU A 1 615 ? -18.045 -9.622 28.860 1.00 91.75 615 LEU A O 1
ATOM 4872 N N . SER A 1 616 ? -20.221 -10.136 29.013 1.00 92.69 616 SER A N 1
ATOM 4873 C CA . SER A 1 616 ? -20.650 -8.745 29.182 1.00 92.69 616 SER A CA 1
ATOM 4874 C C . SER A 1 616 ? -20.189 -8.146 30.503 1.00 92.69 616 SER A C 1
ATOM 4876 O O . SER A 1 616 ? -19.823 -6.975 30.543 1.00 92.69 616 SER A O 1
ATOM 4878 N N . ALA A 1 617 ? -20.138 -8.932 31.581 1.00 92.25 617 ALA A N 1
ATOM 4879 C CA . ALA A 1 617 ? -19.614 -8.448 32.853 1.00 92.25 617 ALA A CA 1
ATOM 4880 C C . ALA A 1 617 ? -18.139 -8.021 32.737 1.00 92.25 617 ALA A C 1
ATOM 4882 O O . ALA A 1 617 ? -17.782 -6.958 33.240 1.00 92.25 617 ALA A O 1
ATOM 4883 N N . ALA A 1 618 ? -17.309 -8.779 32.010 1.00 93.38 618 ALA A N 1
ATOM 4884 C CA . ALA A 1 618 ? -15.950 -8.344 31.671 1.00 93.38 618 ALA A CA 1
ATOM 4885 C C . ALA A 1 618 ? -15.974 -7.081 30.793 1.00 93.38 618 ALA A C 1
ATOM 4887 O O . ALA A 1 618 ? -15.263 -6.112 31.052 1.00 93.38 618 ALA A O 1
ATOM 4888 N N . SER A 1 619 ? -16.844 -7.071 29.781 1.00 93.56 619 SER A N 1
ATOM 4889 C CA . SER A 1 619 ? -17.009 -5.960 28.839 1.00 93.56 619 SER A CA 1
ATOM 4890 C C . SER A 1 619 ? -17.386 -4.641 29.531 1.00 93.56 619 SER A C 1
ATOM 4892 O O . SER A 1 619 ? -16.944 -3.574 29.118 1.00 93.56 619 SER A O 1
ATOM 4894 N N . GLU A 1 620 ? -18.207 -4.679 30.582 1.00 91.62 620 GLU A N 1
ATOM 4895 C CA . GLU A 1 620 ? -18.559 -3.513 31.406 1.00 91.62 620 GLU A CA 1
ATOM 4896 C C . GLU A 1 620 ? -17.348 -2.925 32.130 1.00 91.62 620 GLU A C 1
ATOM 4898 O O . GLU A 1 620 ? -17.205 -1.703 32.181 1.00 91.62 620 GLU A O 1
ATOM 4903 N N . VAL A 1 621 ? -16.465 -3.777 32.656 1.00 93.88 621 VAL A N 1
ATOM 4904 C CA . VAL A 1 621 ? -15.220 -3.335 33.297 1.00 93.88 621 VAL A CA 1
ATOM 4905 C C . VAL A 1 621 ? -14.303 -2.680 32.273 1.00 93.88 621 VAL A C 1
ATOM 4907 O O . VAL A 1 621 ? -13.759 -1.613 32.543 1.00 93.88 621 VAL A O 1
ATOM 4910 N N . LEU A 1 622 ? -14.178 -3.265 31.080 1.00 92.62 622 LEU A N 1
ATOM 4911 C CA . LEU A 1 622 ? -13.399 -2.679 29.988 1.00 92.62 622 LEU A CA 1
ATOM 4912 C C . LEU A 1 622 ? -13.950 -1.310 29.560 1.00 92.62 622 LEU A C 1
ATOM 4914 O O . LEU A 1 622 ? -13.172 -0.382 29.322 1.00 92.62 622 LEU A O 1
ATOM 4918 N N . LEU A 1 623 ? -15.278 -1.148 29.544 1.00 89.75 623 LEU A N 1
ATOM 4919 C CA . LEU A 1 623 ? -15.916 0.124 29.205 1.00 89.75 623 LEU A CA 1
ATOM 4920 C C . LEU A 1 623 ? -15.641 1.182 30.271 1.00 89.75 623 LEU A C 1
ATOM 4922 O O . LEU A 1 623 ? -15.330 2.323 29.950 1.00 89.75 623 LEU A O 1
ATOM 4926 N N . GLU A 1 624 ? -15.729 0.803 31.544 1.00 89.88 624 GLU A N 1
ATOM 4927 C CA . GLU A 1 624 ? -15.425 1.700 32.656 1.00 89.88 624 GLU A CA 1
ATOM 4928 C C . GLU A 1 624 ? -13.940 2.072 32.684 1.00 89.88 624 GLU A C 1
ATOM 4930 O O . GLU A 1 624 ? -13.612 3.240 32.864 1.00 89.88 624 GLU A O 1
ATOM 4935 N N . ALA A 1 625 ? -13.038 1.118 32.447 1.00 88.00 625 ALA A N 1
ATOM 4936 C CA . ALA A 1 625 ? -11.603 1.367 32.327 1.00 88.00 625 ALA A CA 1
ATOM 4937 C C . ALA A 1 625 ? -11.305 2.352 31.187 1.00 88.00 625 ALA A C 1
ATOM 4939 O O . ALA A 1 625 ? -10.544 3.303 31.356 1.00 88.00 625 ALA A O 1
ATOM 4940 N N . THR A 1 626 ? -11.975 2.172 30.052 1.00 84.81 626 THR A N 1
ATOM 4941 C CA . THR A 1 626 ? -11.930 3.090 28.910 1.00 84.81 626 THR A CA 1
ATOM 4942 C C . THR A 1 626 ? -12.431 4.486 29.292 1.00 84.81 626 THR A C 1
ATOM 4944 O O . THR A 1 626 ? -11.781 5.484 28.986 1.00 84.81 626 THR A O 1
ATOM 4947 N N . MET A 1 627 ? -13.552 4.584 30.009 1.00 80.06 627 MET A N 1
ATOM 4948 C CA . MET A 1 627 ? -14.074 5.865 30.490 1.00 80.06 627 MET A CA 1
ATOM 4949 C C . MET A 1 627 ? -13.140 6.541 31.498 1.00 80.06 627 MET A C 1
ATOM 4951 O O . MET A 1 627 ? -12.991 7.759 31.451 1.00 80.06 627 MET A O 1
ATOM 4955 N N . LEU A 1 628 ? -12.503 5.777 32.389 1.00 79.44 628 LEU A N 1
ATOM 4956 C CA . LEU A 1 628 ? -11.523 6.288 33.347 1.00 79.44 628 LEU A CA 1
ATOM 4957 C C . LEU A 1 628 ? -10.309 6.878 32.626 1.00 79.44 628 LEU A C 1
ATOM 4959 O O . LEU A 1 628 ? -9.919 7.996 32.953 1.00 79.44 628 LEU A O 1
ATOM 4963 N N . LEU A 1 629 ? -9.795 6.186 31.602 1.00 73.62 629 LEU A N 1
ATOM 4964 C CA . LEU A 1 629 ? -8.746 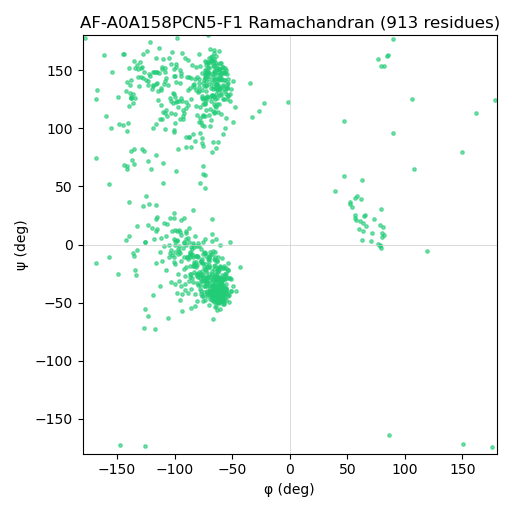6.701 30.712 1.00 73.62 629 LEU A CA 1
ATOM 4965 C C . LEU A 1 629 ? -9.184 7.959 29.949 1.00 73.62 629 LEU A C 1
ATOM 4967 O O . LEU A 1 629 ? -8.380 8.848 29.701 1.00 73.62 629 LEU A O 1
ATOM 4971 N N . ALA A 1 630 ? -10.455 8.043 29.560 1.00 66.94 630 ALA A N 1
ATOM 4972 C CA . ALA A 1 630 ? -10.983 9.171 28.799 1.00 66.94 630 ALA A CA 1
ATOM 4973 C C . ALA A 1 630 ? -11.404 10.378 29.662 1.00 66.94 630 ALA A C 1
ATOM 4975 O O . ALA A 1 630 ? -11.760 11.423 29.115 1.00 66.94 630 ALA A O 1
ATOM 4976 N N . SER A 1 631 ? -11.434 10.257 30.995 1.00 61.78 631 SER A N 1
ATOM 4977 C CA . SER A 1 631 ? -11.987 11.288 31.883 1.00 61.78 631 SER A CA 1
ATOM 4978 C C . SER A 1 631 ? -10.907 12.152 32.544 1.00 61.78 631 SER A C 1
ATOM 4980 O O . SER A 1 631 ? -10.000 11.658 33.201 1.00 61.78 631 SER A O 1
ATOM 4982 N N . SER A 1 632 ? -11.067 13.477 32.480 1.00 47.56 632 SER A N 1
ATOM 4983 C CA . SER A 1 632 ? -10.136 14.471 33.048 1.00 47.56 632 SER A CA 1
ATOM 4984 C C . SER A 1 632 ? -10.154 14.598 34.582 1.00 47.56 632 SER A C 1
ATOM 4986 O O . SER A 1 632 ? -9.534 15.508 35.141 1.00 47.56 632 SER A O 1
ATOM 4988 N N . ARG A 1 633 ? -10.920 13.752 35.286 1.00 43.00 633 ARG A N 1
ATOM 4989 C CA . ARG A 1 633 ? -11.176 13.894 36.731 1.00 43.00 633 ARG A CA 1
ATOM 4990 C C . ARG A 1 633 ? -10.170 13.170 37.616 1.00 43.00 633 ARG A C 1
ATOM 4992 O O . ARG A 1 633 ? -10.070 13.523 38.789 1.00 43.00 633 ARG A O 1
ATOM 4999 N N . ASP A 1 634 ? -9.435 12.208 37.076 1.00 47.25 634 ASP A N 1
ATOM 5000 C CA . ASP A 1 634 ? -8.462 11.426 37.828 1.00 47.25 634 ASP A CA 1
ATOM 5001 C C . ASP A 1 634 ? -7.044 11.838 37.436 1.00 47.25 634 ASP A C 1
ATOM 5003 O O . ASP A 1 634 ? -6.641 11.674 36.292 1.00 47.25 634 ASP A O 1
ATOM 5007 N N . ARG A 1 635 ? -6.280 12.407 38.378 1.00 48.16 635 ARG A N 1
ATOM 5008 C CA . ARG A 1 635 ? -4.899 12.859 38.116 1.00 48.16 635 ARG A CA 1
ATOM 5009 C C . ARG A 1 635 ? -3.901 11.705 37.978 1.00 48.16 635 ARG A C 1
ATOM 5011 O O . ARG A 1 635 ? -2.763 11.955 37.597 1.00 48.16 635 ARG A O 1
ATOM 5018 N N . ASP A 1 636 ? -4.330 10.485 38.295 1.00 44.53 636 ASP A N 1
ATOM 5019 C CA . ASP A 1 636 ? -3.496 9.283 38.272 1.00 44.53 636 ASP A CA 1
ATOM 5020 C C . ASP A 1 636 ? -3.386 8.654 36.870 1.00 44.53 636 ASP A C 1
ATOM 5022 O O . ASP A 1 636 ? -2.504 7.829 36.649 1.00 44.53 636 ASP A O 1
ATOM 5026 N N . PHE A 1 637 ? -4.248 9.036 35.915 1.00 50.12 637 PHE A N 1
ATOM 5027 C CA . PHE A 1 637 ? -4.279 8.469 34.561 1.00 50.12 637 PHE A CA 1
ATOM 5028 C C . PHE A 1 637 ? -4.381 9.572 33.489 1.00 50.12 637 PHE A C 1
ATOM 5030 O O . PHE A 1 637 ? -4.857 10.674 33.758 1.00 50.12 637 PHE A O 1
ATOM 5037 N N . PHE A 1 638 ? -3.858 9.304 32.286 1.00 46.47 638 PHE A N 1
ATOM 5038 C CA . PHE A 1 638 ? -3.705 10.292 31.208 1.00 46.47 638 PHE A CA 1
ATOM 5039 C C . PHE A 1 638 ? -5.025 10.980 30.831 1.00 46.47 638 PHE A C 1
ATOM 5041 O O . PHE A 1 638 ? -6.070 10.349 30.752 1.00 46.47 638 PHE A O 1
ATOM 5048 N N . ASN A 1 639 ? -4.963 12.281 30.549 1.00 45.75 639 ASN A N 1
ATOM 5049 C CA . ASN A 1 639 ? -6.108 13.072 30.107 1.00 45.75 639 ASN A CA 1
ATOM 5050 C C . ASN A 1 639 ? -6.250 12.986 28.578 1.00 45.75 639 ASN A C 1
ATOM 5052 O O . ASN A 1 639 ? -5.628 13.778 27.871 1.00 45.75 639 ASN A O 1
ATOM 5056 N N . LEU A 1 640 ? -7.048 12.041 28.074 1.00 49.75 640 LEU A N 1
ATOM 5057 C CA . LEU A 1 640 ? -7.351 11.938 26.641 1.00 49.75 640 LEU A CA 1
ATOM 5058 C C . LEU A 1 640 ? -8.398 12.999 26.252 1.00 49.75 640 LEU A C 1
ATOM 5060 O O . LEU A 1 640 ? -9.525 12.996 26.750 1.00 49.75 640 LEU A O 1
ATOM 5064 N N . GLY A 1 641 ? -8.044 13.919 25.350 1.00 45.50 641 GLY A N 1
ATOM 5065 C CA . GLY A 1 641 ? -9.004 14.885 24.794 1.00 45.50 641 GLY A CA 1
ATOM 5066 C C . GLY A 1 641 ? -10.094 14.209 23.944 1.00 45.50 641 GLY A C 1
ATOM 5067 O O . GLY A 1 641 ? -9.944 13.061 23.530 1.00 45.50 641 GLY A O 1
ATOM 5068 N N . ASP A 1 642 ? -11.173 14.928 23.597 1.00 42.38 642 ASP A N 1
ATOM 5069 C CA . ASP A 1 642 ? -12.284 14.400 22.767 1.00 42.38 642 ASP A CA 1
ATOM 5070 C C . ASP A 1 642 ? -11.830 13.790 21.420 1.00 42.38 642 ASP A C 1
ATOM 5072 O O . ASP A 1 642 ? -12.523 12.948 20.854 1.00 42.38 642 ASP A O 1
ATOM 5076 N N . TYR A 1 643 ? -10.650 14.178 20.925 1.00 40.22 643 TYR A N 1
ATOM 5077 C CA . TYR A 1 643 ? -10.037 13.685 19.687 1.00 40.22 643 TYR A CA 1
ATOM 5078 C C . TYR A 1 643 ? -9.243 12.368 19.857 1.00 40.22 643 TYR A C 1
ATOM 5080 O O . TYR A 1 643 ? -8.997 11.670 18.875 1.00 40.22 643 TYR A O 1
ATOM 5088 N N . GLU A 1 644 ? -8.861 11.997 21.085 1.00 50.19 644 GLU A N 1
ATOM 5089 C CA . GLU A 1 644 ? -8.024 10.819 21.389 1.00 50.19 644 GLU A CA 1
ATOM 5090 C C . GLU A 1 644 ? -8.822 9.597 21.865 1.00 50.19 644 GLU A C 1
ATOM 5092 O O . GLU A 1 644 ? -8.292 8.493 21.951 1.00 50.19 644 GLU A O 1
ATOM 5097 N N . LYS A 1 645 ? -10.130 9.762 22.083 1.00 48.12 645 LYS A N 1
ATOM 5098 C CA . LYS A 1 645 ? -11.070 8.693 22.451 1.00 48.12 645 LYS A CA 1
ATOM 5099 C C . LYS A 1 645 ? -11.094 7.525 21.448 1.00 48.12 645 LYS A C 1
ATOM 5101 O O . LYS A 1 645 ? -11.267 6.380 21.844 1.00 48.12 645 LYS A O 1
ATOM 5106 N N . ASN A 1 646 ? -10.823 7.781 20.167 1.00 45.16 646 ASN A N 1
ATOM 5107 C CA . ASN A 1 646 ? -10.747 6.746 19.124 1.00 45.16 646 ASN A CA 1
ATOM 5108 C C . ASN A 1 646 ? -9.351 6.103 18.970 1.00 45.16 646 ASN A C 1
ATOM 5110 O O . ASN A 1 646 ? -9.163 5.283 18.075 1.00 45.16 646 ASN A O 1
ATOM 5114 N N . ARG A 1 647 ? -8.368 6.488 19.798 1.00 50.72 647 ARG A N 1
ATOM 5115 C CA . ARG A 1 647 ? -6.957 6.049 19.735 1.00 50.72 647 ARG A CA 1
ATOM 5116 C C . ARG A 1 647 ? -6.533 5.234 20.961 1.00 50.72 647 ARG A C 1
ATOM 5118 O O . ARG A 1 647 ? -5.359 5.197 21.318 1.00 50.72 647 ARG A O 1
ATOM 5125 N N . ILE A 1 648 ? -7.499 4.615 21.633 1.00 59.75 648 ILE A N 1
ATOM 5126 C CA . ILE A 1 648 ? -7.228 3.732 22.766 1.00 59.75 648 ILE A CA 1
ATOM 5127 C C . ILE A 1 648 ? -6.497 2.482 22.236 1.00 59.75 648 ILE A C 1
ATOM 5129 O O . ILE A 1 648 ? -6.987 1.872 21.282 1.00 59.75 648 ILE A O 1
ATOM 5133 N N . PRO A 1 649 ? -5.341 2.096 22.809 1.00 54.31 649 PRO A N 1
ATOM 5134 C CA . PRO A 1 649 ? -4.536 1.000 22.292 1.00 54.31 649 PRO A CA 1
ATOM 5135 C C . PRO A 1 649 ? -5.290 -0.319 22.363 1.00 54.31 649 PRO A C 1
ATOM 5137 O O . PRO A 1 649 ? -5.936 -0.640 23.367 1.00 54.31 649 PRO A O 1
ATOM 5140 N N . LYS A 1 650 ? -5.118 -1.136 21.325 1.00 64.25 650 LYS A N 1
ATOM 5141 C CA . LYS A 1 650 ? -5.582 -2.522 21.318 1.00 64.25 650 LYS A CA 1
ATOM 5142 C C . LYS A 1 650 ? -4.644 -3.381 22.163 1.00 64.25 650 LYS A C 1
ATOM 5144 O O . LYS A 1 650 ? -3.684 -3.956 21.661 1.00 64.25 650 LYS A O 1
ATOM 5149 N N . VAL A 1 651 ? -4.911 -3.451 23.463 1.00 69.56 651 VAL A N 1
ATOM 5150 C CA . VAL A 1 651 ? -4.193 -4.344 24.383 1.00 69.56 651 VAL A CA 1
ATOM 5151 C C . VAL A 1 651 ? -4.802 -5.746 24.314 1.00 69.56 651 VAL A C 1
ATOM 5153 O O . VAL A 1 651 ? -6.026 -5.889 24.313 1.00 69.56 651 VAL A O 1
ATOM 5156 N N . ASN A 1 652 ? -3.964 -6.789 24.299 1.00 72.94 652 ASN A N 1
ATOM 5157 C CA . ASN A 1 652 ? -4.441 -8.156 24.500 1.00 72.94 652 ASN A CA 1
ATOM 5158 C C . ASN A 1 652 ? -4.889 -8.339 25.962 1.00 72.94 652 ASN A C 1
ATOM 5160 O O . ASN A 1 652 ? -4.074 -8.334 26.885 1.00 72.94 652 ASN A O 1
ATOM 5164 N N . LEU A 1 653 ? -6.198 -8.497 26.157 1.00 82.69 653 LEU A N 1
ATOM 5165 C CA . LEU A 1 653 ? -6.839 -8.671 27.461 1.00 82.69 653 LEU A CA 1
ATOM 5166 C C . LEU A 1 653 ? -7.516 -10.040 27.594 1.00 82.69 653 LEU A C 1
ATOM 5168 O O . LEU A 1 653 ? -8.389 -10.218 28.444 1.00 82.69 653 LEU A O 1
ATOM 5172 N N . ASP A 1 654 ? -7.110 -11.030 26.795 1.00 81.38 654 ASP A N 1
ATOM 5173 C CA . ASP A 1 654 ? -7.695 -12.373 26.857 1.00 81.38 654 ASP A CA 1
ATOM 5174 C C . ASP A 1 654 ? -7.493 -13.017 28.237 1.00 81.38 654 ASP A C 1
ATOM 5176 O O . ASP A 1 654 ? -8.407 -13.663 28.747 1.00 81.38 654 ASP A O 1
ATOM 5180 N N . TRP A 1 655 ? -6.357 -12.751 28.897 1.00 84.69 655 TRP A N 1
ATOM 5181 C CA . TRP A 1 655 ? -6.083 -13.196 30.271 1.00 84.69 655 TRP A CA 1
ATOM 5182 C C . TRP A 1 655 ? -7.101 -12.660 31.290 1.00 84.69 655 TRP A C 1
ATOM 5184 O O . TRP A 1 655 ? -7.405 -13.333 32.275 1.00 84.69 655 TRP A O 1
ATOM 5194 N N . PHE A 1 656 ? -7.634 -11.456 31.067 1.00 87.88 656 PHE A N 1
ATOM 5195 C CA . PHE A 1 656 ? -8.638 -10.828 31.923 1.00 87.88 656 PHE A CA 1
ATOM 5196 C C . PHE A 1 656 ? -10.026 -11.385 31.598 1.00 87.88 656 PHE A C 1
ATOM 5198 O O . PHE A 1 656 ? -10.737 -11.853 32.485 1.00 87.88 656 PHE A O 1
ATOM 5205 N N . ILE A 1 657 ? -10.381 -11.435 30.311 1.00 87.31 657 ILE A N 1
ATOM 5206 C CA . ILE A 1 657 ? -11.675 -11.954 29.845 1.00 87.31 657 ILE A CA 1
ATOM 5207 C C . ILE A 1 657 ? -11.857 -13.426 30.252 1.00 87.31 657 ILE A C 1
ATOM 5209 O O . ILE A 1 657 ? -12.944 -13.815 30.687 1.00 87.31 657 ILE A O 1
ATOM 5213 N N . SER A 1 658 ? -10.791 -14.237 30.204 1.00 83.69 658 SER A N 1
ATOM 5214 C CA . SER A 1 658 ? -10.840 -15.654 30.594 1.00 83.69 658 SER A CA 1
ATOM 5215 C C . SER A 1 658 ? -11.196 -15.886 32.067 1.00 83.69 658 SER A C 1
ATOM 5217 O O . SER A 1 658 ? -11.661 -16.969 32.414 1.00 83.69 658 SER A O 1
ATOM 5219 N N . GLN A 1 659 ? -11.033 -14.880 32.937 1.00 88.38 659 GLN A N 1
ATOM 5220 C CA . GLN A 1 659 ? -11.423 -14.981 34.351 1.00 88.38 659 GLN A CA 1
ATOM 5221 C C . GLN A 1 659 ? -12.943 -14.962 34.530 1.00 88.38 659 GLN A C 1
ATOM 5223 O O . GLN A 1 659 ? -13.462 -15.547 35.479 1.00 88.38 659 GLN A O 1
ATOM 5228 N N . TYR A 1 660 ? -13.660 -14.312 33.610 1.00 86.94 660 TYR A N 1
ATOM 5229 C CA . TYR A 1 660 ? -15.118 -14.195 33.645 1.00 86.94 660 TYR A CA 1
ATOM 5230 C C . TYR A 1 660 ? -15.810 -15.376 32.958 1.00 86.94 660 TYR A C 1
ATOM 5232 O O . TYR A 1 660 ? -16.896 -15.782 33.372 1.00 86.94 660 TYR A O 1
ATOM 5240 N N . SER A 1 661 ? -15.181 -15.950 31.930 1.00 78.94 661 SER A N 1
ATOM 5241 C CA . SER A 1 661 ? -15.694 -17.108 31.193 1.00 78.94 661 SER A CA 1
ATOM 5242 C C . SER A 1 661 ? -14.651 -18.231 31.150 1.00 78.94 661 SER A C 1
ATOM 5244 O O . SER A 1 661 ? -13.956 -18.376 30.142 1.00 78.94 661 SER A O 1
ATOM 5246 N N . PRO A 1 662 ? -14.518 -19.024 32.231 1.00 69.81 662 PRO A N 1
ATOM 5247 C CA . PRO A 1 662 ? -13.590 -20.149 32.261 1.00 69.81 662 PRO A CA 1
ATOM 5248 C C . PRO A 1 662 ? -13.983 -21.232 31.238 1.00 69.81 662 PRO A C 1
ATOM 5250 O O . PRO A 1 662 ? -15.134 -21.262 30.794 1.00 69.81 662 PRO A O 1
ATOM 5253 N N . PRO A 1 663 ? -13.057 -22.148 30.888 1.00 70.19 663 PRO A N 1
ATOM 5254 C CA . PRO A 1 663 ? -13.318 -23.225 29.937 1.00 70.19 663 PRO A CA 1
ATOM 5255 C C . PRO A 1 663 ? -14.581 -24.018 30.290 1.00 70.19 663 PRO A C 1
ATOM 5257 O O . PRO A 1 663 ? -14.700 -24.572 31.386 1.00 70.19 663 PRO A O 1
ATOM 5260 N N . ASP A 1 664 ? -15.514 -24.080 29.342 1.00 76.94 664 ASP A N 1
ATOM 5261 C CA . ASP A 1 664 ? -16.814 -24.727 29.493 1.00 76.94 664 ASP A CA 1
ATOM 5262 C C . ASP A 1 664 ? -16.882 -25.980 28.609 1.00 76.94 664 ASP A C 1
ATOM 5264 O O . ASP A 1 664 ? -16.539 -25.961 27.428 1.00 76.94 664 ASP A O 1
ATOM 5268 N N . LYS A 1 665 ? -17.381 -27.087 29.167 1.00 81.56 665 LYS A N 1
ATOM 5269 C CA . LYS A 1 665 ? -17.613 -28.337 28.428 1.00 81.56 665 LYS A CA 1
ATOM 5270 C C . LYS A 1 665 ? -18.636 -28.168 27.301 1.00 81.56 665 LYS A C 1
ATOM 5272 O O . LYS A 1 665 ? -18.636 -28.957 26.361 1.00 81.56 665 LYS A O 1
ATOM 5277 N N . CYS A 1 666 ? -19.512 -27.170 27.398 1.00 85.56 666 CYS A N 1
ATOM 5278 C CA . CYS A 1 666 ? -20.484 -26.831 26.365 1.00 85.56 666 CYS A CA 1
ATOM 5279 C C . CYS A 1 666 ? -19.861 -26.077 25.172 1.00 85.56 666 CYS A C 1
ATOM 5281 O O . CYS A 1 666 ? -20.494 -26.000 24.114 1.00 85.56 666 CYS A O 1
ATOM 5283 N N . LEU A 1 667 ? -18.642 -25.542 25.335 1.00 85.69 667 LEU A N 1
ATOM 5284 C CA . LEU A 1 667 ? -17.930 -24.668 24.399 1.00 85.69 667 LEU A CA 1
ATOM 5285 C C . LEU A 1 667 ? -16.468 -25.102 24.260 1.00 85.69 667 LEU A C 1
ATOM 5287 O O . LEU A 1 667 ? -15.544 -24.427 24.706 1.00 85.69 667 LEU A O 1
ATOM 5291 N N . THR A 1 668 ? -16.262 -26.255 23.628 1.00 81.31 668 THR A N 1
ATOM 5292 C CA . THR A 1 668 ? -14.925 -26.794 23.363 1.00 81.31 668 THR A CA 1
ATOM 5293 C C . THR A 1 668 ? -14.137 -25.876 22.430 1.00 81.31 668 THR A C 1
ATOM 5295 O O . THR A 1 668 ? -14.621 -25.537 21.347 1.00 81.31 668 THR A O 1
ATOM 5298 N N . SER A 1 669 ? -12.915 -25.531 22.830 1.00 82.56 669 SER A N 1
ATOM 5299 C CA . SER A 1 669 ? -11.981 -24.681 22.083 1.00 82.56 669 SER A CA 1
ATOM 5300 C C . SER A 1 669 ? -10.634 -25.385 21.878 1.00 82.56 669 SER A C 1
ATOM 5302 O O . SER A 1 669 ? -9.571 -24.802 22.095 1.00 82.56 669 SER A O 1
ATOM 5304 N N . ASP A 1 670 ? -10.679 -26.676 21.547 1.00 81.75 670 ASP A N 1
ATOM 5305 C CA . ASP A 1 670 ? -9.481 -27.504 21.424 1.00 81.75 670 ASP A CA 1
ATOM 5306 C C . ASP A 1 670 ? -8.629 -27.061 20.225 1.00 81.75 670 ASP A C 1
ATOM 5308 O O . ASP A 1 670 ? -9.146 -26.739 19.149 1.00 81.75 670 ASP A O 1
ATOM 5312 N N . LEU A 1 671 ? -7.310 -27.052 20.424 1.00 81.25 671 LEU A N 1
ATOM 5313 C CA . LEU A 1 671 ? -6.309 -26.781 19.396 1.00 81.25 671 LEU A CA 1
ATOM 5314 C C . LEU A 1 671 ? -5.268 -27.914 19.359 1.00 81.25 671 LEU A C 1
ATOM 5316 O O . LEU A 1 671 ? -4.953 -28.480 20.409 1.00 81.25 671 LEU A O 1
ATOM 5320 N N . PRO A 1 672 ? -4.692 -28.226 18.181 1.00 83.44 672 PRO A N 1
ATOM 5321 C CA . PRO A 1 672 ? -4.959 -27.614 16.873 1.00 83.44 672 PRO A CA 1
ATOM 5322 C C . PRO A 1 672 ? -6.317 -28.030 16.283 1.00 83.44 672 PRO A C 1
ATOM 5324 O O . PRO A 1 672 ? -6.848 -29.088 16.612 1.00 83.44 672 PRO A O 1
ATOM 5327 N N . CYS A 1 673 ? -6.863 -27.211 15.380 1.00 84.69 673 CYS A N 1
ATOM 5328 C CA . CYS A 1 673 ? -8.109 -27.528 14.683 1.00 84.69 673 CYS A CA 1
ATOM 5329 C C . CYS A 1 673 ? -7.988 -28.807 13.840 1.00 84.69 673 CYS A C 1
ATOM 5331 O O . CYS A 1 673 ? -7.101 -28.929 12.989 1.00 84.69 673 CYS A O 1
ATOM 5333 N N . ASP A 1 674 ? -8.928 -29.737 14.018 1.00 83.06 674 ASP A N 1
ATOM 5334 C CA . ASP A 1 674 ? -9.020 -30.943 13.197 1.00 83.06 674 ASP A CA 1
ATOM 5335 C C . ASP A 1 674 ? -9.798 -30.669 11.898 1.00 83.06 674 ASP A C 1
ATOM 5337 O O . ASP A 1 674 ? -11.028 -30.751 11.824 1.00 83.06 674 ASP A O 1
ATOM 5341 N N . HIS A 1 675 ? -9.042 -30.373 10.841 1.00 82.25 675 HIS A N 1
ATOM 5342 C CA . HIS A 1 675 ? -9.548 -30.144 9.487 1.00 82.25 675 HIS A CA 1
ATOM 5343 C C . HIS A 1 675 ? -10.102 -31.410 8.806 1.00 82.25 675 HIS A C 1
ATOM 5345 O O . HIS A 1 675 ? -10.643 -31.320 7.705 1.00 82.25 675 HIS A O 1
ATOM 5351 N N . THR A 1 676 ? -9.965 -32.593 9.419 1.00 83.88 676 THR A N 1
ATOM 5352 C CA . THR A 1 676 ? -10.510 -33.853 8.883 1.00 83.88 676 THR A CA 1
ATOM 5353 C C . THR A 1 676 ? -11.939 -34.130 9.353 1.00 83.88 676 THR A C 1
ATOM 5355 O O . THR A 1 676 ? -12.617 -35.015 8.814 1.00 83.88 676 THR A O 1
ATOM 5358 N N . THR A 1 677 ? -12.428 -33.364 10.332 1.00 82.56 677 THR A N 1
ATOM 5359 C CA . THR A 1 677 ? -13.800 -33.485 10.825 1.00 82.56 677 THR A CA 1
ATOM 5360 C C . THR A 1 677 ? -14.808 -33.127 9.730 1.00 82.56 677 THR A C 1
ATOM 5362 O O . THR A 1 677 ? -14.675 -32.145 9.006 1.00 82.56 677 THR A O 1
ATOM 5365 N N . LYS A 1 678 ? -15.855 -33.948 9.585 1.00 86.12 678 LYS A N 1
ATOM 5366 C CA . LYS A 1 678 ? -16.929 -33.707 8.600 1.00 86.12 678 LYS A CA 1
ATOM 5367 C C . LYS A 1 678 ? -17.995 -32.729 9.090 1.00 86.12 678 LYS A C 1
ATOM 5369 O O . LYS A 1 678 ? -18.792 -32.250 8.288 1.00 86.12 678 LYS A O 1
ATOM 5374 N N . TYR A 1 679 ? -18.062 -32.505 10.399 1.00 85.56 679 TYR A N 1
ATOM 5375 C CA . TYR A 1 679 ? -19.128 -31.757 11.051 1.00 85.56 679 TYR A CA 1
ATOM 5376 C C . TYR A 1 679 ? -18.531 -30.596 11.831 1.00 85.56 679 TYR A C 1
ATOM 5378 O O . TYR A 1 679 ? -17.531 -30.766 12.523 1.00 85.56 679 TYR A O 1
ATOM 5386 N N . ARG A 1 680 ? -19.181 -29.439 11.725 1.00 87.25 680 ARG A N 1
ATOM 5387 C CA . ARG A 1 680 ? -18.809 -28.226 12.453 1.00 87.25 680 ARG A CA 1
ATOM 5388 C C . ARG A 1 680 ? -19.117 -28.382 13.938 1.00 87.25 680 ARG A C 1
ATOM 5390 O O . ARG A 1 680 ? -20.058 -29.087 14.310 1.00 87.25 680 ARG A O 1
ATOM 5397 N N . LEU A 1 681 ? -18.358 -27.683 14.774 1.00 90.31 681 LEU A N 1
ATOM 5398 C CA . LEU A 1 681 ? -18.712 -27.512 16.178 1.00 90.31 681 LEU A CA 1
ATOM 5399 C C . LEU A 1 681 ? -19.899 -26.550 16.299 1.00 90.31 681 LEU A C 1
ATOM 5401 O O . LEU A 1 681 ? -20.000 -25.587 15.543 1.00 90.31 681 LEU A O 1
ATOM 5405 N N . HIS A 1 682 ? -20.777 -26.789 17.276 1.00 92.06 682 HIS A N 1
ATOM 5406 C CA . HIS A 1 682 ? -21.969 -25.959 17.513 1.00 92.06 682 HIS A CA 1
ATOM 5407 C C . HIS A 1 682 ? -21.634 -24.489 17.800 1.00 92.06 682 HIS A C 1
ATOM 5409 O O . HIS A 1 682 ? -22.403 -23.604 17.452 1.00 92.06 682 HIS A O 1
ATOM 5415 N N . SER A 1 683 ? -20.473 -24.228 18.404 1.00 91.50 683 SER A N 1
ATOM 5416 C CA . SER A 1 683 ? -19.979 -22.878 18.692 1.00 91.50 683 SER A CA 1
ATOM 5417 C C . SER A 1 683 ? -19.435 -22.144 17.468 1.00 91.50 683 SER A C 1
ATOM 5419 O O . SER A 1 683 ? -19.092 -20.969 17.578 1.00 91.50 683 SER A O 1
ATOM 5421 N N . GLY A 1 684 ? -19.296 -22.824 16.327 1.00 91.81 684 GLY A N 1
ATOM 5422 C CA . GLY A 1 684 ? -18.578 -22.323 15.158 1.00 91.81 684 GLY A CA 1
ATOM 5423 C C . GLY A 1 684 ? -17.053 -22.438 15.255 1.00 91.81 684 GLY A C 1
ATOM 5424 O O . GLY A 1 684 ? -16.378 -22.147 14.269 1.00 91.81 684 GLY A O 1
ATOM 5425 N N . TRP A 1 685 ? -16.510 -22.909 16.388 1.00 90.88 685 TRP A N 1
ATOM 5426 C CA . TRP A 1 685 ? -15.064 -23.033 16.600 1.00 90.88 685 TRP A CA 1
ATOM 5427 C C . TRP A 1 685 ? -14.403 -23.859 15.490 1.00 90.88 685 TRP A C 1
ATOM 5429 O O . TRP A 1 685 ? -14.921 -24.907 15.095 1.00 90.88 685 TRP A O 1
ATOM 5439 N N . CYS A 1 686 ? -13.258 -23.383 14.990 1.00 90.25 686 CYS A N 1
ATOM 5440 C CA . CYS A 1 686 ? -12.522 -23.962 13.857 1.00 90.25 686 CYS A CA 1
ATOM 5441 C C . CYS A 1 686 ? -13.253 -23.944 12.497 1.00 90.25 686 CYS A C 1
ATOM 5443 O O . CYS A 1 686 ? -12.753 -24.546 11.545 1.00 90.25 686 CYS A O 1
ATOM 5445 N N . ASN A 1 687 ? -14.376 -23.226 12.337 1.00 88.69 687 ASN A N 1
ATOM 5446 C CA . ASN A 1 687 ? -14.939 -22.978 10.998 1.00 88.69 687 ASN A CA 1
ATOM 5447 C C . ASN A 1 687 ? -13.988 -22.145 10.123 1.00 88.69 687 ASN A C 1
ATOM 5449 O O . ASN A 1 687 ? -14.018 -22.255 8.897 1.00 88.69 687 ASN A O 1
ATOM 5453 N N . ASN A 1 688 ? -13.133 -21.340 10.754 1.00 86.19 688 ASN A N 1
ATOM 5454 C CA . ASN A 1 688 ? -11.968 -20.727 10.139 1.00 86.19 688 ASN A CA 1
ATOM 5455 C C . ASN A 1 688 ? -10.704 -21.407 10.694 1.00 86.19 688 ASN A C 1
ATOM 5457 O O . ASN A 1 688 ? -10.403 -21.293 11.876 1.00 86.19 688 ASN A O 1
ATOM 5461 N N . LEU A 1 689 ? -9.969 -22.133 9.848 1.00 81.06 689 LEU A N 1
ATOM 5462 C CA . LEU A 1 689 ? -8.781 -22.888 10.274 1.00 81.06 689 LEU A CA 1
ATOM 5463 C C . LEU A 1 689 ? -7.566 -21.996 10.583 1.00 81.06 689 LEU A C 1
ATOM 5465 O O . LEU A 1 689 ? -6.660 -22.443 11.280 1.00 81.06 689 LEU A O 1
ATOM 5469 N N . GLN A 1 690 ? -7.533 -20.770 10.050 1.00 78.12 690 GLN A N 1
ATOM 5470 C CA . GLN A 1 690 ? -6.452 -19.804 10.272 1.00 78.12 690 GLN A CA 1
ATOM 5471 C C . GLN A 1 690 ? -6.675 -18.992 11.553 1.00 78.12 690 GLN A C 1
ATOM 5473 O O . GLN A 1 690 ? -5.725 -18.732 12.284 1.00 78.12 690 GLN A O 1
ATOM 5478 N N . SER A 1 691 ? -7.929 -18.631 11.826 1.00 81.44 691 SER A N 1
ATOM 5479 C CA . SER A 1 691 ? -8.347 -17.855 12.999 1.00 81.44 691 SER A CA 1
ATOM 5480 C C . SER A 1 691 ? -9.608 -18.490 13.599 1.00 81.44 691 SER A C 1
ATOM 5482 O O . SER A 1 691 ? -10.723 -18.065 13.268 1.00 81.44 691 SER A O 1
ATOM 5484 N N . PRO A 1 692 ? -9.456 -19.549 14.421 1.00 86.44 692 PRO A N 1
ATOM 5485 C CA . PRO A 1 692 ? -10.552 -20.384 14.929 1.00 86.44 692 PRO A CA 1
ATOM 5486 C C . PRO A 1 692 ? -11.645 -19.650 15.706 1.00 86.44 692 PRO A C 1
ATOM 5488 O O . PRO A 1 692 ? -12.730 -20.201 15.878 1.00 86.44 692 PRO A O 1
ATOM 5491 N N . GLU A 1 693 ? -11.363 -18.438 16.177 1.00 82.12 693 GLU A N 1
ATOM 5492 C CA . GLU A 1 693 ? -12.239 -17.550 16.934 1.00 82.12 693 GLU A CA 1
ATOM 5493 C C . GLU A 1 693 ? -13.234 -16.744 16.076 1.00 82.12 693 GLU A C 1
ATOM 5495 O O . GLU A 1 693 ? -14.237 -16.250 16.599 1.00 82.12 693 GLU A O 1
ATOM 5500 N N . LEU A 1 694 ? -12.983 -16.596 14.769 1.00 87.62 694 LEU A N 1
ATOM 5501 C CA . LEU A 1 694 ? -13.776 -15.722 13.901 1.00 87.62 694 LEU A CA 1
ATOM 5502 C C . LEU A 1 694 ? -15.139 -16.325 13.535 1.00 87.62 694 LEU A C 1
ATOM 5504 O O . LEU A 1 694 ? -15.233 -17.410 12.965 1.00 87.62 694 LEU A O 1
ATOM 5508 N N . GLY A 1 695 ? -16.203 -15.556 13.790 1.00 87.94 695 GLY A N 1
ATOM 5509 C CA . GLY A 1 695 ? -17.587 -15.942 13.485 1.00 87.94 695 GLY A CA 1
ATOM 5510 C C . GLY A 1 695 ? -18.219 -16.894 14.504 1.00 87.94 695 GLY A C 1
ATOM 5511 O O . GLY A 1 695 ? -19.341 -17.361 14.295 1.00 87.94 695 GLY A O 1
ATOM 5512 N N . ASN A 1 696 ? -17.520 -17.172 15.604 1.00 91.94 696 ASN A N 1
ATOM 5513 C CA . ASN A 1 696 ? -18.015 -18.034 16.667 1.00 91.94 696 ASN A CA 1
ATOM 5514 C C . ASN A 1 696 ? -19.184 -17.407 17.424 1.00 91.94 696 ASN A C 1
ATOM 5516 O O . ASN A 1 696 ? -19.374 -16.189 17.434 1.00 91.94 696 ASN A O 1
ATOM 5520 N N . ALA A 1 697 ? -19.924 -18.257 18.130 1.00 92.75 697 ALA A N 1
ATOM 5521 C CA . ALA A 1 697 ? -20.867 -17.803 19.134 1.00 92.75 697 ALA A CA 1
ATOM 5522 C C . ALA A 1 697 ? -20.160 -16.977 20.221 1.00 92.75 697 ALA A C 1
ATOM 5524 O O . ALA A 1 697 ? -18.992 -17.212 20.548 1.00 92.75 697 ALA A O 1
ATOM 5525 N N . PHE A 1 698 ? -20.897 -16.030 20.802 1.00 92.69 698 PHE A N 1
ATOM 5526 C CA . PHE A 1 698 ? -20.433 -15.152 21.881 1.00 92.69 698 PHE A CA 1
ATOM 5527 C C . PHE A 1 698 ? -19.310 -14.185 21.476 1.00 92.69 698 PHE A C 1
ATOM 5529 O O . PHE A 1 698 ? -18.540 -13.735 22.324 1.00 92.69 698 PHE A O 1
ATOM 5536 N N . GLN A 1 699 ? -19.218 -13.845 20.188 1.00 90.38 699 GLN A N 1
ATOM 5537 C CA . GLN A 1 699 ? -18.305 -12.818 19.680 1.00 90.38 699 GLN A CA 1
ATOM 5538 C C . GLN A 1 699 ? -19.027 -11.480 19.471 1.00 90.38 699 GLN A C 1
ATOM 5540 O O . GLN A 1 699 ? -20.236 -11.467 19.231 1.00 90.38 699 GLN A O 1
ATOM 5545 N N . PRO A 1 700 ? -18.327 -10.334 19.549 1.00 91.44 700 PRO A N 1
ATOM 5546 C CA . PRO A 1 700 ? -18.907 -9.053 19.158 1.00 91.44 700 PRO A CA 1
ATOM 5547 C C . PRO A 1 700 ? -19.297 -9.036 17.676 1.00 91.44 700 PRO A C 1
ATOM 5549 O O . PRO A 1 700 ? -18.663 -9.687 16.843 1.00 91.44 700 PRO A O 1
ATOM 5552 N N . PHE A 1 701 ? -20.309 -8.240 17.330 1.00 90.06 701 PHE A N 1
ATOM 5553 C CA . PHE A 1 701 ? -20.606 -7.946 15.929 1.00 90.06 701 PHE A CA 1
ATOM 5554 C C . PHE A 1 701 ? -19.436 -7.227 15.252 1.00 90.06 701 PHE A C 1
ATOM 5556 O O . PHE A 1 701 ? -18.797 -6.344 15.830 1.00 90.06 701 PHE A O 1
ATOM 5563 N N . LEU A 1 702 ? -19.197 -7.576 13.987 1.00 85.06 702 LEU A N 1
ATOM 5564 C CA . LEU A 1 702 ? -18.222 -6.885 13.155 1.00 85.06 702 LEU A CA 1
ATOM 5565 C C . LEU A 1 702 ? -18.771 -5.519 12.730 1.00 85.06 702 LEU A C 1
ATOM 5567 O O . LEU A 1 702 ? -19.786 -5.421 12.039 1.00 85.06 702 LEU A O 1
ATOM 5571 N N . HIS A 1 703 ? -18.056 -4.464 13.099 1.00 75.94 703 HIS A N 1
ATOM 5572 C CA . HIS A 1 703 ? -18.309 -3.108 12.634 1.00 75.94 703 HIS A CA 1
ATOM 5573 C C . HIS A 1 703 ? -17.471 -2.824 11.377 1.00 75.94 703 HIS A C 1
ATOM 5575 O O . HIS A 1 703 ? -16.249 -2.747 11.461 1.00 75.94 703 HIS A O 1
ATOM 5581 N N . LEU A 1 704 ? -18.117 -2.644 10.216 1.00 73.94 704 LEU A N 1
ATOM 5582 C CA . LEU A 1 704 ? -17.431 -2.249 8.969 1.00 73.94 704 LEU A CA 1
ATOM 5583 C C . LEU A 1 704 ? -16.872 -0.817 9.026 1.00 73.94 704 LEU A C 1
ATOM 5585 O O . LEU A 1 704 ? -15.922 -0.490 8.324 1.00 73.94 704 LEU A O 1
ATOM 5589 N N . LEU A 1 705 ? -17.473 0.033 9.861 1.00 70.56 705 LEU A N 1
ATOM 5590 C CA . LEU A 1 705 ? -17.049 1.401 10.152 1.00 70.56 705 LEU A CA 1
ATOM 5591 C C . LEU A 1 705 ? -17.030 1.599 11.675 1.00 70.56 705 LEU A C 1
ATOM 5593 O O . LEU A 1 705 ? -17.841 0.963 12.355 1.00 70.56 705 LEU A O 1
ATOM 5597 N N . PRO A 1 706 ? -16.175 2.484 12.225 1.00 67.31 706 PRO A N 1
ATOM 5598 C CA . PRO A 1 706 ? -16.128 2.739 13.663 1.00 67.31 706 PRO A CA 1
ATOM 5599 C C . PRO A 1 706 ? -17.504 3.108 14.246 1.00 67.31 706 PRO A C 1
ATOM 5601 O O . PRO A 1 706 ? -18.270 3.828 13.596 1.00 67.31 706 PRO A O 1
ATOM 5604 N N . PRO A 1 707 ? -17.838 2.646 15.465 1.00 72.81 707 PRO A N 1
ATOM 5605 C CA . PRO A 1 707 ? -19.101 2.993 16.104 1.00 72.81 707 PRO A CA 1
ATOM 5606 C C . PRO A 1 707 ? -19.173 4.500 16.389 1.00 72.81 707 PRO A C 1
ATOM 5608 O O . PRO A 1 707 ? -18.207 5.106 16.850 1.00 72.81 707 PRO A O 1
ATOM 5611 N N . GLN A 1 708 ? -20.333 5.108 16.134 1.00 72.94 708 GLN A N 1
ATOM 5612 C CA . GLN A 1 708 ? -20.561 6.539 16.329 1.00 72.94 708 GLN A CA 1
ATOM 5613 C C . GLN A 1 708 ? -21.486 6.777 17.530 1.00 72.94 708 GLN A C 1
ATOM 5615 O O . GLN A 1 708 ? -22.706 6.693 17.410 1.00 72.94 708 GLN A O 1
ATOM 5620 N N . TYR A 1 709 ? -20.899 7.105 18.677 1.00 74.19 709 TYR A N 1
ATOM 5621 C CA . TYR A 1 709 ? -21.610 7.556 19.879 1.00 74.19 709 TYR A CA 1
ATOM 5622 C C . TYR A 1 709 ? -21.480 9.076 20.037 1.00 74.19 709 TYR A C 1
ATOM 5624 O O . TYR A 1 709 ? -20.524 9.666 19.533 1.00 74.19 709 TYR A O 1
ATOM 5632 N N . ASP A 1 710 ? -22.423 9.717 20.727 1.00 70.12 710 ASP A N 1
ATOM 5633 C CA . ASP A 1 710 ? -22.419 11.177 20.933 1.00 70.12 710 ASP A CA 1
ATOM 5634 C C . ASP A 1 710 ? -21.203 11.651 21.737 1.00 70.12 710 ASP A C 1
ATOM 5636 O O . ASP A 1 710 ? -20.620 12.693 21.447 1.00 70.12 710 ASP A O 1
ATOM 5640 N N . ASP A 1 711 ? -20.797 10.858 22.726 1.00 65.94 711 ASP A N 1
ATOM 5641 C CA . ASP A 1 711 ? -19.601 11.067 23.543 1.00 65.94 711 ASP A CA 1
ATOM 5642 C C . ASP A 1 711 ? -18.380 10.282 23.027 1.00 65.94 711 ASP A C 1
ATOM 5644 O O . ASP A 1 711 ? -17.361 10.194 23.720 1.00 65.94 711 ASP A O 1
ATOM 5648 N N . ALA A 1 712 ? -18.502 9.711 21.822 1.00 69.88 712 ALA A N 1
ATOM 5649 C CA . ALA A 1 712 ? -17.595 8.755 21.189 1.00 69.88 712 ALA A CA 1
ATOM 5650 C C . ALA A 1 712 ? -17.432 7.400 21.910 1.00 69.88 712 ALA A C 1
ATOM 5652 O O . ALA A 1 712 ? -16.663 6.573 21.432 1.00 69.88 712 ALA A O 1
ATOM 5653 N N . MET A 1 713 ? -18.158 7.125 23.004 1.00 74.75 713 MET A N 1
ATOM 5654 C CA . MET A 1 713 ? -17.937 5.939 23.844 1.00 74.75 713 MET A CA 1
ATOM 5655 C C . MET A 1 713 ? -19.177 5.075 24.071 1.00 74.75 713 MET A C 1
ATOM 5657 O O . MET A 1 713 ? -19.140 3.865 23.832 1.00 74.75 713 MET A O 1
ATOM 5661 N N . ILE A 1 714 ? -20.261 5.659 24.576 1.00 77.25 714 ILE A N 1
ATOM 5662 C CA . ILE A 1 714 ? -21.423 4.907 25.065 1.00 77.25 714 ILE A CA 1
ATOM 5663 C C . ILE A 1 714 ? -22.749 5.655 24.890 1.00 77.25 714 ILE A C 1
ATOM 5665 O O . ILE A 1 714 ? -23.795 4.998 24.802 1.00 77.25 714 ILE A O 1
ATOM 5669 N N . GLU A 1 715 ? -22.746 6.987 24.834 1.00 76.69 715 GLU A N 1
ATOM 5670 C CA . GLU A 1 715 ? -23.962 7.795 24.737 1.00 76.69 715 GLU A CA 1
ATOM 5671 C C . GLU A 1 715 ? -24.590 7.665 23.347 1.00 76.69 715 GLU A C 1
ATOM 5673 O O . GLU A 1 715 ? -23.941 7.835 22.312 1.00 76.69 715 GLU A O 1
ATOM 5678 N N . ALA A 1 716 ? -25.878 7.323 23.313 1.00 69.06 716 ALA A N 1
ATOM 5679 C CA . ALA A 1 716 ? -26.603 7.167 22.056 1.00 69.06 716 ALA A CA 1
ATOM 5680 C C . ALA A 1 716 ? -26.647 8.501 21.297 1.00 69.06 716 ALA A C 1
ATOM 5682 O O . ALA A 1 716 ? -26.807 9.549 21.913 1.00 69.06 716 ALA A O 1
ATOM 5683 N N . THR A 1 717 ? -26.537 8.466 19.965 1.00 58.16 717 THR A N 1
ATOM 5684 C CA . THR A 1 717 ? -26.446 9.691 19.165 1.00 58.16 717 THR A CA 1
ATOM 5685 C C . THR A 1 717 ? -27.715 10.546 19.255 1.00 58.16 717 THR A C 1
ATOM 5687 O O . THR A 1 717 ? -28.785 10.143 18.793 1.00 58.16 717 THR A O 1
ATOM 5690 N N . ILE A 1 718 ? -27.595 11.768 19.763 1.00 57.03 718 ILE A N 1
ATOM 5691 C CA . ILE A 1 718 ? -28.605 12.820 19.789 1.00 57.03 718 ILE A CA 1
ATOM 5692 C C . ILE A 1 718 ? -28.052 13.955 18.927 1.00 57.03 718 ILE A C 1
ATOM 5694 O O . ILE A 1 718 ? -27.588 14.984 19.412 1.00 57.03 718 ILE A O 1
ATOM 5698 N N . LYS A 1 719 ? -28.121 13.805 17.599 1.00 40.75 719 LYS A N 1
ATOM 5699 C CA . LYS A 1 719 ? -27.794 14.901 16.673 1.00 40.75 719 LYS A CA 1
ATOM 5700 C C . LYS A 1 719 ? -28.777 16.063 16.889 1.00 40.75 719 LYS A C 1
ATOM 5702 O O . LYS A 1 719 ? -29.812 16.153 16.233 1.00 40.75 719 LYS A O 1
ATOM 5707 N N . SER A 1 720 ? -28.470 16.973 17.812 1.00 42.03 720 SER A N 1
ATOM 5708 C CA . SER A 1 720 ? -29.210 18.215 18.008 1.00 42.03 720 SER A CA 1
ATOM 5709 C C . SER A 1 720 ? -28.506 19.352 17.278 1.00 42.03 720 SER A C 1
ATOM 5711 O O . SER A 1 720 ? -27.786 20.152 17.864 1.00 42.03 720 SER A O 1
ATOM 5713 N N . ASN A 1 721 ? -28.761 19.447 15.981 1.00 36.62 721 ASN A N 1
ATOM 5714 C CA . ASN A 1 721 ? -28.842 20.735 15.310 1.00 36.62 721 ASN A CA 1
ATOM 5715 C C . ASN A 1 721 ? -30.068 20.659 14.401 1.00 36.62 721 ASN A C 1
ATOM 5717 O O . ASN A 1 721 ? -30.157 19.768 13.565 1.00 36.62 721 ASN A O 1
ATOM 5721 N N . VAL A 1 722 ? -31.008 21.587 14.612 1.00 34.72 722 VAL A N 1
ATOM 5722 C CA . VAL A 1 722 ? -32.363 21.683 14.029 1.00 34.72 722 VAL A CA 1
ATOM 5723 C C . VAL A 1 722 ? -33.478 20.962 14.823 1.00 34.72 722 VAL A C 1
ATOM 5725 O O . VAL A 1 722 ? -33.759 19.781 14.679 1.00 34.72 722 VAL A O 1
ATOM 5728 N N . LEU A 1 723 ? -34.168 21.747 15.658 1.00 33.00 723 LEU A N 1
ATOM 5729 C CA . LEU A 1 723 ? -35.620 21.683 15.906 1.00 33.00 723 LEU A CA 1
ATOM 5730 C C . LEU A 1 723 ? -36.297 20.349 16.325 1.00 33.00 723 LEU A C 1
ATOM 5732 O O . LEU A 1 723 ? -37.477 20.163 16.042 1.00 33.00 723 LEU A O 1
ATOM 5736 N N . MET A 1 724 ? -35.628 19.457 17.062 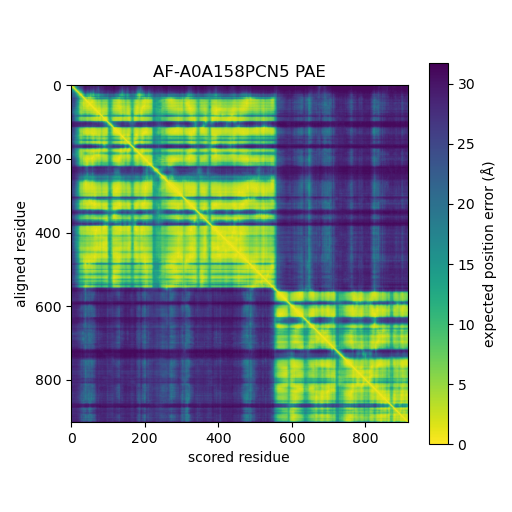1.00 35.97 724 MET A N 1
ATOM 5737 C CA . MET A 1 724 ? -36.268 18.285 17.703 1.00 35.97 724 MET A CA 1
ATOM 5738 C C . MET A 1 724 ? -36.077 18.248 19.231 1.00 35.97 724 MET A C 1
ATOM 5740 O O . MET A 1 724 ? -36.007 17.190 19.848 1.00 35.97 724 MET A O 1
ATOM 5744 N N . LYS A 1 725 ? -36.067 19.410 19.901 1.00 34.12 725 LYS A N 1
ATOM 5745 C CA . LYS A 1 725 ? -36.431 19.439 21.328 1.00 34.12 725 LYS A CA 1
ATOM 5746 C C . LYS A 1 725 ? -37.939 19.152 21.425 1.00 34.12 725 LYS A C 1
ATOM 5748 O O . LYS A 1 725 ? -38.739 19.956 20.960 1.00 34.12 725 LYS A O 1
ATOM 5753 N N . LYS A 1 726 ? -38.312 18.036 22.065 1.00 36.28 726 LYS A N 1
ATOM 5754 C CA . LYS A 1 726 ? -39.686 17.658 22.484 1.00 36.28 726 LYS A CA 1
ATOM 5755 C C . LYS A 1 726 ? -40.669 17.081 21.446 1.00 36.28 726 LYS A C 1
ATOM 5757 O O . LYS A 1 726 ? -41.875 17.214 21.641 1.00 36.28 726 LYS A O 1
ATOM 5762 N N . LYS A 1 727 ? -40.235 16.361 20.412 1.00 39.19 727 LYS A N 1
ATOM 5763 C CA . LYS A 1 727 ? -41.159 15.449 19.708 1.00 39.19 727 LYS A CA 1
ATOM 5764 C C . LYS A 1 727 ? -40.664 14.025 19.892 1.00 39.19 727 LYS A C 1
ATOM 5766 O O . LYS A 1 727 ? -39.666 13.644 19.296 1.00 39.19 727 LYS A O 1
ATOM 5771 N N . GLY A 1 728 ? -41.335 13.272 20.771 1.00 44.41 728 GLY A N 1
ATOM 5772 C CA . GLY A 1 728 ? -41.169 11.820 20.826 1.00 44.41 728 GLY A CA 1
ATOM 5773 C C . GLY A 1 728 ? -41.303 11.264 19.413 1.00 44.41 728 GLY A C 1
ATOM 5774 O O . GLY A 1 728 ? -42.093 11.801 18.631 1.00 44.41 728 GLY A O 1
ATOM 5775 N N . ALA A 1 729 ? -40.484 10.270 19.068 1.00 44.66 729 ALA A N 1
ATOM 5776 C CA . ALA A 1 729 ? -40.552 9.605 17.776 1.00 44.66 729 ALA A CA 1
ATOM 5777 C C . ALA A 1 729 ? -42.013 9.219 17.512 1.00 44.66 729 ALA A C 1
ATOM 5779 O O . ALA A 1 729 ? -42.572 8.344 18.169 1.00 44.66 729 ALA A O 1
ATOM 5780 N N . SER A 1 730 ? -42.671 9.955 16.619 1.00 43.00 730 SER A N 1
ATOM 5781 C CA . SER A 1 730 ? -44.067 9.703 16.316 1.00 43.00 730 SER A CA 1
ATOM 5782 C C . SER A 1 730 ? -44.105 8.490 15.407 1.00 43.00 730 SER A C 1
ATOM 5784 O O . SER A 1 730 ? -43.770 8.596 14.225 1.00 43.00 730 SER A O 1
ATOM 5786 N N . PHE A 1 731 ? -44.520 7.341 15.949 1.00 45.88 731 PHE A N 1
ATOM 5787 C CA . PHE A 1 731 ? -44.752 6.104 15.192 1.00 45.88 731 PHE A CA 1
ATOM 5788 C C . PHE A 1 731 ? -45.705 6.322 13.999 1.00 45.88 731 PHE A C 1
ATOM 5790 O O . PHE A 1 731 ? -45.732 5.529 13.058 1.00 45.88 731 PHE A O 1
ATOM 5797 N N . SER A 1 732 ? -46.429 7.447 13.979 1.00 43.59 732 SER A N 1
ATOM 5798 C CA . SER A 1 732 ? -47.281 7.894 12.879 1.00 43.59 732 SER A CA 1
ATOM 5799 C C . SER A 1 732 ? -46.565 8.103 11.535 1.00 43.59 732 SER A C 1
ATOM 5801 O O . SER A 1 732 ? -47.229 8.003 10.506 1.00 43.59 732 SER A O 1
ATOM 5803 N N . PHE A 1 733 ? -45.256 8.402 11.498 1.00 46.44 733 PHE A N 1
ATOM 5804 C CA . PHE A 1 733 ? -44.554 8.660 10.226 1.00 46.44 733 PHE A CA 1
ATOM 5805 C C . PHE A 1 733 ? -44.083 7.393 9.502 1.00 46.44 733 PHE A C 1
ATOM 5807 O O . PHE A 1 733 ? -43.961 7.418 8.282 1.00 46.44 733 PHE A O 1
ATOM 5814 N N . ILE A 1 734 ? -43.880 6.278 10.210 1.00 49.81 734 ILE A N 1
ATOM 5815 C CA . ILE A 1 734 ? -43.387 5.027 9.601 1.00 49.81 734 ILE A CA 1
ATOM 5816 C C . ILE A 1 734 ? -44.542 4.182 9.031 1.00 49.81 734 ILE A C 1
ATOM 5818 O O . ILE A 1 734 ? -44.329 3.339 8.165 1.00 49.81 734 ILE A O 1
ATOM 5822 N N . ARG A 1 735 ? -45.790 4.426 9.460 1.00 47.72 735 ARG A N 1
ATOM 5823 C CA . ARG A 1 735 ? -46.927 3.541 9.150 1.00 47.72 735 ARG A CA 1
ATOM 5824 C C . ARG A 1 735 ? -48.000 4.110 8.221 1.00 47.72 735 ARG A C 1
ATOM 5826 O O . ARG A 1 735 ? -49.002 3.440 8.003 1.00 47.72 735 ARG A O 1
ATOM 5833 N N . ARG A 1 736 ? -47.826 5.301 7.640 1.00 49.09 736 ARG A N 1
ATOM 5834 C CA . ARG A 1 736 ? -48.585 5.649 6.427 1.00 49.09 736 ARG A CA 1
ATOM 5835 C C . ARG A 1 736 ? -47.756 5.199 5.230 1.00 49.09 736 ARG A C 1
ATOM 5837 O O . ARG A 1 736 ? -46.906 5.976 4.796 1.00 49.09 736 ARG A O 1
ATOM 5844 N N . PRO A 1 737 ? -47.948 3.980 4.692 1.00 48.91 737 PRO A N 1
ATOM 5845 C CA . PRO A 1 737 ? -47.403 3.709 3.379 1.00 48.91 737 PRO A CA 1
ATOM 5846 C C . PRO A 1 737 ? -48.003 4.765 2.445 1.00 48.91 737 PRO A C 1
ATOM 5848 O O . PRO A 1 737 ? -49.220 4.930 2.380 1.00 48.91 737 PRO A O 1
ATOM 5851 N N . LEU A 1 738 ? -47.155 5.508 1.732 1.00 51.78 738 LEU A N 1
ATOM 5852 C CA . LEU A 1 738 ? -47.607 6.413 0.667 1.00 51.78 738 LEU A CA 1
ATOM 5853 C C . LEU A 1 738 ? -48.387 5.642 -0.427 1.00 51.78 738 LEU A C 1
ATOM 5855 O O . LEU A 1 738 ? -49.048 6.257 -1.260 1.00 51.78 738 LEU A O 1
ATOM 5859 N N . LYS A 1 739 ? -48.344 4.298 -0.396 1.00 51.78 739 LYS A N 1
ATOM 5860 C CA . LYS A 1 739 ? -49.185 3.353 -1.139 1.00 51.78 739 LYS A CA 1
ATOM 5861 C C . LYS A 1 739 ? -49.001 1.939 -0.560 1.00 51.78 739 LYS A C 1
ATOM 5863 O O . LYS A 1 739 ? -47.857 1.529 -0.376 1.00 51.78 739 LYS A O 1
ATOM 5868 N N . GLU A 1 740 ? -50.068 1.182 -0.291 1.00 57.12 740 GLU A N 1
ATOM 5869 C CA . GLU A 1 740 ? -49.967 -0.264 -0.008 1.00 57.12 740 GLU A CA 1
ATOM 5870 C C . GLU A 1 740 ? -49.505 -0.997 -1.279 1.00 57.12 740 GLU A C 1
ATOM 5872 O O . GLU A 1 740 ? -50.300 -1.392 -2.127 1.00 57.12 740 GLU A O 1
ATOM 5877 N N . LEU A 1 741 ? -48.190 -1.114 -1.458 1.00 61.84 741 LEU A N 1
ATOM 5878 C CA . LEU A 1 741 ? -47.574 -1.861 -2.551 1.00 61.84 741 LEU A CA 1
ATOM 5879 C C . LEU A 1 741 ? -47.358 -3.302 -2.092 1.00 61.84 741 LEU A C 1
ATOM 5881 O O . LEU A 1 741 ? -46.284 -3.666 -1.620 1.00 61.84 741 LEU A O 1
ATOM 5885 N N . MET A 1 742 ? -48.398 -4.123 -2.208 1.00 64.62 742 MET A N 1
ATOM 5886 C CA . MET A 1 742 ? -48.256 -5.571 -2.072 1.00 64.62 742 MET A CA 1
ATOM 5887 C C . MET A 1 742 ? -47.576 -6.107 -3.337 1.00 64.62 742 MET A C 1
ATOM 5889 O O . MET A 1 742 ? -48.085 -5.908 -4.441 1.00 64.62 742 MET A O 1
ATOM 5893 N N . SER A 1 743 ? -46.424 -6.768 -3.192 1.00 68.38 743 SER A N 1
ATOM 5894 C CA . SER A 1 743 ? -45.800 -7.477 -4.315 1.00 68.38 743 SER A CA 1
ATOM 5895 C C . SER A 1 743 ? -46.727 -8.597 -4.794 1.00 68.38 743 SER A C 1
ATOM 5897 O O . SER A 1 743 ? -47.262 -9.347 -3.980 1.00 68.38 743 SER A O 1
ATOM 5899 N N . GLN A 1 744 ? -46.912 -8.714 -6.111 1.00 76.75 744 GLN A N 1
ATOM 5900 C CA . GLN A 1 744 ? -47.646 -9.829 -6.722 1.00 76.75 744 GLN A CA 1
ATOM 5901 C C . GLN A 1 744 ? -46.746 -11.047 -6.996 1.00 76.75 744 GLN A C 1
ATOM 5903 O O . GLN A 1 744 ? -47.253 -12.116 -7.318 1.00 76.75 744 GLN A O 1
ATOM 5908 N N . GLU A 1 745 ? -45.426 -10.895 -6.863 1.00 83.38 745 GLU A N 1
ATOM 5909 C CA . GLU A 1 745 ? -44.435 -11.918 -7.224 1.00 83.38 745 GLU A CA 1
ATOM 5910 C C . GLU A 1 745 ? -43.998 -12.771 -6.028 1.00 83.38 745 GLU A C 1
ATOM 5912 O O . GLU A 1 745 ? -43.689 -13.951 -6.184 1.00 83.38 745 GLU A O 1
ATOM 5917 N N . TYR A 1 746 ? -43.983 -12.197 -4.821 1.00 83.19 746 TYR A N 1
ATOM 5918 C CA . TYR A 1 746 ? -43.444 -12.859 -3.634 1.00 83.19 746 TYR A CA 1
ATOM 5919 C C . TYR A 1 746 ? -44.536 -13.200 -2.625 1.00 83.19 746 TYR A C 1
ATOM 5921 O O . TYR A 1 746 ? -45.364 -12.367 -2.258 1.00 83.19 746 TYR A O 1
ATOM 5929 N N . SER A 1 747 ? -44.504 -14.434 -2.122 1.00 88.19 747 SER A N 1
ATOM 5930 C CA . SER A 1 747 ? -45.366 -14.846 -1.016 1.00 88.19 747 SER A CA 1
ATOM 5931 C C . SER A 1 747 ? -44.824 -14.355 0.330 1.00 88.19 747 SER A C 1
ATOM 5933 O O . SER A 1 747 ? -43.640 -14.047 0.482 1.00 88.19 747 SER A O 1
ATOM 5935 N N . HIS A 1 748 ? -45.681 -14.374 1.354 1.00 85.69 748 HIS A N 1
ATOM 5936 C CA . HIS A 1 748 ? -45.304 -14.070 2.738 1.00 85.69 748 HIS A CA 1
ATOM 5937 C C . HIS A 1 748 ? -44.148 -14.948 3.262 1.00 85.69 748 HIS A C 1
ATOM 5939 O O . HIS A 1 748 ? -43.455 -14.548 4.194 1.00 85.69 748 HIS A O 1
ATOM 5945 N N . MET A 1 749 ? -43.896 -16.109 2.638 1.00 87.44 749 MET A N 1
ATOM 5946 C CA . MET A 1 749 ? -42.795 -17.006 2.994 1.00 87.44 749 MET A CA 1
ATOM 5947 C C . MET A 1 749 ? -41.421 -16.344 2.853 1.00 87.44 749 MET A C 1
ATOM 5949 O O . MET A 1 749 ? -40.531 -16.661 3.630 1.00 87.44 749 MET A O 1
ATOM 5953 N N . LEU A 1 750 ? -41.243 -15.397 1.924 1.00 89.88 750 LEU A N 1
ATOM 5954 C CA . LEU A 1 750 ? -39.967 -14.691 1.771 1.00 89.88 750 LEU A CA 1
ATOM 5955 C C . LEU A 1 750 ? -39.595 -13.921 3.047 1.00 89.88 750 LEU A C 1
ATOM 5957 O O . LEU A 1 750 ? -38.464 -14.007 3.518 1.00 89.88 750 LEU A O 1
ATOM 5961 N N . MET A 1 751 ? -40.564 -13.213 3.633 1.00 90.12 751 MET A N 1
ATOM 5962 C CA . MET A 1 751 ? -40.363 -12.500 4.895 1.00 90.12 751 MET A CA 1
ATOM 5963 C C . MET A 1 751 ? -40.088 -13.483 6.038 1.00 90.12 751 MET A C 1
ATOM 5965 O O . MET A 1 751 ? -39.181 -13.256 6.836 1.00 90.12 751 MET A O 1
ATOM 5969 N N . GLN A 1 752 ? -40.821 -14.603 6.078 1.00 91.19 752 GLN A N 1
ATOM 5970 C CA . GLN A 1 752 ? -40.628 -15.615 7.115 1.00 91.19 752 GLN A CA 1
ATOM 5971 C C . GLN A 1 752 ? -39.243 -16.245 7.058 1.00 91.19 752 GLN A C 1
ATOM 5973 O O . GLN A 1 752 ? -38.528 -16.251 8.057 1.00 91.19 752 GLN A O 1
ATOM 5978 N N . PHE A 1 753 ? -38.825 -16.689 5.879 1.00 92.25 753 PHE A N 1
ATOM 5979 C CA . PHE A 1 753 ? -37.500 -17.252 5.679 1.00 92.25 753 PHE A CA 1
ATOM 5980 C C . PHE A 1 753 ? -36.394 -16.228 5.972 1.00 92.25 753 PHE A C 1
ATOM 5982 O O . PHE A 1 753 ? -35.376 -16.584 6.553 1.00 92.25 753 PHE A O 1
ATOM 5989 N N . GLY A 1 754 ? -36.617 -14.944 5.666 1.00 94.19 754 GLY A N 1
ATOM 5990 C CA . GLY A 1 754 ? -35.713 -13.860 6.057 1.00 94.19 754 GLY A CA 1
ATOM 5991 C C . GLY A 1 754 ? -35.522 -13.746 7.575 1.00 94.19 754 GLY A C 1
ATOM 5992 O O . GLY A 1 754 ? -34.387 -13.626 8.032 1.00 94.19 754 GLY A O 1
ATOM 5993 N N . GLN A 1 755 ? -36.600 -13.845 8.365 1.00 92.38 755 GLN A N 1
ATOM 5994 C CA . GLN A 1 755 ? -36.498 -13.884 9.832 1.00 92.38 755 GLN A CA 1
ATOM 5995 C C . GLN A 1 755 ? -35.772 -15.143 10.319 1.00 92.38 755 GLN A C 1
ATOM 5997 O O . GLN A 1 755 ? -34.907 -15.044 11.182 1.00 92.38 755 GLN A O 1
ATOM 6002 N N . PHE A 1 756 ? -36.075 -16.309 9.739 1.00 93.19 756 PHE A N 1
ATOM 6003 C CA . PHE A 1 756 ? -35.412 -17.571 10.081 1.00 93.19 756 PHE A CA 1
ATOM 6004 C C . PHE A 1 756 ? -33.898 -17.504 9.856 1.00 93.19 756 PHE A C 1
ATOM 6006 O O . PHE A 1 756 ? -33.129 -17.827 10.754 1.00 93.19 756 PHE A O 1
ATOM 6013 N N . VAL A 1 757 ? -33.475 -17.008 8.690 1.00 94.94 757 VAL A N 1
ATOM 6014 C CA . VAL A 1 757 ? -32.064 -16.765 8.359 1.00 94.94 757 VAL A CA 1
ATOM 6015 C C . VAL A 1 757 ? -31.446 -15.761 9.330 1.00 94.94 757 VAL A C 1
ATOM 6017 O O . VAL A 1 757 ? -30.378 -16.020 9.871 1.00 94.94 757 VAL A O 1
ATOM 6020 N N . GLY A 1 758 ? -32.123 -14.641 9.606 1.00 94.44 758 GLY A N 1
ATOM 6021 C CA . GLY A 1 758 ? -31.646 -13.648 10.571 1.00 94.44 758 GLY A CA 1
ATOM 6022 C C . GLY A 1 758 ? -31.455 -14.225 11.976 1.00 94.44 758 GLY A C 1
ATOM 6023 O O . GLY A 1 758 ? -30.487 -13.874 12.652 1.00 94.44 758 GLY A O 1
ATOM 6024 N N . HIS A 1 759 ? -32.330 -15.143 12.391 1.00 94.38 759 HIS A N 1
ATOM 6025 C CA . HIS A 1 759 ? -32.227 -15.837 13.672 1.00 94.38 759 HIS A CA 1
ATOM 6026 C C . HIS A 1 759 ? -31.107 -16.880 13.724 1.00 94.38 759 HIS A C 1
ATOM 6028 O O . HIS A 1 759 ? -30.724 -17.265 14.820 1.00 94.38 759 HIS A O 1
ATOM 6034 N N . ASP A 1 760 ? -30.577 -17.305 12.576 1.00 95.00 760 ASP A N 1
ATOM 6035 C CA . ASP A 1 760 ? -29.474 -18.267 12.488 1.00 95.00 760 ASP A CA 1
ATOM 6036 C C . ASP A 1 760 ? -28.094 -17.597 12.583 1.00 95.00 760 ASP A C 1
ATOM 6038 O O . ASP A 1 760 ? -27.139 -18.228 13.015 1.00 95.00 760 ASP A O 1
ATOM 6042 N N . ILE A 1 761 ? -27.990 -16.312 12.207 1.00 94.62 761 ILE A N 1
ATOM 6043 C CA . ILE A 1 761 ? -26.706 -15.581 12.161 1.00 94.62 761 ILE A CA 1
ATOM 6044 C C . ILE A 1 761 ? -26.602 -14.405 13.136 1.00 94.62 761 ILE A C 1
ATOM 6046 O O . ILE A 1 761 ? -25.507 -13.885 13.363 1.00 94.62 761 ILE A O 1
ATOM 6050 N N . THR A 1 762 ? -27.723 -13.930 13.693 1.00 94.25 762 THR A N 1
ATOM 6051 C CA . THR A 1 762 ? -27.732 -12.787 14.616 1.00 94.25 762 THR A CA 1
ATOM 6052 C C . THR A 1 762 ? -28.648 -12.986 15.820 1.00 94.25 762 THR A C 1
ATOM 6054 O O . THR A 1 762 ? -29.852 -13.217 15.692 1.00 94.25 762 THR A O 1
ATOM 6057 N N . HIS A 1 763 ? -28.096 -12.805 17.016 1.00 94.44 763 HIS A N 1
ATOM 6058 C CA . HIS A 1 763 ? -28.848 -12.681 18.258 1.00 94.44 763 HIS A CA 1
ATOM 6059 C C . HIS A 1 763 ? -28.084 -11.761 19.213 1.00 94.44 763 HIS A C 1
ATOM 6061 O O . HIS A 1 763 ? -27.105 -12.172 19.834 1.00 94.44 763 HIS A O 1
ATOM 6067 N N . SER A 1 764 ? -28.538 -10.512 19.351 1.00 93.69 764 SER A N 1
ATOM 6068 C CA . SER A 1 764 ? -27.963 -9.573 20.318 1.00 93.69 764 SER A CA 1
ATOM 6069 C C . SER A 1 764 ? -28.834 -9.498 21.570 1.00 93.69 764 SER A C 1
ATOM 6071 O O . SER A 1 764 ? -29.908 -8.897 21.498 1.00 93.69 764 SER A O 1
ATOM 6073 N N . PRO A 1 765 ? -28.427 -10.117 22.690 1.00 94.06 765 PRO A N 1
ATOM 6074 C CA . PRO A 1 765 ? -29.253 -10.160 23.885 1.00 94.06 765 PRO A CA 1
ATOM 6075 C C . PRO A 1 765 ? -29.420 -8.778 24.521 1.00 94.06 765 PRO A C 1
ATOM 6077 O O . PRO A 1 765 ? -28.616 -7.871 24.292 1.00 94.06 765 PRO A O 1
ATOM 6080 N N . LEU A 1 766 ? -30.467 -8.617 25.325 1.00 92.06 766 LEU A N 1
ATOM 6081 C CA . LEU A 1 766 ? -30.728 -7.409 26.106 1.00 92.06 766 LEU A CA 1
ATOM 6082 C C . LEU A 1 766 ? -29.906 -7.392 27.395 1.00 92.06 766 LEU A C 1
ATOM 6084 O O . LEU A 1 766 ? -29.559 -8.438 27.943 1.00 92.06 766 LEU A O 1
ATOM 6088 N N . ASP A 1 767 ? -29.619 -6.188 27.880 1.00 90.38 767 ASP A N 1
ATOM 6089 C CA . ASP A 1 767 ? -28.991 -5.983 29.179 1.00 90.38 767 ASP A CA 1
ATOM 6090 C C . ASP A 1 767 ? -29.922 -6.382 30.334 1.00 90.38 767 ASP A C 1
ATOM 6092 O O . ASP A 1 767 ? -31.143 -6.225 30.248 1.00 90.38 767 ASP A O 1
ATOM 6096 N N . GLN A 1 768 ? -29.342 -6.890 31.419 1.00 87.81 768 GLN A N 1
ATOM 6097 C CA . GLN A 1 768 ? -30.073 -7.437 32.564 1.00 87.81 768 GLN A CA 1
ATOM 6098 C C . GLN A 1 768 ? -29.669 -6.739 33.866 1.00 87.81 768 GLN A C 1
ATOM 6100 O O . GLN A 1 768 ? -28.685 -6.002 33.937 1.00 87.81 768 GLN A O 1
ATOM 6105 N N . GLY A 1 769 ? -30.457 -6.947 34.919 1.00 85.50 769 GLY A N 1
ATOM 6106 C CA . GLY A 1 769 ? -30.090 -6.524 36.262 1.00 85.50 769 GLY A CA 1
ATOM 6107 C C . GLY A 1 769 ? -28.861 -7.278 36.801 1.00 85.50 769 GLY A C 1
ATOM 6108 O O . GLY A 1 769 ? -28.463 -8.307 36.247 1.00 85.50 769 GLY A O 1
ATOM 6109 N N . PRO A 1 770 ? -28.230 -6.784 37.884 1.00 85.12 770 PRO A N 1
ATOM 6110 C CA . PRO A 1 770 ? -27.001 -7.353 38.438 1.00 85.12 770 PRO A CA 1
ATOM 6111 C C . PRO A 1 770 ? -27.052 -8.846 38.801 1.00 85.12 770 PRO A C 1
ATOM 6113 O O . PRO A 1 770 ? -25.993 -9.475 38.816 1.00 85.12 770 PRO A O 1
ATOM 6116 N N . ASN A 1 771 ? -28.233 -9.411 39.078 1.00 82.56 771 ASN A N 1
ATOM 6117 C CA . ASN A 1 771 ? -28.419 -10.842 39.351 1.00 82.56 771 ASN A CA 1
ATOM 6118 C C . ASN A 1 771 ? -29.103 -11.596 38.194 1.00 82.56 771 ASN A C 1
ATOM 6120 O O . ASN A 1 771 ? -29.613 -12.697 38.400 1.00 82.56 771 ASN A O 1
ATOM 6124 N N . GLY A 1 772 ? -29.131 -11.018 36.989 1.00 80.25 772 GLY A N 1
ATOM 6125 C CA . GLY A 1 772 ? -29.775 -11.611 35.813 1.00 80.25 772 GLY A CA 1
ATOM 6126 C C . GLY A 1 772 ? -31.290 -11.408 35.766 1.00 80.25 772 GLY A C 1
ATOM 6127 O O . GLY A 1 772 ? -31.974 -12.090 35.005 1.00 80.25 772 GLY A O 1
ATOM 6128 N N . GLU A 1 773 ? -31.831 -10.494 36.577 1.00 82.81 773 GLU A N 1
ATOM 6129 C CA . GLU A 1 773 ? -33.256 -10.168 36.542 1.00 82.81 773 GLU A CA 1
ATOM 6130 C C . GLU A 1 773 ? -33.619 -9.281 35.338 1.00 82.81 773 GLU A C 1
ATOM 6132 O O . GLU A 1 773 ? -32.821 -8.455 34.887 1.00 82.81 773 GLU A O 1
ATOM 6137 N N . ASP A 1 774 ? -34.830 -9.441 34.799 1.00 78.81 774 ASP A N 1
ATOM 6138 C CA . ASP A 1 774 ? -35.301 -8.606 33.691 1.00 78.81 774 ASP A CA 1
ATOM 6139 C C . ASP A 1 774 ? -35.510 -7.158 34.163 1.00 78.81 774 ASP A C 1
ATOM 6141 O O . ASP A 1 774 ? -36.118 -6.897 35.203 1.00 78.81 774 ASP A O 1
ATOM 6145 N N . LEU A 1 775 ? -35.040 -6.190 33.375 1.00 85.62 775 LEU A N 1
ATOM 6146 C CA . LEU A 1 775 ? -35.209 -4.776 33.697 1.00 85.62 775 LEU A CA 1
ATOM 6147 C C . LEU A 1 775 ? -36.600 -4.287 33.282 1.00 85.62 775 LEU A C 1
ATOM 6149 O O . LEU A 1 775 ? -36.922 -4.244 32.098 1.00 85.62 775 LEU A O 1
ATOM 6153 N N . ASN A 1 776 ? -37.404 -3.825 34.243 1.00 83.12 776 ASN A N 1
ATOM 6154 C CA . ASN A 1 776 ? -38.686 -3.184 33.948 1.00 83.12 776 ASN A CA 1
ATOM 6155 C C . ASN A 1 776 ? -38.481 -1.742 33.444 1.00 83.12 776 ASN A C 1
ATOM 6157 O O . ASN A 1 776 ? -38.442 -0.774 34.215 1.00 83.12 776 ASN A O 1
ATOM 6161 N N . CYS A 1 777 ? -38.382 -1.587 32.124 1.00 85.62 777 CYS A N 1
ATOM 6162 C CA . CYS A 1 777 ? -38.143 -0.297 31.476 1.00 85.62 777 CYS A CA 1
ATOM 6163 C C . CYS A 1 777 ? -39.430 0.330 30.905 1.00 85.62 777 CYS A C 1
ATOM 6165 O O . CYS A 1 777 ? -39.381 1.093 29.942 1.00 85.62 777 CYS A O 1
ATOM 6167 N N . THR A 1 778 ? -40.597 0.013 31.479 1.00 80.81 778 THR A N 1
ATOM 6168 C CA . THR A 1 778 ? -41.901 0.509 30.994 1.00 80.81 778 THR A CA 1
ATOM 6169 C C . THR A 1 778 ? -42.194 1.962 31.380 1.00 80.81 778 THR A C 1
ATOM 6171 O O . THR A 1 778 ? -42.957 2.649 30.693 1.00 80.81 778 THR A O 1
ATOM 6174 N N . ARG A 1 779 ? -41.591 2.468 32.465 1.00 83.69 779 ARG A N 1
ATOM 6175 C CA . ARG A 1 779 ? -41.770 3.858 32.902 1.00 83.69 779 ARG A CA 1
ATOM 6176 C C . ARG A 1 779 ? -40.861 4.787 32.115 1.00 83.69 779 ARG A C 1
ATOM 6178 O O . ARG A 1 779 ? -39.699 4.489 31.876 1.00 83.69 779 ARG A O 1
ATOM 6185 N N . CYS A 1 780 ? -41.357 5.979 31.797 1.00 84.75 780 CYS A N 1
ATOM 6186 C CA . CYS A 1 780 ? -40.583 6.978 31.060 1.00 84.75 780 CYS A CA 1
ATOM 6187 C C . CYS A 1 780 ? -39.349 7.512 31.807 1.00 84.75 780 CYS A C 1
ATOM 6189 O O . CYS A 1 780 ? -38.480 8.115 31.185 1.00 84.75 780 CYS A O 1
ATOM 6191 N N . ASP A 1 781 ? -39.273 7.323 33.124 1.00 84.19 781 ASP A N 1
ATOM 6192 C CA . ASP A 1 781 ? -38.141 7.721 33.960 1.00 84.19 781 ASP A CA 1
ATOM 6193 C C . ASP A 1 781 ? -37.190 6.557 34.295 1.00 84.19 781 ASP A C 1
ATOM 6195 O O . ASP A 1 781 ? -36.204 6.781 34.999 1.00 84.19 781 ASP A O 1
ATOM 6199 N N . SER A 1 782 ? -37.428 5.347 33.758 1.00 86.69 782 SER A N 1
ATOM 6200 C CA . SER A 1 782 ? -36.645 4.135 34.055 1.00 86.69 782 SER A CA 1
ATOM 6201 C C . SER A 1 782 ? -35.144 4.276 33.777 1.00 86.69 782 SER A C 1
ATOM 6203 O O . SER A 1 782 ? -34.353 3.624 34.453 1.00 86.69 782 SER A O 1
ATOM 6205 N N . PHE A 1 783 ? -34.730 5.165 32.866 1.00 86.44 783 PHE A N 1
ATOM 6206 C CA . PHE A 1 783 ? -33.312 5.496 32.650 1.00 86.44 783 PHE A CA 1
ATOM 6207 C C . PHE A 1 783 ? -32.612 5.960 33.942 1.00 86.44 783 PHE A C 1
ATOM 6209 O O . PHE A 1 783 ? -31.473 5.594 34.227 1.00 86.44 783 PHE A O 1
ATOM 6216 N N . PHE A 1 784 ? -33.307 6.767 34.749 1.00 83.75 784 PHE A N 1
ATOM 6217 C CA . PHE A 1 784 ? -32.782 7.312 36.002 1.00 83.75 784 PHE A CA 1
ATOM 6218 C C . PHE A 1 784 ? -33.167 6.451 37.206 1.00 83.75 784 PHE A C 1
ATOM 6220 O O . PHE A 1 784 ? -32.386 6.320 38.151 1.00 83.75 784 PHE A O 1
ATOM 6227 N N . THR A 1 785 ? -34.374 5.879 37.186 1.00 84.06 785 THR A N 1
ATOM 6228 C CA . THR A 1 785 ? -34.963 5.198 38.345 1.00 84.06 785 THR A CA 1
ATOM 6229 C C . THR A 1 785 ? -34.671 3.706 38.406 1.00 84.06 785 THR A C 1
ATOM 6231 O O . THR A 1 785 ? -34.722 3.165 39.504 1.00 84.06 785 THR A O 1
ATOM 6234 N N . VAL A 1 786 ? -34.318 3.060 37.287 1.00 86.75 786 VAL A N 1
ATOM 6235 C CA . VAL A 1 786 ? -34.027 1.618 37.204 1.00 86.75 786 VAL A CA 1
ATOM 6236 C C . VAL A 1 786 ? -32.574 1.392 36.783 1.00 86.75 786 VAL A C 1
ATOM 6238 O O . VAL A 1 786 ? -31.738 1.049 37.617 1.00 86.75 786 VAL A O 1
ATOM 6241 N N . SER A 1 787 ? -32.248 1.642 35.515 1.00 89.12 787 SER A N 1
ATOM 6242 C CA . SER A 1 787 ? -30.914 1.437 34.942 1.00 89.12 787 SER A CA 1
ATOM 6243 C C . SER A 1 787 ? -30.701 2.362 33.746 1.00 89.12 787 SER A C 1
ATOM 6245 O O . SER A 1 787 ? -31.636 2.618 32.992 1.00 89.12 787 SER A O 1
ATOM 6247 N N . GLN A 1 788 ? -29.459 2.793 33.513 1.00 85.81 788 GLN A N 1
ATOM 6248 C CA . GLN A 1 788 ? -29.084 3.559 32.313 1.00 85.81 788 GLN A CA 1
ATOM 6249 C C . GLN A 1 788 ? -29.271 2.758 31.012 1.00 85.81 788 GLN A C 1
ATOM 6251 O O . GLN A 1 788 ? -29.297 3.326 29.920 1.00 85.81 788 GLN A O 1
ATOM 6256 N N . SER A 1 789 ? -29.441 1.440 31.119 1.00 88.88 789 SER A N 1
ATOM 6257 C CA . SER A 1 789 ? -29.778 0.566 29.996 1.00 88.88 789 SER A CA 1
ATOM 6258 C C . SER A 1 789 ? -31.254 0.647 29.596 1.00 88.88 789 SER A C 1
ATOM 6260 O O . SER A 1 789 ? -31.601 0.239 28.489 1.00 88.88 789 SER A O 1
ATOM 6262 N N . CYS A 1 790 ? -32.121 1.218 30.440 1.00 88.06 790 CYS A N 1
ATOM 6263 C CA . CYS A 1 790 ? -33.510 1.505 30.096 1.00 88.06 790 CYS A CA 1
ATOM 6264 C C . CYS A 1 790 ? -33.600 2.795 29.275 1.00 88.06 790 CYS A C 1
ATOM 6266 O O . CYS A 1 790 ? -33.417 3.879 29.824 1.00 88.06 790 CYS A O 1
ATOM 6268 N N . MET A 1 791 ? -33.961 2.712 27.990 1.00 87.75 791 MET A N 1
ATOM 6269 C CA . MET A 1 791 ? -34.174 3.897 27.138 1.00 87.75 791 MET A CA 1
ATOM 6270 C C . MET A 1 791 ? -35.607 3.937 26.579 1.00 87.75 791 MET A C 1
ATOM 6272 O O . MET A 1 791 ? -35.804 3.823 25.370 1.00 87.75 791 MET A O 1
ATOM 6276 N N . PRO A 1 792 ? -36.622 4.080 27.450 1.00 84.94 792 PRO A N 1
ATOM 6277 C CA . PRO A 1 792 ? -38.032 3.994 27.080 1.00 84.94 792 PRO A CA 1
ATOM 6278 C C . PRO A 1 792 ? -38.432 5.012 26.003 1.00 84.94 792 PRO A C 1
ATOM 6280 O O . PRO A 1 792 ? -38.103 6.199 26.083 1.00 84.94 792 PRO A O 1
ATOM 6283 N N . VAL A 1 793 ? -39.227 4.574 25.025 1.00 83.06 793 VAL A N 1
ATOM 6284 C CA . VAL A 1 793 ? -39.713 5.437 23.938 1.00 83.06 793 VAL A CA 1
ATOM 6285 C C . VAL A 1 793 ? -41.066 6.030 24.313 1.00 83.06 793 VAL A C 1
ATOM 6287 O O . VAL A 1 793 ? -42.075 5.330 24.368 1.00 83.06 793 VAL A O 1
ATOM 6290 N N . ARG A 1 794 ? -41.114 7.342 24.559 1.00 82.94 794 ARG A N 1
ATOM 6291 C CA . ARG A 1 794 ? -42.359 8.031 24.927 1.00 82.94 794 ARG A CA 1
ATOM 6292 C C . ARG A 1 794 ? -43.363 8.063 23.779 1.00 82.94 794 ARG A C 1
ATOM 6294 O O . ARG A 1 794 ? -43.044 8.542 22.693 1.00 82.94 794 ARG A O 1
ATOM 6301 N N . VAL A 1 795 ? -44.592 7.639 24.068 1.00 81.19 795 VAL A N 1
ATOM 6302 C CA . VAL A 1 795 ? -45.721 7.725 23.138 1.00 81.19 795 VAL A CA 1
ATOM 6303 C C . VAL A 1 795 ? -46.167 9.193 23.024 1.00 81.19 795 VAL A C 1
ATOM 6305 O O . VAL A 1 795 ? -46.441 9.825 24.051 1.00 81.19 795 VAL A O 1
ATOM 6308 N N . PRO A 1 796 ? -46.212 9.775 21.812 1.00 80.56 796 PRO A N 1
ATOM 6309 C CA . PRO A 1 796 ? -46.698 11.138 21.611 1.00 80.56 796 PRO A CA 1
ATOM 6310 C C . PRO A 1 796 ? -48.194 11.288 21.915 1.00 80.56 796 PRO A C 1
ATOM 6312 O O . PRO A 1 796 ? -48.968 10.360 21.715 1.00 80.56 796 PRO A O 1
ATOM 6315 N N . GLU A 1 797 ? -48.620 12.499 22.287 1.00 82.88 797 GLU A N 1
ATOM 6316 C CA . GLU A 1 797 ? -50.034 12.822 22.570 1.00 82.88 797 GLU A CA 1
ATOM 6317 C C . GLU A 1 797 ? -50.984 12.552 21.392 1.00 82.88 797 GLU A C 1
ATOM 6319 O O . GLU A 1 797 ? -52.137 12.195 21.605 1.00 82.88 797 GLU A O 1
ATOM 6324 N N . ASN A 1 798 ? -50.483 12.665 20.158 1.00 77.31 798 ASN A N 1
ATOM 6325 C CA . ASN A 1 798 ? -51.256 12.478 18.927 1.00 77.31 798 ASN A CA 1
ATOM 6326 C C . ASN A 1 798 ? -50.971 11.128 18.242 1.00 77.31 798 ASN A C 1
ATOM 6328 O O . ASN A 1 798 ? -51.119 11.019 17.022 1.00 77.31 798 ASN A O 1
ATOM 6332 N N . ASP A 1 799 ? -50.490 10.123 18.980 1.00 76.88 799 ASP A N 1
ATOM 6333 C CA . ASP A 1 799 ? -50.257 8.799 18.403 1.00 76.88 799 ASP A CA 1
ATOM 6334 C C . ASP A 1 799 ? -51.594 8.131 18.013 1.00 76.88 799 ASP A C 1
ATOM 6336 O O . ASP A 1 799 ? -52.521 8.084 18.823 1.00 76.88 799 ASP A O 1
ATOM 6340 N N . PRO A 1 800 ? -51.737 7.625 16.775 1.00 73.62 800 PRO A N 1
ATOM 6341 C CA . PRO A 1 800 ? -53.003 7.073 16.297 1.00 73.62 800 PRO A CA 1
ATOM 6342 C C . PRO A 1 800 ? -53.319 5.671 16.841 1.00 73.62 800 PRO A C 1
ATOM 6344 O O . PRO A 1 800 ? -54.432 5.193 16.633 1.00 73.62 800 PRO A O 1
ATOM 6347 N N . PHE A 1 801 ? -52.359 4.979 17.466 1.00 74.31 801 PHE A N 1
ATOM 6348 C CA . PHE A 1 801 ? -52.503 3.580 17.879 1.00 74.31 801 PHE A CA 1
ATOM 6349 C C . PHE A 1 801 ? -52.383 3.397 19.394 1.00 74.31 801 PHE A C 1
ATOM 6351 O O . PHE A 1 801 ? -53.170 2.666 19.998 1.00 74.31 801 PHE A O 1
ATOM 6358 N N . PHE A 1 802 ? -51.413 4.053 20.027 1.00 78.75 802 PHE A N 1
ATOM 6359 C CA . PHE A 1 802 ? -51.187 3.937 21.462 1.00 78.75 802 PHE A CA 1
ATOM 6360 C C . PHE A 1 802 ? -51.781 5.129 22.219 1.00 78.75 802 PHE A C 1
ATOM 6362 O O . PHE A 1 802 ? -51.465 6.274 21.926 1.00 78.75 802 PHE A O 1
ATOM 6369 N N . SER A 1 803 ? -52.573 4.863 23.269 1.00 82.06 803 SER A N 1
ATOM 6370 C CA . SER A 1 803 ? -52.962 5.914 24.227 1.00 82.06 803 SER A CA 1
ATOM 6371 C C . SER A 1 803 ? -51.709 6.594 24.801 1.00 82.06 803 SER A C 1
ATOM 6373 O O . SER A 1 803 ? -50.841 5.875 25.302 1.00 82.06 803 SER A O 1
ATOM 6375 N N . PRO A 1 804 ? -51.610 7.935 24.802 1.00 81.94 804 PRO A N 1
ATOM 6376 C CA . PRO A 1 804 ? -50.448 8.651 25.334 1.00 81.94 804 PRO A CA 1
ATOM 6377 C C . PRO A 1 804 ? -50.315 8.580 26.857 1.00 81.94 804 PRO A C 1
ATOM 6379 O O . PRO A 1 804 ? -49.269 8.940 27.397 1.00 81.94 804 PRO A O 1
ATOM 6382 N N . PHE A 1 805 ? -51.347 8.095 27.553 1.00 82.50 805 PHE A N 1
ATOM 6383 C CA . PHE A 1 805 ? -51.363 7.952 29.005 1.00 82.50 805 PHE A CA 1
ATOM 6384 C C . PHE A 1 805 ? -51.758 6.535 29.427 1.00 82.50 805 PHE A C 1
ATOM 6386 O O . PHE A 1 805 ? -52.620 5.904 28.807 1.00 82.50 805 PHE A O 1
ATOM 6393 N N . VAL A 1 806 ? -51.133 6.053 30.503 1.00 80.50 806 VAL A N 1
ATOM 6394 C CA . VAL A 1 806 ? -51.446 4.797 31.200 1.00 80.50 806 VAL A CA 1
ATOM 6395 C C . VAL A 1 806 ? -51.360 5.073 32.704 1.00 80.50 806 VAL A C 1
ATOM 6397 O O . VAL A 1 806 ? -50.388 5.665 33.165 1.00 80.50 806 VAL A O 1
ATOM 6400 N N . ASN A 1 807 ? -52.385 4.683 33.470 1.00 75.81 807 ASN A N 1
ATOM 6401 C CA . ASN A 1 807 ? -52.458 4.863 34.932 1.00 75.81 807 ASN A CA 1
ATOM 6402 C C . ASN A 1 807 ? -52.197 6.307 35.422 1.00 75.81 807 ASN A C 1
ATOM 6404 O O . ASN A 1 807 ? -51.564 6.516 36.452 1.00 75.81 807 ASN A O 1
ATOM 6408 N N . GLY A 1 808 ? -52.661 7.316 34.676 1.00 74.75 808 GLY A N 1
ATOM 6409 C CA . GLY A 1 808 ? -52.496 8.734 35.034 1.00 74.75 808 GLY A CA 1
ATOM 6410 C C . GLY A 1 808 ? -51.109 9.330 34.744 1.00 74.75 808 GLY A C 1
ATOM 6411 O O . GLY A 1 808 ? -50.915 10.523 34.964 1.00 74.75 808 GLY A O 1
ATOM 6412 N N . GLY A 1 809 ? -50.165 8.540 34.220 1.00 81.38 809 GLY A N 1
ATOM 6413 C CA . GLY A 1 809 ? -48.841 8.986 33.776 1.00 81.38 809 GLY A CA 1
ATOM 6414 C C . GLY A 1 809 ? -48.643 8.862 32.258 1.00 81.38 809 GLY A C 1
ATOM 6415 O O . GLY A 1 809 ? -49.467 8.247 31.574 1.00 81.38 809 GLY A O 1
ATOM 6416 N N . PRO A 1 810 ? -47.566 9.446 31.697 1.00 84.38 810 PRO A N 1
ATOM 6417 C CA . PRO A 1 810 ? -47.239 9.304 30.280 1.00 84.38 810 PRO A CA 1
ATOM 6418 C C . PRO A 1 810 ? -46.908 7.847 29.940 1.00 84.38 810 PRO A C 1
ATOM 6420 O O . PRO A 1 810 ? -46.183 7.177 30.676 1.00 84.38 810 PRO A O 1
ATOM 6423 N N . ARG A 1 811 ? -47.405 7.365 28.800 1.00 84.06 811 ARG A N 1
ATOM 6424 C CA . ARG A 1 811 ? -47.089 6.031 28.291 1.00 84.06 811 ARG A CA 1
ATOM 6425 C C . ARG A 1 811 ? -45.720 6.029 27.616 1.00 84.06 811 ARG A C 1
ATOM 6427 O O . ARG A 1 811 ? -45.448 6.859 26.747 1.00 84.06 811 ARG A O 1
ATOM 6434 N N . CYS A 1 812 ? -44.900 5.043 27.958 1.00 83.44 812 CYS A N 1
ATOM 6435 C CA . CYS A 1 812 ? -43.674 4.722 27.243 1.00 83.44 812 CYS A CA 1
ATOM 6436 C C . CYS A 1 812 ? -43.689 3.270 26.756 1.00 83.44 812 CYS A C 1
ATOM 6438 O O . CYS A 1 812 ? -44.282 2.397 27.388 1.00 83.44 812 CYS A O 1
ATOM 6440 N N . LEU A 1 813 ? -43.068 3.033 25.603 1.00 82.38 813 LEU A N 1
ATOM 6441 C CA . LEU A 1 813 ? -42.758 1.700 25.109 1.00 82.38 813 LEU A CA 1
ATOM 6442 C C . LEU A 1 813 ? -41.418 1.269 25.691 1.00 82.38 813 LEU A C 1
ATOM 6444 O O . LEU A 1 813 ? -40.460 2.046 25.712 1.00 82.38 813 LEU A O 1
ATOM 6448 N N . GLU A 1 814 ? -41.382 0.033 26.165 1.00 83.06 814 GLU A N 1
ATOM 6449 C CA . GLU A 1 814 ? -40.186 -0.575 26.722 1.00 83.06 814 GLU A CA 1
ATOM 6450 C C . GLU A 1 814 ? -39.089 -0.685 25.660 1.00 83.06 814 GLU A C 1
ATOM 6452 O O . GLU A 1 814 ? -39.334 -1.123 24.535 1.00 83.06 814 GLU A O 1
ATOM 6457 N N . PHE A 1 815 ? -37.880 -0.275 26.031 1.00 85.94 815 PHE A N 1
ATOM 6458 C CA . PHE A 1 815 ? -36.677 -0.485 25.242 1.00 85.94 815 PHE A CA 1
ATOM 6459 C C . PHE A 1 815 ? -35.488 -0.617 26.191 1.00 85.94 815 PHE A C 1
ATOM 6461 O O . PHE A 1 815 ? -35.257 0.242 27.051 1.00 85.94 815 PHE A O 1
ATOM 6468 N N . ILE A 1 816 ? -34.745 -1.702 26.012 1.00 88.19 816 ILE A N 1
ATOM 6469 C CA . ILE A 1 816 ? -33.571 -2.063 26.800 1.00 88.19 816 ILE A CA 1
ATOM 6470 C C . ILE A 1 816 ? -32.388 -2.110 25.836 1.00 88.19 816 ILE A C 1
ATOM 6472 O O . ILE A 1 816 ? -32.512 -2.614 24.719 1.00 88.19 816 ILE A O 1
ATOM 6476 N N . ARG A 1 817 ? -31.245 -1.551 26.233 1.00 89.56 817 ARG A N 1
ATOM 6477 C CA . ARG A 1 817 ? -30.030 -1.600 25.412 1.00 89.56 817 ARG A CA 1
ATOM 6478 C C . ARG A 1 817 ? -29.539 -3.042 25.257 1.00 89.56 817 ARG A C 1
ATOM 6480 O O . ARG A 1 817 ? -29.630 -3.834 26.188 1.00 89.56 817 ARG A O 1
ATOM 6487 N N . SER A 1 818 ? -28.957 -3.350 24.100 1.00 92.50 818 SER A N 1
ATOM 6488 C CA . SER A 1 818 ? -28.263 -4.621 23.874 1.00 92.50 818 SER A CA 1
ATOM 6489 C C . SER A 1 818 ? -27.031 -4.756 24.764 1.00 92.50 818 SER A C 1
ATOM 6491 O O . SER A 1 818 ? -26.361 -3.761 25.067 1.00 92.50 818 SER A O 1
ATOM 6493 N N . LEU A 1 819 ? -26.719 -5.994 25.124 1.00 92.94 819 LEU A N 1
ATOM 6494 C CA . LEU A 1 819 ? -25.603 -6.397 25.965 1.00 92.94 819 LEU A CA 1
ATOM 6495 C C . LEU A 1 819 ? -24.247 -5.999 25.345 1.00 92.94 819 LEU A C 1
ATOM 6497 O O . LEU A 1 819 ? -24.079 -6.000 24.121 1.00 92.94 819 LEU A O 1
ATOM 6501 N N . ASN A 1 820 ? -23.283 -5.623 26.188 1.00 92.25 820 ASN A N 1
ATOM 6502 C CA . ASN A 1 820 ? -21.955 -5.191 25.750 1.00 92.25 820 ASN A CA 1
ATOM 6503 C C . ASN A 1 820 ? -21.090 -6.411 25.395 1.00 92.25 820 ASN A C 1
ATOM 6505 O O . ASN A 1 820 ? -21.084 -7.391 26.131 1.00 92.25 820 ASN A O 1
ATOM 6509 N N . GLY A 1 821 ? -20.366 -6.351 24.279 1.00 90.81 821 GLY A N 1
ATOM 6510 C CA . GLY A 1 821 ? -19.536 -7.454 23.777 1.00 90.81 821 GLY A CA 1
ATOM 6511 C C . GLY A 1 821 ? -18.065 -7.104 23.577 1.00 90.81 821 GLY A C 1
ATOM 6512 O O . GLY A 1 821 ? -17.377 -7.802 22.835 1.00 90.81 821 GLY A O 1
ATOM 6513 N N . GLN A 1 822 ? -17.583 -6.002 24.160 1.00 88.62 822 GLN A N 1
ATOM 6514 C CA . GLN A 1 822 ? -16.222 -5.538 23.900 1.00 88.62 822 GLN A CA 1
ATOM 6515 C C . GLN A 1 822 ? -15.169 -6.507 24.443 1.00 88.62 822 GLN A C 1
ATOM 6517 O O . GLN A 1 822 ? -15.243 -6.977 25.574 1.00 88.62 822 GLN A O 1
ATOM 6522 N N . ARG A 1 823 ? -14.143 -6.761 23.631 1.00 85.62 823 ARG A N 1
ATOM 6523 C CA . ARG A 1 823 ? -13.003 -7.610 24.008 1.00 85.62 823 ARG A CA 1
ATOM 6524 C C . ARG A 1 823 ? -11.707 -6.829 24.227 1.00 85.62 823 ARG A C 1
ATOM 6526 O O . ARG A 1 823 ? -10.675 -7.413 24.527 1.00 85.62 823 ARG A O 1
ATOM 6533 N N . GLN A 1 824 ? -11.751 -5.516 24.039 1.00 86.19 824 GLN A N 1
ATOM 6534 C CA . GLN A 1 824 ? -10.618 -4.601 24.157 1.00 86.19 824 GLN A CA 1
ATOM 6535 C C . GLN A 1 824 ? -11.115 -3.283 24.755 1.00 86.19 824 GLN A C 1
ATOM 6537 O O . GLN A 1 824 ? -12.323 -3.035 24.771 1.00 86.19 824 GLN A O 1
ATOM 6542 N N . LEU A 1 825 ? -10.189 -2.449 25.234 1.00 84.38 825 LEU A N 1
ATOM 6543 C CA . LEU A 1 825 ? -10.506 -1.077 25.625 1.00 84.38 825 LEU A CA 1
ATOM 6544 C C . LEU A 1 825 ? -10.973 -0.291 24.391 1.00 84.38 825 LEU A C 1
ATOM 6546 O O . LEU A 1 825 ? -10.406 -0.434 23.307 1.00 84.38 825 LEU A O 1
ATOM 6550 N N . GLY A 1 826 ? -12.014 0.520 24.544 1.00 81.75 826 GLY A N 1
ATOM 6551 C CA . GLY A 1 826 ? -12.629 1.231 23.431 1.00 81.75 826 GLY A CA 1
ATOM 6552 C C . GLY A 1 826 ? -14.121 1.514 23.621 1.00 81.75 826 GLY A C 1
ATOM 6553 O O . GLY A 1 826 ? -14.682 1.299 24.700 1.00 81.75 826 GLY A O 1
ATOM 6554 N N . PRO A 1 827 ? -14.783 2.010 22.563 1.00 83.75 827 PRO A N 1
ATOM 6555 C CA . PRO A 1 827 ? -16.212 2.290 22.591 1.00 83.75 827 PRO A CA 1
ATOM 6556 C C . PRO A 1 827 ? -17.048 1.011 22.748 1.00 83.75 827 PRO A C 1
ATOM 6558 O O . PRO A 1 827 ? -16.623 -0.095 22.405 1.00 83.75 827 PRO A O 1
ATOM 6561 N N . ARG A 1 828 ? -18.286 1.166 23.231 1.00 88.44 828 ARG A N 1
ATOM 6562 C CA . ARG A 1 828 ? -19.228 0.053 23.420 1.00 88.44 828 ARG A CA 1
ATOM 6563 C C . ARG A 1 828 ? -19.476 -0.696 22.103 1.00 88.44 828 ARG A C 1
ATOM 6565 O O . ARG A 1 828 ? -19.773 -0.082 21.080 1.00 88.44 828 ARG A O 1
ATOM 6572 N N . THR A 1 829 ? -19.480 -2.024 22.158 1.00 90.25 829 THR A N 1
ATOM 6573 C CA . THR A 1 829 ? -19.876 -2.915 21.049 1.00 90.25 829 THR A CA 1
ATOM 6574 C C . THR A 1 829 ? -20.939 -3.902 21.523 1.00 90.25 829 THR A C 1
ATOM 6576 O O . THR A 1 829 ? -21.156 -4.045 22.727 1.00 90.25 829 THR A O 1
ATOM 6579 N N . GLN A 1 830 ? -21.644 -4.554 20.599 1.00 92.62 830 GLN A N 1
ATOM 6580 C CA . GLN A 1 830 ? -22.730 -5.482 20.918 1.00 92.62 830 GLN A CA 1
ATOM 6581 C C . GLN A 1 830 ? -22.289 -6.926 20.705 1.00 92.62 830 GLN A C 1
ATOM 6583 O O . GLN A 1 830 ? -21.655 -7.241 19.699 1.00 92.62 830 GLN A O 1
ATOM 6588 N N . ILE A 1 831 ? -22.650 -7.805 21.637 1.00 93.88 831 ILE A N 1
ATOM 6589 C CA . ILE A 1 831 ? -22.378 -9.237 21.512 1.00 93.88 831 ILE A CA 1
ATOM 6590 C C . ILE A 1 831 ? -23.389 -9.904 20.572 1.00 93.88 831 ILE A C 1
ATOM 6592 O O . ILE A 1 831 ? -24.580 -9.577 20.590 1.00 93.88 831 ILE A O 1
ATOM 6596 N N . ASN A 1 832 ? -22.906 -10.857 19.779 1.00 94.69 832 ASN A N 1
ATOM 6597 C CA . ASN A 1 832 ? -23.707 -11.870 19.113 1.00 94.69 832 ASN A CA 1
ATOM 6598 C C . ASN A 1 832 ? -23.610 -13.169 19.924 1.00 94.69 832 ASN A C 1
ATOM 6600 O O . ASN A 1 832 ? -22.540 -13.769 20.014 1.00 94.69 832 ASN A O 1
ATOM 6604 N N . GLN A 1 833 ? -24.702 -13.603 20.555 1.00 93.75 833 GLN A N 1
ATOM 6605 C CA . GLN A 1 833 ? -24.690 -14.807 21.400 1.00 93.75 833 GLN A CA 1
ATOM 6606 C C . GLN A 1 833 ? -24.870 -16.123 20.626 1.00 93.75 833 GLN A C 1
ATOM 6608 O O . GLN A 1 833 ? -24.861 -17.197 21.229 1.00 93.75 833 GLN A O 1
ATOM 6613 N N . ILE A 1 834 ? -25.023 -16.040 19.303 1.00 94.62 834 ILE A N 1
ATOM 6614 C CA . ILE A 1 834 ? -25.050 -17.179 18.380 1.00 94.62 834 ILE A CA 1
ATOM 6615 C C . ILE A 1 834 ? -23.944 -17.038 17.330 1.00 94.62 834 ILE A C 1
ATOM 6617 O O . ILE A 1 834 ? -23.218 -16.043 17.317 1.00 94.62 834 ILE A O 1
ATOM 6621 N N . THR A 1 835 ? -23.774 -18.054 16.487 1.00 93.69 835 THR A N 1
ATOM 6622 C CA . THR A 1 835 ? -22.750 -18.071 15.437 1.00 93.69 835 THR A CA 1
ATOM 6623 C C . THR A 1 835 ? -23.078 -17.068 14.325 1.00 93.69 835 THR A C 1
ATOM 6625 O O . THR A 1 835 ? -24.213 -16.627 14.171 1.00 93.69 835 THR A O 1
ATOM 6628 N N . ALA A 1 836 ? -22.074 -16.684 13.534 1.00 93.50 836 ALA A N 1
ATOM 6629 C CA . ALA A 1 836 ? -22.249 -15.826 12.357 1.00 93.50 836 ALA A CA 1
ATOM 6630 C C . ALA A 1 836 ? -22.404 -16.635 11.050 1.00 93.50 836 ALA A C 1
ATOM 6632 O O . ALA A 1 836 ? -22.138 -16.122 9.960 1.00 93.50 836 ALA A O 1
ATOM 6633 N N . PHE A 1 837 ? -22.784 -17.913 11.143 1.00 92.00 837 PHE A N 1
ATOM 6634 C CA . PHE A 1 837 ? -22.843 -18.844 10.016 1.00 92.00 837 PHE A CA 1
ATOM 6635 C C . PHE A 1 837 ? -24.266 -19.353 9.798 1.00 92.00 837 PHE A C 1
ATOM 6637 O O . PHE A 1 837 ? -25.006 -19.549 10.749 1.00 92.00 837 PHE A O 1
ATOM 6644 N N . LEU A 1 838 ? -24.622 -19.638 8.542 1.00 93.62 838 LEU A N 1
ATOM 6645 C CA . LEU A 1 838 ? -25.823 -20.420 8.236 1.00 93.62 838 LEU A CA 1
ATOM 6646 C C . LEU A 1 838 ? -25.544 -21.892 8.543 1.00 93.62 838 LEU A C 1
ATOM 6648 O O . LEU A 1 838 ? -25.095 -22.645 7.675 1.00 93.62 838 LEU A O 1
ATOM 6652 N N . ASP A 1 839 ? -25.714 -22.269 9.802 1.00 91.69 839 ASP A N 1
ATOM 6653 C CA . ASP A 1 839 ? -25.378 -23.587 10.339 1.00 91.69 839 ASP A CA 1
ATOM 6654 C C . ASP A 1 839 ? -26.556 -24.275 11.044 1.00 91.69 839 ASP A C 1
ATOM 6656 O O . ASP A 1 839 ? -26.419 -25.406 11.520 1.00 91.69 839 ASP A O 1
ATOM 6660 N N . GLY A 1 840 ? -27.733 -23.644 11.045 1.00 91.81 840 GLY A N 1
ATOM 6661 C CA . GLY A 1 840 ? -28.918 -24.166 11.705 1.00 91.81 840 GLY A CA 1
ATOM 6662 C C . GLY A 1 840 ? -28.847 -24.060 13.225 1.00 91.81 840 GLY A C 1
ATOM 6663 O O . GLY A 1 840 ? -29.557 -24.811 13.900 1.00 91.81 840 GLY A O 1
ATOM 6664 N N . SER A 1 841 ? -28.020 -23.173 13.785 1.00 92.19 841 SER A N 1
ATOM 6665 C CA . SER A 1 841 ? -28.009 -22.852 15.213 1.00 92.19 841 SER A CA 1
ATOM 6666 C C . SER A 1 841 ? -29.393 -22.468 15.746 1.00 92.19 841 SER A C 1
ATOM 6668 O O . SER A 1 841 ? -29.706 -22.807 16.885 1.00 92.19 841 SER A O 1
ATOM 6670 N N . VAL A 1 842 ? -30.278 -21.903 14.916 1.00 92.75 842 VAL A N 1
ATOM 6671 C CA . VAL A 1 842 ? -31.680 -21.627 15.283 1.00 92.75 842 VAL A CA 1
ATOM 6672 C C . VAL A 1 842 ? -32.478 -22.905 15.616 1.00 92.75 842 VAL A C 1
ATOM 6674 O O . VAL A 1 842 ? -33.390 -22.891 16.449 1.00 92.75 842 VAL A O 1
ATOM 6677 N N . ILE A 1 843 ? -32.095 -24.046 15.029 1.00 92.25 843 ILE A N 1
ATOM 6678 C CA . ILE A 1 843 ? -32.677 -25.376 15.280 1.00 92.25 843 ILE A CA 1
ATOM 6679 C C . ILE A 1 843 ? -31.870 -26.139 16.332 1.00 92.25 843 ILE A C 1
ATOM 6681 O O . ILE A 1 843 ? -32.451 -26.736 17.235 1.00 92.25 843 ILE A O 1
ATOM 6685 N N . TYR A 1 844 ? -30.544 -26.175 16.194 1.00 91.81 844 TYR A N 1
ATOM 6686 C CA . TYR A 1 844 ? -29.672 -27.102 16.921 1.00 91.81 844 TYR A CA 1
ATOM 6687 C C . TYR A 1 844 ? -28.962 -26.488 18.129 1.00 91.81 844 TYR A C 1
ATOM 6689 O O . TYR A 1 844 ? -28.391 -27.231 18.924 1.00 91.81 844 TYR A O 1
ATOM 6697 N N . GLY A 1 845 ? -29.014 -25.169 18.290 1.00 93.06 845 GLY A N 1
ATOM 6698 C CA . GLY A 1 845 ? -28.301 -24.426 19.322 1.00 93.06 845 GLY A CA 1
ATOM 6699 C C . GLY A 1 845 ? -26.871 -24.082 18.915 1.00 93.06 845 GLY A C 1
ATOM 6700 O O . GLY A 1 845 ? -26.299 -24.672 17.997 1.00 93.06 845 GLY A O 1
ATOM 6701 N N . SER A 1 846 ? -26.288 -23.130 19.639 1.00 94.19 846 SER A N 1
ATOM 6702 C CA . SER A 1 846 ? -24.921 -22.633 19.416 1.00 94.19 846 SER A CA 1
ATOM 6703 C C . SER A 1 846 ? -23.915 -23.230 20.404 1.00 94.19 846 SER A C 1
ATOM 6705 O O . SER A 1 846 ? -22.748 -22.845 20.437 1.00 94.19 846 SER A O 1
ATOM 6707 N N . THR A 1 847 ? -24.359 -24.161 21.252 1.00 93.25 847 THR A N 1
ATOM 6708 C CA . THR A 1 847 ? -23.513 -24.865 22.221 1.00 93.25 847 THR A CA 1
ATOM 6709 C C . THR A 1 847 ? -23.775 -26.368 22.179 1.00 93.25 847 THR A C 1
ATOM 6711 O O . THR A 1 847 ? -24.872 -26.824 21.844 1.00 93.25 847 THR A O 1
ATOM 6714 N N . ALA A 1 848 ? -22.780 -27.167 22.572 1.00 92.38 848 ALA A N 1
ATOM 6715 C CA . ALA A 1 848 ? -22.939 -28.619 22.633 1.00 92.38 848 ALA A CA 1
ATOM 6716 C C . ALA A 1 848 ? -24.008 -29.052 23.657 1.00 92.38 848 ALA A C 1
ATOM 6718 O O . ALA A 1 848 ? -24.644 -30.096 23.493 1.00 92.38 848 ALA A O 1
ATOM 6719 N N . CYS A 1 849 ? -24.235 -28.249 24.698 1.00 91.50 849 CYS A N 1
ATOM 6720 C CA . CYS A 1 849 ? -25.230 -28.522 25.731 1.00 91.50 849 CYS A CA 1
ATOM 6721 C C . CYS A 1 849 ? -26.657 -28.226 25.266 1.00 91.50 849 CYS A C 1
ATOM 6723 O O . CYS A 1 849 ? -27.538 -29.047 25.512 1.00 91.50 849 CYS A O 1
ATOM 6725 N N . GLU A 1 850 ? -26.879 -27.138 24.524 1.00 91.88 850 GLU A N 1
ATOM 6726 C CA . GLU A 1 850 ? -28.170 -26.856 23.876 1.00 91.88 850 GLU A CA 1
ATOM 6727 C C . GLU A 1 850 ? -28.525 -27.954 22.876 1.00 91.88 850 GLU A C 1
ATOM 6729 O O . GLU A 1 850 ? -29.592 -28.565 22.965 1.00 91.88 850 GLU A O 1
ATOM 6734 N N . ALA A 1 851 ? -27.581 -28.304 21.999 1.00 92.81 851 ALA A N 1
ATOM 6735 C CA . ALA A 1 851 ? -27.750 -29.418 21.077 1.00 92.81 851 ALA A CA 1
ATOM 6736 C C . ALA A 1 851 ? -28.028 -30.730 21.825 1.00 92.81 851 ALA A C 1
ATOM 6738 O O . ALA A 1 851 ? -28.892 -31.520 21.440 1.00 92.81 851 ALA A O 1
ATOM 6739 N N . GLY A 1 852 ? -27.326 -30.968 22.934 1.00 92.88 852 GLY A N 1
ATOM 6740 C CA . GLY A 1 852 ? -27.535 -32.116 23.809 1.00 92.88 852 GLY A CA 1
ATOM 6741 C C . GLY A 1 852 ? -28.923 -32.148 24.457 1.00 92.88 852 GLY A C 1
ATOM 6742 O O . GLY A 1 852 ? -29.501 -33.234 24.567 1.00 92.88 852 GLY A O 1
ATOM 6743 N N . PHE A 1 853 ? -29.455 -30.989 24.858 1.00 91.25 853 PHE A N 1
ATOM 6744 C CA . PHE A 1 853 ? -30.798 -30.822 25.413 1.00 91.25 853 PHE A CA 1
ATOM 6745 C C . PHE A 1 853 ? -31.873 -31.056 24.358 1.00 91.25 853 PHE A C 1
ATOM 6747 O O . PHE A 1 853 ? -32.866 -31.703 24.670 1.00 91.25 853 PHE A O 1
ATOM 6754 N N . LEU A 1 854 ? -31.682 -30.583 23.124 1.00 92.50 854 LEU A N 1
ATOM 6755 C CA . LEU A 1 854 ? -32.658 -30.692 22.034 1.00 92.50 854 LEU A CA 1
ATOM 6756 C C . LEU A 1 854 ? -32.707 -32.090 21.403 1.00 92.50 854 LEU A C 1
ATOM 6758 O O . LEU A 1 854 ? -33.656 -32.421 20.696 1.00 92.50 854 LEU A O 1
ATOM 6762 N N . ARG A 1 855 ? -31.721 -32.952 21.667 1.00 92.19 855 ARG A N 1
ATOM 6763 C CA . ARG A 1 855 ? -31.673 -34.329 21.153 1.00 92.19 855 ARG A CA 1
ATOM 6764 C C . ARG A 1 855 ? -32.498 -35.290 22.002 1.00 92.19 855 ARG A C 1
ATOM 6766 O O . ARG A 1 855 ? -32.355 -35.346 23.219 1.00 92.19 855 ARG A O 1
ATOM 6773 N N . ALA A 1 856 ? -33.275 -36.157 21.349 1.00 90.25 856 ALA A N 1
ATOM 6774 C CA . ALA A 1 856 ? -33.962 -37.271 22.013 1.00 90.25 856 ALA A CA 1
ATOM 6775 C C . ALA A 1 856 ? -32.983 -38.359 22.485 1.00 90.25 856 ALA A C 1
ATOM 6777 O O . ALA A 1 856 ? -33.358 -39.249 23.242 1.00 90.25 856 ALA A O 1
ATOM 6778 N N . LYS A 1 857 ? -31.732 -38.311 21.997 1.00 90.75 857 LYS A N 1
ATOM 6779 C CA . LYS A 1 857 ? -30.667 -39.300 22.248 1.00 90.75 857 LYS A CA 1
ATOM 6780 C C . LYS A 1 857 ? -31.063 -40.733 21.855 1.00 90.75 857 LYS A C 1
ATOM 6782 O O . LYS A 1 857 ? -30.457 -41.694 22.308 1.00 90.75 857 LYS A O 1
ATOM 6787 N N . ASN A 1 858 ? -32.033 -40.863 20.949 1.00 89.50 858 ASN A N 1
ATOM 6788 C CA . ASN A 1 858 ? -32.508 -42.125 20.399 1.00 89.50 858 ASN A CA 1
ATOM 6789 C C . ASN A 1 858 ? -32.652 -42.002 18.874 1.00 89.50 858 ASN A C 1
ATOM 6791 O O . ASN A 1 858 ? -33.282 -41.065 18.384 1.00 89.50 858 ASN A O 1
ATOM 6795 N N . GLY A 1 859 ? -32.026 -42.911 18.120 1.00 88.38 859 GLY A N 1
ATOM 6796 C CA . GLY A 1 859 ? -32.104 -42.948 16.652 1.00 88.38 859 GLY A CA 1
ATOM 6797 C C . GLY A 1 859 ? -31.657 -41.665 15.935 1.00 88.38 859 GLY A C 1
ATOM 6798 O O . GLY A 1 859 ? -32.093 -41.421 14.817 1.00 88.38 859 GLY A O 1
ATOM 6799 N N . GLY A 1 860 ? -30.851 -40.814 16.585 1.00 85.44 860 GLY A N 1
ATOM 6800 C CA . GLY A 1 860 ? -30.422 -39.517 16.041 1.00 85.44 860 GLY A CA 1
ATOM 6801 C C . GLY A 1 860 ? -31.512 -38.437 15.987 1.00 85.44 860 GLY A C 1
ATOM 6802 O O . GLY A 1 860 ? -31.285 -37.392 15.389 1.00 85.44 860 GLY A O 1
ATOM 6803 N N . LYS A 1 861 ? -32.680 -38.666 16.599 1.00 88.25 861 LYS A N 1
ATOM 6804 C CA . LYS A 1 861 ? -33.820 -37.740 16.548 1.00 88.25 861 LYS A CA 1
ATOM 6805 C C . LYS A 1 861 ? -33.663 -36.545 17.496 1.00 88.25 861 LYS A C 1
ATOM 6807 O O . LYS A 1 861 ? -33.016 -36.647 18.546 1.00 88.25 861 LYS A O 1
ATOM 6812 N N . LEU A 1 862 ? -34.314 -35.437 17.144 1.00 89.19 862 LEU A N 1
ATOM 6813 C CA . LEU A 1 862 ? -34.608 -34.335 18.064 1.00 89.19 862 LEU A CA 1
ATOM 6814 C C . LEU A 1 862 ? -35.731 -34.736 19.029 1.00 89.19 862 LEU A C 1
ATOM 6816 O O . LEU A 1 862 ? -36.488 -35.670 18.758 1.00 89.19 862 LEU A O 1
ATOM 6820 N N . ARG A 1 863 ? -35.806 -34.065 20.179 1.00 88.06 863 ARG A N 1
ATOM 6821 C CA . ARG A 1 863 ? -36.917 -34.204 21.123 1.00 88.06 863 ARG A CA 1
ATOM 6822 C C . ARG A 1 863 ? -38.182 -33.668 20.483 1.00 88.06 863 ARG A C 1
ATOM 6824 O O . ARG A 1 863 ? -38.164 -32.635 19.828 1.00 88.06 863 ARG A O 1
ATOM 6831 N N . GLU A 1 864 ? -39.273 -34.362 20.745 1.00 84.62 864 GLU A N 1
ATOM 6832 C CA . GLU A 1 864 ? -40.611 -33.989 20.318 1.00 84.62 864 GLU A CA 1
ATOM 6833 C C . GLU A 1 864 ? -41.548 -34.008 21.525 1.00 84.62 864 GLU A C 1
ATOM 6835 O O . GLU A 1 864 ? -41.321 -34.733 22.499 1.00 84.62 864 GLU A O 1
ATOM 6840 N N . ASN A 1 865 ? -42.598 -33.198 21.464 1.00 76.75 865 ASN A N 1
ATOM 6841 C CA . ASN A 1 865 ? -43.685 -33.192 22.425 1.00 76.75 865 ASN A CA 1
ATOM 6842 C C . ASN A 1 865 ? -44.959 -33.706 21.752 1.00 76.75 865 ASN A C 1
ATOM 6844 O O . ASN A 1 865 ? -45.456 -33.109 20.796 1.00 76.75 865 ASN A O 1
ATOM 6848 N N . SER A 1 866 ? -45.518 -34.798 22.270 1.00 66.12 866 SER A N 1
ATOM 6849 C CA . SER A 1 866 ? -46.811 -35.301 21.820 1.00 66.12 866 SER A CA 1
ATOM 6850 C C . SER A 1 866 ? -47.931 -34.616 22.607 1.00 66.12 866 SER A C 1
ATOM 6852 O O . SER A 1 866 ? -48.351 -35.113 23.652 1.00 66.12 866 SER A O 1
ATOM 6854 N N . MET A 1 867 ? -48.475 -33.505 22.101 1.00 61.47 867 MET A N 1
ATOM 6855 C CA . MET A 1 867 ? -49.742 -32.955 22.615 1.00 61.47 867 MET A CA 1
ATOM 6856 C C . MET A 1 867 ? -50.946 -33.749 22.074 1.00 61.47 867 MET A C 1
ATOM 6858 O O . MET A 1 867 ? -51.881 -33.193 21.494 1.00 61.47 867 MET A O 1
ATOM 6862 N N . ALA A 1 868 ? -50.916 -35.074 22.242 1.00 46.38 868 ALA A N 1
ATOM 6863 C CA . ALA A 1 868 ? -51.989 -35.963 21.819 1.00 46.38 868 ALA A CA 1
ATOM 6864 C C . ALA A 1 868 ? -53.281 -35.625 22.589 1.00 46.38 868 ALA A C 1
ATOM 6866 O O . ALA A 1 868 ? -53.342 -35.794 23.805 1.00 46.38 868 ALA A O 1
ATOM 6867 N N . GLY A 1 869 ? -54.303 -35.134 21.875 1.00 50.97 869 GLY A N 1
ATOM 6868 C CA . GLY A 1 869 ? -55.652 -34.905 22.413 1.00 50.97 869 GLY A CA 1
ATOM 6869 C C . GLY A 1 869 ? -56.182 -33.463 22.399 1.00 50.97 869 GLY A C 1
ATOM 6870 O O . GLY A 1 869 ? -57.347 -33.280 22.736 1.00 50.97 869 GLY A O 1
ATOM 6871 N N . ARG A 1 870 ? -55.396 -32.442 22.009 1.00 55.12 870 ARG A N 1
ATOM 6872 C CA . ARG A 1 870 ? -55.893 -31.044 21.864 1.00 55.12 870 ARG A CA 1
ATOM 6873 C C . ARG A 1 870 ? -56.050 -30.557 20.421 1.00 55.12 870 ARG A C 1
ATOM 6875 O O . ARG A 1 870 ? -56.818 -29.633 20.183 1.00 55.12 870 ARG A O 1
ATOM 6882 N N . PHE A 1 871 ? -55.358 -31.182 19.476 1.00 55.62 871 PHE A N 1
ATOM 6883 C CA . PHE A 1 871 ? -55.476 -30.914 18.045 1.00 55.62 871 PHE A CA 1
ATOM 6884 C C . PHE A 1 871 ? -55.795 -32.236 17.333 1.00 55.62 871 PHE A C 1
ATOM 6886 O O . PHE A 1 871 ? -55.289 -33.283 17.732 1.00 55.62 871 PHE A O 1
ATOM 6893 N N . GLU A 1 872 ? -56.653 -32.209 16.309 1.00 51.44 872 GLU A N 1
ATOM 6894 C CA . GLU A 1 872 ? -57.162 -33.409 15.611 1.00 51.44 872 GLU A CA 1
ATOM 6895 C C . GLU A 1 872 ? -56.075 -34.215 14.864 1.00 51.44 872 GLU A C 1
ATOM 6897 O O . GLU A 1 872 ? -56.340 -35.317 14.384 1.00 51.44 872 GLU A O 1
ATOM 6902 N N . ARG A 1 873 ? -54.833 -33.712 14.795 1.00 53.19 873 ARG A N 1
ATOM 6903 C CA . ARG A 1 873 ? -53.681 -34.400 14.197 1.00 53.19 873 ARG A CA 1
ATOM 6904 C C . ARG A 1 873 ? -52.675 -34.870 15.249 1.00 53.19 873 ARG A C 1
ATOM 6906 O O . ARG A 1 873 ? -52.364 -34.158 16.201 1.00 53.19 873 ARG A O 1
ATOM 6913 N N . LYS A 1 874 ? -52.122 -36.072 15.038 1.00 52.62 874 LYS A N 1
ATOM 6914 C CA . LYS A 1 874 ? -50.949 -36.608 15.755 1.00 52.62 874 LYS A CA 1
ATOM 6915 C C . LYS A 1 874 ? -49.665 -35.913 15.274 1.00 52.62 874 LYS A C 1
ATOM 6917 O O . LYS A 1 874 ? -48.776 -36.574 14.744 1.00 52.62 874 LYS A O 1
ATOM 6922 N N . ASP A 1 875 ? -49.581 -34.600 15.432 1.00 59.34 875 ASP A N 1
ATOM 6923 C CA . ASP A 1 875 ? -48.404 -33.852 14.997 1.00 59.34 875 ASP A CA 1
ATOM 6924 C C . ASP A 1 875 ? -47.392 -33.783 16.152 1.00 59.34 875 ASP A C 1
ATOM 6926 O O . ASP A 1 875 ? -47.711 -33.350 17.264 1.00 59.34 875 ASP A O 1
ATOM 6930 N N . SER A 1 876 ? -46.176 -34.271 15.900 1.00 70.25 876 SER A N 1
ATOM 6931 C CA . SER A 1 876 ? -45.026 -34.107 16.791 1.00 70.25 876 SER A CA 1
ATOM 6932 C C . SER A 1 876 ? -44.646 -32.629 16.847 1.00 70.25 876 SER A C 1
ATOM 6934 O O . SER A 1 876 ? -44.213 -32.062 15.847 1.00 70.25 876 SER A O 1
ATOM 6936 N N . LEU A 1 877 ? -44.813 -31.993 18.006 1.00 78.88 877 LEU A N 1
ATOM 6937 C CA . LEU A 1 877 ? -44.451 -30.589 18.206 1.00 78.88 877 LEU A CA 1
ATOM 6938 C C . LEU A 1 877 ? -43.036 -30.461 18.774 1.00 78.88 877 LEU A C 1
ATOM 6940 O O . LEU A 1 877 ? -42.476 -31.419 19.309 1.00 78.88 877 LEU A O 1
ATOM 6944 N N . LEU A 1 878 ? -42.474 -29.254 18.704 1.00 87.19 878 LEU A N 1
ATOM 6945 C CA . LEU A 1 878 ? -41.243 -28.915 19.417 1.00 87.19 878 LEU A CA 1
ATOM 6946 C C . LEU A 1 878 ? -41.406 -29.140 20.936 1.00 87.19 878 LEU A C 1
ATOM 6948 O O . LEU A 1 878 ? -42.523 -29.053 21.466 1.00 87.19 878 LEU A O 1
ATOM 6952 N N . PRO A 1 879 ? -40.313 -29.428 21.664 1.00 88.56 879 PRO A N 1
ATOM 6953 C CA . PRO A 1 879 ? -40.356 -29.537 23.117 1.00 88.56 879 PRO A CA 1
ATOM 6954 C C . PRO A 1 879 ? -40.824 -28.211 23.744 1.00 88.56 879 PRO A C 1
ATOM 6956 O O . PRO A 1 879 ? -40.530 -27.147 23.201 1.00 88.56 879 PRO A O 1
ATOM 6959 N N . PRO A 1 880 ? -41.557 -28.230 24.870 1.00 86.25 880 PRO A N 1
ATOM 6960 C CA . PRO A 1 880 ? -41.907 -26.998 25.571 1.00 86.25 880 PRO A CA 1
ATOM 6961 C C . PRO A 1 880 ? -40.647 -26.339 26.152 1.00 86.25 880 PRO A C 1
ATOM 6963 O O . PRO A 1 880 ? -39.740 -27.036 26.612 1.00 86.25 880 PRO A O 1
ATOM 6966 N N . ALA A 1 881 ? -40.608 -25.007 26.152 1.00 84.06 881 ALA A N 1
ATOM 6967 C CA . ALA A 1 881 ? -39.597 -24.236 26.871 1.00 84.06 881 ALA A CA 1
ATOM 6968 C C . ALA A 1 881 ? -39.674 -24.496 28.384 1.00 84.06 881 ALA A C 1
ATOM 6970 O O . ALA A 1 881 ? -40.768 -24.719 28.914 1.00 84.06 881 ALA A O 1
ATOM 6971 N N . GLU A 1 882 ? -38.525 -24.474 29.068 1.00 79.94 882 GLU A N 1
ATOM 6972 C CA . GLU A 1 882 ? -38.448 -24.731 30.514 1.00 79.94 882 GLU A CA 1
ATOM 6973 C C . GLU A 1 882 ? -39.176 -23.654 31.331 1.00 79.94 882 GLU A C 1
ATOM 6975 O O . GLU A 1 882 ? -39.909 -23.987 32.262 1.00 79.94 882 GLU A O 1
ATOM 6980 N N . ASP A 1 883 ? -39.050 -22.383 30.942 1.00 77.94 883 ASP A N 1
ATOM 6981 C CA . ASP A 1 883 ? -39.769 -21.261 31.548 1.00 77.94 883 ASP A CA 1
ATOM 6982 C C . ASP A 1 883 ? -40.926 -20.789 30.636 1.00 77.94 883 ASP A C 1
ATOM 6984 O O . ASP A 1 883 ? -40.780 -20.548 29.437 1.00 77.94 883 ASP A O 1
ATOM 6988 N N . GLN A 1 884 ? -42.126 -20.742 31.224 1.00 80.75 884 GLN A N 1
ATOM 6989 C CA . GLN A 1 884 ? -43.407 -20.412 30.582 1.00 80.75 884 GLN A CA 1
ATOM 6990 C C . GLN A 1 884 ? -44.044 -19.144 31.179 1.00 80.75 884 GLN A C 1
ATOM 6992 O O . GLN A 1 884 ? -45.182 -18.798 30.847 1.00 80.75 884 GLN A O 1
ATOM 6997 N N . SER A 1 885 ? -43.352 -18.462 32.096 1.00 71.94 885 SER A N 1
ATOM 6998 C CA . SER A 1 885 ? -43.888 -17.354 32.899 1.00 71.94 885 SER A CA 1
ATOM 6999 C C . SER A 1 885 ? -44.364 -16.169 32.044 1.00 71.94 885 SER A C 1
ATOM 7001 O O . SER A 1 885 ? -45.441 -15.606 32.289 1.00 71.94 885 SER A O 1
ATOM 7003 N N . THR A 1 886 ? -43.618 -15.859 30.984 1.00 72.88 886 THR A N 1
ATOM 7004 C CA . THR A 1 886 ? -43.838 -14.751 30.037 1.00 72.88 886 THR A CA 1
ATOM 7005 C C . THR A 1 886 ? -44.568 -15.173 28.759 1.00 72.88 886 THR A C 1
ATOM 7007 O O . THR A 1 886 ? -44.919 -14.327 27.933 1.00 72.88 886 THR A O 1
ATOM 7010 N N . CYS A 1 887 ? -44.857 -16.468 28.600 1.00 80.88 887 CYS A N 1
ATOM 7011 C CA . CYS A 1 887 ? -45.489 -17.005 27.404 1.00 80.88 887 CYS A CA 1
ATOM 7012 C C . CYS A 1 887 ? -46.934 -16.495 27.266 1.00 80.88 887 CYS A C 1
ATOM 7014 O O . CYS A 1 887 ? -47.815 -16.819 28.070 1.00 80.88 887 CYS A O 1
ATOM 7016 N N . LEU A 1 888 ? -47.204 -15.702 26.223 1.00 82.44 888 LEU A N 1
ATOM 7017 C CA . LEU A 1 888 ? -48.527 -15.100 26.001 1.00 82.44 888 LEU A CA 1
ATOM 7018 C C . LEU A 1 888 ? -49.616 -16.141 25.738 1.00 82.44 888 LEU A C 1
ATOM 7020 O O . LEU A 1 888 ? -50.769 -15.925 26.103 1.00 82.44 888 LEU A O 1
ATOM 7024 N N . SER A 1 889 ? -49.256 -17.276 25.138 1.00 80.06 889 SER A N 1
ATOM 7025 C CA . SER A 1 889 ? -50.190 -18.365 24.859 1.00 80.06 889 SER A CA 1
ATOM 7026 C C . SER A 1 889 ? -50.471 -19.257 26.070 1.00 80.06 889 SER A C 1
ATOM 7028 O O . SER A 1 889 ? -51.396 -20.064 26.013 1.00 80.06 889 SER A O 1
ATOM 7030 N N . ALA A 1 890 ? -49.737 -19.134 27.181 1.00 75.94 890 ALA A N 1
ATOM 7031 C CA . ALA A 1 890 ? -49.988 -19.934 28.379 1.00 75.94 890 ALA A CA 1
ATOM 7032 C C . ALA A 1 890 ? -51.250 -19.447 29.131 1.00 75.94 890 ALA A C 1
ATOM 7034 O O . ALA A 1 890 ? -51.459 -18.240 29.251 1.00 75.94 890 ALA A O 1
ATOM 7035 N N . PRO A 1 891 ? -52.085 -20.333 29.708 1.00 74.50 891 PRO A N 1
ATOM 7036 C CA . PRO A 1 891 ? -51.921 -21.787 29.799 1.00 74.50 891 PRO A CA 1
ATOM 7037 C C . PRO A 1 891 ? -52.508 -22.562 28.600 1.00 74.50 891 PRO A C 1
ATOM 7039 O O . PRO A 1 891 ? -52.566 -23.791 28.634 1.00 74.50 891 PRO A O 1
ATOM 7042 N N . PHE A 1 892 ? -52.991 -21.872 27.561 1.00 76.50 892 PHE A N 1
ATOM 7043 C CA . PHE A 1 892 ? -53.668 -22.497 26.422 1.00 76.50 892 PHE A CA 1
ATOM 7044 C C . PHE A 1 892 ? -52.718 -23.361 25.574 1.00 76.50 892 PHE A C 1
ATOM 7046 O O . PHE A 1 892 ? -53.033 -24.521 25.298 1.00 76.50 892 PHE A O 1
ATOM 7053 N N . ALA A 1 893 ? -51.542 -22.831 25.229 1.00 79.12 893 ALA A N 1
ATOM 7054 C CA . ALA A 1 893 ? -50.470 -23.541 24.535 1.00 79.12 893 ALA A CA 1
ATOM 7055 C C . ALA A 1 893 ? -49.093 -23.133 25.094 1.00 79.12 893 ALA A C 1
ATOM 7057 O O . ALA A 1 893 ? -48.891 -21.946 25.375 1.00 79.12 893 ALA A O 1
ATOM 7058 N N . PRO A 1 894 ? -48.153 -24.084 25.262 1.00 83.81 894 PRO A N 1
ATOM 7059 C CA . PRO A 1 894 ? -46.807 -23.766 25.721 1.00 83.81 894 PRO A CA 1
ATOM 7060 C C . PRO A 1 894 ? -46.007 -23.063 24.620 1.00 83.81 894 PRO A C 1
ATOM 7062 O O . PRO A 1 894 ? -46.193 -23.341 23.436 1.00 83.81 894 PRO A O 1
ATOM 7065 N N . CYS A 1 895 ? -45.081 -22.201 25.023 1.00 86.81 895 CYS A N 1
ATOM 7066 C CA . CYS A 1 895 ? -44.007 -21.739 24.154 1.00 86.81 895 CYS A CA 1
ATOM 7067 C C . CYS A 1 895 ? -42.992 -22.875 23.969 1.00 86.81 895 CYS A C 1
ATOM 7069 O O . CYS A 1 895 ? -42.801 -23.702 24.867 1.00 86.81 895 CYS A O 1
ATOM 7071 N N . PHE A 1 896 ? -42.364 -22.931 22.801 1.00 88.75 896 PHE A N 1
ATOM 7072 C CA . PHE A 1 896 ? -41.467 -24.007 22.391 1.00 88.75 896 PHE A CA 1
ATOM 7073 C C . PHE A 1 896 ? -39.997 -23.677 22.656 1.00 88.75 896 PHE A C 1
ATOM 7075 O O . PHE A 1 896 ? -39.600 -22.516 22.596 1.00 88.75 896 PHE A O 1
ATOM 7082 N N . ALA A 1 897 ? -39.203 -24.717 22.904 1.00 89.12 897 ALA A N 1
ATOM 7083 C CA . ALA A 1 897 ? -37.749 -24.675 22.929 1.00 89.12 897 ALA A CA 1
ATOM 7084 C C . ALA A 1 897 ? -37.171 -25.101 21.574 1.00 89.12 897 ALA A C 1
ATOM 7086 O O . ALA A 1 897 ? -37.621 -26.074 20.964 1.00 89.12 897 ALA A O 1
ATOM 7087 N N . SER A 1 898 ? -36.137 -24.383 21.149 1.00 91.50 898 SER A N 1
ATOM 7088 C CA . SER A 1 898 ? -35.292 -24.669 19.988 1.00 91.50 898 SER A CA 1
ATOM 7089 C C . SER A 1 898 ? -33.871 -24.180 20.292 1.00 91.50 898 SER A C 1
ATOM 7091 O O . SER A 1 898 ? -33.586 -23.787 21.423 1.00 91.50 898 SER A O 1
ATOM 7093 N N . GLY A 1 899 ? -32.977 -24.199 19.305 1.00 90.62 899 GLY A N 1
ATOM 7094 C CA . GLY A 1 899 ? -31.654 -23.584 19.414 1.00 90.62 899 GLY A CA 1
ATOM 7095 C C . GLY A 1 899 ? -31.670 -22.065 19.634 1.00 90.62 899 GLY A C 1
ATOM 7096 O O . GLY A 1 899 ? -30.706 -21.510 20.162 1.00 90.62 899 GLY A O 1
ATOM 7097 N N . ASP A 1 900 ? -32.787 -21.415 19.293 1.00 91.00 900 ASP A N 1
ATOM 7098 C CA . ASP A 1 900 ? -33.056 -19.999 19.530 1.00 91.00 900 ASP A CA 1
ATOM 7099 C C . ASP A 1 900 ? -34.434 -19.785 20.188 1.00 91.00 900 ASP A C 1
ATOM 7101 O O . ASP A 1 900 ? -35.439 -20.385 19.793 1.00 91.00 900 ASP A O 1
ATOM 7105 N N . GLU A 1 901 ? -34.497 -18.906 21.191 1.00 87.69 901 GLU A N 1
ATOM 7106 C CA . GLU A 1 901 ? -35.708 -18.641 21.985 1.00 87.69 901 GLU A CA 1
ATOM 7107 C C . GLU A 1 901 ? -36.805 -17.894 21.205 1.00 87.69 901 GLU A C 1
ATOM 7109 O O . GLU A 1 901 ? -37.991 -17.977 21.542 1.00 87.69 901 GLU A O 1
ATOM 7114 N N . ARG A 1 902 ? -36.450 -17.229 20.098 1.00 90.81 902 ARG A N 1
ATOM 7115 C CA . ARG A 1 902 ? -37.389 -16.510 19.222 1.00 90.81 902 ARG A CA 1
ATOM 7116 C C . ARG A 1 902 ? -38.219 -17.452 18.344 1.00 90.81 902 ARG A C 1
ATOM 7118 O O . ARG A 1 902 ? -39.070 -16.993 17.582 1.00 90.81 902 ARG A O 1
ATOM 7125 N N . VAL A 1 903 ? -38.056 -18.775 18.472 1.00 90.31 903 VAL A N 1
ATOM 7126 C CA . VAL A 1 903 ? -38.877 -19.790 17.781 1.00 90.31 903 VAL A CA 1
ATOM 7127 C C . VAL A 1 903 ? -40.383 -19.610 18.014 1.00 90.31 903 VAL A C 1
ATOM 7129 O O . VAL A 1 903 ? -41.195 -19.947 17.149 1.00 90.31 903 VAL A O 1
ATOM 7132 N N . SER A 1 904 ? -40.764 -19.048 19.166 1.00 87.81 904 SER A N 1
ATOM 7133 C CA . SER A 1 904 ? -42.161 -18.817 19.560 1.00 87.81 904 SER A CA 1
ATOM 7134 C C . SER A 1 904 ? -42.647 -17.384 19.301 1.00 87.81 904 SER A C 1
ATOM 7136 O O . SER A 1 904 ? -43.724 -17.021 19.770 1.00 87.81 904 SER A O 1
ATOM 7138 N N . GLN A 1 905 ? -41.893 -16.564 18.557 1.00 87.12 905 GLN A N 1
ATOM 7139 C CA . GLN A 1 905 ? -42.259 -15.170 18.276 1.00 87.12 905 GLN A CA 1
ATOM 7140 C C . GLN A 1 905 ? -43.593 -15.063 17.524 1.00 87.12 905 GLN A C 1
ATOM 7142 O O . GLN A 1 905 ? -44.427 -14.219 17.851 1.00 87.12 905 GLN A O 1
ATOM 7147 N N . HIS A 1 906 ? -43.818 -15.937 16.538 1.00 86.44 906 HIS A N 1
ATOM 7148 C CA . HIS A 1 906 ? -45.123 -16.148 15.913 1.00 86.44 906 HIS A CA 1
ATOM 7149 C C . HIS A 1 906 ? -45.168 -17.505 15.167 1.00 86.44 906 HIS A C 1
ATOM 7151 O O . HIS A 1 906 ? -44.119 -18.027 14.775 1.00 86.44 906 HIS A O 1
ATOM 7157 N N . PRO A 1 907 ? -46.359 -18.037 14.819 1.00 84.69 907 PRO A N 1
ATOM 7158 C CA . PRO A 1 907 ? -46.497 -19.376 14.229 1.00 84.69 907 PRO A CA 1
ATOM 7159 C C . PRO A 1 907 ? -45.716 -19.610 12.926 1.00 84.69 907 PRO A C 1
ATOM 7161 O O . PRO A 1 907 ? -45.199 -20.700 12.710 1.00 84.69 907 PRO A O 1
ATOM 7164 N N . GLY A 1 908 ? -45.595 -18.590 12.065 1.00 86.94 908 GLY A N 1
ATOM 7165 C CA . GLY A 1 908 ? -44.826 -18.684 10.815 1.00 86.94 908 GLY A CA 1
ATOM 7166 C C . GLY A 1 908 ? -43.358 -19.102 10.995 1.00 86.94 908 GLY A C 1
ATOM 7167 O O . GLY A 1 908 ? -42.873 -19.894 10.197 1.00 86.94 908 GLY A O 1
ATOM 7168 N N . ILE A 1 909 ? -42.679 -18.638 12.055 1.00 88.88 909 ILE A N 1
ATOM 7169 C CA . ILE A 1 909 ? -41.302 -19.045 12.378 1.00 88.88 909 ILE A CA 1
ATOM 7170 C C . ILE A 1 909 ? -41.297 -20.441 12.989 1.00 88.88 909 ILE A C 1
ATOM 7172 O O . ILE A 1 909 ? -40.503 -21.287 12.583 1.00 88.88 909 ILE A O 1
ATOM 7176 N N . THR A 1 910 ? -42.221 -20.710 13.914 1.00 87.44 910 THR A N 1
ATOM 7177 C CA . THR A 1 910 ? -42.330 -22.007 14.590 1.00 87.44 910 THR A CA 1
ATOM 7178 C C . THR A 1 910 ? -42.486 -23.163 13.601 1.00 87.44 910 THR A C 1
ATOM 7180 O O . THR A 1 910 ? -41.823 -24.184 13.743 1.00 87.44 910 THR A O 1
ATOM 7183 N N . VAL A 1 911 ? -43.314 -23.001 12.564 1.00 84.88 911 VAL A N 1
ATOM 7184 C CA . VAL A 1 911 ? -43.558 -24.057 11.566 1.00 84.88 911 VAL A CA 1
ATOM 7185 C C . VAL A 1 911 ? -42.300 -24.404 10.766 1.00 84.88 911 VAL A C 1
ATOM 7187 O O . VAL A 1 911 ? -42.137 -25.558 10.397 1.00 84.88 911 VAL A O 1
ATOM 7190 N N . MET A 1 912 ? -41.370 -23.466 10.556 1.00 86.25 912 MET A N 1
ATOM 7191 C CA . MET A 1 912 ? -40.109 -23.751 9.848 1.00 86.25 912 MET A CA 1
ATOM 7192 C C . MET A 1 912 ? -39.137 -24.631 10.651 1.00 86.25 912 MET A C 1
ATOM 7194 O O . MET A 1 912 ? -38.157 -25.121 10.099 1.00 86.25 912 MET A O 1
ATOM 7198 N N . HIS A 1 913 ? -39.412 -24.850 11.938 1.00 85.75 913 HIS A N 1
ATOM 7199 C CA . HIS A 1 913 ? -38.636 -25.726 12.817 1.00 85.75 913 HIS A CA 1
ATOM 7200 C C . HIS A 1 913 ? -39.248 -27.131 12.943 1.00 85.75 913 HIS A C 1
ATOM 7202 O O . HIS A 1 913 ? -38.644 -28.020 13.543 1.00 85.75 913 HIS A O 1
ATOM 7208 N N . ILE A 1 914 ? -40.455 -27.331 12.406 1.00 72.12 914 ILE A N 1
ATOM 7209 C CA . ILE A 1 914 ? -41.223 -28.577 12.476 1.00 72.12 914 ILE A CA 1
ATOM 7210 C C . ILE A 1 914 ? -41.194 -29.224 11.086 1.00 72.12 914 ILE A C 1
ATOM 7212 O O . ILE A 1 914 ? -41.201 -28.529 10.071 1.00 72.12 914 ILE A O 1
ATOM 7216 N N . ARG A 1 915 ? -41.123 -30.557 11.033 1.00 54.06 915 ARG A N 1
ATOM 7217 C CA . ARG A 1 915 ? -41.150 -31.320 9.779 1.00 54.06 915 ARG A CA 1
ATOM 7218 C C . ARG A 1 915 ? -42.548 -31.812 9.443 1.00 54.06 915 ARG A C 1
ATOM 7220 O O . ARG A 1 915 ? -43.197 -32.347 10.367 1.00 54.06 915 ARG A O 1
#

Secondary structure (DSSP, 8-state):
------------------TTTHHHHHHHS-SSPPPPP--SS--TT-TTSSSSSTTTT-TTEEPB-SS----TTSSSSPP--TTSSPPPPHHHHHHHHS-----TT-TTS------BBHHHHHHHHHHHHHH----B---TTSPPP--SSS--STTB--EE-S-TTS---TTSEE--BPBPEEPPGGG---S-EEEE-S-SSSS-HHHH-SSHHHHHHHHHTTSS---HHHHHHHHTTS-TTTTHHHHHHHHHHHHHHHH-TT--HHHHHHHHHHHHHHHHHHHIIIIIHHHHT-HHHHHHTTTTS-TTT------TTS--SPBHHIIIIITTGGGG--BSS-TTSSTT---HHHHHH-BBPPSSTT---GGGSPTTS--TTSHHHHHHHHHHHTTPPPHHHHHHHTTS----SSGGGGGTBSSHHHHHHHHHHH-SSGGGS-HHHHHHHBPPPTT-SS-HHHHHHHHHHHHHHHHT-TT-TT--SSTTPPPHHHHHHHHHH--HHHHHHHHH-TT-EE-SSTTBPP-SSSS--EETTSGGG-----GGGTT-------SSHHHHHHHHHHHHHHHHHHHHHHHHHHHHTTS---S--HHHHHHHHTPPPHHHHHHHHHHHHHHHHHHHHH-TT-TTS----TTTGGG------HHHHHHHS---TTS---SS--TT-SS--TT-TTSSSSSTTTT-TTEEPP-SS----TTSSSSPP---SSS-TT----GGGTS--SS----SS--THHHHHHHHHHHHH---PBP--TTSPPP---STTHHHHT-TTB--EEPPTT-SSS-SEETTEE-EE--BPBPB--SSSSS--BEESS-SSSS-HHHH-SSHHHHHHHB-SSTTPBP-B--BTTBSS---BPPBPS--TT-TTTTTSPPBPSSSGGGGS-HHHHHTT--

Radius of gyration: 35.76 Å; Cα contacts (8 Å, |Δi|>4): 1491; chains: 1; bounding box: 100×87×86 Å

Mean predicted aligned error: 17.95 Å

Organism: Angiostrongylus cantonensis (NCBI:txid6313)

Sequence (915 aa):
MRTQSAKKNLGLGVKELRHSEWGALDDICPLRYMECNTTKYRSACGICNNVLSPHYGAALNSFHRALPPDYGDGIASWKLSVDSDHLPHPNHVARLLFRSTTSHSQHQHMMPITSVSALFVQWSRFLYDDMVSIVPFRDAEGKIPVCCPEPDHPECAPLYDIDADRITSQLGCQVYVRSQMAPASRCNLGPRQQMNMASSFIDAGPVYGSSKEVALEKRAKKHGTTSLTDIYNFIVVVHPWCPDTYEAINILLAFSFELNPTWADEQLYQEARRIIIAQIQFITVNEYLPLLIGKETMENYKIADRLDDFTNLYNELLNSNTLNSFAAGVGEFFLTMQSSSSIYQTPPLIDEKSLLFEPVTDPGLNSFNAEFFPSDLLQQENGAAILIHRSRDHGIPGYVKWREYCGGGKVSSFDELESIVIDPHHLLPILTSLYRSVEDVDLLVLALAEKPVRGSLVGPTLGCILALQYQKVSLGDRFWFTNNVGDEAFSLQQLRAITSGTKLSYIMCQFLGIHAKVQPNAFLLHDKFDNYPVLCNSSMHGGLSLTPWRNLPVEFPTVDNDIQRLLQKAEDNIRQKRKQIQQRVSNSDSYPVTQRSSPSAYSYMMRAKETAAKLSAASEVLLEATMLLASSRDRDFFNLGDYEKNRIPKVNLDWFISQYSPPDKCLTSDLPCDHTTKYRLHSGWCNNLQSPELGNAFQPFLHLLPPQYDDAMIEATIKSNVLMKKKGASFSFIRRPLKELMSQEYSHMLMQFGQFVGHDITHSPLDQGPNGEDLNCTRCDSFFTVSQSCMPVRVPENDPFFSPFVNGGPRCLEFIRSLNGQRQLGPRTQINQITAFLDGSVIYGSTACEAGFLRAKNGGKLRENSMAGRFERKDSLLPPAEDQSTCLSAPFAPCFASGDERVSQHPGITVMHIR